Protein AF-A0AA87NNK9-F1 (afdb_monomer)

Solvent-accessible surface area (backbone atoms only — not comparable to full-atom values): 41787 Å² total; per-residue (Å²): 108,77,42,52,35,24,29,42,45,35,36,38,58,46,93,51,72,32,24,35,42,46,87,48,52,27,39,41,65,41,79,87,38,46,40,40,70,62,38,87,94,40,72,79,44,74,47,66,71,61,50,48,55,52,50,43,52,32,54,70,28,60,25,51,75,45,54,69,28,56,35,21,36,54,70,82,72,77,91,62,60,80,50,58,42,50,60,56,49,30,36,54,44,27,30,60,20,48,48,75,32,77,57,95,90,37,81,45,78,37,45,27,53,37,34,30,46,32,49,33,82,41,46,84,43,78,56,96,94,40,78,47,81,43,43,69,48,21,26,12,30,21,44,34,39,30,44,38,54,78,34,64,47,17,66,54,51,28,45,44,54,50,47,51,51,50,49,36,39,51,75,59,77,45,85,58,95,80,50,64,88,38,52,44,48,32,44,34,42,29,58,34,55,61,92,55,78,72,85,34,40,32,36,41,34,75,32,86,41,55,67,46,43,17,52,47,45,48,47,51,44,50,53,40,47,56,34,48,75,72,75,42,83,79,66,21,26,32,28,35,46,37,82,89,76,72,44,77,40,88,72,44,83,47,77,67,72,96,67,84,60,63,42,69,71,52,93,89,50,63,51,66,61,55,70,68,58,56,51,47,40,70,73,66,51,70,77,47,58,66,58,49,35,53,45,39,36,73,77,50,71,42,53,70,74,58,34,55,58,42,44,65,39,49,70,49,35,50,46,52,55,52,15,42,76,63,74,36,56,58,65,60,54,50,45,47,40,64,71,47,48,51,53,51,29,58,74,61,76,46,53,78,92,69,59,82,77,50,37,59,59,54,24,48,44,52,46,37,34,74,74,58,47,22,49,66,74,53,44,53,50,54,51,43,40,34,71,65,72,62,46,59,65,68,70,58,73,72,46,81,86,62,52,42,50,72,57,62,72,62,51,46,52,52,47,52,55,49,43,70,76,37,50,66,51,46,50,43,34,66,66,52,42,61,72,36,52,57,51,54,40,48,52,52,28,59,75,48,75,61,32,46,44,65,66,62,47,49,46,47,54,31,63,80,61,69,63,64,27,36,37,33,41,34,52,27,14,33,39,27,20,46,79,57,96,90,39,81,39,48,15,46,71,67,50,52,64,72,45,58,71,67,79,71,54,59,52,36,47,45,80,44,73,56,45,73,79,50,42,50,37,90,70,68,49,47,57,52,55,16,35,44,53,33,50,52,26,49,39,56,58,66,60,58,47,50,10,32,30,36,38,24,16,59,87,42,39,34,35,52,38,16,25,50,28,43,31,37,10,58,38,92,37,11,35,19,36,26,37,16,85,42,31,53,90,78,40,66,55,18,35,52,16,51,48,51,20,52,49,45,21,69,70,48,71,55,12,28,39,28,25,45,84,93,43,82,42,27,22,53,21,35,40,78,78,48,84,61,89,69,28,66,47,51,45,63,51,94,69,77,52,42,62,51,82,32,68,59,86,67,41,81,81,62,49,41,68,58,39,19,53,36,37,43,52,49,53,67,27,45,46,82,42,77,70,58,96,85,44,55,27,61,67,54,50,65,50,54,77,72,33,39,38,33,39,36,32,24,46,51,40,38,44,62,59,62,56,100,53,62,52,11,46,51,63,34,39,48,52,28,46,77,65,69,31,46,37,42,29,20,24,75,47,85,40,47,22,46,47,85,77,45,75,49,13,40,49,43,43,75,44,59,42,40,59,31,19,46,39,33,57,44,26,51,51,17,42,51,51,42,36,49,71,68,42,95,43,72,69,53,32,50,50,51,57,57,51,58,26,51,70,80,84,116

InterPro domains:
  IPR003789 Aspartyl/glutamyl-tRNA amidotransferase subunit B-like [SSF89095] (291-393)
  IPR006034 Asparaginase/glutaminase-like [PIRSF001220] (470-785)
  IPR006034 Asparaginase/glutaminase-like [PR00139] (470-481)
  IPR006034 Asparaginase/glutaminase-like [PR00139] (546-564)
  IPR006034 Asparaginase/glutaminase-like [PS51732] (468-788)
  IPR006034 Asparaginase/glutaminase-like [SM00870] (469-781)
  IPR006075 Aspartyl/Glutamyl-tRNA(Gln) amidotransferase, subunit B/E, catalytic [PF02934] (8-259)
  IPR014746 Glutamine synthetase/guanido kinase, catalytic domain [SSF55931] (8-259)
  IPR017959 Aspartyl/glutamyl-tRNA(Asn/Gln) amidotransferase, subunit B /E [PTHR11659] (3-466)
  IPR018027 Asn/Gln amidotransferase [PF02637] (318-465)
  IPR018027 Asn/Gln amidotransferase [SM00845] (318-465)
  IPR023168 Aspartyl/glutamyl-tRNA(Asn/Gln) amidotransferase, C-terminal, domain 2 [G3DSA:1.10.10.410] (405-467)
  IPR027473 L-asparaginase, C-terminal [G3DSA:3.40.50.40] (668-793)
  IPR027474 L-asparaginase, N-terminal [PF00710] (470-627)
  IPR027475 Asparaginase/glutaminase, active site 2 [PS00917] (547-557)
  IPR036152 Asparaginase/glutaminase-like superfamily [SSF53774] (470-787)
  IPR037152 L-asparaginase, N-terminal domain superfamily [G3DSA:3.40.50.1170] (468-643)
  IPR042114 Aspartyl/glutamyl-tRNA(Asn/Gln) amidotransferase, C-terminal, domain 1 [G3DSA:1.10.150.380] (286-347)

Nearest PDB structures (foldseek):
  3ip4-assembly1_B  TM=7.355E-01  e=8.594E-36  Staphylococcus aureus subsp. aureus Mu50
  3h0m-assembly6_Q  TM=7.373E-01  e=2.565E-31  Aquifex aeolicus
  3al0-assembly1_B  TM=8.061E-01  e=2.459E-29  Thermotoga maritima MSB8
  3kfu-assembly1_F  TM=6.834E-01  e=2.600E-27  Thermus thermophilus HB8
  4wj3-assembly2_H  TM=7.950E-01  e=1.957E-24  Pseudomonas aeruginosa PAO1

pLDDT: mean 86.91, std 9.24, range [33.66, 98.0]

Organism: NCBI:txid1125700

Structure (mmCIF, N/CA/C/O backbone):
data_AF-A0AA87NNK9-F1
#
_entry.id   AF-A0AA87NNK9-F1
#
loop_
_atom_site.group_PDB
_atom_site.id
_atom_site.type_symbol
_atom_site.label_atom_id
_atom_site.label_alt_id
_atom_site.label_comp_id
_atom_site.label_asym_id
_atom_site.label_entity_id
_atom_site.label_seq_id
_atom_site.pdbx_PDB_ins_code
_atom_site.Cartn_x
_atom_site.Cartn_y
_atom_site.Cartn_z
_atom_site.occupancy
_atom_site.B_iso_or_equiv
_atom_site.auth_seq_id
_atom_site.auth_comp_id
_atom_site.auth_asym_id
_atom_site.auth_atom_id
_atom_site.pdbx_PDB_model_num
ATOM 1 N N . MET A 1 1 ? 40.582 10.029 -6.192 1.00 83.94 1 MET A N 1
ATOM 2 C CA . MET A 1 1 ? 39.278 9.337 -6.066 1.00 83.94 1 MET A CA 1
ATOM 3 C C . MET A 1 1 ? 38.986 8.732 -7.425 1.00 83.94 1 MET A C 1
ATOM 5 O O . MET A 1 1 ? 39.191 9.436 -8.404 1.00 83.94 1 MET A O 1
ATOM 9 N N . TYR A 1 2 ? 38.606 7.458 -7.501 1.00 91.31 2 TYR A N 1
ATOM 10 C CA . TYR A 1 2 ? 38.279 6.810 -8.775 1.00 91.31 2 TYR A CA 1
ATOM 11 C C . TYR A 1 2 ? 36.762 6.791 -8.984 1.00 91.31 2 TYR A C 1
ATOM 13 O O . TYR A 1 2 ? 36.013 6.695 -8.013 1.00 91.31 2 TYR A O 1
ATOM 21 N N . GLN A 1 3 ? 36.326 6.899 -10.236 1.00 93.50 3 GLN A N 1
ATOM 22 C CA . GLN A 1 3 ? 34.935 6.792 -10.660 1.00 93.50 3 GLN A CA 1
ATOM 23 C C . GLN A 1 3 ? 34.777 5.588 -11.590 1.00 93.50 3 GLN A C 1
ATOM 25 O O . GLN A 1 3 ? 35.602 5.367 -12.479 1.00 93.50 3 GLN A O 1
ATOM 30 N N . SER A 1 4 ? 33.706 4.824 -11.376 1.00 96.25 4 SER A N 1
ATOM 31 C CA . SER A 1 4 ? 33.350 3.665 -12.194 1.00 96.25 4 SER A CA 1
ATOM 32 C C . SER A 1 4 ? 32.291 4.041 -13.226 1.00 96.25 4 SER A C 1
ATOM 34 O O . SER A 1 4 ? 31.362 4.781 -12.925 1.00 96.25 4 SER A O 1
ATOM 36 N N . PHE A 1 5 ? 32.424 3.505 -14.434 1.00 96.06 5 PHE A N 1
ATOM 37 C CA . PHE A 1 5 ? 31.490 3.677 -15.539 1.00 96.06 5 PHE A CA 1
ATOM 38 C C . PHE A 1 5 ? 31.132 2.309 -16.097 1.00 96.06 5 PHE A C 1
ATOM 40 O O . PHE A 1 5 ? 31.997 1.581 -16.597 1.00 96.06 5 PHE A O 1
ATOM 47 N N . VAL A 1 6 ? 29.851 1.969 -16.046 1.00 96.50 6 VAL A N 1
ATOM 48 C CA . VAL A 1 6 ? 29.333 0.688 -16.511 1.00 96.50 6 VAL A CA 1
ATOM 49 C C . VAL A 1 6 ? 28.177 0.926 -17.470 1.00 96.50 6 VAL A C 1
ATOM 51 O O . VAL A 1 6 ? 27.249 1.675 -17.178 1.00 96.50 6 VAL A O 1
ATOM 54 N N . PHE A 1 7 ? 28.217 0.266 -18.626 1.00 96.00 7 PHE A N 1
ATOM 55 C CA . PHE A 1 7 ? 27.052 0.143 -19.501 1.00 96.00 7 PHE A CA 1
ATOM 56 C C . PHE A 1 7 ? 26.827 -1.308 -19.910 1.00 96.00 7 PHE A C 1
ATOM 58 O O . PHE A 1 7 ? 27.752 -2.124 -19.953 1.00 96.00 7 PHE A O 1
ATOM 65 N N . LEU A 1 8 ? 25.581 -1.630 -20.236 1.00 96.38 8 LEU A N 1
ATOM 66 C CA . LEU A 1 8 ? 25.149 -2.973 -20.586 1.00 96.38 8 LEU A CA 1
ATOM 67 C C . LEU A 1 8 ? 24.743 -3.039 -22.061 1.00 96.38 8 LEU A C 1
ATOM 69 O O . LEU A 1 8 ? 24.041 -2.172 -22.582 1.00 96.38 8 LEU A O 1
ATOM 73 N N . GLU A 1 9 ? 25.168 -4.110 -22.730 1.00 94.12 9 GLU A N 1
ATOM 74 C CA . GLU A 1 9 ? 24.609 -4.562 -24.004 1.00 94.12 9 GLU A CA 1
ATOM 75 C C . GLU A 1 9 ? 23.757 -5.800 -23.748 1.00 94.12 9 GLU A C 1
ATOM 77 O O . GLU A 1 9 ? 24.280 -6.900 -23.533 1.00 94.12 9 GLU A O 1
ATOM 82 N N . ILE A 1 10 ? 22.446 -5.626 -23.823 1.00 95.12 10 ILE A N 1
ATOM 83 C CA . ILE A 1 10 ? 21.466 -6.647 -23.472 1.00 95.12 10 ILE A CA 1
ATOM 84 C C . ILE A 1 10 ? 20.825 -7.162 -24.752 1.00 95.12 10 ILE A C 1
ATOM 86 O O . ILE A 1 10 ? 20.526 -6.389 -25.656 1.00 95.12 10 ILE A O 1
ATOM 90 N N . ARG A 1 11 ? 20.629 -8.474 -24.847 1.00 92.62 11 ARG A N 1
ATOM 91 C CA . ARG A 1 11 ? 19.940 -9.148 -25.948 1.00 92.62 11 ARG A CA 1
ATOM 92 C C . ARG A 1 11 ? 18.788 -9.960 -25.396 1.00 92.62 11 ARG A C 1
ATOM 94 O O . ARG A 1 11 ? 19.005 -10.821 -24.547 1.00 92.62 11 ARG A O 1
ATOM 101 N N . ILE A 1 12 ? 17.597 -9.698 -25.910 1.00 93.81 12 ILE A N 1
ATOM 102 C CA . ILE A 1 12 ? 16.357 -10.373 -25.544 1.00 93.81 12 ILE A CA 1
ATOM 103 C C . ILE A 1 12 ? 15.941 -11.217 -26.743 1.00 93.81 12 ILE A C 1
ATOM 105 O O . ILE A 1 12 ? 15.622 -10.680 -27.804 1.00 93.81 12 ILE A O 1
ATOM 109 N N . LEU A 1 13 ? 15.990 -12.536 -26.583 1.00 91.44 13 LEU A N 1
ATOM 110 C CA . LEU A 1 13 ? 15.594 -13.479 -27.621 1.00 91.44 13 LEU A CA 1
ATOM 111 C C . LEU A 1 13 ? 14.066 -13.550 -27.717 1.00 91.44 13 LEU A C 1
ATOM 113 O O . LEU A 1 13 ? 13.397 -13.842 -26.724 1.00 91.44 13 LEU A O 1
ATOM 117 N N . ILE A 1 14 ? 13.529 -13.337 -28.916 1.00 89.25 14 ILE A N 1
ATOM 118 C CA . ILE A 1 14 ? 12.109 -13.508 -29.219 1.00 89.25 14 ILE A CA 1
ATOM 119 C C . ILE A 1 14 ? 11.929 -14.861 -29.898 1.00 89.25 14 ILE A C 1
ATOM 121 O O . ILE A 1 14 ? 12.503 -15.117 -30.956 1.00 89.25 14 ILE A O 1
ATOM 125 N N . LEU A 1 15 ? 11.142 -15.742 -29.281 1.00 86.06 15 LEU A N 1
ATOM 126 C CA . LEU A 1 15 ? 10.872 -17.060 -29.846 1.00 86.06 15 LEU A CA 1
ATOM 127 C C . LEU A 1 15 ? 10.053 -16.916 -31.135 1.00 86.06 15 LEU A C 1
ATOM 129 O O . LEU A 1 15 ? 8.983 -16.307 -31.147 1.00 86.06 15 LEU A O 1
ATOM 133 N N . SER A 1 16 ? 10.579 -17.481 -32.217 1.00 86.06 16 SER A N 1
ATOM 134 C CA . SER A 1 16 ? 9.992 -17.443 -33.552 1.00 86.06 16 SER A CA 1
ATOM 135 C C . SER A 1 16 ? 10.412 -18.696 -34.311 1.00 86.06 16 SER A C 1
ATOM 137 O O . SER A 1 16 ? 11.580 -19.079 -34.256 1.00 86.06 16 SER A O 1
ATOM 139 N N . ASP A 1 17 ? 9.489 -19.297 -35.061 1.00 88.31 17 ASP A N 1
ATOM 140 C CA . ASP A 1 17 ? 9.812 -20.404 -35.972 1.00 88.31 17 ASP A CA 1
ATOM 141 C C . ASP A 1 17 ? 10.613 -19.934 -37.190 1.00 88.31 17 ASP A C 1
ATOM 143 O O . ASP A 1 17 ? 11.279 -20.727 -37.854 1.00 88.31 17 ASP A O 1
ATOM 147 N N . GLU A 1 18 ? 10.572 -18.637 -37.486 1.00 91.00 18 GLU A N 1
ATOM 148 C CA . GLU A 1 18 ? 11.202 -18.036 -38.651 1.00 91.00 18 GLU A CA 1
ATOM 149 C C . GLU A 1 18 ? 12.298 -17.039 -38.261 1.00 91.00 18 GLU A C 1
ATOM 151 O O . GLU A 1 18 ? 12.269 -16.444 -37.177 1.00 91.00 18 GLU A O 1
ATOM 156 N N . LYS A 1 19 ? 13.235 -16.806 -39.184 1.00 91.69 19 LYS A N 1
ATOM 157 C CA . LYS A 1 19 ? 14.300 -15.818 -39.021 1.00 91.69 19 LYS A CA 1
ATOM 158 C C . LYS A 1 19 ? 13.767 -14.379 -38.975 1.00 91.69 19 LYS A C 1
ATOM 160 O O . LYS A 1 19 ? 12.664 -14.083 -39.444 1.00 91.69 19 LYS A O 1
ATOM 165 N N . ALA A 1 20 ? 14.571 -13.471 -38.422 1.00 93.19 20 ALA A N 1
ATOM 166 C CA . ALA A 1 20 ? 14.165 -12.089 -38.165 1.00 93.19 20 ALA A CA 1
ATOM 167 C C . ALA A 1 20 ? 13.901 -11.273 -39.439 1.00 93.19 20 ALA A C 1
ATOM 169 O O . ALA A 1 20 ? 12.963 -10.477 -39.471 1.00 93.19 20 ALA A O 1
ATOM 170 N N . PHE A 1 21 ? 14.717 -11.490 -40.479 1.00 94.12 21 PHE A N 1
ATOM 171 C CA . PHE A 1 21 ? 14.701 -10.686 -41.708 1.00 94.12 21 PHE A CA 1
ATOM 172 C C . PHE A 1 21 ? 14.287 -11.459 -42.970 1.00 94.12 21 PHE A C 1
ATOM 174 O O . PHE A 1 21 ? 14.424 -10.947 -44.079 1.00 94.12 21 PHE A O 1
ATOM 181 N N . CYS A 1 22 ? 13.829 -12.707 -42.837 1.00 91.12 22 CYS A N 1
ATOM 182 C CA . CYS A 1 22 ? 13.312 -13.506 -43.950 1.00 91.12 22 CYS A CA 1
ATOM 183 C C . CYS A 1 22 ? 12.349 -14.598 -43.452 1.00 91.12 22 CYS A C 1
ATOM 185 O O . CYS A 1 22 ? 12.191 -14.810 -42.251 1.00 91.12 22 CYS A O 1
ATOM 187 N N . SER A 1 23 ? 11.709 -15.327 -44.365 1.00 90.75 23 SER A N 1
ATOM 188 C CA . SER A 1 23 ? 10.777 -16.420 -44.029 1.00 90.75 23 SER A CA 1
ATOM 189 C C . SER A 1 23 ? 11.449 -17.789 -43.863 1.00 90.75 23 SER A C 1
ATOM 191 O O . SER A 1 23 ? 10.772 -18.808 -43.797 1.00 90.75 23 SER A O 1
ATOM 193 N N . CYS A 1 24 ? 12.785 -17.853 -43.810 1.00 90.81 24 CYS A N 1
ATOM 194 C CA . CYS A 1 24 ? 13.473 -19.114 -43.529 1.00 90.81 24 CYS A CA 1
ATOM 195 C C . CYS A 1 24 ? 13.191 -19.578 -42.101 1.00 90.81 24 CYS A C 1
ATOM 197 O O . CYS A 1 24 ? 13.096 -18.754 -41.192 1.00 90.81 24 CYS A O 1
ATOM 199 N N . LYS A 1 25 ? 13.158 -20.895 -41.887 1.00 90.31 25 LYS A N 1
ATOM 200 C CA . LYS A 1 25 ? 13.041 -21.482 -40.550 1.00 90.31 25 LYS A CA 1
ATOM 201 C C . LYS A 1 25 ? 14.268 -21.136 -39.694 1.00 90.31 25 LYS A C 1
ATOM 203 O O . LYS A 1 25 ? 15.406 -21.270 -40.152 1.00 90.31 25 LYS A O 1
ATOM 208 N N . ALA A 1 26 ? 14.044 -20.683 -38.464 1.00 88.62 26 ALA A N 1
ATOM 209 C CA . ALA A 1 26 ? 15.110 -20.438 -37.498 1.00 88.62 26 ALA A CA 1
ATOM 210 C C . ALA A 1 26 ? 15.750 -21.761 -37.035 1.00 88.62 26 ALA A C 1
ATOM 212 O O . ALA A 1 26 ? 15.117 -22.819 -37.044 1.00 88.62 26 ALA A O 1
ATOM 213 N N . GLY A 1 27 ? 17.039 -21.716 -36.695 1.00 85.31 27 GLY A N 1
ATOM 214 C CA . GLY A 1 27 ? 17.813 -22.883 -36.262 1.00 85.31 27 GLY A CA 1
ATOM 215 C C . GLY A 1 27 ? 17.943 -24.012 -37.287 1.00 85.31 27 GLY A C 1
ATOM 216 O O . GLY A 1 27 ? 18.239 -25.147 -36.927 1.00 85.31 27 GLY A O 1
ATOM 217 N N . SER A 1 28 ? 17.694 -23.723 -38.565 1.00 81.50 28 SER A N 1
ATOM 218 C CA . SER A 1 28 ? 17.758 -24.679 -39.673 1.00 81.50 28 SER A CA 1
ATOM 219 C C . SER A 1 28 ? 18.597 -24.130 -40.826 1.00 81.50 28 SER A C 1
ATOM 221 O O . SER A 1 28 ? 18.916 -22.935 -40.858 1.00 81.50 28 SER A O 1
ATOM 223 N N . SER A 1 29 ? 18.930 -25.006 -41.785 1.00 73.62 29 SER A N 1
ATOM 224 C CA . SER A 1 29 ? 19.687 -24.606 -42.971 1.00 73.62 29 SER A CA 1
ATOM 225 C C . SER A 1 29 ? 18.999 -23.454 -43.709 1.00 73.62 29 SER A C 1
ATOM 227 O O . SER A 1 29 ? 17.803 -23.530 -43.991 1.00 73.62 29 SER A O 1
ATOM 229 N N . ALA A 1 30 ? 19.744 -22.396 -44.037 1.00 68.19 30 ALA A N 1
ATOM 230 C CA . ALA A 1 30 ? 19.224 -21.262 -44.805 1.00 68.19 30 ALA A CA 1
ATOM 231 C C . ALA A 1 30 ? 18.921 -21.601 -46.282 1.00 68.19 30 ALA A C 1
ATOM 233 O O . ALA A 1 30 ? 18.289 -20.799 -46.975 1.00 68.19 30 ALA A O 1
ATOM 234 N N . GLY A 1 31 ? 19.383 -22.761 -46.775 1.00 71.38 31 GLY A N 1
ATOM 235 C CA . GLY A 1 31 ? 19.349 -23.108 -48.198 1.00 71.38 31 GLY A CA 1
ATOM 236 C C . GLY A 1 31 ? 20.004 -22.027 -49.072 1.00 71.38 31 GLY A C 1
ATOM 237 O O . GLY A 1 31 ? 20.947 -21.367 -48.648 1.00 71.38 31 GLY A O 1
ATOM 238 N N . ASN A 1 32 ? 19.454 -21.802 -50.272 1.00 82.00 32 ASN A N 1
ATOM 239 C CA . ASN A 1 32 ? 19.866 -20.727 -51.191 1.00 82.00 32 ASN A CA 1
ATOM 240 C C . ASN A 1 32 ? 19.022 -19.445 -51.021 1.00 82.00 32 ASN A C 1
ATOM 242 O O . ASN A 1 32 ? 18.720 -18.768 -52.004 1.00 82.00 32 ASN A O 1
ATOM 246 N N . CYS A 1 33 ? 18.562 -19.128 -49.803 1.00 88.62 33 CYS A N 1
ATOM 247 C CA . CYS A 1 33 ? 17.755 -17.926 -49.580 1.00 88.62 33 CYS A CA 1
ATOM 248 C C . CYS A 1 33 ? 18.558 -16.658 -49.926 1.00 88.62 33 CYS A C 1
ATOM 250 O O . CYS A 1 33 ? 19.562 -16.395 -49.258 1.00 88.62 33 CYS A O 1
ATOM 252 N N . PRO A 1 34 ? 18.098 -15.825 -50.881 1.00 89.44 34 PRO A N 1
ATOM 253 C CA . PRO A 1 34 ? 18.873 -14.685 -51.363 1.00 89.44 34 PRO A CA 1
ATOM 254 C C . PRO A 1 34 ? 19.112 -13.613 -50.287 1.00 89.44 34 PRO A C 1
ATOM 256 O O . PRO A 1 34 ? 20.128 -12.928 -50.324 1.00 89.44 34 PRO A O 1
ATOM 259 N N . ILE A 1 35 ? 18.232 -13.504 -49.284 1.00 90.81 35 ILE A N 1
ATOM 260 C CA . ILE A 1 35 ? 18.408 -12.580 -48.151 1.00 90.81 35 ILE A CA 1
ATOM 261 C C . ILE A 1 35 ? 19.488 -13.096 -47.185 1.00 90.81 35 ILE A C 1
ATOM 263 O O . ILE A 1 35 ? 20.332 -12.326 -46.725 1.00 90.81 35 ILE A O 1
ATOM 267 N N . CYS A 1 36 ? 19.505 -14.402 -46.885 1.00 88.81 36 CYS A N 1
ATOM 268 C CA . CYS A 1 36 ? 20.537 -14.998 -46.027 1.00 88.81 36 CYS A CA 1
ATOM 269 C C . CYS A 1 36 ? 21.913 -14.999 -46.703 1.00 88.81 36 CYS A C 1
ATOM 271 O O . CYS A 1 36 ? 22.919 -14.786 -46.030 1.00 88.81 36 CYS A O 1
ATOM 273 N N . THR A 1 37 ? 21.968 -15.192 -48.024 1.00 87.56 37 THR A N 1
ATOM 274 C CA . THR A 1 37 ? 23.216 -15.140 -48.799 1.00 87.56 37 THR A CA 1
ATOM 275 C C . THR A 1 37 ? 23.655 -13.721 -49.151 1.00 87.56 37 THR A C 1
ATOM 277 O O . THR A 1 37 ? 24.730 -13.558 -49.724 1.00 87.56 37 THR A O 1
ATOM 280 N N . ARG A 1 38 ? 22.865 -12.696 -48.791 1.00 87.81 38 ARG A N 1
ATOM 281 C CA . ARG A 1 38 ? 23.105 -11.281 -49.126 1.00 87.81 38 ARG A CA 1
ATOM 282 C C . ARG A 1 38 ? 23.260 -11.057 -50.634 1.00 87.81 38 ARG A C 1
ATOM 284 O O . ARG A 1 38 ? 24.132 -10.312 -51.076 1.00 87.81 38 ARG A O 1
ATOM 291 N N . THR A 1 39 ? 22.438 -11.741 -51.423 1.00 88.12 39 THR A N 1
ATOM 292 C CA . THR A 1 39 ? 22.389 -11.569 -52.874 1.00 88.12 39 THR A CA 1
ATOM 293 C C . THR A 1 39 ? 21.940 -10.138 -53.195 1.00 88.12 39 THR A C 1
ATOM 295 O O . THR A 1 39 ? 20.897 -9.721 -52.682 1.00 88.12 39 THR A O 1
ATOM 298 N N . PRO A 1 40 ? 22.674 -9.387 -54.040 1.00 85.50 40 PRO A N 1
ATOM 299 C CA . PRO A 1 40 ? 22.295 -8.026 -54.419 1.00 85.50 40 PRO A CA 1
ATOM 300 C C . PRO A 1 40 ? 20.853 -7.938 -54.935 1.00 85.50 40 PRO A C 1
ATOM 302 O O . PRO A 1 40 ? 20.400 -8.815 -55.674 1.00 85.50 40 PRO A O 1
ATOM 305 N N . GLY A 1 41 ? 20.130 -6.886 -54.542 1.00 85.25 41 GLY A N 1
ATOM 306 C CA . GLY A 1 41 ? 18.719 -6.682 -54.902 1.00 85.25 41 GLY A CA 1
ATOM 307 C C . GLY A 1 41 ? 17.695 -7.406 -54.014 1.00 85.25 41 GLY A C 1
ATOM 308 O O . GLY A 1 41 ? 16.495 -7.261 -54.241 1.00 85.25 41 GLY A O 1
ATOM 309 N N . TYR A 1 42 ? 18.136 -8.146 -52.990 1.00 88.31 42 TYR A N 1
ATOM 310 C CA . TYR A 1 42 ? 17.264 -8.803 -52.008 1.00 88.31 42 TYR A CA 1
ATOM 311 C C . TYR A 1 42 ? 17.514 -8.248 -50.598 1.00 88.31 42 TYR A C 1
ATOM 313 O O . TYR A 1 42 ? 18.277 -8.836 -49.825 1.00 88.31 42 TYR A O 1
ATOM 321 N N . PRO A 1 43 ? 16.896 -7.105 -50.245 1.00 89.50 43 PRO A N 1
ATOM 322 C CA . PRO A 1 43 ? 17.132 -6.465 -48.960 1.00 89.50 43 PRO A CA 1
ATOM 323 C C . PRO A 1 43 ? 16.543 -7.264 -47.781 1.00 89.50 43 PRO A C 1
ATOM 325 O O . PRO A 1 43 ? 15.624 -8.066 -47.967 1.00 89.50 43 PRO A O 1
ATOM 328 N N . PRO A 1 44 ? 17.025 -7.021 -46.547 1.00 92.75 44 PRO A N 1
ATOM 329 C CA . PRO A 1 44 ? 16.437 -7.596 -45.341 1.00 92.75 44 PRO A CA 1
ATOM 330 C C . PRO A 1 44 ? 14.956 -7.210 -45.191 1.00 92.75 44 PRO A C 1
ATOM 332 O O . PRO A 1 44 ? 14.586 -6.053 -45.397 1.00 92.75 44 PRO A O 1
ATOM 335 N N . LEU A 1 45 ? 14.116 -8.162 -44.775 1.00 91.94 45 LEU A N 1
ATOM 336 C CA . LEU A 1 45 ? 12.676 -7.970 -44.588 1.00 91.94 45 LEU A CA 1
ATOM 337 C C . LEU A 1 45 ? 12.271 -8.226 -43.129 1.00 91.94 45 LEU A C 1
ATOM 339 O O . LEU A 1 45 ? 11.968 -9.357 -42.744 1.00 91.94 45 LEU A O 1
ATOM 343 N N . LEU A 1 46 ? 12.251 -7.174 -42.309 1.00 93.62 46 LEU A N 1
ATOM 344 C CA . LEU A 1 46 ? 11.747 -7.254 -40.939 1.00 93.62 46 LEU A CA 1
ATOM 345 C C . LEU A 1 46 ? 10.222 -7.442 -40.919 1.00 93.62 46 LEU A C 1
ATOM 347 O O . LEU A 1 46 ? 9.484 -6.678 -41.537 1.00 93.62 46 LEU A O 1
ATOM 351 N N . LYS A 1 47 ? 9.746 -8.427 -40.152 1.00 89.56 47 LYS A N 1
ATOM 352 C CA . LYS A 1 47 ? 8.309 -8.693 -39.989 1.00 89.56 47 LYS A CA 1
ATOM 353 C C . LYS A 1 47 ? 7.662 -7.746 -38.988 1.00 89.56 47 LYS A C 1
ATOM 355 O O . LYS A 1 47 ? 8.208 -7.496 -37.912 1.00 89.56 47 LYS A O 1
ATOM 360 N N . GLU A 1 48 ? 6.431 -7.339 -39.285 1.00 89.25 48 GLU A N 1
ATOM 361 C CA . GLU A 1 48 ? 5.648 -6.432 -38.439 1.00 89.25 48 GLU A CA 1
ATOM 362 C C . GLU A 1 48 ? 5.436 -6.961 -37.019 1.00 89.25 48 GLU A C 1
ATOM 364 O O . GLU A 1 48 ? 5.520 -6.188 -36.073 1.00 89.25 48 GLU A O 1
ATOM 369 N N . ARG A 1 49 ? 5.225 -8.274 -36.836 1.00 88.12 49 ARG A N 1
ATOM 370 C CA . ARG A 1 49 ? 5.079 -8.880 -35.498 1.00 88.12 49 ARG A CA 1
ATOM 371 C C . ARG A 1 49 ? 6.308 -8.630 -34.618 1.00 88.12 49 ARG A C 1
ATOM 373 O O . ARG A 1 49 ? 6.166 -8.258 -33.461 1.00 88.12 49 ARG A O 1
ATOM 380 N N . ILE A 1 50 ? 7.507 -8.803 -35.173 1.00 91.19 50 ILE A N 1
ATOM 381 C CA . ILE A 1 50 ? 8.768 -8.598 -34.445 1.00 91.19 50 ILE A CA 1
ATOM 382 C C . ILE A 1 50 ? 8.949 -7.110 -34.139 1.00 91.19 50 ILE A C 1
ATOM 384 O O . ILE A 1 50 ? 9.324 -6.736 -33.029 1.00 91.19 50 ILE A O 1
ATOM 388 N N . ALA A 1 51 ? 8.662 -6.255 -35.124 1.00 93.38 51 ALA A N 1
ATOM 389 C CA . ALA A 1 51 ? 8.722 -4.814 -34.945 1.00 93.38 51 ALA A CA 1
ATOM 390 C C . ALA A 1 51 ? 7.750 -4.340 -33.856 1.00 93.38 51 ALA A C 1
ATOM 392 O O . ALA A 1 51 ? 8.136 -3.542 -33.009 1.00 93.38 51 ALA A O 1
ATOM 393 N N . ARG A 1 52 ? 6.523 -4.874 -33.831 1.00 92.12 52 ARG A N 1
ATOM 394 C CA . ARG A 1 52 ? 5.498 -4.605 -32.815 1.00 92.12 52 ARG A CA 1
ATOM 395 C C . ARG A 1 52 ? 6.016 -4.869 -31.409 1.00 92.12 52 ARG A C 1
ATOM 397 O O . ARG A 1 52 ? 5.925 -3.993 -30.557 1.00 92.12 52 ARG A O 1
ATOM 404 N N . ASP A 1 53 ? 6.586 -6.047 -31.180 1.00 91.19 53 ASP A N 1
ATOM 405 C CA . ASP A 1 53 ? 7.136 -6.442 -29.882 1.00 91.19 53 ASP A CA 1
ATOM 406 C C . ASP A 1 53 ? 8.266 -5.499 -29.439 1.00 91.19 53 ASP A C 1
ATOM 408 O O . ASP A 1 53 ? 8.300 -5.036 -28.296 1.00 91.19 53 ASP A O 1
ATOM 412 N N . ALA A 1 54 ? 9.147 -5.130 -30.367 1.00 93.94 54 ALA A N 1
ATOM 413 C CA . ALA A 1 54 ? 10.242 -4.212 -30.093 1.00 93.94 54 ALA A CA 1
ATOM 414 C C . ALA A 1 54 ? 9.763 -2.768 -29.829 1.00 93.94 54 ALA A C 1
ATOM 416 O O . ALA A 1 54 ? 10.258 -2.126 -28.902 1.00 93.94 54 ALA A O 1
ATOM 417 N N . TYR A 1 55 ? 8.767 -2.274 -30.572 1.00 94.94 55 TYR A N 1
ATOM 418 C CA . TYR A 1 55 ? 8.149 -0.967 -30.331 1.00 94.94 55 TYR A CA 1
ATOM 419 C C . TYR A 1 55 ? 7.375 -0.926 -29.009 1.00 94.94 55 TYR A C 1
ATOM 421 O O . TYR A 1 55 ? 7.472 0.068 -28.295 1.00 94.94 55 TYR A O 1
ATOM 429 N N . ARG A 1 56 ? 6.665 -1.999 -28.627 1.00 92.06 56 ARG A N 1
ATOM 430 C CA . ARG A 1 56 ? 5.989 -2.092 -27.317 1.00 92.06 56 ARG A CA 1
ATOM 431 C C . ARG A 1 56 ? 6.987 -2.006 -26.166 1.00 92.06 56 ARG A C 1
ATOM 433 O O . ARG A 1 56 ? 6.757 -1.268 -25.210 1.00 92.06 56 ARG A O 1
ATOM 440 N N . LEU A 1 57 ? 8.114 -2.713 -26.273 1.00 93.06 57 LEU A N 1
ATOM 441 C CA . LEU A 1 57 ? 9.195 -2.608 -25.295 1.00 93.06 57 LEU A CA 1
ATOM 442 C C . LEU A 1 57 ? 9.771 -1.189 -25.247 1.00 93.06 57 LEU A C 1
ATOM 444 O O . LEU A 1 57 ? 9.874 -0.620 -24.163 1.00 93.06 57 LEU A O 1
ATOM 448 N N . ALA A 1 58 ? 10.093 -0.607 -26.402 1.00 94.50 58 ALA A N 1
ATOM 449 C CA . ALA A 1 58 ? 10.628 0.748 -26.498 1.00 94.50 58 ALA A CA 1
ATOM 450 C C . ALA A 1 58 ? 9.694 1.794 -25.873 1.00 94.50 58 ALA A C 1
ATOM 452 O O . ALA A 1 58 ? 10.137 2.609 -25.067 1.00 94.50 58 ALA A O 1
ATOM 453 N N . GLN A 1 59 ? 8.397 1.714 -26.170 1.00 92.12 59 GLN A N 1
ATOM 454 C CA . GLN A 1 59 ? 7.384 2.590 -25.590 1.00 92.12 59 GLN A CA 1
ATOM 455 C C . GLN A 1 59 ? 7.312 2.433 -24.065 1.00 92.12 59 GLN A C 1
ATOM 457 O O . GLN A 1 59 ? 7.246 3.423 -23.341 1.00 92.12 59 GLN A O 1
ATOM 462 N N . SER A 1 60 ? 7.389 1.197 -23.556 1.00 90.88 60 SER A N 1
ATOM 463 C CA . SER A 1 60 ? 7.358 0.926 -22.109 1.00 90.88 60 SER A CA 1
ATOM 464 C C . SER A 1 60 ? 8.568 1.481 -21.344 1.00 90.88 60 SER A C 1
ATOM 466 O O . SER A 1 60 ? 8.489 1.681 -20.131 1.00 90.88 60 SER A O 1
ATOM 468 N N . LEU A 1 61 ? 9.669 1.728 -22.059 1.00 92.50 61 LEU A N 1
ATOM 469 C CA . LEU A 1 61 ? 10.919 2.304 -21.563 1.00 92.50 61 LEU A CA 1
ATOM 470 C C . LEU A 1 61 ? 11.017 3.813 -21.858 1.00 92.50 61 LEU A C 1
ATOM 472 O O . LEU A 1 61 ? 12.080 4.409 -21.698 1.00 92.50 61 LEU A O 1
ATOM 476 N N . GLY A 1 62 ? 9.930 4.433 -22.332 1.00 91.19 62 GLY A N 1
ATOM 477 C CA . GLY A 1 62 ? 9.884 5.862 -22.643 1.00 91.19 62 GLY A CA 1
ATOM 478 C C . GLY A 1 62 ? 10.812 6.287 -23.784 1.00 91.19 62 GLY A C 1
ATOM 479 O O . GLY A 1 62 ? 11.210 7.445 -23.829 1.00 91.19 62 GLY A O 1
ATOM 480 N N . CYS A 1 63 ? 11.200 5.372 -24.679 1.00 95.25 63 CYS A N 1
ATOM 481 C CA . CYS A 1 63 ? 12.055 5.705 -25.815 1.00 95.25 63 CYS A CA 1
ATOM 482 C C . CYS A 1 63 ? 11.308 6.514 -26.884 1.00 95.25 63 CYS A C 1
ATOM 484 O O . CYS A 1 63 ? 10.128 6.292 -27.154 1.00 95.25 63 CYS A O 1
ATOM 486 N N . THR A 1 64 ? 12.048 7.342 -27.619 1.00 96.06 64 THR A N 1
ATOM 487 C CA . THR A 1 64 ? 11.608 7.903 -28.898 1.00 96.06 64 THR A CA 1
ATOM 488 C C . THR A 1 64 ? 11.591 6.809 -29.965 1.00 96.06 64 THR A C 1
ATOM 490 O O . THR A 1 64 ? 12.637 6.248 -30.306 1.00 96.06 64 THR A O 1
ATOM 493 N N . LEU A 1 65 ? 10.409 6.509 -30.508 1.00 96.00 65 LEU A N 1
ATOM 494 C CA . LEU A 1 65 ? 10.231 5.504 -31.558 1.00 96.00 65 LEU A CA 1
ATOM 495 C C . LEU A 1 65 ? 10.689 6.047 -32.920 1.00 96.00 65 LEU A C 1
ATOM 497 O O . LEU A 1 65 ? 10.393 7.184 -33.285 1.00 96.00 65 LEU A O 1
ATOM 501 N N . ILE A 1 66 ? 11.390 5.221 -33.694 1.00 96.38 66 ILE A N 1
ATOM 502 C CA . ILE A 1 66 ? 11.903 5.571 -35.021 1.00 96.38 66 ILE A CA 1
ATOM 503 C C . ILE A 1 66 ? 11.047 4.879 -36.073 1.00 96.38 66 ILE A C 1
ATOM 505 O O . ILE A 1 66 ? 11.060 3.654 -36.175 1.00 96.38 66 ILE A O 1
ATOM 509 N N . GLN A 1 67 ? 10.328 5.661 -36.877 1.00 94.44 67 GLN A N 1
ATOM 510 C CA . GLN A 1 67 ? 9.458 5.128 -37.925 1.00 94.44 67 GLN A CA 1
ATOM 511 C C . GLN A 1 67 ? 10.237 4.594 -39.130 1.00 94.44 67 GLN A C 1
ATOM 513 O O . GLN A 1 67 ? 9.915 3.531 -39.651 1.00 94.44 67 GLN A O 1
ATOM 518 N N . LYS A 1 68 ? 11.256 5.328 -39.584 1.00 95.44 68 LYS A N 1
ATOM 519 C CA . LYS A 1 68 ? 12.057 4.974 -40.758 1.00 95.44 68 LYS A CA 1
ATOM 520 C C . LYS A 1 68 ? 13.525 4.867 -40.375 1.00 95.44 68 LYS A C 1
ATOM 522 O O . LYS A 1 68 ? 14.119 5.844 -39.927 1.00 95.44 68 LYS A O 1
ATOM 527 N N . ALA A 1 69 ? 14.107 3.689 -40.568 1.00 93.50 69 ALA A N 1
ATOM 528 C CA . ALA A 1 69 ? 15.471 3.376 -40.161 1.00 93.50 69 ALA A CA 1
ATOM 529 C C . ALA A 1 69 ? 16.209 2.598 -41.251 1.00 93.50 69 ALA A C 1
ATOM 531 O O . ALA A 1 69 ? 15.633 1.749 -41.927 1.00 93.50 69 ALA A O 1
ATOM 532 N N . GLN A 1 70 ? 17.493 2.896 -41.437 1.00 93.38 70 GLN A N 1
ATOM 533 C CA . GLN A 1 70 ? 18.326 2.189 -42.405 1.00 93.38 70 GLN A CA 1
ATOM 534 C C . GLN A 1 70 ? 18.692 0.800 -41.874 1.00 93.38 70 GLN A C 1
ATOM 536 O O . GLN A 1 70 ? 18.939 0.640 -40.676 1.00 93.38 70 GLN A O 1
ATOM 541 N N . TYR A 1 71 ? 18.746 -0.196 -42.761 1.00 94.06 71 TYR A N 1
ATOM 542 C CA . TYR A 1 71 ? 19.349 -1.478 -42.408 1.00 94.06 71 TYR A CA 1
ATOM 543 C C . TYR A 1 71 ? 20.870 -1.379 -42.430 1.00 94.06 71 TYR A C 1
ATOM 545 O O . TYR A 1 71 ? 21.474 -0.837 -43.360 1.00 94.06 71 TYR A O 1
ATOM 553 N N . GLU A 1 72 ? 21.492 -1.975 -41.423 1.00 92.56 72 GLU A N 1
ATOM 554 C CA . GLU A 1 72 ? 22.931 -1.927 -41.225 1.00 92.56 72 GLU A CA 1
ATOM 555 C C . GLU A 1 72 ? 23.504 -3.309 -40.906 1.00 92.56 72 GLU A C 1
ATOM 557 O O . GLU A 1 72 ? 22.890 -4.106 -40.207 1.00 92.56 72 GLU A O 1
ATOM 562 N N . TYR A 1 73 ? 24.725 -3.581 -41.352 1.00 90.25 73 TYR A N 1
ATOM 563 C CA . TYR A 1 73 ? 25.532 -4.710 -40.919 1.00 90.25 73 TYR A CA 1
ATOM 564 C C . TYR A 1 73 ? 26.429 -4.288 -39.744 1.00 90.25 73 TYR A C 1
ATOM 566 O O . TYR A 1 73 ? 27.383 -3.523 -39.941 1.00 90.25 73 TYR A O 1
ATOM 574 N N . PRO A 1 74 ? 26.158 -4.758 -38.511 1.00 86.31 74 PRO A N 1
ATOM 575 C CA . PRO A 1 74 ? 27.019 -4.491 -37.373 1.00 86.31 74 PRO A CA 1
ATOM 576 C C . PRO A 1 74 ? 28.350 -5.232 -37.527 1.00 86.31 74 PRO A C 1
ATOM 578 O O . PRO A 1 74 ? 28.422 -6.387 -37.953 1.00 86.31 74 PRO A O 1
ATOM 581 N N . SER A 1 75 ? 29.431 -4.567 -37.138 1.00 75.06 75 SER A N 1
ATOM 582 C CA . SER A 1 75 ? 30.738 -5.207 -37.034 1.00 75.06 75 SER A CA 1
ATOM 583 C C . SER A 1 75 ? 30.764 -6.190 -35.855 1.00 75.06 75 SER A C 1
ATOM 585 O O . SER A 1 75 ? 30.261 -5.909 -34.767 1.00 75.06 75 SER A O 1
ATOM 587 N N . GLY A 1 76 ? 31.367 -7.363 -36.058 1.00 70.06 76 GLY A N 1
ATOM 588 C CA . GLY A 1 76 ? 31.551 -8.354 -34.992 1.00 70.06 76 GLY A CA 1
ATOM 589 C C . GLY A 1 76 ? 30.489 -9.452 -34.898 1.00 70.06 76 GLY A C 1
ATOM 590 O O . GLY A 1 76 ? 30.493 -10.178 -33.904 1.00 70.06 76 GLY A O 1
ATOM 591 N N . MET A 1 77 ? 29.636 -9.617 -35.915 1.00 72.12 77 MET A N 1
ATOM 592 C CA . MET A 1 77 ? 28.916 -10.879 -36.126 1.00 72.12 77 MET A CA 1
ATOM 593 C C . MET A 1 77 ? 29.922 -12.040 -36.241 1.00 72.12 77 MET A C 1
ATOM 595 O O . MET A 1 77 ? 30.894 -11.915 -36.995 1.00 72.12 77 MET A O 1
ATOM 599 N N . PRO A 1 78 ? 29.742 -13.144 -35.492 1.00 72.12 78 PRO A N 1
ATOM 600 C CA . PRO A 1 78 ? 30.607 -14.310 -35.620 1.00 72.12 78 PRO A CA 1
ATOM 601 C C . PRO A 1 78 ? 30.428 -14.960 -36.998 1.00 72.12 78 PRO A C 1
ATOM 603 O O . PRO A 1 78 ? 29.386 -14.812 -37.633 1.00 72.12 78 PRO A O 1
ATOM 606 N N . ALA A 1 79 ? 31.440 -15.698 -37.457 1.00 75.50 79 ALA A N 1
ATOM 607 C CA . ALA A 1 79 ? 31.269 -16.589 -38.598 1.00 75.50 79 ALA A CA 1
ATOM 608 C C . ALA A 1 79 ? 30.436 -17.800 -38.152 1.00 75.50 79 ALA A C 1
ATOM 610 O O . ALA A 1 79 ? 30.768 -18.439 -37.152 1.00 75.50 79 ALA A O 1
ATOM 611 N N . LEU A 1 80 ? 29.354 -18.093 -38.873 1.00 82.56 80 LEU A N 1
ATOM 612 C CA . LEU A 1 80 ? 28.553 -19.300 -38.676 1.00 82.56 80 LEU A CA 1
ATOM 613 C C . LEU A 1 80 ? 28.893 -20.324 -39.771 1.00 82.56 80 LEU A C 1
ATOM 615 O O . LEU A 1 80 ? 29.302 -19.919 -40.864 1.00 82.56 80 LEU A O 1
ATOM 619 N N . PRO A 1 81 ? 28.720 -21.632 -39.505 1.00 84.00 81 PRO A N 1
ATOM 620 C CA . PRO A 1 81 ? 28.766 -22.655 -40.540 1.00 84.00 81 PRO A CA 1
ATOM 621 C C . PRO A 1 81 ? 27.807 -22.311 -41.692 1.00 84.00 81 PRO A C 1
ATOM 623 O O . PRO A 1 81 ? 26.765 -21.698 -41.429 1.00 84.00 81 PRO A O 1
ATOM 626 N N . PRO A 1 82 ? 28.123 -22.691 -42.945 1.00 80.00 82 PRO A N 1
ATOM 627 C CA . PRO A 1 82 ? 27.314 -22.345 -44.117 1.00 80.00 82 PRO A CA 1
ATOM 628 C C . PRO A 1 82 ? 25.836 -22.719 -43.976 1.00 80.00 82 PRO A C 1
ATOM 630 O O . PRO A 1 82 ? 24.961 -22.014 -44.471 1.00 80.00 82 PRO A O 1
ATOM 633 N N . GLU A 1 83 ? 25.538 -23.796 -43.251 1.00 79.50 83 GLU A N 1
ATOM 634 C CA . GLU A 1 83 ? 24.175 -24.251 -43.017 1.00 79.50 83 GLU A CA 1
ATOM 635 C C . GLU A 1 83 ? 23.386 -23.202 -42.219 1.00 79.50 83 GLU A C 1
ATOM 637 O O . GLU A 1 83 ? 22.256 -22.876 -42.561 1.00 79.50 83 GLU A O 1
ATOM 642 N N . TYR A 1 84 ? 23.991 -22.568 -41.218 1.00 81.75 84 TYR A N 1
ATOM 643 C CA . TYR A 1 84 ? 23.318 -21.612 -40.334 1.00 81.75 84 TYR A CA 1
ATOM 644 C C . TYR A 1 84 ? 23.495 -20.154 -40.770 1.00 81.75 84 TYR A C 1
ATOM 646 O O . TYR A 1 84 ? 23.410 -19.245 -39.945 1.00 81.75 84 TYR A O 1
ATOM 654 N N . GLN A 1 85 ? 23.733 -19.906 -42.061 1.00 85.75 85 GLN A N 1
ATOM 655 C CA . GLN A 1 85 ? 23.987 -18.565 -42.579 1.00 85.75 85 GLN A CA 1
ATOM 656 C C . GLN A 1 85 ? 22.858 -17.573 -42.234 1.00 85.75 85 GLN A C 1
ATOM 658 O O . GLN A 1 85 ? 21.662 -17.877 -42.323 1.00 85.75 85 GLN A O 1
ATOM 663 N N . LEU A 1 86 ? 23.259 -16.367 -41.828 1.00 88.06 86 LEU A N 1
ATOM 664 C CA . LEU A 1 86 ? 22.386 -15.288 -41.368 1.00 88.06 86 LEU A CA 1
ATOM 665 C C . LEU A 1 86 ? 22.436 -14.110 -42.338 1.00 88.06 86 LEU A C 1
ATOM 667 O O . LEU A 1 86 ? 23.497 -13.809 -42.889 1.00 88.06 86 LEU A O 1
ATOM 671 N N . CYS A 1 87 ? 21.318 -13.391 -42.469 1.00 87.81 87 CYS A N 1
ATOM 672 C CA . CYS A 1 87 ? 21.318 -12.087 -43.127 1.00 87.81 87 CYS A CA 1
ATOM 673 C C . CYS A 1 87 ? 22.284 -11.154 -42.381 1.00 87.81 87 CYS A C 1
ATOM 675 O O . CYS A 1 87 ? 23.155 -10.516 -42.973 1.00 87.81 87 CYS A O 1
ATOM 677 N N . GLY A 1 88 ? 22.214 -11.157 -41.049 1.00 89.31 88 GLY A N 1
ATOM 678 C CA . GLY A 1 88 ? 23.087 -10.389 -40.176 1.00 89.31 88 GLY A CA 1
ATOM 679 C C . GLY A 1 88 ? 22.818 -8.896 -40.183 1.00 89.31 88 GLY A C 1
ATOM 680 O O . GLY A 1 88 ? 23.682 -8.138 -39.753 1.00 89.31 88 GLY A O 1
ATOM 681 N N . ALA A 1 89 ? 21.671 -8.480 -40.714 1.00 91.62 89 ALA A N 1
ATOM 682 C CA . ALA A 1 89 ? 21.232 -7.102 -40.652 1.00 91.62 89 ALA A CA 1
ATOM 683 C C . ALA A 1 89 ? 20.865 -6.706 -39.212 1.00 91.62 89 ALA A C 1
ATOM 685 O O . ALA A 1 89 ? 20.599 -7.533 -38.339 1.00 91.62 89 ALA A O 1
ATOM 686 N N . SER A 1 90 ? 20.852 -5.405 -38.980 1.00 93.94 90 SER A N 1
ATOM 687 C CA . SER A 1 90 ? 20.371 -4.752 -37.779 1.00 93.94 90 SER A CA 1
ATOM 688 C C . SER A 1 90 ? 19.581 -3.519 -38.186 1.00 93.94 90 SER A C 1
ATOM 690 O O . SER A 1 90 ? 19.902 -2.867 -39.180 1.00 93.94 90 SER A O 1
ATOM 692 N N . VAL A 1 91 ? 18.557 -3.183 -37.412 1.00 95.50 91 VAL A N 1
ATOM 693 C CA . VAL A 1 91 ? 17.773 -1.964 -37.610 1.00 95.50 91 VAL A CA 1
ATOM 694 C C . VAL A 1 91 ? 17.498 -1.303 -36.266 1.00 95.50 91 VAL A C 1
ATOM 696 O O . VAL A 1 91 ? 17.095 -1.967 -35.309 1.00 95.50 91 VAL A O 1
ATOM 699 N N . LYS A 1 92 ? 17.765 0.005 -36.174 1.00 95.75 92 LYS A N 1
ATOM 700 C CA . LYS A 1 92 ? 17.496 0.811 -34.975 1.00 95.75 92 LYS A CA 1
ATOM 701 C C . LYS A 1 92 ? 16.027 1.225 -34.965 1.00 95.75 92 LYS A C 1
ATOM 703 O O . LYS A 1 92 ? 15.599 1.939 -35.863 1.00 95.75 92 LYS A O 1
ATOM 708 N N . ILE A 1 93 ? 15.279 0.798 -33.953 1.00 96.69 93 ILE A N 1
ATOM 709 C CA . ILE A 1 93 ? 13.833 1.057 -33.859 1.00 96.69 93 ILE A CA 1
ATOM 710 C C . ILE A 1 93 ? 13.473 2.122 -32.823 1.00 96.69 93 ILE A C 1
ATOM 712 O O . ILE A 1 93 ? 12.394 2.698 -32.908 1.00 96.69 93 ILE A O 1
ATOM 716 N N . ALA A 1 94 ? 14.352 2.401 -31.857 1.00 97.19 94 ALA A N 1
ATOM 717 C CA . ALA A 1 94 ? 14.116 3.432 -30.853 1.00 97.19 94 ALA A CA 1
ATOM 718 C C . ALA A 1 94 ? 15.420 3.947 -30.225 1.00 97.19 94 ALA A C 1
ATOM 720 O O . ALA A 1 94 ? 16.457 3.280 -30.286 1.00 97.19 94 ALA A O 1
ATOM 721 N N . GLU A 1 95 ? 15.355 5.122 -29.604 1.00 97.19 95 GLU A N 1
ATOM 722 C CA . GLU A 1 95 ? 16.463 5.763 -28.885 1.00 97.19 95 GLU A CA 1
ATOM 723 C C . GLU A 1 95 ? 15.972 6.593 -27.691 1.00 97.19 95 GLU A C 1
ATOM 725 O O . GLU A 1 95 ? 14.790 6.911 -27.614 1.00 97.19 95 GLU A O 1
ATOM 730 N N . LYS A 1 96 ? 16.881 6.969 -26.781 1.00 96.44 96 LYS A N 1
ATOM 731 C CA . LYS A 1 96 ? 16.621 7.910 -25.668 1.00 96.44 96 LYS A CA 1
ATOM 732 C C . LYS A 1 96 ? 15.467 7.489 -24.743 1.00 96.44 96 LYS A C 1
ATOM 734 O O . LYS A 1 96 ? 14.512 8.235 -24.565 1.00 96.44 96 LYS A O 1
ATOM 739 N N . GLY A 1 97 ? 15.549 6.287 -24.181 1.00 95.62 97 GLY A N 1
ATOM 740 C CA . GLY A 1 97 ? 14.653 5.847 -23.105 1.00 95.62 97 GLY A CA 1
ATOM 741 C C . GLY A 1 97 ? 15.301 5.930 -21.733 1.00 95.62 97 GLY A C 1
ATOM 742 O O . GLY A 1 97 ? 16.467 6.307 -21.610 1.00 95.62 97 GLY A O 1
ATOM 743 N N . ILE A 1 98 ? 14.554 5.509 -20.719 1.00 94.75 98 ILE A N 1
ATOM 744 C CA . ILE A 1 98 ? 14.996 5.460 -19.327 1.00 94.75 98 ILE A CA 1
ATOM 745 C C . ILE A 1 98 ? 14.414 4.234 -18.617 1.00 94.75 98 ILE A C 1
ATOM 747 O O . ILE A 1 98 ? 13.334 3.745 -18.956 1.00 94.75 98 ILE A O 1
ATOM 751 N N . LEU A 1 99 ? 15.123 3.744 -17.607 1.00 93.56 99 LEU A N 1
ATOM 752 C CA . LEU A 1 99 ? 14.600 2.770 -16.658 1.00 93.56 99 LEU A CA 1
ATOM 753 C C . LEU A 1 99 ? 15.137 3.079 -15.263 1.00 93.56 99 LEU A C 1
ATOM 755 O O . LEU A 1 99 ? 16.348 3.166 -15.062 1.00 93.56 99 LEU A O 1
ATOM 759 N N . ASP A 1 100 ? 14.231 3.220 -14.304 1.00 91.44 100 ASP A N 1
ATOM 760 C CA . ASP A 1 100 ? 14.593 3.472 -12.914 1.00 91.44 100 ASP A CA 1
ATOM 761 C C . ASP A 1 100 ? 14.943 2.171 -12.194 1.00 91.44 100 ASP A C 1
ATOM 763 O O . ASP A 1 100 ? 14.243 1.166 -12.324 1.00 91.44 100 ASP A O 1
ATOM 767 N N . ILE A 1 101 ? 15.986 2.221 -11.371 1.00 92.44 101 ILE A N 1
ATOM 768 C CA . ILE A 1 101 ? 16.301 1.201 -10.371 1.00 92.44 101 ILE A CA 1
ATOM 769 C C . ILE A 1 101 ? 16.206 1.811 -8.972 1.00 92.44 101 ILE A C 1
ATOM 771 O O . ILE A 1 101 ? 16.429 3.007 -8.786 1.00 92.44 101 ILE A O 1
ATOM 775 N N . GLU A 1 102 ? 15.882 0.998 -7.972 1.00 84.69 102 GLU A N 1
ATOM 776 C CA . GLU A 1 102 ? 15.845 1.431 -6.573 1.00 84.69 102 GLU A CA 1
ATOM 777 C C . GLU A 1 102 ? 17.084 0.916 -5.840 1.00 84.69 102 GLU A C 1
ATOM 779 O O . GLU A 1 102 ? 17.131 -0.244 -5.457 1.00 84.69 102 GLU A O 1
ATOM 784 N N . PHE A 1 103 ? 18.089 1.760 -5.623 1.00 85.25 103 PHE A N 1
ATOM 785 C CA . PHE A 1 103 ? 19.334 1.400 -4.945 1.00 85.25 103 PHE A CA 1
ATOM 786 C C . PHE A 1 103 ? 19.391 2.068 -3.565 1.00 85.25 103 PHE A C 1
ATOM 788 O O . PHE A 1 103 ? 19.275 3.285 -3.456 1.00 85.25 103 PHE A O 1
ATOM 795 N N . HIS A 1 104 ? 19.512 1.285 -2.485 1.00 81.56 104 HIS A N 1
ATOM 796 C CA . HIS A 1 104 ? 19.479 1.780 -1.094 1.00 81.56 104 HIS A CA 1
ATOM 797 C C . HIS A 1 104 ? 18.295 2.718 -0.768 1.00 81.56 104 HIS A C 1
ATOM 799 O O . HIS A 1 104 ? 18.468 3.715 -0.074 1.00 81.56 104 HIS A O 1
ATOM 805 N N . LYS A 1 105 ? 17.082 2.391 -1.245 1.00 75.12 105 LYS A N 1
ATOM 806 C CA . LYS A 1 105 ? 15.856 3.216 -1.117 1.00 75.12 105 LYS A CA 1
ATOM 807 C C . LYS A 1 105 ? 15.886 4.546 -1.888 1.00 75.12 105 LYS A C 1
ATOM 809 O O . LYS A 1 105 ? 14.985 5.367 -1.731 1.00 75.12 105 LYS A O 1
ATOM 814 N N . HIS A 1 106 ? 16.884 4.763 -2.741 1.00 80.62 106 HIS A N 1
ATOM 815 C CA . HIS A 1 106 ? 16.945 5.898 -3.655 1.00 80.62 106 HIS A CA 1
ATOM 816 C C . HIS A 1 106 ? 16.671 5.438 -5.085 1.00 80.62 106 HIS A C 1
ATOM 818 O O . HIS A 1 106 ? 17.184 4.416 -5.537 1.00 80.62 106 HIS A O 1
ATOM 824 N N . LYS A 1 107 ? 15.874 6.212 -5.823 1.00 86.88 107 LYS A N 1
ATOM 825 C CA . LYS A 1 107 ? 15.689 5.983 -7.257 1.00 86.88 107 LYS A CA 1
ATOM 826 C C . LYS A 1 107 ? 16.911 6.494 -8.014 1.00 86.88 107 LYS A C 1
ATOM 828 O O . LYS A 1 107 ? 17.284 7.655 -7.860 1.00 86.88 107 LYS A O 1
ATOM 833 N N . LYS A 1 108 ? 17.498 5.639 -8.847 1.00 92.81 108 LYS A N 1
ATOM 834 C CA . LYS A 1 108 ? 18.548 5.990 -9.804 1.00 92.81 108 LYS A CA 1
ATOM 835 C C . LYS A 1 108 ? 18.024 5.714 -11.208 1.00 92.81 108 LYS A C 1
ATOM 837 O O . LYS A 1 108 ? 17.623 4.595 -11.514 1.00 92.81 108 LYS A O 1
ATOM 842 N N . GLN A 1 109 ? 18.011 6.744 -12.044 1.00 95.12 109 GLN A N 1
ATOM 843 C CA . GLN A 1 109 ? 17.571 6.642 -13.431 1.00 95.12 109 GLN A CA 1
ATOM 844 C C . GLN A 1 109 ? 18.732 6.150 -14.295 1.00 95.12 109 GLN A C 1
ATOM 846 O O . GLN A 1 109 ? 19.803 6.756 -14.285 1.00 95.12 109 GLN A O 1
ATOM 851 N N . ILE A 1 110 ? 18.521 5.075 -15.053 1.00 96.81 110 ILE A N 1
ATOM 852 C CA . ILE A 1 110 ? 19.499 4.532 -15.998 1.00 96.81 110 ILE A CA 1
ATOM 853 C C . ILE A 1 110 ? 19.036 4.829 -17.419 1.00 96.81 110 ILE A C 1
ATOM 855 O O . ILE A 1 110 ? 17.902 4.520 -17.792 1.00 96.81 110 ILE A O 1
ATOM 859 N N . ASP A 1 111 ? 19.919 5.414 -18.224 1.00 96.94 111 ASP A N 1
ATOM 860 C CA . ASP A 1 111 ? 19.563 5.821 -19.579 1.00 96.94 111 ASP A CA 1
ATOM 861 C C . ASP A 1 111 ? 19.579 4.620 -20.529 1.00 96.94 111 ASP A C 1
ATOM 863 O O . ASP A 1 111 ? 20.387 3.697 -20.399 1.00 96.94 111 ASP A O 1
ATOM 867 N N . ILE A 1 112 ? 18.712 4.648 -21.536 1.00 96.88 112 ILE A N 1
ATOM 868 C CA . ILE A 1 112 ? 18.699 3.707 -22.656 1.00 96.88 112 ILE A CA 1
ATOM 869 C C . ILE A 1 112 ? 19.024 4.490 -23.921 1.00 96.88 112 ILE A C 1
ATOM 871 O O . ILE A 1 112 ? 18.235 5.308 -24.393 1.00 96.88 112 ILE A O 1
ATOM 875 N N . LEU A 1 113 ? 20.195 4.226 -24.493 1.00 96.00 113 LEU A N 1
ATOM 876 C CA . LEU A 1 113 ? 20.686 4.962 -25.654 1.00 96.00 113 LEU A CA 1
ATOM 877 C C . LEU A 1 113 ? 19.972 4.527 -26.930 1.00 96.00 113 LEU A C 1
ATOM 879 O O . LEU A 1 113 ? 19.527 5.368 -27.708 1.00 96.00 113 LEU A O 1
ATOM 883 N N . GLU A 1 114 ? 19.848 3.216 -27.143 1.00 95.75 114 GLU A N 1
ATOM 884 C CA . GLU A 1 114 ? 19.227 2.664 -28.345 1.00 95.75 114 GLU A CA 1
ATOM 885 C C . GLU A 1 114 ? 18.631 1.272 -28.133 1.00 95.75 114 GLU A C 1
ATOM 887 O O . GLU A 1 114 ? 19.111 0.471 -27.321 1.00 95.75 114 GLU A O 1
ATOM 892 N N . ILE A 1 115 ? 17.615 0.979 -28.946 1.00 97.25 115 ILE A N 1
ATOM 893 C CA . ILE A 1 115 ? 17.022 -0.344 -29.108 1.00 97.25 115 ILE A CA 1
ATOM 894 C C . ILE A 1 115 ? 17.088 -0.729 -30.583 1.00 97.25 115 ILE A C 1
ATOM 896 O O . ILE A 1 115 ? 16.720 0.045 -31.474 1.00 97.25 115 ILE A O 1
ATOM 900 N N . ARG A 1 116 ? 17.565 -1.943 -30.847 1.00 96.12 116 ARG A N 1
ATOM 901 C CA . ARG A 1 116 ? 17.712 -2.493 -32.194 1.00 96.12 116 ARG A CA 1
ATOM 902 C C . ARG A 1 116 ? 17.130 -3.885 -32.303 1.00 96.12 116 ARG A C 1
ATOM 904 O O . ARG A 1 116 ? 17.067 -4.606 -31.315 1.00 96.12 116 ARG A O 1
ATOM 911 N N . ILE A 1 117 ? 16.788 -4.281 -33.519 1.00 96.31 117 ILE A N 1
ATOM 912 C CA . ILE A 1 117 ? 16.464 -5.669 -33.850 1.00 96.31 117 ILE A CA 1
ATOM 913 C C . ILE A 1 117 ? 17.652 -6.262 -34.612 1.00 96.31 117 ILE A C 1
ATOM 915 O O . ILE A 1 117 ? 18.190 -5.619 -35.514 1.00 96.31 117 ILE A O 1
ATOM 919 N N . GLU A 1 118 ? 18.075 -7.460 -34.219 1.00 94.31 118 GLU A N 1
ATOM 920 C CA . GLU A 1 118 ? 19.148 -8.259 -34.823 1.00 94.31 118 GLU A CA 1
ATOM 921 C C . GLU A 1 118 ? 18.695 -9.719 -35.010 1.00 94.31 118 GLU A C 1
ATOM 923 O O . GLU A 1 118 ? 17.637 -10.122 -34.522 1.00 94.31 118 GLU A O 1
ATOM 928 N N . GLU A 1 119 ? 19.529 -10.528 -35.665 1.00 92.50 119 GLU A N 1
ATOM 929 C CA . GLU A 1 119 ? 19.429 -11.992 -35.646 1.00 92.50 119 GLU A CA 1
ATOM 930 C C . GLU A 1 119 ? 20.309 -12.580 -34.541 1.00 92.50 119 GLU A C 1
ATOM 932 O O . GLU A 1 119 ? 21.442 -12.143 -34.325 1.00 92.50 119 GLU A O 1
ATOM 937 N N . ASP A 1 120 ? 19.806 -13.605 -33.857 1.00 91.44 120 ASP A N 1
ATOM 938 C CA . ASP A 1 120 ? 20.629 -14.380 -32.940 1.00 91.44 120 ASP A CA 1
ATOM 939 C C . ASP A 1 120 ? 21.622 -15.287 -33.686 1.00 91.44 120 ASP A C 1
ATOM 941 O O . ASP A 1 120 ? 21.312 -15.865 -34.725 1.00 91.44 120 ASP A O 1
ATOM 945 N N . ALA A 1 121 ? 22.821 -15.444 -33.128 1.00 88.31 121 ALA A N 1
ATOM 946 C CA . ALA A 1 121 ? 23.889 -16.268 -33.694 1.00 88.31 121 ALA A CA 1
ATOM 947 C C . ALA A 1 121 ? 23.968 -17.682 -33.087 1.00 88.31 121 ALA A C 1
ATOM 949 O O . ALA A 1 121 ? 24.889 -18.433 -33.408 1.00 88.31 121 ALA A O 1
ATOM 950 N N . GLY A 1 122 ? 23.037 -18.044 -32.201 1.00 85.50 122 GLY A N 1
ATOM 951 C CA . GLY A 1 122 ? 23.127 -19.236 -31.366 1.00 85.50 122 GLY A CA 1
ATOM 952 C C . GLY A 1 122 ? 23.873 -18.979 -30.055 1.00 85.50 122 GLY A C 1
ATOM 953 O O . GLY A 1 122 ? 24.249 -17.849 -29.715 1.00 85.50 122 GLY A O 1
ATOM 954 N N . ARG A 1 123 ? 24.089 -20.049 -29.290 1.00 81.12 123 ARG A N 1
ATOM 955 C CA . ARG A 1 123 ? 24.731 -19.998 -27.970 1.00 81.12 123 ARG A CA 1
ATOM 956 C C . ARG A 1 123 ? 25.800 -21.071 -27.818 1.00 81.12 123 ARG A C 1
ATOM 958 O O . ARG A 1 123 ? 25.652 -22.190 -28.293 1.00 81.12 123 ARG A O 1
ATOM 965 N N . LEU A 1 124 ? 26.860 -20.738 -27.090 1.00 77.81 124 LEU A N 1
ATOM 966 C CA . LEU A 1 124 ? 27.860 -21.716 -26.679 1.00 77.81 124 LEU A CA 1
ATOM 967 C C . LEU A 1 124 ? 27.346 -22.469 -25.446 1.00 77.81 124 LEU A C 1
ATOM 969 O O . LEU A 1 124 ? 27.003 -21.841 -24.444 1.00 77.81 124 LEU A O 1
ATOM 973 N N . MET A 1 125 ? 27.309 -23.796 -25.509 1.00 74.81 125 MET A N 1
ATOM 974 C CA . MET A 1 125 ? 26.928 -24.665 -24.397 1.00 74.81 125 MET A CA 1
ATOM 975 C C . MET A 1 125 ? 28.114 -25.500 -23.926 1.00 74.81 125 MET A C 1
ATOM 977 O O . MET A 1 125 ? 29.021 -25.808 -24.698 1.00 74.81 125 MET A O 1
ATOM 981 N N . HIS A 1 126 ? 28.092 -25.870 -22.648 1.00 71.94 126 HIS A N 1
ATOM 982 C CA . HIS A 1 126 ? 29.076 -26.760 -22.046 1.00 71.94 126 HIS A CA 1
ATOM 983 C C . HIS A 1 126 ? 28.349 -27.979 -21.476 1.00 71.94 126 HIS A C 1
ATOM 985 O O . HIS A 1 126 ? 27.484 -27.822 -20.618 1.00 71.94 126 HIS A O 1
ATOM 991 N N . ALA A 1 127 ? 28.704 -29.176 -21.937 1.00 75.12 127 ALA A N 1
ATOM 992 C CA . ALA A 1 127 ? 28.268 -30.442 -21.346 1.00 75.12 127 ALA A CA 1
ATOM 993 C C . ALA A 1 127 ? 29.431 -31.437 -21.381 1.00 75.12 127 ALA A C 1
ATOM 995 O O . ALA A 1 127 ? 30.234 -31.422 -22.314 1.00 75.12 127 ALA A O 1
ATOM 996 N N . ASP A 1 128 ? 29.553 -32.259 -20.337 1.00 78.00 128 ASP A N 1
ATOM 997 C CA . ASP A 1 128 ? 30.564 -33.322 -20.229 1.00 78.00 128 ASP A CA 1
ATOM 998 C C . ASP A 1 128 ? 32.011 -32.862 -20.499 1.00 78.00 128 ASP A C 1
ATOM 1000 O O . ASP A 1 128 ? 32.806 -33.550 -21.140 1.00 78.00 128 ASP A O 1
ATOM 1004 N N . GLY A 1 129 ? 32.361 -31.653 -20.044 1.00 76.81 129 GLY A N 1
ATOM 1005 C CA . GLY A 1 129 ? 33.700 -31.079 -20.227 1.00 76.81 129 GLY A CA 1
ATOM 1006 C C . GLY A 1 129 ? 34.027 -30.641 -21.661 1.00 76.81 129 GLY A C 1
ATOM 1007 O O . GLY A 1 129 ? 35.173 -30.288 -21.937 1.00 76.81 129 GLY A O 1
ATOM 1008 N N . LYS A 1 130 ? 33.045 -30.634 -22.572 1.00 78.62 130 LYS A N 1
ATOM 1009 C CA . LYS A 1 130 ? 33.182 -30.160 -23.955 1.00 78.62 130 LYS A CA 1
ATOM 1010 C C . LYS A 1 130 ? 32.320 -28.923 -24.189 1.00 78.62 130 LYS A C 1
ATOM 1012 O O . LYS A 1 130 ? 31.202 -28.824 -23.685 1.00 78.62 130 LYS A O 1
ATOM 1017 N N . ALA A 1 131 ? 32.843 -27.990 -24.980 1.00 76.00 131 ALA A N 1
ATOM 1018 C CA . ALA A 1 131 ? 32.087 -26.851 -25.483 1.00 76.00 131 ALA A CA 1
ATOM 1019 C C . ALA A 1 131 ? 31.537 -27.181 -26.876 1.00 76.00 131 ALA A C 1
ATOM 1021 O O . ALA A 1 131 ? 32.277 -27.660 -27.736 1.00 76.00 131 ALA A O 1
ATOM 1022 N N . PHE A 1 132 ? 30.254 -26.922 -27.106 1.00 84.19 132 PHE A N 1
ATOM 1023 C CA . PHE A 1 132 ? 29.619 -27.073 -28.414 1.00 84.19 132 PHE A CA 1
ATOM 1024 C C . PHE A 1 132 ? 28.696 -25.893 -28.690 1.00 84.19 132 PHE A C 1
ATOM 1026 O O . PHE A 1 132 ? 28.169 -25.260 -27.775 1.00 84.19 132 PHE A O 1
ATOM 1033 N N . MET A 1 133 ? 28.539 -25.568 -29.969 1.00 84.25 133 MET A N 1
ATOM 1034 C CA . MET A 1 133 ? 27.678 -24.476 -30.399 1.00 84.25 133 MET A CA 1
ATOM 1035 C C . MET A 1 133 ? 26.264 -25.008 -30.644 1.00 84.25 133 MET A C 1
ATOM 1037 O O . MET A 1 133 ? 26.076 -25.941 -31.423 1.00 84.25 133 MET A O 1
ATOM 1041 N N . ASP A 1 134 ? 25.285 -24.418 -29.967 1.00 86.19 134 ASP A N 1
ATOM 1042 C CA . ASP A 1 134 ? 23.860 -24.673 -30.153 1.00 86.19 134 ASP A CA 1
ATOM 1043 C C . ASP A 1 134 ? 23.282 -23.593 -31.071 1.00 86.19 134 ASP A C 1
ATOM 1045 O O . ASP A 1 134 ? 23.192 -22.416 -30.707 1.00 86.19 134 ASP A O 1
ATOM 1049 N N . TYR A 1 135 ? 22.927 -24.008 -32.286 1.00 88.75 135 TYR A N 1
ATOM 1050 C CA . TYR A 1 135 ? 22.356 -23.145 -33.313 1.00 88.75 135 TYR A CA 1
ATOM 1051 C C . TYR A 1 135 ? 20.825 -23.179 -33.334 1.00 88.75 135 TYR A C 1
ATOM 1053 O O . TYR A 1 135 ? 20.248 -22.621 -34.261 1.00 88.75 135 TYR A O 1
ATOM 1061 N N . SER A 1 136 ? 20.141 -23.782 -32.351 1.00 87.69 136 SER A N 1
ATOM 1062 C CA . SER A 1 136 ? 18.670 -23.890 -32.359 1.00 87.69 136 SER A CA 1
ATOM 1063 C C . SER A 1 136 ? 17.956 -22.537 -32.471 1.00 87.69 136 SER A C 1
ATOM 1065 O O . SER A 1 136 ? 16.880 -22.450 -33.058 1.00 87.69 136 SER A O 1
ATOM 1067 N N . SER A 1 137 ? 18.571 -21.475 -31.947 1.00 89.00 137 SER A N 1
ATOM 1068 C CA . SER A 1 137 ? 18.072 -20.102 -32.000 1.00 89.00 137 SER A CA 1
ATOM 1069 C C . SER A 1 137 ? 18.677 -19.265 -33.129 1.00 89.00 137 SER A C 1
ATOM 1071 O O . SER A 1 137 ? 18.318 -18.100 -33.281 1.00 89.00 137 SER A O 1
ATOM 1073 N N . ALA A 1 138 ? 19.576 -19.823 -33.948 1.00 90.50 138 ALA A N 1
ATOM 1074 C CA . ALA A 1 138 ? 20.249 -19.071 -35.001 1.00 90.50 138 ALA A CA 1
ATOM 1075 C C . ALA A 1 138 ? 19.236 -18.480 -35.998 1.00 90.50 138 ALA A C 1
ATOM 1077 O O . ALA A 1 138 ? 18.408 -19.184 -36.582 1.00 90.50 138 ALA A O 1
ATOM 1078 N N . GLY A 1 139 ? 19.308 -17.166 -36.191 1.00 91.06 139 GLY A N 1
ATOM 1079 C CA . GLY A 1 139 ? 18.406 -16.389 -37.031 1.00 91.06 139 GLY A CA 1
ATOM 1080 C C . GLY A 1 139 ? 17.120 -15.933 -36.346 1.00 91.06 139 GLY A C 1
ATOM 1081 O O . GLY A 1 139 ? 16.443 -15.075 -36.908 1.00 91.06 139 GLY A O 1
ATOM 1082 N N . MET A 1 140 ? 16.791 -16.426 -35.145 1.00 93.19 140 MET A N 1
ATOM 1083 C CA . MET A 1 140 ? 15.645 -15.909 -34.390 1.00 93.19 140 MET A CA 1
ATOM 1084 C C . MET A 1 140 ? 15.803 -14.402 -34.122 1.00 93.19 140 MET A C 1
ATOM 1086 O O . MET A 1 140 ? 16.932 -13.915 -33.983 1.00 93.19 140 MET A O 1
ATOM 1090 N N . PRO A 1 141 ? 14.695 -13.652 -34.017 1.00 93.88 141 PRO A N 1
ATOM 1091 C CA . PRO A 1 141 ? 14.750 -12.234 -33.700 1.00 93.88 141 PRO A CA 1
ATOM 1092 C C . PRO A 1 141 ? 15.321 -11.983 -32.304 1.00 93.88 141 PRO A C 1
ATOM 1094 O O . PRO A 1 141 ? 14.933 -12.616 -31.322 1.00 93.88 141 PRO A O 1
ATOM 1097 N N . SER A 1 142 ? 16.231 -11.019 -32.209 1.00 93.94 142 SER A N 1
ATOM 1098 C CA . SER A 1 142 ? 16.846 -10.588 -30.957 1.00 93.94 142 SER A CA 1
ATOM 1099 C C . SER A 1 142 ? 16.720 -9.077 -30.816 1.00 93.94 142 SER A C 1
ATOM 1101 O O . SER A 1 142 ? 17.262 -8.328 -31.628 1.00 93.94 142 SER A O 1
ATOM 1103 N N . ILE A 1 143 ? 16.062 -8.613 -29.753 1.00 96.06 143 ILE A N 1
ATOM 1104 C CA . ILE A 1 143 ? 16.022 -7.189 -29.412 1.00 96.06 143 ILE A CA 1
ATOM 1105 C C . ILE A 1 143 ? 17.284 -6.852 -28.620 1.00 96.06 143 ILE A C 1
ATOM 1107 O O . ILE A 1 143 ? 17.516 -7.397 -27.540 1.00 96.06 143 ILE A O 1
ATOM 1111 N N . ARG A 1 144 ? 18.117 -5.963 -29.155 1.00 95.06 144 ARG A N 1
ATOM 1112 C CA . ARG A 1 144 ? 19.327 -5.464 -28.506 1.00 95.06 144 ARG A CA 1
ATOM 1113 C C . ARG A 1 144 ? 19.048 -4.118 -27.847 1.00 95.06 144 ARG A C 1
ATOM 1115 O O . ARG A 1 144 ? 18.663 -3.181 -28.536 1.00 95.06 144 ARG A O 1
ATOM 1122 N N . ILE A 1 145 ? 19.313 -4.009 -26.550 1.00 96.81 145 ILE A N 1
ATOM 1123 C CA . ILE A 1 145 ? 19.250 -2.762 -25.782 1.00 96.81 145 ILE A CA 1
ATOM 1124 C C . ILE A 1 145 ? 20.665 -2.358 -25.393 1.00 96.81 145 ILE A C 1
ATOM 1126 O O . ILE A 1 145 ? 21.464 -3.201 -24.973 1.00 96.81 145 ILE A O 1
ATOM 1130 N N . ARG A 1 146 ? 20.963 -1.066 -25.507 1.00 95.56 146 ARG A N 1
ATOM 1131 C CA . ARG A 1 146 ? 22.187 -0.483 -24.968 1.00 95.56 146 ARG A CA 1
ATOM 1132 C C . ARG A 1 146 ? 21.865 0.606 -23.954 1.00 95.56 146 ARG A C 1
ATOM 1134 O O . ARG A 1 146 ? 21.154 1.551 -24.286 1.00 95.56 146 ARG A O 1
ATOM 1141 N N . THR A 1 147 ? 22.411 0.480 -22.749 1.00 97.25 147 THR A N 1
ATOM 1142 C CA . THR A 1 147 ? 22.257 1.496 -21.697 1.00 97.25 147 THR A CA 1
ATOM 1143 C C . THR A 1 147 ? 23.268 2.635 -21.851 1.00 97.25 147 THR A C 1
ATOM 1145 O O . THR A 1 147 ? 24.252 2.512 -22.588 1.00 97.25 147 THR A O 1
ATOM 1148 N N . GLY A 1 148 ? 23.042 3.729 -21.125 1.00 95.44 148 GLY A N 1
ATOM 1149 C CA . GLY A 1 148 ? 24.065 4.711 -20.782 1.00 95.44 148 GLY A CA 1
ATOM 1150 C C . GLY A 1 148 ? 25.136 4.108 -19.869 1.00 95.44 148 GLY A C 1
ATOM 1151 O O . GLY A 1 148 ? 25.004 2.977 -19.392 1.00 95.44 148 GLY A O 1
ATOM 1152 N N . ASN A 1 149 ? 26.212 4.863 -19.651 1.00 94.12 149 ASN A N 1
ATOM 1153 C CA . ASN A 1 149 ? 27.354 4.471 -18.818 1.00 94.12 149 ASN A CA 1
ATOM 1154 C C . ASN A 1 149 ? 27.230 4.922 -17.352 1.00 94.12 149 ASN A C 1
ATOM 1156 O O . ASN A 1 149 ? 28.239 5.041 -16.662 1.00 94.12 149 ASN A O 1
ATOM 1160 N N . ASN A 1 150 ? 26.003 5.192 -16.902 1.00 93.00 150 ASN A N 1
ATOM 1161 C CA . ASN A 1 150 ? 25.683 5.746 -15.591 1.00 93.00 150 ASN A CA 1
ATOM 1162 C C . ASN A 1 150 ? 25.381 4.685 -14.514 1.00 93.00 150 ASN A C 1
ATOM 1164 O O . ASN A 1 150 ? 24.902 5.027 -13.433 1.00 93.00 150 ASN A O 1
ATOM 1168 N N . LEU A 1 151 ? 25.681 3.411 -14.788 1.00 95.75 151 LEU A N 1
ATOM 1169 C CA . LEU A 1 151 ? 25.819 2.384 -13.754 1.00 95.75 151 LEU A CA 1
ATOM 1170 C C . LEU A 1 151 ? 27.241 2.452 -13.181 1.00 95.75 151 LEU A C 1
ATOM 1172 O O . LEU A 1 151 ? 28.202 2.640 -13.923 1.00 95.75 151 LEU A O 1
ATOM 1176 N N . GLU A 1 152 ? 27.386 2.273 -11.874 1.00 94.38 152 GLU A N 1
ATOM 1177 C CA . GLU A 1 152 ? 28.672 2.420 -11.174 1.00 94.38 152 GLU A CA 1
ATOM 1178 C C . GLU A 1 152 ? 29.109 1.126 -10.481 1.00 94.38 152 GLU A C 1
ATOM 1180 O O . GLU A 1 152 ? 30.300 0.912 -10.270 1.00 94.38 152 GLU A O 1
ATOM 1185 N N . LEU A 1 153 ? 28.159 0.243 -10.162 1.00 95.31 153 LEU A N 1
ATOM 1186 C CA . LEU A 1 153 ? 28.398 -0.996 -9.424 1.00 95.31 153 LEU A CA 1
ATOM 1187 C C . LEU A 1 153 ? 27.714 -2.190 -10.095 1.00 95.31 153 LEU A C 1
ATOM 1189 O O . LEU A 1 153 ? 26.719 -2.060 -10.814 1.00 95.31 153 LEU A O 1
ATOM 1193 N N . GLY A 1 154 ? 28.225 -3.387 -9.816 1.00 95.69 154 GLY A N 1
ATOM 1194 C CA . GLY A 1 154 ? 27.627 -4.636 -10.275 1.00 95.69 154 GLY A CA 1
ATOM 1195 C C . GLY A 1 154 ? 26.224 -4.864 -9.709 1.00 95.69 154 GLY A C 1
ATOM 1196 O O . GLY A 1 154 ? 25.380 -5.442 -10.392 1.00 95.69 154 GLY A O 1
ATOM 1197 N N . GLU A 1 155 ? 25.960 -4.400 -8.487 1.00 96.69 155 GLU A N 1
ATOM 1198 C CA . GLU A 1 155 ? 24.645 -4.442 -7.846 1.00 96.69 155 GLU A CA 1
ATOM 1199 C C . GLU A 1 155 ? 23.618 -3.666 -8.673 1.00 96.69 155 GLU A C 1
ATOM 1201 O O . GLU A 1 155 ? 22.558 -4.197 -8.994 1.00 96.69 155 GLU A O 1
ATOM 1206 N N . GLU A 1 156 ? 23.956 -2.450 -9.105 1.00 96.69 156 GLU A N 1
ATOM 1207 C CA . GLU A 1 156 ? 23.078 -1.634 -9.946 1.00 96.69 156 GLU A CA 1
ATOM 1208 C C . GLU A 1 156 ? 22.786 -2.318 -11.289 1.00 96.69 156 GLU A C 1
ATOM 1210 O O . GLU A 1 156 ? 21.651 -2.302 -11.766 1.00 96.69 156 GLU A O 1
ATOM 1215 N N . ALA A 1 157 ? 23.789 -2.976 -11.884 1.00 96.50 157 ALA A N 1
ATOM 1216 C CA . ALA A 1 157 ? 23.620 -3.724 -13.128 1.00 96.50 157 ALA A CA 1
ATOM 1217 C C . ALA A 1 157 ? 22.671 -4.930 -12.969 1.00 96.50 157 ALA A C 1
ATOM 1219 O O . ALA A 1 157 ? 21.835 -5.178 -13.840 1.00 96.50 157 ALA A O 1
ATOM 1220 N N . GLU A 1 158 ? 22.768 -5.675 -11.864 1.00 95.50 158 GLU A N 1
ATOM 1221 C CA . GLU A 1 158 ? 21.838 -6.767 -11.542 1.00 95.50 158 GLU A CA 1
ATOM 1222 C C . GLU A 1 158 ? 20.411 -6.247 -11.317 1.00 95.50 158 GLU A C 1
ATOM 1224 O O . GLU A 1 158 ? 19.451 -6.839 -11.822 1.00 95.50 158 GLU A O 1
ATOM 1229 N N . MET A 1 159 ? 20.264 -5.117 -10.621 1.00 94.69 159 MET A N 1
ATOM 1230 C CA . MET A 1 159 ? 18.965 -4.482 -10.386 1.00 94.69 159 MET A CA 1
ATOM 1231 C C . MET A 1 159 ? 18.327 -3.993 -11.686 1.00 94.69 159 MET A C 1
ATOM 1233 O O . MET A 1 159 ? 17.147 -4.257 -11.912 1.00 94.69 159 MET A O 1
ATOM 1237 N N . PHE A 1 160 ? 19.107 -3.383 -12.582 1.00 96.31 160 PHE A N 1
ATOM 1238 C CA . PHE A 1 160 ? 18.635 -2.969 -13.904 1.00 96.31 160 PHE A CA 1
ATOM 1239 C C . PHE A 1 160 ? 18.119 -4.157 -14.720 1.00 96.31 160 PHE A C 1
ATOM 1241 O O . PHE A 1 160 ? 17.027 -4.104 -15.285 1.00 96.31 160 PHE A O 1
ATOM 1248 N N . LEU A 1 161 ? 18.880 -5.256 -14.771 1.00 95.25 161 LEU A N 1
ATOM 1249 C CA . LEU A 1 161 ? 18.477 -6.464 -15.501 1.00 95.25 161 LEU A CA 1
ATOM 1250 C C . LEU A 1 161 ? 17.221 -7.108 -14.903 1.00 95.25 161 LEU A C 1
ATOM 1252 O O . LEU A 1 161 ? 16.363 -7.594 -15.644 1.00 95.25 161 LEU A O 1
ATOM 1256 N N . THR A 1 162 ? 17.100 -7.084 -13.577 1.00 92.19 162 THR A N 1
ATOM 1257 C CA . THR A 1 162 ? 15.923 -7.585 -12.860 1.00 92.19 162 THR A CA 1
ATOM 1258 C C . THR A 1 162 ? 14.689 -6.749 -13.185 1.00 92.19 162 THR A C 1
ATOM 1260 O O . THR A 1 162 ? 13.655 -7.309 -13.551 1.00 92.19 162 THR A O 1
ATOM 1263 N N . GLU A 1 163 ? 14.802 -5.422 -13.138 1.00 91.56 163 GLU A N 1
ATOM 1264 C CA . GLU A 1 163 ? 13.694 -4.523 -13.460 1.00 91.56 163 GLU A CA 1
ATOM 1265 C C . GLU A 1 163 ? 13.305 -4.602 -14.942 1.00 91.56 163 GLU A C 1
ATOM 1267 O O . GLU A 1 163 ? 12.121 -4.651 -15.272 1.00 91.56 163 GLU A O 1
ATOM 1272 N N . LEU A 1 164 ? 14.276 -4.731 -15.851 1.00 93.56 164 LEU A N 1
ATOM 1273 C CA . LEU A 1 164 ? 14.001 -4.969 -17.268 1.00 93.56 164 LEU A CA 1
ATOM 1274 C C . LEU A 1 164 ? 13.262 -6.300 -17.488 1.00 93.56 164 LEU A C 1
ATOM 1276 O O . LEU A 1 164 ? 12.325 -6.364 -18.284 1.00 93.56 164 LEU A O 1
ATOM 1280 N N . ASN A 1 165 ? 13.643 -7.367 -16.781 1.00 91.56 165 ASN A N 1
ATOM 1281 C CA . ASN A 1 165 ? 12.930 -8.644 -16.845 1.00 91.56 165 ASN A CA 1
ATOM 1282 C C . ASN A 1 165 ? 11.489 -8.516 -16.321 1.00 91.56 165 ASN A C 1
ATOM 1284 O O . ASN A 1 165 ? 10.565 -9.032 -16.952 1.00 91.56 165 ASN A O 1
ATOM 1288 N N . ASN A 1 166 ? 11.281 -7.793 -15.216 1.00 87.19 166 ASN A N 1
ATOM 1289 C CA . ASN A 1 166 ? 9.945 -7.504 -14.693 1.00 8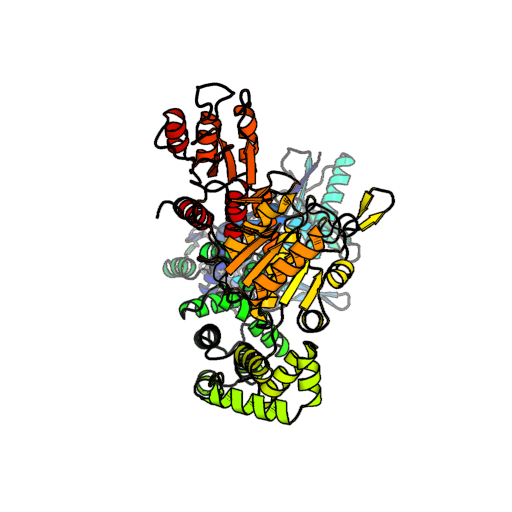7.19 166 ASN A CA 1
ATOM 1290 C C . ASN A 1 166 ? 9.114 -6.719 -15.712 1.00 87.19 166 ASN A C 1
ATOM 1292 O O . ASN A 1 166 ? 7.977 -7.094 -15.994 1.00 87.19 166 ASN A O 1
ATOM 1296 N N . ARG A 1 167 ? 9.707 -5.695 -16.339 1.00 88.94 167 ARG A N 1
ATOM 1297 C CA . ARG A 1 167 ? 9.083 -4.900 -17.402 1.00 88.94 167 ARG A CA 1
ATOM 1298 C C . ARG A 1 167 ? 8.612 -5.779 -18.553 1.00 88.94 167 ARG A C 1
ATOM 1300 O O . ARG A 1 167 ? 7.452 -5.690 -18.940 1.00 88.94 167 ARG A O 1
ATOM 1307 N N . LEU A 1 168 ? 9.488 -6.645 -19.063 1.00 90.19 168 LEU A N 1
ATOM 1308 C CA . LEU A 1 168 ? 9.201 -7.559 -20.172 1.00 90.19 168 LEU A CA 1
ATOM 1309 C C . LEU A 1 168 ? 8.059 -8.530 -19.857 1.00 90.19 168 LEU A C 1
ATOM 1311 O O . LEU A 1 168 ? 7.224 -8.796 -20.722 1.00 90.19 168 LEU A O 1
ATOM 1315 N N . ARG A 1 169 ? 8.003 -9.041 -18.624 1.00 86.25 169 ARG A N 1
ATOM 1316 C CA . ARG A 1 169 ? 6.894 -9.882 -18.151 1.00 86.25 169 ARG A CA 1
ATOM 1317 C C . ARG A 1 169 ? 5.597 -9.091 -18.051 1.00 86.25 169 ARG A C 1
ATOM 1319 O O . ARG A 1 169 ? 4.569 -9.555 -18.531 1.00 86.25 169 ARG A O 1
ATOM 1326 N N . TYR A 1 170 ? 5.659 -7.881 -17.497 1.00 87.50 170 TYR A N 1
ATOM 1327 C CA . TYR A 1 170 ? 4.498 -7.011 -17.319 1.00 87.50 170 TYR A CA 1
ATOM 1328 C C . TYR A 1 170 ? 3.816 -6.676 -18.651 1.00 87.50 170 TYR A C 1
ATOM 1330 O O . TYR A 1 170 ? 2.596 -6.724 -18.753 1.00 87.50 170 TYR A O 1
ATOM 1338 N N . ILE A 1 171 ? 4.597 -6.413 -19.702 1.00 87.44 171 ILE A N 1
ATOM 1339 C CA . ILE A 1 171 ? 4.071 -6.133 -21.050 1.00 87.44 171 ILE A CA 1
ATOM 1340 C C . ILE A 1 171 ? 3.766 -7.402 -21.872 1.00 87.44 171 ILE A C 1
ATOM 1342 O O . ILE A 1 171 ? 3.293 -7.308 -23.008 1.00 87.44 171 ILE A O 1
ATOM 1346 N N . GLY A 1 172 ? 4.020 -8.590 -21.312 1.00 83.94 172 GLY A N 1
ATOM 1347 C CA . GLY A 1 172 ? 3.708 -9.885 -21.921 1.00 83.94 172 GLY A CA 1
ATOM 1348 C C . GLY A 1 172 ? 4.688 -10.362 -22.998 1.00 83.94 172 GLY A C 1
ATOM 1349 O O . GLY A 1 172 ? 4.355 -11.277 -23.744 1.00 83.94 172 GLY A O 1
ATOM 1350 N N . LEU A 1 173 ? 5.885 -9.772 -23.093 1.00 85.81 173 LEU A N 1
ATOM 1351 C CA . LEU A 1 173 ? 6.941 -10.213 -24.019 1.00 85.81 173 LEU A CA 1
ATOM 1352 C C . LEU A 1 173 ? 7.652 -11.491 -23.538 1.00 85.81 173 LEU A C 1
ATOM 1354 O O . LEU A 1 173 ? 8.178 -12.254 -24.346 1.00 85.81 173 LEU A O 1
ATOM 1358 N N . LEU A 1 174 ? 7.668 -11.734 -22.224 1.00 83.31 174 LEU A N 1
ATOM 1359 C CA . LEU A 1 174 ? 8.186 -12.959 -21.614 1.00 83.31 174 LEU A CA 1
ATOM 1360 C C . LEU A 1 174 ? 7.072 -13.633 -20.807 1.00 83.31 174 LEU A C 1
ATOM 1362 O O . LEU A 1 174 ? 6.643 -13.102 -19.788 1.00 83.31 174 LEU A O 1
ATOM 1366 N N . THR A 1 175 ? 6.609 -14.796 -21.268 1.00 68.81 175 THR A N 1
ATOM 1367 C CA . THR A 1 175 ? 5.454 -15.512 -20.692 1.00 68.81 175 THR A CA 1
ATOM 1368 C C . THR A 1 175 ? 5.822 -16.677 -19.774 1.00 68.81 175 THR A C 1
ATOM 1370 O O . THR A 1 175 ? 4.979 -17.125 -19.003 1.00 68.81 175 THR A O 1
ATOM 1373 N N . ASP A 1 176 ? 7.061 -17.170 -19.840 1.00 66.06 176 ASP A N 1
ATOM 1374 C CA . ASP A 1 176 ? 7.499 -18.344 -19.077 1.00 66.06 176 ASP A CA 1
ATOM 1375 C C . ASP A 1 176 ? 8.089 -17.949 -17.716 1.00 66.06 176 ASP A C 1
ATOM 1377 O O . ASP A 1 176 ? 8.755 -16.917 -17.579 1.00 66.06 176 ASP A O 1
ATOM 1381 N N . SER A 1 177 ? 7.887 -18.805 -16.709 1.00 57.69 177 SER A N 1
ATOM 1382 C CA . SER A 1 177 ? 8.379 -18.590 -15.342 1.00 57.69 177 SER A CA 1
ATOM 1383 C C . SER A 1 177 ? 9.909 -18.554 -15.250 1.00 57.69 177 SER A C 1
ATOM 1385 O O . SER A 1 177 ? 10.436 -17.781 -14.447 1.00 57.69 177 SER A O 1
ATOM 1387 N N . ASP A 1 178 ? 10.620 -19.302 -16.100 1.00 59.47 178 ASP A N 1
ATOM 1388 C CA . ASP A 1 178 ? 12.076 -19.233 -16.263 1.00 59.47 178 ASP A CA 1
ATOM 1389 C C . ASP A 1 178 ? 12.436 -18.575 -17.599 1.00 59.47 178 ASP A C 1
ATOM 1391 O O . ASP A 1 178 ? 12.634 -19.223 -18.621 1.00 59.47 178 ASP A O 1
ATOM 1395 N N . SER A 1 179 ? 12.496 -17.246 -17.595 1.00 61.84 179 SER A N 1
ATOM 1396 C CA . SER A 1 179 ? 12.876 -16.434 -18.756 1.00 61.84 179 SER A CA 1
ATOM 1397 C C . SER A 1 179 ? 14.342 -15.994 -18.729 1.00 61.84 179 SER A C 1
ATOM 1399 O O . SER A 1 179 ? 14.784 -15.279 -19.629 1.00 61.84 179 SER A O 1
ATOM 1401 N N . SER A 1 180 ? 15.104 -16.410 -17.710 1.00 58.62 180 SER A N 1
ATOM 1402 C CA . SER A 1 180 ? 16.471 -15.937 -17.460 1.00 58.62 180 SER A CA 1
ATOM 1403 C C . SER A 1 180 ? 17.418 -16.249 -18.624 1.00 58.62 180 SER A C 1
ATOM 1405 O O . SER A 1 180 ? 18.231 -15.417 -19.013 1.00 58.62 180 SER A O 1
ATOM 1407 N N . HIS A 1 181 ? 17.229 -17.401 -19.268 1.00 68.31 181 HIS A N 1
ATOM 1408 C CA . HIS A 1 181 ? 18.007 -17.840 -20.424 1.00 68.31 181 HIS A CA 1
ATOM 1409 C C . HIS A 1 181 ? 17.704 -17.064 -21.722 1.00 68.31 181 HIS A C 1
ATOM 1411 O O . HIS A 1 181 ? 18.460 -17.180 -22.689 1.00 68.31 181 HIS A O 1
ATOM 1417 N N . LYS A 1 182 ? 16.614 -16.281 -21.769 1.00 83.25 182 LYS A N 1
ATOM 1418 C CA . LYS A 1 182 ? 16.223 -15.471 -22.940 1.00 83.25 182 LYS A CA 1
ATOM 1419 C C . LYS A 1 182 ? 16.879 -14.088 -22.940 1.00 83.25 182 LYS A C 1
ATOM 1421 O O . LYS A 1 182 ? 16.946 -13.453 -23.991 1.00 83.25 182 LYS A O 1
ATOM 1426 N N . ILE A 1 183 ? 17.383 -13.637 -21.790 1.00 90.06 183 ILE A N 1
ATOM 1427 C CA . ILE A 1 183 ? 18.089 -12.364 -21.630 1.00 90.06 183 ILE A CA 1
ATOM 1428 C C . ILE A 1 183 ? 19.582 -12.660 -21.498 1.00 90.06 183 ILE A C 1
ATOM 1430 O O . ILE A 1 183 ? 20.029 -13.284 -20.541 1.00 90.06 183 ILE A O 1
ATOM 1434 N N . ARG A 1 184 ? 20.378 -12.183 -22.453 1.00 88.19 184 ARG A N 1
ATOM 1435 C CA . ARG A 1 184 ? 21.844 -12.260 -22.402 1.00 88.19 184 ARG A CA 1
ATOM 1436 C C . ARG A 1 184 ? 22.418 -10.866 -22.265 1.00 88.19 184 ARG A C 1
ATOM 1438 O O . ARG A 1 184 ? 21.940 -9.940 -22.911 1.00 88.19 184 ARG A O 1
ATOM 1445 N N . CYS A 1 185 ? 23.470 -10.726 -21.473 1.00 91.25 185 CYS A N 1
ATOM 1446 C CA . CYS A 1 185 ? 24.097 -9.438 -21.222 1.00 91.25 185 CYS A CA 1
ATOM 1447 C C . CYS A 1 185 ? 25.614 -9.533 -21.399 1.00 91.25 185 CYS A C 1
ATOM 1449 O O . CYS A 1 185 ? 26.242 -10.494 -20.957 1.00 91.25 185 CYS A O 1
ATOM 1451 N N . ASN A 1 186 ? 26.201 -8.525 -22.040 1.00 92.56 186 ASN A N 1
ATOM 1452 C CA . ASN A 1 186 ? 27.611 -8.201 -21.853 1.00 92.56 186 ASN A CA 1
ATOM 1453 C C . ASN A 1 186 ? 27.692 -6.888 -21.076 1.00 92.56 186 ASN A C 1
ATOM 1455 O O . ASN A 1 186 ? 26.966 -5.947 -21.402 1.00 92.56 186 ASN A O 1
ATOM 1459 N N . ALA A 1 187 ? 28.609 -6.810 -20.120 1.00 95.50 187 ALA A N 1
ATOM 1460 C CA . ALA A 1 187 ? 28.896 -5.575 -19.402 1.00 95.50 187 ALA A CA 1
ATOM 1461 C C . ALA A 1 187 ? 30.172 -4.937 -19.953 1.00 95.50 187 ALA A C 1
ATOM 1463 O O . ALA A 1 187 ? 31.121 -5.635 -20.314 1.00 95.50 187 ALA A O 1
ATOM 1464 N N . TYR A 1 188 ? 30.186 -3.616 -20.028 1.00 95.81 188 TYR A N 1
ATOM 1465 C CA . TYR A 1 188 ? 31.363 -2.829 -20.357 1.00 95.81 188 TYR A CA 1
ATOM 1466 C C . TYR A 1 188 ? 31.701 -1.983 -19.152 1.00 95.81 188 TYR A C 1
ATOM 1468 O O . TYR A 1 188 ? 30.845 -1.241 -18.681 1.00 95.81 188 TYR A O 1
ATOM 1476 N N . VAL A 1 189 ? 32.924 -2.125 -18.659 1.00 96.44 189 VAL A N 1
ATOM 1477 C CA . VAL A 1 189 ? 33.347 -1.537 -17.390 1.00 96.44 189 VAL A CA 1
ATOM 1478 C C . VAL A 1 189 ? 34.622 -0.730 -17.577 1.00 96.44 189 VAL A C 1
ATOM 1480 O O . VAL A 1 189 ? 35.537 -1.137 -18.303 1.00 96.44 189 VAL A O 1
ATOM 1483 N N . ALA A 1 190 ? 34.673 0.420 -16.922 1.00 96.19 190 ALA A N 1
ATOM 1484 C CA . ALA A 1 190 ? 35.840 1.280 -16.869 1.00 96.19 190 ALA A CA 1
ATOM 1485 C C . ALA A 1 190 ? 35.932 1.934 -15.489 1.00 96.19 190 ALA A C 1
ATOM 1487 O O . ALA A 1 190 ? 34.930 2.417 -14.970 1.00 96.19 190 ALA A O 1
ATOM 1488 N N . SER A 1 191 ? 37.129 1.971 -14.918 1.00 96.00 191 SER A N 1
ATOM 1489 C CA . SER A 1 191 ? 37.474 2.793 -13.760 1.00 96.00 191 SER A CA 1
ATOM 1490 C C . SER A 1 191 ? 38.490 3.841 -14.198 1.00 96.00 191 SER A C 1
ATOM 1492 O O . SER A 1 191 ? 39.405 3.530 -14.959 1.00 96.00 191 SER A O 1
ATOM 1494 N N . THR A 1 192 ? 38.331 5.080 -13.746 1.00 93.81 192 THR A N 1
ATOM 1495 C CA . THR A 1 192 ? 39.218 6.204 -14.085 1.00 93.81 192 THR A CA 1
ATOM 1496 C C . THR A 1 192 ? 39.301 7.188 -12.922 1.00 93.81 192 THR A C 1
ATOM 1498 O O . THR A 1 192 ? 38.498 7.133 -11.991 1.00 93.81 192 THR A O 1
ATOM 1501 N N . GLU A 1 193 ? 40.292 8.075 -12.923 1.00 92.62 193 GLU A N 1
ATOM 1502 C CA . GLU A 1 193 ? 40.406 9.132 -11.918 1.00 92.62 193 GLU A CA 1
ATOM 1503 C C . GLU A 1 193 ? 39.286 10.162 -12.077 1.00 92.62 193 GLU A C 1
ATOM 1505 O O . GLU A 1 193 ? 39.099 10.730 -13.150 1.00 92.62 193 GLU A O 1
ATOM 1510 N N . PHE A 1 194 ? 38.552 10.440 -11.000 1.00 90.50 194 PHE A N 1
ATOM 1511 C CA . PHE A 1 194 ? 37.528 11.480 -10.988 1.00 90.50 194 PHE A CA 1
ATOM 1512 C C . PHE A 1 194 ? 38.167 12.869 -11.188 1.00 90.50 194 PHE A C 1
ATOM 1514 O O . PHE A 1 194 ? 39.141 13.170 -10.488 1.00 90.50 194 PHE A O 1
ATOM 1521 N N . PRO A 1 195 ? 37.616 13.749 -12.053 1.00 92.31 195 PRO A N 1
ATOM 1522 C CA . PRO A 1 195 ? 36.343 13.646 -12.789 1.00 92.31 195 PRO A CA 1
ATOM 1523 C C . PRO A 1 195 ? 36.492 13.252 -14.276 1.00 92.31 195 PRO A C 1
ATOM 1525 O O . PRO A 1 195 ? 35.669 13.641 -15.106 1.00 92.31 195 PRO A O 1
ATOM 1528 N N . ASN A 1 196 ? 37.565 12.555 -14.655 1.00 90.88 196 ASN A N 1
ATOM 1529 C CA . ASN A 1 196 ? 37.871 12.290 -16.060 1.00 90.88 196 ASN A CA 1
ATOM 1530 C C . ASN A 1 196 ? 36.903 11.264 -16.680 1.00 90.88 196 ASN A C 1
ATOM 1532 O O . ASN A 1 196 ? 36.510 10.308 -16.012 1.00 90.88 196 ASN A O 1
ATOM 1536 N N . PRO A 1 197 ? 36.552 11.399 -17.973 1.00 90.44 197 PRO A N 1
ATOM 1537 C CA . PRO A 1 197 ? 35.806 10.371 -18.690 1.00 90.44 197 PRO A CA 1
ATOM 1538 C C . PRO A 1 197 ? 36.674 9.124 -18.956 1.00 90.44 197 PRO A C 1
ATOM 1540 O O . PRO A 1 197 ? 37.907 9.214 -18.974 1.00 90.44 197 PRO A O 1
ATOM 1543 N N . PRO A 1 198 ? 36.058 7.953 -19.197 1.00 91.75 198 PRO A N 1
ATOM 1544 C CA . PRO A 1 198 ? 36.794 6.732 -19.507 1.00 91.75 198 PRO A CA 1
ATOM 1545 C C . PRO A 1 198 ? 37.465 6.807 -20.888 1.00 91.75 198 PRO A C 1
ATOM 1547 O O . PRO A 1 198 ? 36.831 7.177 -21.875 1.00 91.75 198 PRO A O 1
ATOM 1550 N N . GLN A 1 199 ? 38.739 6.408 -20.962 1.00 91.75 199 GLN A N 1
ATOM 1551 C CA . GLN A 1 199 ? 39.505 6.275 -22.216 1.00 91.75 199 GLN A CA 1
ATOM 1552 C C . GLN A 1 199 ? 39.598 4.819 -22.708 1.00 91.75 199 GLN A C 1
ATOM 1554 O O . GLN A 1 199 ? 40.126 4.534 -23.784 1.00 91.75 199 GLN A O 1
ATOM 1559 N N . HIS A 1 200 ? 39.072 3.881 -21.923 1.00 93.69 200 HIS A N 1
ATOM 1560 C CA . HIS A 1 200 ? 39.023 2.458 -22.227 1.00 93.69 200 HIS A CA 1
ATOM 1561 C C . HIS A 1 200 ? 37.675 1.873 -21.813 1.00 93.69 200 HIS A C 1
ATOM 1563 O O . HIS A 1 200 ? 36.971 2.426 -20.974 1.00 93.69 200 HIS A O 1
ATOM 1569 N N . TYR A 1 201 ? 37.340 0.714 -22.375 1.00 94.56 201 TYR A N 1
ATOM 1570 C CA . TYR A 1 201 ? 36.300 -0.152 -21.826 1.00 94.56 201 TYR A CA 1
ATOM 1571 C C . TYR A 1 201 ? 36.741 -1.608 -21.896 1.00 94.56 201 TYR A C 1
ATOM 1573 O O . TYR A 1 201 ? 37.133 -2.110 -22.954 1.00 94.56 201 TYR A O 1
ATOM 1581 N N . VAL A 1 202 ? 36.595 -2.316 -20.779 1.00 95.31 202 VAL A N 1
ATOM 1582 C CA . VAL A 1 202 ? 36.737 -3.769 -20.737 1.00 95.31 202 VAL A CA 1
ATOM 1583 C C . VAL A 1 202 ? 35.371 -4.400 -20.983 1.00 95.31 202 VAL A C 1
ATOM 1585 O O . VAL A 1 202 ? 34.426 -4.178 -20.228 1.00 95.31 202 VAL A O 1
ATOM 1588 N N . LYS A 1 203 ? 35.246 -5.196 -22.051 1.00 94.12 203 LYS A N 1
ATOM 1589 C CA . LYS A 1 203 ? 34.028 -5.960 -22.353 1.00 94.12 203 LYS A CA 1
ATOM 1590 C C . LYS A 1 203 ? 34.051 -7.300 -21.628 1.00 94.12 203 LYS A C 1
ATOM 1592 O O . LYS A 1 203 ? 34.756 -8.221 -22.047 1.00 94.12 203 LYS A O 1
ATOM 1597 N N . LEU A 1 204 ? 33.198 -7.438 -20.627 1.00 93.94 204 LEU A N 1
ATOM 1598 C CA . LEU A 1 204 ? 32.945 -8.680 -19.913 1.00 93.94 204 LEU A CA 1
ATOM 1599 C C . LEU A 1 204 ? 31.951 -9.554 -20.684 1.00 93.94 204 LEU A C 1
ATOM 1601 O O . LEU A 1 204 ? 30.886 -9.106 -21.117 1.00 93.94 204 LEU A O 1
ATOM 1605 N N . ARG A 1 205 ? 32.324 -10.819 -20.872 1.00 89.81 205 ARG A N 1
ATOM 1606 C CA . ARG A 1 205 ? 31.564 -11.849 -21.593 1.00 89.81 205 ARG A CA 1
ATOM 1607 C C . ARG A 1 205 ? 31.354 -13.086 -20.717 1.00 89.81 205 ARG A C 1
ATOM 1609 O O . ARG A 1 205 ? 31.983 -13.223 -19.671 1.00 89.81 205 ARG A O 1
ATOM 1616 N N . ASN A 1 206 ? 30.516 -14.012 -21.191 1.00 84.69 206 ASN A N 1
ATOM 1617 C CA . ASN A 1 206 ? 30.150 -15.255 -20.491 1.00 84.69 206 ASN A CA 1
ATOM 1618 C C . ASN A 1 206 ? 29.366 -15.016 -19.181 1.00 84.69 206 ASN A C 1
ATOM 1620 O O . ASN A 1 206 ? 29.575 -15.680 -18.167 1.00 84.69 206 ASN A O 1
ATOM 1624 N N . LEU A 1 207 ? 28.453 -14.040 -19.202 1.00 88.19 207 LEU A N 1
ATOM 1625 C CA . LEU A 1 207 ? 27.615 -13.663 -18.064 1.00 88.19 207 LEU A CA 1
ATOM 1626 C C . LEU A 1 207 ? 26.251 -14.361 -18.172 1.00 88.19 207 LEU A C 1
ATOM 1628 O O . LEU A 1 207 ? 25.282 -13.798 -18.674 1.00 88.19 207 LEU A O 1
ATOM 1632 N N . ASN A 1 208 ? 26.195 -15.621 -17.737 1.00 81.94 208 ASN A N 1
ATOM 1633 C CA . ASN A 1 208 ? 25.017 -16.487 -17.915 1.00 81.94 208 ASN A CA 1
ATOM 1634 C C . ASN A 1 208 ? 23.898 -16.269 -16.876 1.00 81.94 208 ASN A C 1
ATOM 1636 O O . ASN A 1 208 ? 22.875 -16.942 -16.932 1.00 81.94 208 ASN A O 1
ATOM 1640 N N . SER A 1 209 ? 24.083 -15.367 -15.911 1.00 85.81 209 SER A N 1
ATOM 1641 C CA . SER A 1 209 ? 23.059 -14.981 -14.932 1.00 85.81 209 SER A CA 1
ATOM 1642 C C . SER A 1 209 ? 23.253 -13.527 -14.504 1.00 85.81 209 SER A C 1
ATOM 1644 O O . SER A 1 209 ? 24.357 -12.991 -14.626 1.00 85.81 209 SER A O 1
ATOM 1646 N N . PHE A 1 210 ? 22.212 -12.888 -13.961 1.00 92.31 210 PHE A N 1
ATOM 1647 C CA . PHE A 1 210 ? 22.313 -11.508 -13.461 1.00 92.31 210 PHE A CA 1
ATOM 1648 C C . PHE A 1 210 ? 23.311 -11.400 -12.297 1.00 92.31 210 PHE A C 1
ATOM 1650 O O . PHE A 1 210 ? 24.133 -10.487 -12.267 1.00 92.31 210 PHE A O 1
ATOM 1657 N N . ASN A 1 211 ? 23.367 -12.421 -11.437 1.00 90.06 211 ASN A N 1
ATOM 1658 C CA . ASN A 1 211 ? 24.378 -12.528 -10.386 1.00 90.06 211 ASN A CA 1
ATOM 1659 C C . ASN A 1 211 ? 25.810 -12.619 -10.951 1.00 90.06 211 ASN A C 1
ATOM 1661 O O . ASN A 1 211 ? 26.742 -12.060 -10.375 1.00 90.06 211 ASN A O 1
ATOM 1665 N N . PHE A 1 212 ? 26.014 -13.297 -12.089 1.00 92.81 212 PHE A N 1
ATOM 1666 C CA . PHE A 1 212 ? 27.325 -13.313 -12.753 1.00 92.81 212 PHE A CA 1
ATOM 1667 C C . PHE A 1 212 ? 27.688 -11.948 -13.328 1.00 92.81 212 PHE A C 1
ATOM 1669 O O . PHE A 1 212 ? 28.856 -11.580 -13.255 1.00 92.81 212 PHE A O 1
ATOM 1676 N N . VAL A 1 213 ? 26.715 -11.183 -13.838 1.00 94.69 213 VAL A N 1
ATOM 1677 C CA . VAL A 1 213 ? 26.946 -9.787 -14.243 1.00 94.69 213 VAL A CA 1
ATOM 1678 C C . VAL A 1 213 ? 27.444 -8.976 -13.049 1.00 94.69 213 VAL A C 1
ATOM 1680 O O . VAL A 1 213 ? 28.514 -8.382 -13.148 1.00 94.69 213 VAL A O 1
ATOM 1683 N N . ARG A 1 214 ? 26.749 -9.032 -11.903 1.00 96.56 214 ARG A N 1
ATOM 1684 C CA . ARG A 1 214 ? 27.181 -8.346 -10.675 1.00 96.56 214 ARG A CA 1
ATOM 1685 C C . ARG A 1 214 ? 28.607 -8.714 -10.279 1.00 96.56 214 ARG A C 1
ATOM 1687 O O . ARG A 1 214 ? 29.448 -7.835 -10.110 1.00 96.56 214 ARG A O 1
ATOM 1694 N N . LYS A 1 215 ? 28.883 -10.015 -10.128 1.00 95.81 215 LYS A N 1
ATOM 1695 C CA . LYS A 1 215 ? 30.194 -10.499 -9.671 1.00 95.81 215 LYS A CA 1
ATOM 1696 C C . LYS A 1 215 ? 31.319 -10.103 -10.627 1.00 95.81 215 LYS A C 1
ATOM 1698 O O . LYS A 1 215 ? 32.351 -9.629 -10.168 1.00 95.81 215 LYS A O 1
ATOM 1703 N N . ALA A 1 216 ? 31.110 -10.259 -11.934 1.00 96.38 216 ALA A N 1
ATOM 1704 C CA . ALA A 1 216 ? 32.124 -9.945 -12.933 1.00 96.38 216 ALA A CA 1
ATOM 1705 C C . ALA A 1 216 ? 32.415 -8.443 -13.018 1.00 96.38 216 ALA A C 1
ATOM 1707 O O . ALA A 1 216 ? 33.576 -8.063 -13.124 1.00 96.38 216 ALA A O 1
ATOM 1708 N N . VAL A 1 217 ? 31.379 -7.597 -12.951 1.00 98.00 217 VAL A N 1
ATOM 1709 C CA . VAL A 1 217 ? 31.543 -6.135 -12.928 1.00 98.00 217 VAL A CA 1
ATOM 1710 C C . VAL A 1 217 ? 32.347 -5.719 -11.700 1.00 98.00 217 VAL A C 1
ATOM 1712 O O . VAL A 1 217 ? 33.347 -5.024 -11.838 1.00 98.00 217 VAL A O 1
ATOM 1715 N N . ASN A 1 218 ? 31.966 -6.196 -10.513 1.00 97.62 218 ASN A N 1
ATOM 1716 C CA . ASN A 1 218 ? 32.646 -5.829 -9.272 1.00 97.62 218 ASN A CA 1
ATOM 1717 C C . ASN A 1 218 ? 34.090 -6.337 -9.211 1.00 97.62 218 ASN A C 1
ATOM 1719 O O . ASN A 1 218 ? 34.955 -5.636 -8.692 1.00 97.62 218 ASN A O 1
ATOM 1723 N N . GLU A 1 219 ? 34.366 -7.536 -9.728 1.00 97.56 219 GLU A N 1
ATOM 1724 C CA . GLU A 1 219 ? 35.737 -8.043 -9.809 1.00 97.56 219 GLU A CA 1
ATOM 1725 C C . GLU A 1 219 ? 36.597 -7.188 -10.740 1.00 97.56 219 GLU A C 1
ATOM 1727 O O . GLU A 1 219 ? 37.688 -6.777 -10.341 1.00 97.56 219 GLU A O 1
ATOM 1732 N N . ASP A 1 220 ? 36.106 -6.868 -11.941 1.00 97.56 220 ASP A N 1
ATOM 1733 C CA . ASP A 1 220 ? 36.937 -6.171 -12.920 1.00 97.56 220 ASP A CA 1
ATOM 1734 C C . ASP A 1 220 ? 37.119 -4.696 -12.554 1.00 97.56 220 ASP A C 1
ATOM 1736 O O . ASP A 1 220 ? 38.204 -4.157 -12.753 1.00 97.56 220 ASP A O 1
ATOM 1740 N N . LEU A 1 221 ? 36.115 -4.057 -11.941 1.00 97.25 221 LEU A N 1
ATOM 1741 C CA . LEU A 1 221 ? 36.264 -2.711 -11.381 1.00 97.25 221 LEU A CA 1
ATOM 1742 C C . LEU A 1 221 ? 37.351 -2.676 -10.299 1.00 97.25 221 LEU A C 1
ATOM 1744 O O . LEU A 1 221 ? 38.234 -1.824 -10.370 1.00 97.25 221 LEU A O 1
ATOM 1748 N N . ARG A 1 222 ? 37.361 -3.639 -9.362 1.00 96.38 222 ARG A N 1
ATOM 1749 C CA . ARG A 1 222 ? 38.433 -3.753 -8.352 1.00 96.38 222 ARG A CA 1
ATOM 1750 C C . ARG A 1 222 ? 39.795 -3.976 -9.001 1.00 96.38 222 ARG A C 1
ATOM 1752 O O . ARG A 1 222 ? 40.757 -3.305 -8.647 1.00 96.38 222 ARG A O 1
ATOM 1759 N N . ARG A 1 223 ? 39.873 -4.865 -9.995 1.00 96.44 223 ARG A N 1
ATOM 1760 C CA . ARG A 1 223 ? 41.109 -5.129 -10.745 1.00 96.44 223 ARG A CA 1
ATOM 1761 C C . ARG A 1 223 ? 41.640 -3.863 -11.423 1.00 96.44 223 ARG A C 1
ATOM 1763 O O . ARG A 1 223 ? 42.840 -3.607 -11.384 1.00 96.44 223 ARG A O 1
ATOM 1770 N N . GLN A 1 224 ? 40.768 -3.087 -12.066 1.00 96.69 224 GLN A N 1
ATOM 1771 C CA . GLN A 1 224 ? 41.151 -1.827 -12.703 1.00 96.69 224 GLN A CA 1
ATOM 1772 C C . GLN A 1 224 ? 41.575 -0.778 -11.670 1.00 96.69 224 GLN A C 1
ATOM 1774 O O . GLN A 1 224 ? 42.561 -0.081 -11.888 1.00 96.69 224 GLN A O 1
ATOM 1779 N N . GLU A 1 225 ? 40.880 -0.689 -10.537 1.00 95.31 225 GLU A N 1
ATOM 1780 C CA . GLU A 1 225 ? 41.250 0.200 -9.436 1.00 95.31 225 GLU A CA 1
ATOM 1781 C C . GLU A 1 225 ? 42.639 -0.140 -8.870 1.00 95.31 225 GLU A C 1
ATOM 1783 O O . GLU A 1 225 ? 43.461 0.755 -8.673 1.00 95.31 225 GLU A O 1
ATOM 1788 N N . ASP A 1 226 ? 42.941 -1.424 -8.668 1.00 95.56 226 ASP A N 1
ATOM 1789 C CA . ASP A 1 226 ? 44.252 -1.882 -8.197 1.00 95.56 226 ASP A CA 1
ATOM 1790 C C . ASP A 1 226 ? 45.367 -1.584 -9.208 1.00 95.56 226 ASP A C 1
ATOM 1792 O O . ASP A 1 226 ? 46.468 -1.195 -8.814 1.00 95.56 226 ASP A O 1
ATOM 1796 N N . MET A 1 227 ? 45.088 -1.700 -10.512 1.00 95.19 227 MET A N 1
ATOM 1797 C CA . MET A 1 227 ? 46.027 -1.283 -11.560 1.00 95.19 227 MET A CA 1
ATOM 1798 C C . MET A 1 227 ? 46.317 0.216 -11.497 1.00 95.19 227 MET A C 1
ATOM 1800 O O . MET A 1 227 ? 47.485 0.604 -11.496 1.00 95.19 227 MET A O 1
ATOM 1804 N N . LEU A 1 228 ? 45.272 1.041 -11.386 1.00 94.56 228 LEU A N 1
ATOM 1805 C CA . LEU A 1 228 ? 45.406 2.495 -11.300 1.00 94.56 228 LEU A CA 1
ATOM 1806 C C . LEU A 1 228 ? 46.187 2.915 -10.047 1.00 94.56 228 LEU A C 1
ATOM 1808 O O . LEU A 1 228 ? 47.064 3.772 -10.132 1.00 94.56 228 LEU A O 1
ATOM 1812 N N . LYS A 1 229 ? 45.954 2.263 -8.899 1.00 94.00 229 LYS A N 1
ATOM 1813 C CA . LYS A 1 229 ? 46.724 2.491 -7.658 1.00 94.00 229 LYS A CA 1
ATOM 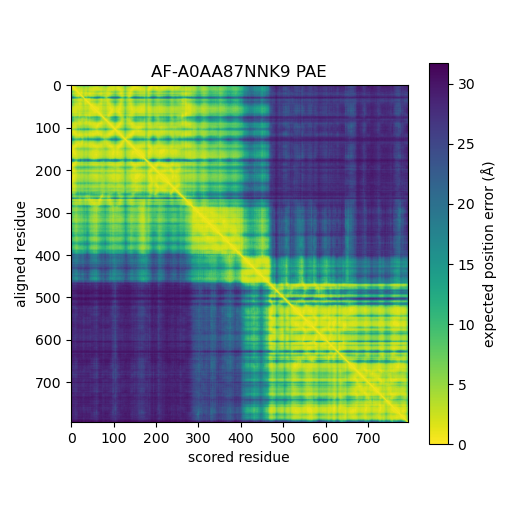1814 C C . LYS A 1 229 ? 48.210 2.160 -7.803 1.00 94.00 229 LYS A C 1
ATOM 1816 O O . LYS A 1 229 ? 49.036 2.752 -7.116 1.00 94.00 229 LYS A O 1
ATOM 1821 N N . GLN A 1 230 ? 48.550 1.215 -8.677 1.00 95.44 230 GLN A N 1
ATOM 1822 C CA . GLN A 1 230 ? 49.930 0.828 -8.985 1.00 95.44 230 GLN A CA 1
ATOM 1823 C C . GLN A 1 230 ? 50.570 1.700 -10.081 1.00 95.44 230 GLN A C 1
ATOM 1825 O O . GLN A 1 230 ? 51.720 1.460 -10.442 1.00 95.44 230 GLN A O 1
ATOM 1830 N N . GLY A 1 231 ? 49.853 2.698 -10.612 1.00 92.75 231 GLY A N 1
ATOM 1831 C CA . GLY A 1 231 ? 50.325 3.558 -11.700 1.00 92.75 231 GLY A CA 1
ATOM 1832 C C . GLY A 1 231 ? 50.240 2.920 -13.090 1.00 92.75 231 GLY A C 1
ATOM 1833 O O . GLY A 1 231 ? 50.874 3.412 -14.019 1.00 92.75 231 GLY A O 1
ATOM 1834 N N . ASN A 1 232 ? 49.484 1.827 -13.243 1.00 93.44 232 ASN A N 1
ATOM 1835 C CA . ASN A 1 232 ? 49.233 1.182 -14.530 1.00 93.44 232 ASN A CA 1
ATOM 1836 C C . ASN A 1 232 ? 47.893 1.645 -15.116 1.00 93.44 232 ASN A C 1
ATOM 1838 O O . ASN A 1 232 ? 46.896 1.750 -14.401 1.00 93.44 232 ASN A O 1
ATOM 1842 N N . GLU A 1 233 ? 47.836 1.826 -16.434 1.00 89.50 233 GLU A N 1
ATOM 1843 C CA . GLU A 1 233 ? 46.602 2.187 -17.136 1.00 89.50 233 GLU A CA 1
ATOM 1844 C C . GLU A 1 233 ? 45.885 0.937 -17.673 1.00 89.50 233 GLU A C 1
ATOM 1846 O O . GLU A 1 233 ? 46.502 0.109 -18.357 1.00 89.50 233 GLU A O 1
ATOM 1851 N N . PRO A 1 234 ? 44.583 0.750 -17.386 1.00 92.44 234 PRO A N 1
ATOM 1852 C CA . PRO A 1 234 ? 43.815 -0.306 -18.024 1.00 92.44 234 PRO A CA 1
ATOM 1853 C C . PRO A 1 234 ? 43.637 -0.038 -19.527 1.00 92.44 234 PRO A C 1
ATOM 1855 O O . PRO A 1 234 ? 43.471 1.096 -19.964 1.00 92.44 234 PRO A O 1
ATOM 1858 N N . ILE A 1 235 ? 43.616 -1.105 -20.328 1.00 92.81 235 ILE A N 1
ATOM 1859 C CA . ILE A 1 235 ? 43.431 -1.030 -21.784 1.00 92.81 235 ILE A CA 1
ATOM 1860 C C . ILE A 1 235 ? 42.066 -1.577 -22.206 1.00 92.81 235 ILE A C 1
ATOM 1862 O O . ILE A 1 235 ? 41.422 -2.339 -21.481 1.00 92.81 235 ILE A O 1
ATOM 1866 N N . SER A 1 236 ? 41.632 -1.234 -23.420 1.00 94.44 236 SER A N 1
ATOM 1867 C CA . SER A 1 236 ? 40.419 -1.815 -23.999 1.00 94.44 236 SER A CA 1
ATOM 1868 C C . SER A 1 236 ? 40.651 -3.277 -24.400 1.00 94.44 236 SER A C 1
ATOM 1870 O O . SER A 1 236 ? 41.470 -3.603 -25.260 1.00 94.44 236 SER A O 1
ATOM 1872 N N . GLU A 1 237 ? 39.899 -4.192 -23.795 1.00 93.88 237 GLU A N 1
ATOM 1873 C CA . GLU A 1 237 ? 39.978 -5.623 -24.091 1.00 93.88 237 GLU A CA 1
ATOM 1874 C C . GLU A 1 237 ? 38.644 -6.339 -23.846 1.00 93.88 237 GLU A C 1
ATOM 1876 O O . GLU A 1 237 ? 37.694 -5.793 -23.294 1.00 93.88 237 GLU A O 1
ATOM 1881 N N . SER A 1 238 ? 38.533 -7.579 -24.315 1.00 91.56 238 SER A N 1
ATOM 1882 C CA . SER A 1 238 ? 37.479 -8.509 -23.918 1.00 91.56 238 SER A CA 1
ATOM 1883 C C . SER A 1 238 ? 38.025 -9.459 -22.868 1.00 91.56 238 SER A C 1
ATOM 1885 O O . SER A 1 238 ? 39.077 -10.062 -23.095 1.00 91.56 238 SER A O 1
ATOM 1887 N N . ARG A 1 239 ? 37.267 -9.665 -21.794 1.00 94.00 239 ARG A N 1
ATOM 1888 C CA . ARG A 1 239 ? 37.563 -10.648 -20.751 1.00 94.00 239 ARG A CA 1
ATOM 1889 C C . ARG A 1 239 ? 36.384 -11.601 -20.568 1.00 94.00 239 ARG A C 1
ATOM 1891 O O . ARG A 1 239 ? 35.232 -11.235 -20.814 1.00 94.00 239 ARG A O 1
ATOM 1898 N N . LEU A 1 240 ? 36.665 -12.837 -20.175 1.00 90.56 240 LEU A N 1
ATOM 1899 C CA . LEU A 1 240 ? 35.661 -13.855 -19.864 1.00 90.56 240 LEU A CA 1
ATOM 1900 C C . LEU A 1 240 ? 35.491 -13.965 -18.351 1.00 90.56 240 LEU A C 1
ATOM 1902 O O . LEU A 1 240 ? 36.477 -14.010 -17.621 1.00 90.56 240 LEU A O 1
ATOM 1906 N N . TRP A 1 241 ? 34.247 -14.046 -17.884 1.00 92.44 241 TRP A N 1
ATOM 1907 C CA . TRP A 1 241 ? 33.963 -14.399 -16.498 1.00 92.44 241 TRP A CA 1
ATOM 1908 C C . TRP A 1 241 ? 34.172 -15.900 -16.270 1.00 92.44 241 TRP A C 1
ATOM 1910 O O . TRP A 1 241 ? 33.537 -16.733 -16.930 1.00 92.44 241 TRP A O 1
ATOM 1920 N N . ASN A 1 242 ? 35.044 -16.244 -15.320 1.00 87.50 242 ASN A N 1
ATOM 1921 C CA . ASN A 1 242 ? 35.270 -17.610 -14.873 1.00 87.50 242 ASN A CA 1
ATOM 1922 C C . ASN A 1 242 ? 34.545 -17.848 -13.544 1.00 87.50 242 ASN A C 1
ATOM 1924 O O . ASN A 1 242 ? 35.068 -17.552 -12.473 1.00 87.50 242 ASN A O 1
ATOM 1928 N N . ALA A 1 243 ? 33.340 -18.417 -13.607 1.00 84.19 243 ALA A N 1
ATOM 1929 C CA . ALA A 1 243 ? 32.500 -18.617 -12.425 1.00 84.19 243 ALA A CA 1
ATOM 1930 C C . ALA A 1 243 ? 33.098 -19.583 -11.383 1.00 84.19 243 ALA A C 1
ATOM 1932 O O . ALA A 1 243 ? 32.740 -19.495 -10.215 1.00 84.19 243 ALA A O 1
ATOM 1933 N N . ARG A 1 244 ? 34.004 -20.492 -11.781 1.00 85.75 244 ARG A N 1
ATOM 1934 C CA . ARG A 1 244 ? 34.652 -21.440 -10.857 1.00 85.75 244 ARG A CA 1
ATOM 1935 C C . ARG A 1 244 ? 35.749 -20.773 -10.030 1.00 85.75 244 ARG A C 1
ATOM 1937 O O . ARG A 1 244 ? 35.933 -21.132 -8.874 1.00 85.75 244 ARG A O 1
ATOM 1944 N N . MET A 1 245 ? 36.495 -19.857 -10.644 1.00 89.75 245 MET A N 1
ATOM 1945 C CA . MET A 1 245 ? 37.588 -19.124 -9.995 1.00 89.75 245 MET A CA 1
ATOM 1946 C C . MET A 1 245 ? 37.174 -17.734 -9.498 1.00 89.75 245 MET A C 1
ATOM 1948 O O . MET A 1 245 ? 38.002 -17.040 -8.924 1.00 89.75 245 MET A O 1
ATOM 1952 N N . GLU A 1 246 ? 35.924 -17.333 -9.751 1.00 91.44 246 GLU A N 1
ATOM 1953 C CA . GLU A 1 246 ? 35.359 -16.018 -9.426 1.00 91.44 246 GLU A CA 1
ATOM 1954 C C . GLU A 1 246 ? 36.241 -14.839 -9.873 1.00 91.44 246 GLU A C 1
ATOM 1956 O O . GLU A 1 246 ? 36.405 -13.860 -9.151 1.00 91.44 246 GLU A O 1
ATOM 1961 N N . ARG A 1 247 ? 36.804 -14.932 -11.086 1.00 93.94 247 ARG A N 1
ATOM 1962 C CA . ARG A 1 247 ? 37.702 -13.917 -11.660 1.00 93.94 247 ARG A CA 1
ATOM 1963 C C . ARG A 1 247 ? 37.438 -13.669 -13.137 1.00 93.94 247 ARG A C 1
ATOM 1965 O O . ARG A 1 247 ? 36.873 -14.529 -13.825 1.00 93.94 247 ARG A O 1
ATOM 1972 N N . THR A 1 248 ? 37.901 -12.532 -13.648 1.00 94.25 248 THR A N 1
ATOM 1973 C CA . THR A 1 248 ? 37.897 -12.256 -15.089 1.00 94.25 248 THR A CA 1
ATOM 1974 C C . THR A 1 248 ? 39.225 -12.647 -15.732 1.00 94.25 248 THR A C 1
ATOM 1976 O O . THR A 1 248 ? 40.299 -12.393 -15.189 1.00 94.25 248 THR A O 1
ATOM 1979 N N . GLU A 1 249 ? 39.174 -13.261 -16.915 1.00 93.12 249 GLU A N 1
ATOM 1980 C CA . GLU A 1 249 ? 40.358 -13.738 -17.642 1.00 93.12 249 GLU A CA 1
ATOM 1981 C C . GLU A 1 249 ? 40.471 -13.050 -19.010 1.00 93.12 249 GLU A C 1
ATOM 1983 O O . GLU A 1 249 ? 39.459 -12.930 -19.709 1.00 93.12 249 GLU A O 1
ATOM 1988 N N . PRO A 1 250 ? 41.669 -12.585 -19.417 1.00 92.88 250 PRO A N 1
ATOM 1989 C CA . PRO A 1 250 ? 41.856 -11.919 -20.701 1.00 92.88 250 PRO A CA 1
ATOM 1990 C C . PRO A 1 250 ? 41.533 -12.866 -21.857 1.00 92.88 250 PRO A C 1
ATOM 1992 O O . PRO A 1 250 ? 41.900 -14.040 -21.842 1.00 92.88 250 PRO A O 1
ATOM 1995 N N . TYR A 1 251 ? 40.842 -12.347 -22.871 1.00 88.81 251 TYR A N 1
ATOM 1996 C CA . TYR A 1 251 ? 40.435 -13.121 -24.044 1.00 88.81 251 TYR A CA 1
ATOM 1997 C C . TYR A 1 251 ? 40.934 -12.513 -25.351 1.00 88.81 251 TYR A C 1
ATOM 1999 O O . TYR A 1 251 ? 41.473 -13.225 -26.196 1.00 88.81 251 TYR A O 1
ATOM 2007 N N . LYS A 1 252 ? 40.739 -11.204 -25.552 1.00 88.50 252 LYS A N 1
ATOM 2008 C CA . LYS A 1 252 ? 41.109 -10.541 -26.812 1.00 88.50 252 LYS A CA 1
ATOM 2009 C C . LYS A 1 252 ? 41.273 -9.032 -26.642 1.00 88.50 252 LYS A C 1
ATOM 2011 O O . LYS A 1 252 ? 40.334 -8.386 -26.185 1.00 88.50 252 LYS A O 1
ATOM 2016 N N . SER A 1 253 ? 42.378 -8.458 -27.116 1.00 88.62 253 SER A N 1
ATOM 2017 C CA . SER A 1 253 ? 42.571 -6.998 -27.191 1.00 88.62 253 SER A CA 1
ATOM 2018 C C . SER A 1 253 ? 41.554 -6.320 -28.119 1.00 88.62 253 SER A C 1
ATOM 2020 O O . SER A 1 253 ? 41.064 -6.927 -29.080 1.00 88.62 253 SER A O 1
ATOM 2022 N N . ARG A 1 254 ? 41.203 -5.062 -27.833 1.00 84.25 254 ARG A N 1
ATOM 2023 C CA . ARG A 1 254 ? 40.233 -4.283 -28.614 1.00 84.25 254 ARG A CA 1
ATOM 2024 C C . ARG A 1 254 ? 40.665 -2.828 -28.755 1.00 84.25 254 ARG A C 1
ATOM 2026 O O . ARG A 1 254 ? 41.346 -2.297 -27.890 1.00 84.25 254 ARG A O 1
ATOM 2033 N N . ASP A 1 255 ? 40.163 -2.174 -29.795 1.00 81.94 255 ASP A N 1
ATOM 2034 C CA . ASP A 1 255 ? 40.158 -0.714 -29.846 1.00 81.94 255 ASP A CA 1
ATOM 2035 C C . ASP A 1 255 ? 39.166 -0.162 -28.812 1.00 81.94 255 ASP A C 1
ATOM 2037 O O . ASP A 1 255 ? 38.161 -0.816 -28.498 1.00 81.94 255 ASP A O 1
ATOM 2041 N N . PHE A 1 256 ? 39.406 1.061 -28.336 1.00 82.75 256 PHE A N 1
ATOM 2042 C CA . PHE A 1 256 ? 38.391 1.821 -27.614 1.00 82.75 256 PHE A CA 1
ATOM 2043 C C . PHE A 1 256 ? 37.230 2.136 -28.559 1.00 82.75 256 PHE A C 1
ATOM 2045 O O . PHE A 1 256 ? 37.418 2.726 -29.626 1.00 82.75 256 PHE A O 1
ATOM 2052 N N . ILE A 1 257 ? 36.031 1.686 -28.194 1.00 71.81 257 ILE A N 1
ATOM 2053 C CA . ILE A 1 257 ? 34.818 1.966 -28.953 1.00 71.81 257 ILE A CA 1
ATOM 2054 C C . ILE A 1 257 ? 33.660 2.139 -27.969 1.00 71.81 257 ILE A C 1
ATOM 2056 O O . ILE A 1 257 ? 33.306 1.211 -27.242 1.00 71.81 257 ILE A O 1
ATOM 2060 N N . ASP A 1 258 ? 33.042 3.312 -28.003 1.00 69.44 258 ASP A N 1
ATOM 2061 C CA . ASP A 1 258 ? 31.855 3.702 -27.243 1.00 69.44 258 ASP A CA 1
ATOM 2062 C C . ASP A 1 258 ? 30.589 3.762 -28.126 1.00 69.44 258 ASP A C 1
ATOM 2064 O O . ASP A 1 258 ? 29.534 4.215 -27.686 1.00 69.44 258 ASP A O 1
ATOM 2068 N N . TYR A 1 259 ? 30.643 3.242 -29.354 1.00 70.31 259 TYR A N 1
ATOM 2069 C CA . TYR A 1 259 ? 29.510 3.076 -30.273 1.00 70.31 259 TYR A CA 1
ATOM 2070 C C . TYR A 1 259 ? 29.529 1.725 -31.000 1.00 70.31 259 TYR A C 1
ATOM 2072 O O . TYR A 1 259 ? 30.537 1.024 -31.064 1.00 70.31 259 TYR A O 1
ATOM 2080 N N . VAL A 1 260 ? 28.396 1.319 -31.574 1.00 68.88 260 VAL A N 1
ATOM 2081 C CA . VAL A 1 260 ? 28.371 0.130 -32.434 1.00 68.88 260 VAL A CA 1
ATOM 2082 C C . VAL A 1 260 ? 28.833 0.538 -33.827 1.00 68.88 260 VAL A C 1
ATOM 2084 O O . VAL A 1 260 ? 28.140 1.276 -34.516 1.00 68.88 260 VAL A O 1
ATOM 2087 N N . LYS A 1 261 ? 30.000 0.048 -34.257 1.00 77.81 261 LYS A N 1
ATOM 2088 C CA . LYS A 1 261 ? 30.473 0.213 -35.640 1.00 77.81 261 LYS A CA 1
ATOM 2089 C C . LYS A 1 261 ? 29.541 -0.562 -36.581 1.00 77.81 261 LYS A C 1
ATOM 2091 O O . LYS A 1 261 ? 29.506 -1.796 -36.522 1.00 77.81 261 LYS A O 1
ATOM 2096 N N . THR A 1 262 ? 28.821 0.148 -37.441 1.00 80.56 262 THR A N 1
ATOM 2097 C CA . THR A 1 262 ? 27.890 -0.389 -38.443 1.00 80.56 262 THR A CA 1
ATOM 2098 C C . THR A 1 262 ? 28.313 0.004 -39.859 1.00 80.56 262 THR A C 1
ATOM 2100 O O . THR A 1 262 ? 29.067 0.956 -40.058 1.00 80.56 262 THR A O 1
ATOM 2103 N N . LYS A 1 263 ? 27.856 -0.757 -40.858 1.00 85.62 263 LYS A N 1
ATOM 2104 C CA . LYS A 1 263 ? 27.932 -0.386 -42.277 1.00 85.62 263 LYS A CA 1
ATOM 2105 C C . LYS A 1 263 ? 26.543 -0.504 -42.902 1.00 85.62 263 LYS A C 1
ATOM 2107 O O . LYS A 1 263 ? 25.905 -1.523 -42.659 1.00 85.62 263 LYS A O 1
ATOM 2112 N N . PRO A 1 264 ? 26.072 0.458 -43.706 1.00 84.12 264 PRO A N 1
ATOM 2113 C CA . PRO A 1 264 ? 24.841 0.298 -44.476 1.00 84.12 264 PRO A CA 1
ATOM 2114 C C . PRO A 1 264 ? 24.807 -1.002 -45.287 1.00 84.12 264 PRO A C 1
ATOM 2116 O O . PRO A 1 264 ? 25.839 -1.413 -45.817 1.00 84.12 264 PRO A O 1
ATOM 2119 N N . VAL A 1 265 ? 23.633 -1.639 -45.380 1.00 80.00 265 VAL A N 1
ATOM 2120 C CA . VAL A 1 265 ? 23.448 -2.854 -46.195 1.00 80.00 265 VAL A CA 1
ATOM 2121 C C . VAL A 1 265 ? 23.648 -2.557 -47.686 1.00 80.00 265 VAL A C 1
ATOM 2123 O O . VAL A 1 265 ? 24.455 -3.229 -48.317 1.00 80.00 265 VAL A O 1
ATOM 2126 N N . GLU A 1 266 ? 22.982 -1.517 -48.197 1.00 76.94 266 GLU A N 1
ATOM 2127 C CA . GLU A 1 266 ? 23.162 -0.872 -49.509 1.00 76.94 266 GLU A CA 1
ATOM 2128 C C . GLU A 1 266 ? 22.684 0.597 -49.388 1.00 76.94 266 GLU A C 1
ATOM 2130 O O . GLU A 1 266 ? 21.963 0.943 -48.437 1.00 76.94 266 GLU A O 1
ATOM 2135 N N . GLU A 1 267 ? 23.065 1.483 -50.318 1.00 61.34 267 GLU A N 1
ATOM 2136 C CA . GLU A 1 267 ? 22.492 2.837 -50.374 1.00 61.34 267 GLU A CA 1
ATOM 2137 C C . GLU A 1 267 ? 20.967 2.734 -50.582 1.00 61.34 267 GLU A C 1
ATOM 2139 O O . GLU A 1 267 ? 20.498 2.040 -51.475 1.00 61.34 267 GLU A O 1
ATOM 2144 N N . GLN A 1 268 ? 20.182 3.418 -49.742 1.00 69.31 268 GLN A N 1
ATOM 2145 C CA . GLN A 1 268 ? 18.709 3.512 -49.807 1.00 69.31 268 GLN A CA 1
ATOM 2146 C C . GLN A 1 268 ? 17.855 2.324 -49.313 1.00 69.31 268 GLN A C 1
ATOM 2148 O O . GLN A 1 268 ? 16.633 2.368 -49.459 1.00 69.31 268 GLN A O 1
ATOM 2153 N N . THR A 1 269 ? 18.413 1.308 -48.646 1.00 87.19 269 THR A N 1
ATOM 2154 C CA . THR A 1 269 ? 17.572 0.248 -48.046 1.00 87.19 269 THR A CA 1
ATOM 2155 C C . THR A 1 269 ? 17.102 0.618 -46.630 1.00 87.19 269 THR A C 1
ATOM 2157 O O . THR A 1 269 ? 17.902 0.668 -45.692 1.00 87.19 269 THR A O 1
ATOM 2160 N N . PHE A 1 270 ? 15.792 0.832 -46.454 1.00 92.00 270 PHE A N 1
ATOM 2161 C CA . PHE A 1 270 ? 15.178 1.224 -45.178 1.00 92.00 270 PHE A CA 1
ATOM 2162 C C . PHE A 1 270 ? 14.083 0.257 -44.730 1.00 92.00 270 PHE A C 1
ATOM 2164 O O . PHE A 1 270 ? 13.274 -0.203 -45.532 1.00 92.00 270 PHE A O 1
ATOM 2171 N N . TYR A 1 271 ? 13.993 0.047 -43.423 1.00 93.62 271 TYR A N 1
ATOM 2172 C CA . TYR A 1 271 ? 12.757 -0.361 -42.775 1.00 93.62 271 TYR A CA 1
ATOM 2173 C C . TYR A 1 271 ? 11.889 0.879 -42.543 1.00 93.62 271 TYR A C 1
ATOM 2175 O O . TYR A 1 271 ? 12.378 1.889 -42.035 1.00 93.62 271 TYR A O 1
ATOM 2183 N N . THR A 1 272 ? 10.611 0.805 -42.908 1.00 94.69 272 THR A N 1
ATOM 2184 C CA . THR A 1 272 ? 9.615 1.831 -42.577 1.00 94.69 272 THR A CA 1
ATOM 2185 C C . THR A 1 272 ? 8.459 1.145 -41.868 1.00 94.69 272 THR A C 1
ATOM 2187 O O . THR A 1 272 ? 7.793 0.303 -42.464 1.00 94.69 272 THR A O 1
ATOM 2190 N N . ALA A 1 273 ? 8.245 1.475 -40.598 1.00 92.88 273 ALA A N 1
ATOM 2191 C CA . ALA A 1 273 ? 7.105 0.981 -39.847 1.00 92.88 273 ALA A CA 1
ATOM 2192 C C . ALA A 1 273 ? 5.802 1.551 -40.436 1.00 92.88 273 ALA A C 1
ATOM 2194 O O . ALA A 1 273 ? 5.733 2.766 -40.663 1.00 92.88 273 ALA A O 1
ATOM 2195 N N . PRO A 1 274 ? 4.773 0.713 -40.657 1.00 92.44 274 PRO A N 1
ATOM 2196 C CA . PRO A 1 274 ? 3.449 1.194 -41.029 1.00 92.44 274 PRO A CA 1
ATOM 2197 C C . PRO A 1 274 ? 2.908 2.176 -39.984 1.00 92.44 274 PRO A C 1
ATOM 2199 O O . PRO A 1 274 ? 3.060 1.944 -38.782 1.00 92.44 274 PRO A O 1
ATOM 2202 N N . ASP A 1 275 ? 2.227 3.239 -40.421 1.00 88.56 275 ASP A N 1
ATOM 2203 C CA . ASP A 1 275 ? 1.606 4.211 -39.506 1.00 88.56 275 ASP A CA 1
ATOM 2204 C C . ASP A 1 275 ? 0.621 3.533 -38.544 1.00 88.56 275 ASP A C 1
ATOM 2206 O O . ASP A 1 275 ? 0.596 3.828 -37.348 1.00 88.56 275 ASP A O 1
ATOM 2210 N N . THR A 1 276 ? -0.139 2.561 -39.054 1.00 92.31 276 THR A N 1
ATOM 2211 C CA . THR A 1 276 ? -1.093 1.759 -38.279 1.00 92.31 276 THR A CA 1
ATOM 2212 C C . THR A 1 276 ? -0.420 1.004 -37.138 1.00 92.31 276 THR A C 1
ATOM 2214 O O . THR A 1 276 ? -0.977 0.941 -36.047 1.00 92.31 276 THR A O 1
ATOM 2217 N N . LEU A 1 277 ? 0.795 0.486 -37.350 1.00 91.75 277 LEU A N 1
ATOM 2218 C CA . LEU A 1 277 ? 1.541 -0.249 -36.332 1.00 91.75 277 LEU A CA 1
ATOM 2219 C C . LEU A 1 277 ? 1.968 0.667 -35.181 1.00 91.75 277 LEU A C 1
ATOM 2221 O O . LEU A 1 277 ? 1.816 0.300 -34.018 1.00 91.75 277 LEU A O 1
ATOM 2225 N N . LEU A 1 278 ? 2.510 1.849 -35.484 1.00 89.75 278 LEU A N 1
ATOM 2226 C CA . LEU A 1 278 ? 2.942 2.787 -34.443 1.00 89.75 278 LEU A CA 1
ATOM 2227 C C . LEU A 1 278 ? 1.752 3.338 -33.656 1.00 89.75 278 LEU A C 1
ATOM 2229 O O . LEU A 1 278 ? 1.815 3.399 -32.430 1.00 89.75 278 LEU A O 1
ATOM 2233 N N . GLN A 1 279 ? 0.657 3.686 -34.339 1.00 89.81 279 GLN A N 1
ATOM 2234 C CA . GLN A 1 279 ? -0.573 4.113 -33.669 1.00 89.81 279 GLN A CA 1
ATOM 2235 C C . GLN A 1 279 ? -1.144 3.015 -32.777 1.00 89.81 279 GLN A C 1
ATOM 2237 O O . GLN A 1 279 ? -1.496 3.289 -31.632 1.00 89.81 279 GLN A O 1
ATOM 2242 N N . GLU A 1 280 ? -1.175 1.773 -33.262 1.00 90.12 280 GLU A N 1
ATOM 2243 C CA . GLU A 1 280 ? -1.613 0.632 -32.466 1.00 90.12 280 GLU A CA 1
ATOM 2244 C C . GLU A 1 280 ? -0.743 0.464 -31.218 1.00 90.12 280 GLU A C 1
ATOM 2246 O O . GLU A 1 280 ? -1.276 0.311 -30.123 1.00 90.12 280 GLU A O 1
ATOM 2251 N N . VAL A 1 281 ? 0.586 0.539 -31.340 1.00 89.12 281 VAL A N 1
ATOM 2252 C CA . VAL A 1 281 ? 1.489 0.444 -30.182 1.00 89.12 281 VAL A CA 1
ATOM 2253 C C . VAL A 1 281 ? 1.225 1.563 -29.179 1.00 89.12 281 VAL A C 1
ATOM 2255 O O . VAL A 1 281 ? 1.204 1.292 -27.985 1.00 89.12 281 VAL A O 1
ATOM 2258 N N . LEU A 1 282 ? 0.989 2.794 -29.632 1.00 86.62 282 LEU A N 1
ATOM 2259 C CA . LEU A 1 282 ? 0.690 3.920 -28.744 1.00 86.62 282 LEU A CA 1
ATOM 2260 C C . LEU A 1 282 ? -0.667 3.775 -28.038 1.00 86.62 282 LEU A C 1
ATOM 2262 O O . LEU A 1 282 ? -0.782 4.152 -26.877 1.00 86.62 282 LEU A O 1
ATOM 2266 N N . GLN A 1 283 ? -1.676 3.211 -28.708 1.00 85.06 283 GLN A N 1
ATOM 2267 C CA . GLN A 1 283 ? -3.018 3.003 -28.145 1.00 85.06 283 GLN A CA 1
ATOM 2268 C C . GLN A 1 283 ? -3.115 1.769 -27.240 1.00 85.06 283 GLN A C 1
ATOM 2270 O O . GLN A 1 283 ? -3.870 1.769 -26.273 1.00 85.06 283 GLN A O 1
ATOM 2275 N N . THR A 1 284 ? -2.370 0.710 -27.560 1.00 79.12 284 THR A N 1
ATOM 2276 C CA . THR A 1 284 ? -2.403 -0.584 -26.852 1.00 79.12 284 THR A CA 1
ATOM 2277 C C . THR A 1 284 ? -1.258 -0.753 -25.860 1.00 79.12 284 THR A C 1
ATOM 2279 O O . THR A 1 284 ? -1.147 -1.805 -25.222 1.00 79.12 284 THR A O 1
ATOM 2282 N N . ALA A 1 285 ? -0.380 0.249 -25.733 1.00 72.69 285 ALA A N 1
ATOM 2283 C CA . ALA A 1 285 ? 0.689 0.231 -24.751 1.00 72.69 285 ALA A CA 1
ATOM 2284 C C . ALA A 1 285 ? 0.074 0.071 -23.353 1.00 72.69 285 ALA A C 1
ATOM 2286 O O . ALA A 1 285 ? -0.675 0.948 -22.917 1.00 72.69 285 ALA A O 1
ATOM 2287 N N . PRO A 1 286 ? 0.377 -1.029 -22.641 1.00 68.44 286 PRO A N 1
ATOM 2288 C CA . PRO A 1 286 ? -0.083 -1.176 -21.274 1.00 68.44 286 PRO A CA 1
ATOM 2289 C C . PRO A 1 286 ? 0.511 -0.044 -20.441 1.00 68.44 286 PRO A C 1
ATOM 2291 O O . PRO A 1 286 ? 1.681 0.322 -20.615 1.00 68.44 286 PRO A O 1
ATOM 2294 N N . GLU A 1 287 ? -0.294 0.500 -19.530 1.00 80.25 287 GLU A N 1
ATOM 2295 C CA . GLU A 1 287 ? 0.179 1.496 -18.579 1.00 80.25 287 GLU A CA 1
ATOM 2296 C C . GLU A 1 287 ? 1.435 0.975 -17.871 1.00 80.25 287 GLU A C 1
ATOM 2298 O O . GLU A 1 287 ? 1.527 -0.193 -17.482 1.00 80.25 287 GLU A O 1
ATOM 2303 N N . ASN A 1 288 ? 2.436 1.839 -17.711 1.00 80.31 288 ASN A N 1
ATOM 2304 C CA . ASN A 1 288 ? 3.639 1.471 -16.984 1.00 80.31 288 ASN A CA 1
ATOM 2305 C C . ASN A 1 288 ? 3.254 1.040 -15.557 1.00 80.31 288 ASN A C 1
ATOM 2307 O O . ASN A 1 288 ? 2.577 1.783 -14.855 1.00 80.31 288 ASN A O 1
ATOM 2311 N N . GLN A 1 289 ? 3.754 -0.117 -15.103 1.00 84.06 289 GLN A N 1
ATOM 2312 C CA . GLN A 1 289 ? 3.546 -0.621 -13.741 1.00 84.06 289 GLN A CA 1
ATOM 2313 C C . GLN A 1 289 ? 3.698 0.456 -12.647 1.00 84.06 289 GLN A C 1
ATOM 2315 O O . GLN A 1 289 ? 2.905 0.490 -11.713 1.00 84.06 289 GLN A O 1
ATOM 2320 N N . GLN A 1 290 ? 4.698 1.336 -12.743 1.00 79.31 290 GLN A N 1
ATOM 2321 C CA . GLN A 1 290 ? 4.932 2.405 -11.766 1.00 79.31 290 GLN A CA 1
ATOM 2322 C C . GLN A 1 290 ? 3.866 3.505 -11.842 1.00 79.31 290 GLN A C 1
ATOM 2324 O O . GLN A 1 290 ? 3.371 3.939 -10.806 1.00 79.31 290 GLN A O 1
ATOM 2329 N N . SER A 1 291 ? 3.468 3.910 -13.050 1.00 83.75 291 SER A N 1
ATOM 2330 C CA . SER A 1 291 ? 2.356 4.847 -13.260 1.00 83.75 291 SER A CA 1
ATOM 2331 C C . SER A 1 291 ? 1.051 4.277 -12.710 1.00 83.75 291 SER A C 1
ATOM 2333 O O . SER A 1 291 ? 0.362 4.958 -11.958 1.00 83.75 291 SER A O 1
ATOM 2335 N N . ARG A 1 292 ? 0.792 2.989 -12.961 1.00 89.06 292 ARG A N 1
ATOM 2336 C CA . ARG A 1 292 ? -0.385 2.280 -12.454 1.00 89.06 292 ARG A CA 1
ATOM 2337 C C . ARG A 1 292 ? -0.404 2.218 -10.929 1.00 89.06 292 ARG A C 1
ATOM 2339 O O . ARG A 1 292 ? -1.430 2.489 -10.318 1.00 89.06 292 ARG A O 1
ATOM 2346 N N . LYS A 1 293 ? 0.747 1.942 -10.297 1.00 84.31 293 LYS A N 1
ATOM 2347 C CA . LYS A 1 293 ? 0.898 2.012 -8.832 1.00 84.31 293 LYS A CA 1
ATOM 2348 C C . LYS A 1 293 ? 0.566 3.408 -8.298 1.00 84.31 293 LYS A C 1
ATOM 2350 O O . LYS A 1 293 ? -0.236 3.526 -7.381 1.00 84.31 293 LYS A O 1
ATOM 2355 N N . LEU A 1 294 ? 1.149 4.458 -8.878 1.00 82.75 294 LEU A N 1
ATOM 2356 C CA . LEU A 1 294 ? 0.875 5.839 -8.464 1.00 82.75 294 LEU A CA 1
ATOM 2357 C C . LEU A 1 294 ? -0.604 6.190 -8.620 1.00 82.75 294 LEU A C 1
ATOM 2359 O O . LEU A 1 294 ? -1.191 6.753 -7.701 1.00 82.75 294 LEU A O 1
ATOM 2363 N N . ARG A 1 295 ? -1.221 5.790 -9.735 1.00 92.69 295 ARG A N 1
ATOM 2364 C CA . ARG A 1 295 ? -2.649 5.986 -9.969 1.00 92.69 295 ARG A CA 1
ATOM 2365 C C . ARG A 1 295 ? -3.502 5.246 -8.945 1.00 92.69 295 ARG A C 1
ATOM 2367 O O . ARG A 1 295 ? -4.471 5.814 -8.474 1.00 92.69 295 ARG A O 1
ATOM 2374 N N . TYR A 1 296 ? -3.152 4.024 -8.549 1.00 90.75 296 TYR A N 1
ATOM 2375 C CA . TYR A 1 296 ? -3.927 3.306 -7.529 1.00 90.75 296 TYR A CA 1
ATOM 2376 C C . TYR A 1 296 ? -3.842 3.990 -6.162 1.00 90.75 296 TYR A C 1
ATOM 2378 O O . TYR A 1 296 ? -4.841 4.070 -5.457 1.00 90.75 296 TYR A O 1
ATOM 2386 N N . ILE A 1 297 ? -2.676 4.530 -5.805 1.00 78.25 297 ILE A N 1
ATOM 2387 C CA . ILE A 1 297 ? -2.518 5.302 -4.567 1.00 78.25 297 ILE A CA 1
ATOM 2388 C C . ILE A 1 297 ? -3.362 6.584 -4.640 1.00 78.25 297 ILE A C 1
ATOM 2390 O O . ILE A 1 297 ? -4.139 6.865 -3.738 1.00 78.25 297 ILE A O 1
ATOM 2394 N N . GLN A 1 298 ? -3.244 7.343 -5.732 1.00 81.62 298 GLN A N 1
ATOM 2395 C CA . GLN A 1 298 ? -3.863 8.666 -5.867 1.00 81.62 298 GLN A CA 1
ATOM 2396 C C . GLN A 1 298 ? -5.368 8.622 -6.146 1.00 81.62 298 GLN A C 1
ATOM 2398 O O . GLN A 1 298 ? -6.111 9.444 -5.628 1.00 81.62 298 GLN A O 1
ATOM 2403 N N . SER A 1 299 ? -5.817 7.709 -7.007 1.00 85.88 299 SER A N 1
ATOM 2404 C CA . SER A 1 299 ? -7.207 7.635 -7.468 1.00 85.88 299 SER A CA 1
ATOM 2405 C C . SER A 1 299 ? -8.072 6.712 -6.620 1.00 85.88 299 SER A C 1
ATOM 2407 O O . SER A 1 299 ? -9.287 6.870 -6.637 1.00 85.88 299 SER A O 1
ATOM 2409 N N . PHE A 1 300 ? -7.476 5.741 -5.920 1.00 85.69 300 PHE A N 1
ATOM 2410 C CA . PHE A 1 300 ? -8.219 4.738 -5.151 1.00 85.69 300 PHE A CA 1
ATOM 2411 C C . PHE A 1 300 ? -7.882 4.728 -3.653 1.00 85.69 300 PHE A C 1
ATOM 2413 O O . PHE A 1 300 ? -8.452 3.919 -2.926 1.00 85.69 300 PHE A O 1
ATOM 2420 N N . GLY A 1 301 ? -6.953 5.573 -3.183 1.00 82.75 301 GLY A N 1
ATOM 2421 C CA . GLY A 1 301 ? -6.584 5.651 -1.763 1.00 82.75 301 GLY A CA 1
ATOM 2422 C C . GLY A 1 301 ? -5.976 4.358 -1.208 1.00 82.75 301 GLY A C 1
ATOM 2423 O O . GLY A 1 301 ? -6.039 4.102 -0.009 1.00 82.75 301 GLY A O 1
ATOM 2424 N N . LEU A 1 302 ? -5.428 3.496 -2.072 1.00 81.56 302 LEU A N 1
ATOM 2425 C CA . LEU A 1 302 ? -4.887 2.205 -1.652 1.00 81.56 302 LEU A CA 1
ATOM 2426 C C . LEU A 1 302 ? -3.479 2.357 -1.069 1.00 81.56 302 LEU A C 1
ATOM 2428 O O . LEU A 1 302 ? -2.623 3.047 -1.629 1.00 81.56 302 LEU A O 1
ATOM 2432 N N . SER A 1 303 ? -3.204 1.632 0.016 1.00 77.94 303 SER A N 1
ATOM 2433 C CA . SER A 1 303 ? -1.893 1.644 0.665 1.00 77.94 303 SER A CA 1
ATOM 2434 C C . SER A 1 303 ? -0.791 1.073 -0.240 1.00 77.94 303 SER A C 1
ATOM 2436 O O . SER A 1 303 ? -1.010 0.171 -1.057 1.00 77.94 303 SER A O 1
ATOM 2438 N N . ILE A 1 304 ? 0.442 1.562 -0.072 1.00 75.62 304 ILE A N 1
ATOM 2439 C CA . ILE A 1 304 ? 1.609 1.117 -0.854 1.00 75.62 304 ILE A CA 1
ATOM 2440 C C . ILE A 1 304 ? 1.779 -0.420 -0.852 1.00 75.62 304 ILE A C 1
ATOM 2442 O O . ILE A 1 304 ? 2.031 -0.975 -1.927 1.00 75.62 304 ILE A O 1
ATOM 2446 N N . PRO A 1 305 ? 1.634 -1.148 0.278 1.00 76.25 305 PRO A N 1
ATOM 2447 C CA . PRO A 1 305 ? 1.741 -2.611 0.291 1.00 76.25 305 PRO A CA 1
ATOM 2448 C C . PRO A 1 305 ? 0.691 -3.318 -0.578 1.00 76.25 305 PRO A C 1
ATOM 2450 O O . PRO A 1 305 ? 1.034 -4.240 -1.330 1.00 76.25 305 PRO A O 1
ATOM 2453 N N . ILE A 1 306 ? -0.566 -2.863 -0.523 1.00 86.06 306 ILE A N 1
ATOM 2454 C CA . ILE A 1 306 ? -1.670 -3.402 -1.329 1.00 86.06 306 ILE A CA 1
ATOM 2455 C C . ILE A 1 306 ? -1.385 -3.159 -2.809 1.00 86.06 306 ILE A C 1
ATOM 2457 O O . ILE A 1 306 ? -1.366 -4.092 -3.616 1.00 86.06 306 ILE A O 1
ATOM 2461 N N . VAL A 1 307 ? -1.059 -1.915 -3.157 1.00 83.25 307 VAL A N 1
ATOM 2462 C CA . VAL A 1 307 ? -0.761 -1.495 -4.528 1.00 83.25 307 VAL A CA 1
ATOM 2463 C C . VAL A 1 307 ? 0.435 -2.246 -5.106 1.00 83.25 307 VAL A C 1
ATOM 2465 O O . VAL A 1 307 ? 0.415 -2.655 -6.268 1.00 83.25 307 VAL A O 1
ATOM 2468 N N . ARG A 1 308 ? 1.477 -2.486 -4.301 1.00 81.31 308 ARG A N 1
ATOM 2469 C CA . ARG A 1 308 ? 2.641 -3.269 -4.731 1.00 81.31 308 ARG A CA 1
ATOM 2470 C C . ARG A 1 308 ? 2.244 -4.682 -5.148 1.00 81.31 308 ARG A C 1
ATOM 2472 O O . ARG A 1 308 ? 2.819 -5.196 -6.104 1.00 81.31 308 ARG A O 1
ATOM 2479 N N . THR A 1 309 ? 1.285 -5.278 -4.444 1.00 87.69 309 THR A N 1
ATOM 2480 C CA . THR A 1 309 ? 0.795 -6.635 -4.700 1.00 87.69 309 THR A CA 1
ATOM 2481 C C . THR A 1 309 ? -0.138 -6.666 -5.908 1.00 87.69 309 THR A C 1
ATOM 2483 O O . THR A 1 309 ? 0.117 -7.429 -6.837 1.00 87.69 309 THR A O 1
ATOM 2486 N N . LEU A 1 310 ? -1.153 -5.796 -5.959 1.00 92.00 310 LEU A N 1
ATOM 2487 C CA . LEU A 1 310 ? -2.103 -5.728 -7.080 1.00 92.00 310 LEU A CA 1
ATOM 2488 C C . LEU A 1 310 ? -1.412 -5.439 -8.412 1.00 92.00 310 LEU A C 1
ATOM 2490 O O . LEU A 1 310 ? -1.693 -6.082 -9.420 1.00 92.00 310 LEU A O 1
ATOM 2494 N N . CYS A 1 311 ? -0.463 -4.503 -8.410 1.00 90.25 311 CYS A N 1
ATOM 2495 C CA . CYS A 1 311 ? 0.274 -4.127 -9.608 1.00 90.25 311 CYS A CA 1
ATOM 2496 C C . CYS A 1 311 ? 1.487 -5.024 -9.877 1.00 90.25 311 CYS A C 1
ATOM 2498 O O . CYS A 1 311 ? 2.257 -4.703 -10.780 1.00 90.25 311 CYS A O 1
ATOM 2500 N N . ALA A 1 312 ? 1.714 -6.108 -9.127 1.00 84.81 312 ALA A N 1
ATOM 2501 C CA . ALA A 1 312 ? 2.848 -7.007 -9.364 1.00 84.81 312 ALA A CA 1
ATOM 2502 C C . ALA A 1 312 ? 2.765 -7.677 -10.746 1.00 84.81 312 ALA A C 1
ATOM 2504 O O . ALA A 1 312 ? 3.767 -7.760 -11.456 1.00 84.81 312 ALA A O 1
ATOM 2505 N N . GLU A 1 313 ? 1.559 -8.079 -11.150 1.00 85.69 313 GLU A N 1
ATOM 2506 C CA . GLU A 1 313 ? 1.261 -8.684 -12.448 1.00 85.69 313 GLU A CA 1
ATOM 2507 C C . GLU A 1 313 ? 0.207 -7.852 -13.185 1.00 85.69 313 GLU A C 1
ATOM 2509 O O . GLU A 1 313 ? -0.797 -7.458 -12.593 1.00 85.69 313 GLU A O 1
ATOM 2514 N N . ALA A 1 314 ? 0.396 -7.616 -14.489 1.00 87.06 314 ALA A N 1
ATOM 2515 C CA . ALA A 1 314 ? -0.547 -6.824 -15.285 1.00 87.06 314 ALA A CA 1
ATOM 2516 C C . ALA A 1 314 ? -1.964 -7.414 -15.251 1.00 87.06 314 ALA A C 1
ATOM 2518 O O . ALA A 1 314 ? -2.912 -6.692 -14.986 1.00 87.06 314 ALA A O 1
ATOM 2519 N N . ARG A 1 315 ? -2.093 -8.742 -15.382 1.00 88.06 315 ARG A N 1
ATOM 2520 C CA . ARG A 1 315 ? -3.393 -9.433 -15.351 1.00 88.06 315 ARG A CA 1
ATOM 2521 C C . ARG A 1 315 ? -4.140 -9.282 -14.025 1.00 88.06 315 ARG A C 1
ATOM 2523 O O . ARG A 1 315 ? -5.363 -9.252 -14.030 1.00 88.06 315 ARG A O 1
ATOM 2530 N N . LEU A 1 316 ? -3.423 -9.216 -12.902 1.00 92.12 316 LEU A N 1
ATOM 2531 C CA . LEU A 1 316 ? -4.038 -9.004 -11.590 1.00 92.12 316 LEU A CA 1
ATOM 2532 C C . LEU A 1 316 ? -4.560 -7.571 -11.464 1.00 92.12 316 LEU A C 1
ATOM 2534 O O . LEU A 1 316 ? -5.685 -7.365 -11.016 1.00 92.12 316 LEU A O 1
ATOM 2538 N N . ALA A 1 317 ? -3.771 -6.600 -11.928 1.00 93.19 317 ALA A N 1
ATOM 2539 C CA . ALA A 1 317 ? -4.185 -5.206 -12.010 1.00 93.19 317 ALA A CA 1
ATOM 2540 C C . ALA A 1 317 ? -5.387 -5.015 -12.954 1.00 93.19 317 ALA A C 1
ATOM 2542 O O . ALA A 1 317 ? -6.336 -4.331 -12.584 1.00 93.19 317 ALA A O 1
ATOM 2543 N N . ASP A 1 318 ? -5.380 -5.673 -14.118 1.00 92.19 318 ASP A N 1
ATOM 2544 C CA . ASP A 1 318 ? -6.484 -5.648 -15.082 1.00 92.19 318 ASP A CA 1
ATOM 2545 C C . ASP A 1 318 ? -7.759 -6.265 -14.486 1.00 92.19 318 ASP A C 1
ATOM 2547 O O . ASP A 1 318 ? -8.842 -5.712 -14.648 1.00 92.19 318 ASP A O 1
ATOM 2551 N N . PHE A 1 319 ? -7.642 -7.385 -13.759 1.00 95.38 319 PHE A N 1
ATOM 2552 C CA . PHE A 1 319 ? -8.775 -8.012 -13.070 1.00 95.38 319 PHE A CA 1
ATOM 2553 C C . PHE A 1 319 ? -9.377 -7.088 -12.005 1.00 95.38 319 PHE A C 1
ATOM 2555 O O . PHE A 1 319 ? -10.597 -6.952 -11.930 1.00 95.38 319 PHE A O 1
ATOM 2562 N N . PHE A 1 320 ? -8.525 -6.433 -11.211 1.00 96.56 320 PHE A N 1
ATOM 2563 C CA . PHE A 1 320 ? -8.945 -5.445 -10.222 1.00 96.56 320 PHE A CA 1
ATOM 2564 C C . PHE A 1 320 ? -9.706 -4.286 -10.875 1.00 96.56 320 PHE A C 1
ATOM 2566 O O . PHE A 1 320 ? -10.844 -4.027 -10.502 1.00 96.56 320 PHE A O 1
ATOM 2573 N N . GLU A 1 321 ? -9.132 -3.636 -11.891 1.00 95.31 321 GLU A N 1
ATOM 2574 C CA . GLU A 1 321 ? -9.791 -2.528 -12.597 1.00 95.31 321 GLU A CA 1
ATOM 2575 C C . GLU A 1 321 ? -11.098 -2.950 -13.261 1.00 95.31 321 GLU A C 1
ATOM 2577 O O . GLU A 1 321 ? -12.086 -2.220 -13.193 1.00 95.31 321 GLU A O 1
ATOM 2582 N N . ALA A 1 322 ? -11.124 -4.134 -13.874 1.00 95.69 322 ALA A N 1
ATOM 2583 C CA . ALA A 1 322 ? -12.333 -4.676 -14.473 1.00 95.69 322 ALA A CA 1
ATOM 2584 C C . ALA A 1 322 ? -13.423 -4.920 -13.422 1.00 95.69 322 ALA A C 1
ATOM 2586 O O . ALA A 1 322 ? -14.593 -4.700 -13.713 1.00 95.69 322 ALA A O 1
ATOM 2587 N N . ALA A 1 323 ? -13.068 -5.321 -12.197 1.00 96.56 323 ALA A N 1
ATOM 2588 C CA . ALA A 1 323 ? -14.036 -5.462 -11.113 1.00 96.56 323 ALA A CA 1
ATOM 2589 C C . ALA A 1 323 ? -14.646 -4.105 -10.728 1.00 96.56 323 ALA A C 1
ATOM 2591 O O . ALA A 1 323 ? -15.864 -4.017 -10.572 1.00 96.56 323 ALA A O 1
ATOM 2592 N N . LEU A 1 324 ? -13.837 -3.037 -10.664 1.00 96.44 324 LEU A N 1
ATOM 2593 C CA . LEU A 1 324 ? -14.313 -1.682 -10.337 1.00 96.44 324 LEU A CA 1
ATOM 2594 C C . LEU A 1 324 ? -15.363 -1.163 -11.327 1.00 96.44 324 LEU A C 1
ATOM 2596 O O . LEU A 1 324 ? -16.267 -0.428 -10.935 1.00 96.44 324 LEU A O 1
ATOM 2600 N N . GLN A 1 325 ? -15.297 -1.577 -12.597 1.00 96.19 325 GLN A N 1
ATOM 2601 C CA . GLN A 1 325 ? -16.295 -1.203 -13.609 1.00 96.19 325 GLN A CA 1
ATOM 2602 C C . GLN A 1 325 ? -17.713 -1.693 -13.270 1.00 96.19 325 GLN A C 1
ATOM 2604 O O . GLN A 1 325 ? -18.686 -1.150 -13.788 1.00 96.19 325 GLN A O 1
ATOM 2609 N N . PHE A 1 326 ? -17.845 -2.674 -12.373 1.00 95.44 326 PHE A N 1
ATOM 2610 C CA . PHE A 1 326 ? -19.127 -3.184 -11.883 1.00 95.44 326 PHE A CA 1
ATOM 2611 C C . PHE A 1 326 ? -19.587 -2.526 -10.571 1.00 95.44 326 PHE A C 1
ATOM 2613 O O . PHE A 1 326 ? -20.500 -3.038 -9.921 1.00 95.44 326 PHE A O 1
ATOM 2620 N N . GLY A 1 327 ? -18.984 -1.393 -10.193 1.00 88.12 327 GLY A N 1
ATOM 2621 C CA . GLY A 1 327 ? -19.451 -0.535 -9.101 1.00 88.12 327 GLY A CA 1
ATOM 2622 C C . GLY A 1 327 ? -19.088 -1.013 -7.696 1.00 88.12 327 GLY A C 1
ATOM 2623 O O . GLY A 1 327 ? -19.744 -0.604 -6.745 1.00 88.12 327 GLY A O 1
ATOM 2624 N N . ILE A 1 328 ? -18.088 -1.889 -7.556 1.00 93.19 328 ILE A N 1
ATOM 2625 C CA . ILE A 1 328 ? -17.523 -2.241 -6.246 1.00 93.19 328 ILE A CA 1
ATOM 2626 C C . ILE A 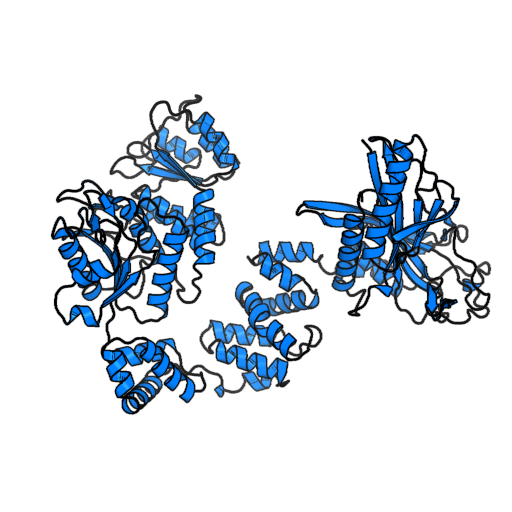1 328 ? -16.481 -1.200 -5.824 1.00 93.19 328 ILE A C 1
ATOM 2628 O O . ILE A 1 328 ? -15.722 -0.696 -6.656 1.00 93.19 328 ILE A O 1
ATOM 2632 N N . GLU A 1 329 ? -16.431 -0.890 -4.531 1.00 93.06 329 GLU A N 1
ATOM 2633 C CA . GLU A 1 329 ? -15.458 0.050 -3.986 1.00 93.06 329 GLU A CA 1
ATOM 2634 C C . GLU A 1 329 ? -14.011 -0.470 -4.136 1.00 93.06 329 GLU A C 1
ATOM 2636 O O . GLU A 1 329 ? -13.756 -1.659 -3.900 1.00 93.06 329 GLU A O 1
ATOM 2641 N N . PRO A 1 330 ? -13.032 0.394 -4.479 1.00 92.88 330 PRO A N 1
ATOM 2642 C CA . PRO A 1 330 ? -11.642 -0.017 -4.645 1.00 92.88 330 PRO A CA 1
ATOM 2643 C C . PRO A 1 330 ? -11.006 -0.705 -3.434 1.00 92.88 330 PRO A C 1
ATOM 2645 O O . PRO A 1 330 ? -10.315 -1.708 -3.622 1.00 92.88 330 PRO A O 1
ATOM 2648 N N . LYS A 1 331 ? -11.234 -0.209 -2.208 1.00 92.25 331 LYS A N 1
ATOM 2649 C CA . LYS A 1 331 ? -10.681 -0.805 -0.977 1.00 92.25 331 LYS A CA 1
ATOM 2650 C C . LYS A 1 331 ? -11.214 -2.235 -0.779 1.00 92.25 331 LYS A C 1
ATOM 2652 O O . LYS A 1 331 ? -10.429 -3.169 -0.617 1.00 92.25 331 LYS A O 1
ATOM 2657 N N . ILE A 1 332 ? -12.524 -2.436 -0.944 1.00 91.44 332 ILE A N 1
ATOM 2658 C CA . ILE A 1 332 ? -13.182 -3.749 -0.819 1.00 91.44 332 ILE A CA 1
ATOM 2659 C C . ILE A 1 332 ? -12.703 -4.723 -1.904 1.00 91.44 332 ILE A C 1
ATOM 2661 O O . ILE A 1 332 ? -12.355 -5.868 -1.612 1.00 91.44 332 ILE A O 1
ATOM 2665 N N . ALA A 1 333 ? -12.629 -4.278 -3.162 1.00 95.69 333 ALA A N 1
ATOM 2666 C CA . ALA A 1 333 ? -12.136 -5.113 -4.257 1.00 95.69 333 ALA A CA 1
ATOM 2667 C C . ALA A 1 333 ? -10.669 -5.520 -4.058 1.00 95.69 333 ALA A C 1
ATOM 2669 O O . ALA A 1 333 ? -10.306 -6.668 -4.324 1.00 95.69 333 ALA A O 1
ATOM 2670 N N . ALA A 1 334 ? -9.829 -4.601 -3.575 1.00 93.50 334 ALA A N 1
ATOM 2671 C CA . ALA A 1 334 ? -8.435 -4.884 -3.266 1.00 93.50 334 ALA A CA 1
ATOM 2672 C C . ALA A 1 334 ? -8.315 -5.951 -2.170 1.00 93.50 334 ALA A C 1
ATOM 2674 O O . ALA A 1 334 ? -7.625 -6.953 -2.374 1.00 93.50 334 ALA A O 1
ATOM 2675 N N . ASN A 1 335 ? -9.035 -5.783 -1.059 1.00 91.50 335 ASN A N 1
ATOM 2676 C CA . ASN A 1 335 ? -9.024 -6.732 0.054 1.00 91.50 335 ASN A CA 1
ATOM 2677 C C . ASN A 1 335 ? -9.555 -8.106 -0.371 1.00 91.50 335 ASN A C 1
ATOM 2679 O O . ASN A 1 335 ? -8.870 -9.105 -0.167 1.00 91.50 335 ASN A O 1
ATOM 2683 N N . GLY A 1 336 ? -10.680 -8.171 -1.091 1.00 92.94 336 GLY A N 1
ATOM 2684 C CA . GLY A 1 336 ? -11.209 -9.440 -1.603 1.00 92.94 336 GLY A CA 1
ATOM 2685 C C . GLY A 1 336 ? -10.229 -10.163 -2.539 1.00 92.94 336 GLY A C 1
ATOM 2686 O O . GLY A 1 336 ? -10.103 -11.390 -2.510 1.00 92.94 336 GLY A O 1
ATOM 2687 N N . ILE A 1 337 ? -9.453 -9.430 -3.347 1.00 95.19 337 ILE A N 1
ATOM 2688 C CA . ILE A 1 337 ? -8.397 -10.048 -4.160 1.00 95.19 337 ILE A CA 1
ATOM 2689 C C . ILE A 1 337 ? -7.275 -10.599 -3.272 1.00 95.19 337 ILE A C 1
ATOM 2691 O O . ILE A 1 337 ? -6.835 -11.734 -3.472 1.00 95.19 337 ILE A O 1
ATOM 2695 N N . LEU A 1 338 ? -6.793 -9.807 -2.316 1.00 92.25 338 LEU A N 1
ATOM 2696 C CA . LEU A 1 338 ? -5.633 -10.153 -1.496 1.00 92.25 338 LEU A CA 1
ATOM 2697 C C . LEU A 1 338 ? -5.924 -11.268 -0.482 1.00 92.25 338 LEU A C 1
ATOM 2699 O O . LEU A 1 338 ? -5.080 -12.145 -0.293 1.00 92.25 338 LEU A O 1
ATOM 2703 N N . GLU A 1 339 ? -7.098 -11.252 0.143 1.00 92.12 339 GLU A N 1
ATOM 2704 C CA . GLU A 1 339 ? -7.457 -12.127 1.263 1.00 92.12 339 GLU A CA 1
ATOM 2705 C C . GLU A 1 339 ? -8.265 -13.359 0.840 1.00 92.12 339 GLU A C 1
ATOM 2707 O O . GLU A 1 339 ? -8.143 -14.429 1.457 1.00 92.12 339 GLU A O 1
ATOM 2712 N N . ASP A 1 340 ? -9.037 -13.261 -0.247 1.00 91.88 340 ASP A N 1
ATOM 2713 C CA . ASP A 1 340 ? -9.827 -14.379 -0.766 1.00 91.88 340 ASP A CA 1
ATOM 2714 C C . ASP A 1 340 ? -9.227 -14.969 -2.043 1.00 91.88 340 ASP A C 1
ATOM 2716 O O . ASP A 1 340 ? -8.871 -16.151 -2.063 1.00 91.88 340 ASP A O 1
ATOM 2720 N N . ILE A 1 341 ? -9.062 -14.175 -3.108 1.00 94.19 341 ILE A N 1
ATOM 2721 C CA . ILE A 1 341 ? -8.671 -14.704 -4.427 1.00 94.19 341 ILE A CA 1
ATOM 2722 C C . ILE A 1 341 ? -7.251 -15.281 -4.419 1.00 94.19 341 ILE A C 1
ATOM 2724 O O . ILE A 1 341 ? -7.062 -16.443 -4.794 1.00 94.19 341 ILE A O 1
ATOM 2728 N N . LEU A 1 342 ? -6.240 -14.507 -4.004 1.00 91.81 342 LEU A N 1
ATOM 2729 C CA . LEU A 1 342 ? -4.838 -14.941 -4.051 1.00 91.81 342 LEU A CA 1
ATOM 2730 C C . LEU A 1 342 ? -4.579 -16.197 -3.191 1.00 91.81 342 LEU A C 1
ATOM 2732 O O . LEU A 1 342 ? -3.923 -17.125 -3.686 1.00 91.81 342 LEU A O 1
ATOM 2736 N N . PRO A 1 343 ? -5.110 -16.319 -1.956 1.00 93.62 343 PRO A N 1
ATOM 2737 C CA . PRO A 1 343 ? -4.965 -17.537 -1.164 1.00 93.62 343 PRO A CA 1
ATOM 2738 C C . PRO A 1 343 ? -5.678 -18.747 -1.778 1.00 93.62 343 PRO A C 1
ATOM 2740 O O . PRO A 1 343 ? -5.130 -19.853 -1.742 1.00 93.62 343 PRO A O 1
ATOM 2743 N N . LEU A 1 344 ? -6.861 -18.561 -2.378 1.00 92.50 344 LEU A N 1
ATOM 2744 C CA . LEU A 1 344 ? -7.591 -19.640 -3.055 1.00 92.50 344 LEU A CA 1
ATOM 2745 C C . LEU A 1 344 ? -6.861 -20.121 -4.315 1.00 92.50 344 LEU A C 1
ATOM 2747 O O . LEU A 1 344 ? -6.728 -21.330 -4.515 1.00 92.50 344 LEU A O 1
ATOM 2751 N N . LEU A 1 345 ? -6.315 -19.203 -5.118 1.00 91.06 345 LEU A N 1
ATOM 2752 C CA . LEU A 1 345 ? -5.471 -19.532 -6.271 1.00 91.06 345 LEU A CA 1
ATOM 2753 C C . LEU A 1 345 ? -4.238 -20.332 -5.846 1.00 91.06 345 LEU A C 1
ATOM 2755 O O . LEU A 1 345 ? -3.967 -21.396 -6.407 1.00 91.06 345 LEU A O 1
ATOM 2759 N N . LYS A 1 346 ? -3.545 -19.880 -4.793 1.00 90.69 346 LYS A N 1
ATOM 2760 C CA . LYS A 1 346 ? -2.390 -20.587 -4.227 1.00 90.69 346 LYS A CA 1
ATOM 2761 C C . LYS A 1 346 ? -2.762 -21.995 -3.759 1.00 90.69 346 LYS A C 1
ATOM 2763 O O . LYS A 1 346 ? -2.039 -22.942 -4.060 1.00 90.69 346 LYS A O 1
ATOM 2768 N N . ARG A 1 347 ? -3.893 -22.154 -3.063 1.00 89.88 347 ARG A N 1
ATOM 2769 C CA . ARG A 1 347 ? -4.395 -23.461 -2.601 1.00 89.88 347 ARG A CA 1
ATOM 2770 C C . ARG A 1 347 ? -4.746 -24.396 -3.762 1.00 89.88 347 ARG A C 1
ATOM 2772 O O . ARG A 1 347 ? -4.538 -25.598 -3.644 1.00 89.88 347 ARG A O 1
ATOM 2779 N N . ALA A 1 348 ? -5.245 -23.851 -4.868 1.00 87.25 348 ALA A N 1
ATOM 2780 C CA . ALA A 1 348 ? -5.562 -24.601 -6.081 1.00 87.25 348 ALA A CA 1
ATOM 2781 C C . ALA A 1 348 ? -4.342 -24.862 -6.989 1.00 87.25 348 ALA A C 1
ATOM 2783 O O . ALA A 1 348 ? -4.490 -25.531 -8.009 1.00 87.25 348 ALA A O 1
ATOM 2784 N N . GLY A 1 349 ? -3.158 -24.319 -6.668 1.00 88.38 349 GLY A N 1
ATOM 2785 C CA . GLY A 1 349 ? -1.985 -24.376 -7.549 1.00 88.38 349 GLY A CA 1
ATOM 2786 C C . GLY A 1 349 ? -2.180 -23.625 -8.874 1.00 88.38 349 GLY A C 1
ATOM 2787 O O . GLY A 1 349 ? -1.548 -23.961 -9.873 1.00 88.38 349 GLY A O 1
ATOM 2788 N N . LYS A 1 350 ? -3.081 -22.637 -8.895 1.00 86.88 350 LYS A N 1
ATOM 2789 C CA . LYS A 1 350 ? -3.476 -21.849 -10.069 1.00 86.88 350 LYS A CA 1
ATOM 2790 C C . LYS A 1 350 ? -2.840 -20.457 -10.026 1.00 86.88 350 LYS A C 1
ATOM 2792 O O . LYS A 1 350 ? -2.522 -19.939 -8.959 1.00 86.88 350 LYS A O 1
ATOM 2797 N N . THR A 1 351 ? -2.683 -19.830 -11.189 1.00 86.12 351 THR A N 1
ATOM 2798 C CA . THR A 1 351 ? -2.273 -18.418 -11.312 1.00 86.12 351 THR A CA 1
ATOM 2799 C C . THR A 1 351 ? -3.463 -17.551 -11.709 1.00 86.12 351 THR A C 1
ATOM 2801 O O . THR A 1 351 ? -4.484 -18.071 -12.172 1.00 86.12 351 THR A O 1
ATOM 2804 N N . ILE A 1 352 ? -3.328 -16.225 -11.602 1.00 87.75 352 ILE A N 1
ATOM 2805 C CA . ILE A 1 352 ? -4.378 -15.288 -12.033 1.00 87.75 352 ILE A CA 1
ATOM 2806 C C . ILE A 1 352 ? -4.756 -15.482 -13.510 1.00 87.75 352 ILE A C 1
ATOM 2808 O O . ILE A 1 352 ? -5.911 -15.339 -13.889 1.00 87.75 352 ILE A O 1
ATOM 2812 N N . GLY A 1 353 ? -3.804 -15.917 -14.342 1.00 81.88 353 GLY A N 1
ATOM 2813 C CA . GLY A 1 353 ? -4.039 -16.226 -15.752 1.00 81.88 353 GLY A CA 1
ATOM 2814 C C . GLY A 1 353 ? -4.940 -17.435 -16.016 1.00 81.88 353 GLY A C 1
ATOM 2815 O O . GLY A 1 353 ? -5.364 -17.619 -17.150 1.00 81.88 353 GLY A O 1
ATOM 2816 N N . SER A 1 354 ? -5.206 -18.254 -14.998 1.00 84.56 354 SER A N 1
ATOM 2817 C CA . SER A 1 354 ? -6.093 -19.425 -15.061 1.00 84.56 354 SER A CA 1
ATOM 2818 C C . SER A 1 354 ? -7.401 -19.226 -14.287 1.00 84.56 354 SER A C 1
ATOM 2820 O O . SER A 1 354 ? -8.157 -20.179 -14.091 1.00 84.56 354 SER A O 1
ATOM 2822 N N . LEU A 1 355 ? -7.653 -18.004 -13.805 1.00 86.12 355 LEU A N 1
ATOM 2823 C CA . LEU A 1 355 ? -8.855 -17.677 -13.054 1.00 86.12 355 LEU A CA 1
ATOM 2824 C C . LEU A 1 355 ? -10.076 -17.689 -13.988 1.00 86.12 355 LEU A C 1
ATOM 2826 O O . LEU A 1 355 ? -10.131 -16.947 -14.962 1.00 86.12 355 LEU A O 1
ATOM 2830 N N . VAL A 1 356 ? -11.054 -18.544 -13.676 1.00 84.50 356 VAL A N 1
ATOM 2831 C CA . VAL A 1 356 ? -12.319 -18.663 -14.431 1.00 84.50 356 VAL A CA 1
ATOM 2832 C C . VAL A 1 356 ? -13.354 -17.632 -13.964 1.00 84.50 356 VAL A C 1
ATOM 2834 O O . VAL A 1 356 ? -14.208 -17.210 -14.745 1.00 84.50 356 VAL A O 1
ATOM 2837 N N . LEU A 1 357 ? -13.266 -17.212 -12.696 1.00 90.25 357 LEU A N 1
ATOM 2838 C CA . LEU A 1 357 ? -14.134 -16.198 -12.103 1.00 90.25 357 LEU A CA 1
ATOM 2839 C C . LEU A 1 357 ? -14.033 -14.893 -12.898 1.00 90.25 357 LEU A C 1
ATOM 2841 O O . LEU A 1 357 ? -12.953 -14.318 -12.997 1.00 90.25 357 LEU A O 1
ATOM 2845 N N . GLN A 1 358 ? -15.159 -14.425 -13.439 1.00 92.25 358 GLN A N 1
ATOM 2846 C CA . GLN A 1 358 ? -15.213 -13.141 -14.138 1.00 92.25 358 GLN A CA 1
ATOM 2847 C C . GLN A 1 358 ? -15.281 -11.976 -13.135 1.00 92.25 358 GLN A C 1
ATOM 2849 O O . GLN A 1 358 ? -15.906 -12.134 -12.078 1.00 92.25 358 GLN A O 1
ATOM 2854 N N . PRO A 1 359 ? -14.708 -10.801 -13.465 1.00 94.94 359 PRO A N 1
ATOM 2855 C CA . PRO A 1 359 ? -14.719 -9.632 -12.581 1.00 94.94 359 PRO A CA 1
ATOM 2856 C C . PRO A 1 359 ? -16.128 -9.195 -12.148 1.00 94.94 359 PRO A C 1
ATOM 2858 O O . PRO A 1 359 ? -16.318 -8.788 -11.006 1.00 94.94 359 PRO A O 1
ATOM 2861 N N . GLU A 1 360 ? -17.128 -9.357 -13.020 1.00 94.69 360 GLU A N 1
ATOM 2862 C CA . GLU A 1 360 ? -18.541 -9.075 -12.728 1.00 94.69 360 GLU A CA 1
ATOM 2863 C C . GLU A 1 360 ? -19.064 -9.871 -11.527 1.00 94.69 360 GLU A C 1
ATOM 2865 O O . GLU A 1 360 ? -19.637 -9.308 -10.594 1.00 94.69 360 GLU A O 1
ATOM 2870 N N . TYR A 1 361 ? -18.849 -11.190 -11.533 1.00 93.25 361 TYR A N 1
ATOM 2871 C CA . TYR A 1 361 ? -19.326 -12.070 -10.468 1.00 93.25 361 TYR A CA 1
ATOM 2872 C C . TYR A 1 361 ? -18.570 -11.840 -9.168 1.00 93.25 361 TYR A C 1
ATOM 2874 O O . TYR A 1 361 ? -19.171 -11.893 -8.099 1.00 93.25 361 TYR A O 1
ATOM 2882 N N . PHE A 1 362 ? -17.273 -11.541 -9.256 1.00 95.25 362 PHE A N 1
ATOM 2883 C CA . PHE A 1 362 ? -16.484 -11.141 -8.097 1.00 95.25 362 PHE A CA 1
ATOM 2884 C C . PHE A 1 362 ? -17.055 -9.871 -7.450 1.00 95.25 362 PHE A C 1
ATOM 2886 O O . PHE A 1 362 ? -17.401 -9.887 -6.270 1.00 95.25 362 PHE A O 1
ATOM 2893 N N . ALA A 1 363 ? -17.260 -8.810 -8.236 1.00 95.19 363 ALA A N 1
ATOM 2894 C CA . ALA A 1 363 ? -17.850 -7.564 -7.755 1.00 95.19 363 ALA A CA 1
ATOM 2895 C C . ALA A 1 363 ? -19.277 -7.760 -7.214 1.00 95.19 363 ALA A C 1
ATOM 2897 O O . ALA A 1 363 ? -19.665 -7.126 -6.235 1.00 95.19 363 ALA A O 1
ATOM 2898 N N . ARG A 1 364 ? -20.072 -8.649 -7.825 1.00 92.62 364 ARG A N 1
ATOM 2899 C CA . ARG A 1 364 ? -21.418 -8.992 -7.345 1.00 92.62 364 ARG A CA 1
ATOM 2900 C C . ARG A 1 364 ? -21.386 -9.696 -5.987 1.00 92.62 364 ARG A C 1
ATOM 2902 O O . ARG A 1 364 ? -22.171 -9.331 -5.122 1.00 92.62 364 ARG A O 1
ATOM 2909 N N . ILE A 1 365 ? -20.497 -10.673 -5.789 1.00 92.75 365 ILE A N 1
ATOM 2910 C CA . ILE A 1 365 ? -20.353 -11.374 -4.500 1.00 92.75 365 ILE A CA 1
ATOM 2911 C C . ILE A 1 365 ? -19.975 -10.385 -3.394 1.00 92.75 365 ILE A C 1
ATOM 2913 O O . ILE A 1 365 ? -20.581 -10.411 -2.326 1.00 92.75 365 ILE A O 1
ATOM 2917 N N . LEU A 1 366 ? -19.018 -9.493 -3.658 1.00 93.31 366 LEU A N 1
ATOM 2918 C CA . LEU A 1 366 ? -18.591 -8.496 -2.676 1.00 93.31 366 LEU A CA 1
ATOM 2919 C C . 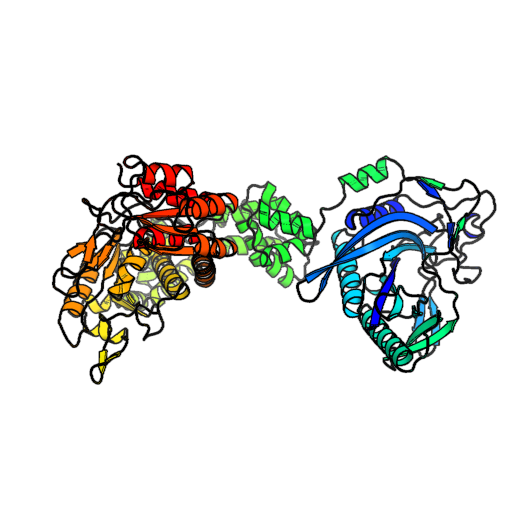LEU A 1 366 ? -19.694 -7.480 -2.350 1.00 93.31 366 LEU A C 1
ATOM 2921 O O . LEU A 1 366 ? -19.895 -7.171 -1.181 1.00 93.31 366 LEU A O 1
ATOM 2925 N N . ARG A 1 367 ? -20.470 -7.026 -3.344 1.00 90.81 367 ARG A N 1
ATOM 2926 C CA . ARG A 1 367 ? -21.625 -6.145 -3.095 1.00 90.81 367 ARG A CA 1
ATOM 2927 C C . ARG A 1 367 ? -22.697 -6.807 -2.240 1.00 90.81 367 ARG A C 1
ATOM 2929 O O . ARG A 1 367 ? -23.176 -6.187 -1.304 1.00 90.81 367 ARG A O 1
ATOM 2936 N N . LEU A 1 368 ? -23.019 -8.078 -2.496 1.00 88.50 368 LEU A N 1
ATOM 2937 C CA . LEU A 1 368 ? -23.964 -8.817 -1.650 1.00 88.50 368 LEU A CA 1
ATOM 2938 C C . LEU A 1 368 ? -23.491 -8.886 -0.192 1.00 88.50 368 LEU A C 1
ATOM 2940 O O . LEU A 1 368 ? -24.323 -8.907 0.715 1.00 88.50 368 LEU A O 1
ATOM 2944 N N . ALA A 1 369 ? -22.174 -8.950 0.030 1.00 87.25 369 ALA A N 1
ATOM 2945 C CA . ALA A 1 369 ? -21.601 -8.920 1.370 1.00 87.25 369 ALA A CA 1
ATOM 2946 C C . ALA A 1 369 ? -21.704 -7.521 2.000 1.00 87.25 369 ALA A C 1
ATOM 2948 O O . ALA A 1 369 ? -22.139 -7.406 3.141 1.00 87.25 369 ALA A O 1
ATOM 2949 N N . GLN A 1 370 ? -21.385 -6.469 1.241 1.00 83.69 370 GLN A N 1
ATOM 2950 C CA . GLN A 1 370 ? -21.469 -5.071 1.683 1.00 83.69 370 GLN A CA 1
ATOM 2951 C C . GLN A 1 370 ? -22.908 -4.636 2.008 1.00 83.69 370 GLN A C 1
ATOM 2953 O O . GLN A 1 370 ? -23.148 -3.944 2.989 1.00 83.69 370 GLN A O 1
ATOM 2958 N N . GLU A 1 371 ? -23.887 -5.085 1.222 1.00 83.56 371 GLU A N 1
ATOM 2959 C CA . GLU A 1 371 ? -25.318 -4.851 1.462 1.00 83.56 371 GLU A CA 1
ATOM 2960 C C . GLU A 1 371 ? -25.860 -5.658 2.660 1.00 83.56 371 GLU A C 1
ATOM 2962 O O . GLU A 1 371 ? -27.028 -5.530 3.024 1.00 83.56 371 GLU A O 1
ATOM 2967 N N . GLY A 1 372 ? -25.046 -6.538 3.254 1.00 78.31 372 GLY A N 1
ATOM 2968 C CA . GLY A 1 372 ? -25.442 -7.413 4.356 1.00 78.31 372 GLY A CA 1
ATOM 2969 C C . GLY A 1 372 ? -26.368 -8.566 3.950 1.00 78.31 372 GLY A C 1
ATOM 2970 O O . GLY A 1 372 ? -26.831 -9.304 4.826 1.00 78.31 372 GLY A O 1
ATOM 2971 N N . THR A 1 373 ? -26.624 -8.751 2.648 1.00 82.75 373 THR A N 1
ATOM 2972 C CA . THR A 1 373 ? -27.431 -9.856 2.098 1.00 82.75 373 THR A CA 1
ATOM 2973 C C . THR A 1 373 ? -26.766 -11.207 2.352 1.00 82.75 373 THR A C 1
ATOM 2975 O O . THR A 1 373 ? -27.444 -12.192 2.649 1.00 82.75 373 THR A O 1
ATOM 2978 N N . ILE A 1 374 ? -25.435 -11.259 2.268 1.00 86.31 374 ILE A N 1
ATOM 2979 C CA . ILE A 1 374 ? -24.612 -12.398 2.690 1.00 86.31 374 ILE A CA 1
ATOM 2980 C C . ILE A 1 374 ? -23.567 -11.918 3.700 1.00 86.31 374 ILE A C 1
ATOM 2982 O O . ILE A 1 374 ? -23.255 -10.736 3.761 1.00 86.31 374 ILE A O 1
ATOM 2986 N N . ASN A 1 375 ? -23.000 -12.826 4.489 1.00 81.31 375 ASN A N 1
ATOM 2987 C CA . ASN A 1 375 ? -21.848 -12.511 5.334 1.00 81.31 375 ASN A CA 1
ATOM 2988 C C . ASN A 1 375 ? -20.535 -12.937 4.655 1.00 81.31 375 ASN A C 1
ATOM 2990 O O . ASN A 1 375 ? -20.525 -13.719 3.698 1.00 81.31 375 ASN A O 1
ATOM 2994 N N . HIS A 1 376 ? -19.410 -12.442 5.169 1.00 83.25 376 HIS A N 1
ATOM 2995 C CA . HIS A 1 376 ? -18.089 -12.746 4.619 1.00 83.25 376 HIS A CA 1
ATOM 2996 C C . HIS A 1 376 ? -17.780 -14.264 4.530 1.00 83.25 376 HIS A C 1
ATOM 2998 O O . HIS A 1 376 ? -17.304 -14.719 3.486 1.00 83.25 376 HIS A O 1
ATOM 3004 N N . PRO A 1 377 ? -18.102 -15.109 5.537 1.00 83.19 377 PRO A N 1
ATOM 3005 C CA . PRO A 1 377 ? -17.959 -16.566 5.414 1.00 83.19 377 PRO A CA 1
ATOM 3006 C C . PRO A 1 377 ? -18.701 -17.187 4.218 1.00 83.19 377 PRO A C 1
ATOM 3008 O O . PRO A 1 377 ? -18.170 -18.091 3.560 1.00 83.19 377 PRO A O 1
ATOM 3011 N N . ILE A 1 378 ? -19.912 -16.709 3.915 1.00 85.00 378 ILE A N 1
ATOM 3012 C CA . ILE A 1 378 ? -20.679 -17.149 2.743 1.00 85.00 378 ILE A CA 1
ATOM 3013 C C . ILE A 1 378 ? -19.989 -16.692 1.457 1.00 85.00 378 ILE A C 1
ATOM 3015 O O . ILE A 1 378 ? -19.767 -17.518 0.570 1.00 85.00 378 ILE A O 1
ATOM 3019 N N . ALA A 1 379 ? -19.585 -15.420 1.375 1.00 88.69 379 ALA A N 1
ATOM 3020 C CA . ALA A 1 379 ? -18.866 -14.875 0.222 1.00 88.69 379 ALA A CA 1
ATOM 3021 C C . ALA A 1 379 ? -17.605 -15.698 -0.097 1.00 88.69 379 ALA A C 1
ATOM 3023 O O . ALA A 1 379 ? -17.416 -16.158 -1.226 1.00 88.69 379 ALA A O 1
ATOM 3024 N N . ARG A 1 380 ? -16.798 -16.004 0.925 1.00 89.44 380 ARG A N 1
ATOM 3025 C CA . ARG A 1 380 ? -15.602 -16.845 0.791 1.00 89.44 380 ARG A CA 1
ATOM 3026 C C . ARG A 1 380 ? -15.925 -18.267 0.328 1.00 89.44 380 ARG A C 1
ATOM 3028 O O . ARG A 1 380 ? -15.185 -18.839 -0.473 1.00 89.44 380 ARG A O 1
ATOM 3035 N N . THR A 1 381 ? -17.037 -18.840 0.788 1.00 88.50 381 THR A N 1
ATOM 3036 C CA . THR A 1 381 ? -17.501 -20.168 0.353 1.00 88.50 381 THR A CA 1
ATOM 3037 C C . THR A 1 381 ? -17.915 -20.167 -1.121 1.00 88.50 381 THR A C 1
ATOM 3039 O O . THR A 1 381 ? -17.559 -21.094 -1.854 1.00 88.50 381 THR A O 1
ATOM 3042 N N . LEU A 1 382 ? -18.614 -19.123 -1.580 1.00 90.00 382 LEU A N 1
ATOM 3043 C CA . LEU A 1 382 ? -18.972 -18.943 -2.991 1.00 90.00 382 LEU A CA 1
ATOM 3044 C C . LEU A 1 382 ? -17.711 -18.858 -3.865 1.00 90.00 382 LEU A C 1
ATOM 3046 O O . LEU A 1 382 ? -17.578 -19.604 -4.836 1.00 90.00 382 LEU A O 1
ATOM 3050 N N . LEU A 1 383 ? -16.744 -18.020 -3.475 1.00 92.31 383 LEU A N 1
ATOM 3051 C CA . LEU A 1 383 ? -15.464 -17.886 -4.179 1.00 92.31 383 LEU A CA 1
ATOM 3052 C C . LEU A 1 383 ? -14.690 -19.209 -4.218 1.00 92.31 383 LEU A C 1
ATOM 3054 O O . LEU A 1 383 ? -14.131 -19.568 -5.255 1.00 92.31 383 LEU A O 1
ATOM 3058 N N . GLN A 1 384 ? -14.697 -19.975 -3.125 1.00 92.00 384 GLN A N 1
ATOM 3059 C CA . GLN A 1 384 ? -14.062 -21.289 -3.078 1.00 92.00 384 GLN A CA 1
ATOM 3060 C C . GLN A 1 384 ? -14.695 -22.267 -4.078 1.00 92.00 384 GLN A C 1
ATOM 3062 O O . GLN A 1 384 ? -13.959 -22.899 -4.839 1.00 92.00 384 GLN A O 1
ATOM 3067 N N . LYS A 1 385 ? -16.032 -22.367 -4.117 1.00 90.00 385 LYS A N 1
ATOM 3068 C CA . LYS A 1 385 ? -16.745 -23.239 -5.067 1.00 90.00 385 LYS A CA 1
ATOM 3069 C C . LYS A 1 385 ? -16.431 -22.877 -6.523 1.00 90.00 385 LYS A C 1
ATOM 3071 O O . LYS A 1 385 ? -16.290 -23.757 -7.366 1.00 90.00 385 LYS A O 1
ATOM 3076 N N . ILE A 1 386 ? -16.265 -21.592 -6.827 1.00 90.88 386 ILE A N 1
ATOM 3077 C CA . ILE A 1 386 ? -15.943 -21.141 -8.187 1.00 90.88 386 ILE A CA 1
ATOM 3078 C C . ILE A 1 386 ? -14.475 -21.437 -8.538 1.00 90.88 386 ILE A C 1
ATOM 3080 O O . ILE A 1 386 ? -14.179 -22.006 -9.587 1.00 90.88 386 ILE A O 1
ATOM 3084 N N . ILE A 1 387 ? -13.531 -21.061 -7.672 1.00 90.56 387 ILE A N 1
ATOM 3085 C CA . ILE A 1 387 ? -12.093 -21.091 -7.991 1.00 90.56 387 ILE A CA 1
ATOM 3086 C C . ILE A 1 387 ? -11.514 -22.505 -7.890 1.00 90.56 387 ILE A C 1
ATOM 3088 O O . ILE A 1 387 ? -10.688 -22.906 -8.724 1.00 90.56 387 ILE A O 1
ATOM 3092 N N . ILE A 1 388 ? -11.929 -23.254 -6.867 1.00 88.31 388 ILE A N 1
ATOM 3093 C CA . ILE A 1 388 ? -11.426 -24.601 -6.589 1.00 88.31 388 ILE A CA 1
ATOM 3094 C C . ILE A 1 388 ? -12.285 -25.637 -7.306 1.00 88.31 388 ILE A C 1
ATOM 3096 O O . ILE A 1 388 ? -11.749 -26.386 -8.122 1.00 88.31 388 ILE A O 1
ATOM 3100 N N . ASP A 1 389 ? -13.596 -25.639 -7.051 1.00 86.81 389 ASP A N 1
ATOM 3101 C CA . ASP A 1 389 ? -14.489 -26.700 -7.540 1.00 86.81 389 ASP A CA 1
ATOM 3102 C C . ASP A 1 389 ? -14.931 -26.475 -8.999 1.00 86.81 389 ASP A C 1
ATOM 3104 O O . ASP A 1 389 ? -15.458 -27.386 -9.634 1.00 86.81 389 ASP A O 1
ATOM 3108 N N . GLY A 1 390 ? -14.683 -25.282 -9.555 1.00 84.31 390 GLY A N 1
ATOM 3109 C CA . GLY A 1 390 ? -15.016 -24.945 -10.940 1.00 84.31 390 GLY A CA 1
ATOM 3110 C C . GLY A 1 390 ? -16.514 -24.768 -11.182 1.00 84.31 390 GLY A C 1
ATOM 3111 O O . GLY A 1 390 ? -16.972 -24.960 -12.307 1.00 84.31 390 GLY A O 1
ATOM 3112 N N . ALA A 1 391 ? -17.281 -24.442 -10.138 1.00 86.75 391 ALA A N 1
ATOM 3113 C CA . ALA A 1 391 ? -18.707 -24.177 -10.264 1.00 86.75 391 ALA A CA 1
ATOM 3114 C C . ALA A 1 391 ? -18.971 -22.935 -11.129 1.00 86.75 391 ALA A C 1
ATOM 3116 O O . ALA A 1 391 ? -18.228 -21.953 -11.067 1.00 86.75 391 ALA A O 1
ATOM 3117 N N . ASP A 1 392 ? -20.059 -22.969 -11.900 1.00 85.81 392 ASP A N 1
ATOM 3118 C CA . ASP A 1 392 ? -20.510 -21.826 -12.693 1.00 85.81 392 ASP A CA 1
ATOM 3119 C C . ASP A 1 392 ? -21.017 -20.694 -11.772 1.00 85.81 392 ASP A C 1
ATOM 3121 O O . ASP A 1 392 ? -21.987 -20.908 -11.035 1.00 85.81 392 ASP A O 1
ATOM 3125 N N . PRO A 1 393 ? -20.400 -19.493 -11.796 1.00 85.38 393 PRO A N 1
ATOM 3126 C CA . PRO A 1 393 ? -20.804 -18.378 -10.942 1.00 85.38 393 PRO A CA 1
ATOM 3127 C C . PRO A 1 393 ? -22.267 -17.960 -11.120 1.00 85.38 393 PRO A C 1
ATOM 3129 O O . PRO A 1 393 ? -22.918 -17.589 -10.141 1.00 85.38 393 PRO A O 1
ATOM 3132 N N . ALA A 1 394 ? -22.791 -18.031 -12.350 1.00 84.19 394 ALA A N 1
ATOM 3133 C CA . ALA A 1 394 ? -24.159 -17.625 -12.658 1.00 84.19 394 ALA A CA 1
ATOM 3134 C C . ALA A 1 394 ? -25.178 -18.552 -11.987 1.00 84.19 394 ALA A C 1
ATOM 3136 O O . ALA A 1 394 ? -26.063 -18.086 -11.268 1.00 84.19 394 ALA A O 1
ATOM 3137 N N . ALA A 1 395 ? -25.018 -19.866 -12.176 1.00 85.00 395 ALA A N 1
ATOM 3138 C CA . ALA A 1 395 ? -25.870 -20.870 -11.551 1.00 85.00 395 ALA A CA 1
ATOM 3139 C C . ALA A 1 395 ? -25.771 -20.858 -10.017 1.00 85.00 395 ALA A C 1
ATOM 3141 O O . ALA A 1 395 ? -26.776 -21.066 -9.339 1.00 85.00 395 ALA A O 1
ATOM 3142 N N . LEU A 1 396 ? -24.579 -20.600 -9.466 1.00 84.00 396 LEU A N 1
ATOM 3143 C CA . LEU A 1 396 ? -24.351 -20.589 -8.021 1.00 84.00 396 LEU A CA 1
ATOM 3144 C C . LEU A 1 396 ? -25.097 -19.434 -7.331 1.00 84.00 396 LEU A C 1
ATOM 3146 O O . LEU A 1 396 ? -25.752 -19.643 -6.315 1.00 84.00 396 LEU A O 1
ATOM 3150 N N . LEU A 1 397 ? -25.036 -18.229 -7.907 1.00 80.62 397 LEU A N 1
ATOM 3151 C CA . LEU A 1 397 ? -25.666 -17.022 -7.355 1.00 80.62 397 LEU A CA 1
ATOM 3152 C C . LEU A 1 397 ? -27.187 -16.953 -7.560 1.00 80.62 397 LEU A C 1
ATOM 3154 O O . LEU A 1 397 ? -27.825 -16.059 -7.011 1.00 80.62 397 LEU A O 1
ATOM 3158 N N . ALA A 1 398 ? -27.769 -17.848 -8.360 1.00 78.44 398 ALA A N 1
ATOM 3159 C CA . ALA A 1 398 ? -29.215 -17.926 -8.582 1.00 78.44 398 ALA A CA 1
ATOM 3160 C C . ALA A 1 398 ? -29.953 -18.766 -7.522 1.00 78.44 398 ALA A C 1
ATOM 3162 O O . ALA A 1 398 ? -31.173 -18.892 -7.578 1.00 78.44 398 ALA A O 1
ATOM 3163 N N . GLN A 1 399 ? -29.228 -19.383 -6.589 1.00 78.12 399 GLN A N 1
ATOM 3164 C CA . GLN A 1 399 ? -29.804 -20.223 -5.544 1.00 78.12 399 GLN A CA 1
ATOM 3165 C C . GLN A 1 399 ? -30.139 -19.369 -4.311 1.00 78.12 399 GLN A C 1
ATOM 3167 O O . GLN A 1 399 ? -29.260 -18.708 -3.763 1.00 78.12 399 GLN A O 1
ATOM 3172 N N . ASP A 1 400 ? -31.380 -19.426 -3.820 1.00 64.94 400 ASP A N 1
ATOM 3173 C CA . ASP A 1 400 ? -31.817 -18.668 -2.629 1.00 64.94 400 ASP A CA 1
ATOM 3174 C C . ASP A 1 400 ? -31.178 -19.161 -1.313 1.00 64.94 400 ASP A C 1
ATOM 3176 O O . ASP A 1 400 ? -31.335 -18.541 -0.263 1.00 64.94 400 ASP A O 1
ATOM 3180 N N .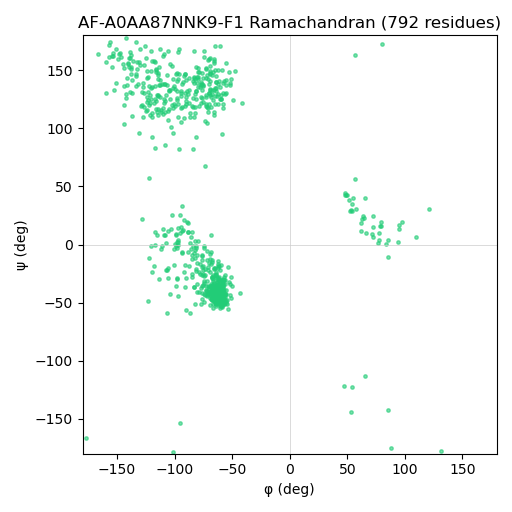 GLU A 1 401 ? -30.429 -20.270 -1.344 1.00 72.69 401 GLU A N 1
ATOM 3181 C CA . GLU A 1 401 ? -29.800 -20.859 -0.155 1.00 72.69 401 GLU A CA 1
ATOM 3182 C C . GLU A 1 401 ? -28.650 -20.026 0.425 1.00 72.69 401 GLU A C 1
ATOM 3184 O O . GLU A 1 401 ? -28.158 -20.353 1.502 1.00 72.69 401 GLU A O 1
ATOM 3189 N N . TRP A 1 402 ? -28.219 -18.971 -0.272 1.00 74.81 402 TRP A N 1
ATOM 3190 C CA . TRP A 1 402 ? -27.053 -18.173 0.106 1.00 74.81 402 TRP A CA 1
ATOM 3191 C C . TRP A 1 402 ? -27.374 -16.939 0.957 1.00 74.81 402 TRP A C 1
ATOM 3193 O O . TRP A 1 402 ? -26.450 -16.287 1.439 1.00 74.81 402 TRP A O 1
ATOM 3203 N N . ILE A 1 403 ? -28.655 -16.619 1.156 1.00 77.75 403 ILE A N 1
ATOM 3204 C CA . ILE A 1 403 ? -29.103 -15.401 1.845 1.00 77.75 403 ILE A CA 1
ATOM 3205 C C . ILE A 1 403 ? -28.938 -15.538 3.366 1.00 77.75 403 ILE A C 1
ATOM 3207 O O . ILE A 1 403 ? -29.254 -16.572 3.962 1.00 77.75 403 ILE A O 1
ATOM 3211 N N . LYS A 1 404 ? -28.471 -14.464 4.012 1.00 78.75 404 LYS A N 1
ATOM 3212 C CA . LYS A 1 404 ? -28.378 -14.348 5.469 1.00 78.75 404 LYS A CA 1
ATOM 3213 C C . LYS A 1 404 ? -29.766 -14.463 6.116 1.00 78.75 404 LYS A C 1
ATOM 3215 O O . LYS A 1 404 ? -30.679 -13.686 5.833 1.00 78.75 404 LYS A O 1
ATOM 3220 N N . ILE A 1 405 ? -29.918 -15.396 7.052 1.00 80.00 405 ILE A N 1
ATOM 3221 C CA . ILE A 1 405 ? -31.093 -15.527 7.915 1.00 80.00 405 ILE A CA 1
ATOM 3222 C C . ILE A 1 405 ? -31.064 -14.367 8.913 1.00 80.00 405 ILE A C 1
ATOM 3224 O O . ILE A 1 405 ? -30.288 -14.384 9.870 1.00 80.00 405 ILE A O 1
ATOM 3228 N N . SER A 1 406 ? -31.924 -13.382 8.661 1.00 78.81 406 SER A N 1
ATOM 3229 C CA . SER A 1 406 ? -32.036 -12.128 9.427 1.00 78.81 406 SER A CA 1
ATOM 3230 C C . SER A 1 406 ? -33.398 -11.976 10.118 1.00 78.81 406 SER A C 1
ATOM 3232 O O . SER A 1 406 ? -33.646 -10.975 10.777 1.00 78.81 406 SER A O 1
ATOM 3234 N N . ASP A 1 407 ? -34.304 -12.947 9.944 1.00 84.88 407 ASP A N 1
ATOM 3235 C CA . ASP A 1 407 ? -35.632 -12.919 10.561 1.00 84.88 407 ASP A CA 1
ATOM 3236 C C . ASP A 1 407 ? -35.520 -13.144 12.073 1.00 84.88 407 ASP A C 1
ATOM 3238 O O . ASP A 1 407 ? -35.146 -14.229 12.536 1.00 84.88 407 ASP A O 1
ATOM 3242 N N . GLU A 1 408 ? -35.863 -12.109 12.840 1.00 85.19 408 GLU A N 1
ATOM 3243 C CA . GLU A 1 408 ? -35.762 -12.109 14.298 1.00 85.19 408 GLU A CA 1
ATOM 3244 C C . GLU A 1 408 ? -36.589 -13.240 14.917 1.00 85.19 408 GLU A C 1
ATOM 3246 O O . GLU A 1 408 ? -36.118 -13.926 15.818 1.00 85.19 408 GLU A O 1
ATOM 3251 N N . THR A 1 409 ? -37.789 -13.506 14.398 1.00 86.56 409 THR A N 1
ATOM 3252 C CA . THR A 1 409 ? -38.698 -14.553 14.886 1.00 86.56 409 THR A CA 1
ATOM 3253 C C . THR A 1 409 ? -38.066 -15.946 14.804 1.00 86.56 409 THR A C 1
ATOM 3255 O O . THR A 1 409 ? -38.066 -16.721 15.770 1.00 86.56 409 THR A O 1
ATOM 3258 N N . THR A 1 410 ? -37.480 -16.262 13.649 1.00 87.31 410 THR A N 1
ATOM 3259 C CA . THR A 1 410 ? -36.799 -17.529 13.376 1.00 87.31 410 THR A CA 1
ATOM 3260 C C . THR A 1 410 ? -35.543 -17.659 14.231 1.00 87.31 410 THR A C 1
ATOM 3262 O O . THR A 1 410 ? -35.334 -18.697 14.869 1.00 87.31 410 THR A O 1
ATOM 3265 N N . LEU A 1 411 ? -34.720 -16.607 14.299 1.00 89.69 411 LEU A N 1
ATOM 3266 C CA . LEU A 1 411 ? -33.503 -16.609 15.110 1.00 89.69 411 LEU A CA 1
ATOM 3267 C C . LEU A 1 411 ? -33.809 -16.703 16.605 1.00 89.69 411 LEU A C 1
ATOM 3269 O O . LEU A 1 411 ? -33.159 -17.483 17.296 1.00 89.69 411 LEU A O 1
ATOM 3273 N N . ARG A 1 412 ? -34.831 -16.001 17.104 1.00 90.06 412 ARG A N 1
ATOM 3274 C CA . ARG A 1 412 ? -35.259 -16.050 18.510 1.00 90.06 412 ARG A CA 1
ATOM 3275 C C . ARG A 1 412 ? -35.705 -17.456 18.893 1.00 90.06 412 ARG A C 1
ATOM 3277 O O . ARG A 1 412 ? -35.274 -17.971 19.920 1.00 90.06 412 ARG A O 1
ATOM 3284 N N . THR A 1 413 ? -36.454 -18.131 18.022 1.00 90.88 413 THR A N 1
ATOM 3285 C CA . THR A 1 413 ? -36.848 -19.536 18.226 1.00 90.88 413 THR A CA 1
ATOM 3286 C C . THR A 1 413 ? -35.628 -20.463 18.296 1.00 90.88 413 THR A C 1
ATOM 3288 O O . THR A 1 413 ? -35.538 -21.328 19.169 1.00 90.88 413 THR A O 1
ATOM 3291 N N . LEU A 1 414 ? -34.651 -20.276 17.399 1.00 91.38 414 LEU A N 1
ATOM 3292 C CA . LEU A 1 414 ? -33.405 -21.050 17.400 1.00 91.38 414 LEU A CA 1
ATOM 3293 C C . LEU A 1 414 ? -32.553 -20.781 18.645 1.00 91.38 414 LEU A C 1
ATOM 3295 O O . LEU A 1 414 ? -31.975 -21.723 19.191 1.00 91.38 414 LEU A O 1
ATOM 3299 N N . VAL A 1 415 ? -32.488 -19.526 19.092 1.00 92.56 415 VAL A N 1
ATOM 3300 C CA . VAL A 1 415 ? -31.786 -19.103 20.308 1.00 92.56 415 VAL A CA 1
ATOM 3301 C C . VAL A 1 415 ? -32.444 -19.713 21.541 1.00 92.56 415 VAL A C 1
ATOM 3303 O O . VAL A 1 415 ? -31.745 -20.335 22.333 1.00 92.56 415 VAL A O 1
ATOM 3306 N N . GLN A 1 416 ? -33.769 -19.634 21.680 1.00 90.62 416 GLN A N 1
ATOM 3307 C CA . GLN A 1 416 ? -34.503 -20.225 22.804 1.00 90.62 416 GLN A CA 1
ATOM 3308 C C . GLN A 1 416 ? -34.322 -21.748 22.876 1.00 90.62 416 GLN A C 1
ATOM 3310 O O . GLN A 1 416 ? -34.001 -22.289 23.936 1.00 90.62 416 GLN A O 1
ATOM 3315 N N . ASP A 1 417 ? -34.446 -22.450 21.745 1.00 91.00 417 ASP A N 1
ATOM 3316 C CA . ASP A 1 417 ? -34.205 -23.896 21.685 1.00 91.00 417 ASP A CA 1
ATOM 3317 C C . ASP A 1 417 ? -32.747 -24.233 22.045 1.00 91.00 417 ASP A C 1
ATOM 3319 O O . ASP A 1 417 ? -32.489 -25.166 22.807 1.00 91.00 417 ASP A O 1
ATOM 3323 N N . MET A 1 418 ? -31.781 -23.448 21.562 1.00 93.44 418 MET A N 1
ATOM 3324 C CA . MET A 1 418 ? -30.366 -23.620 21.893 1.00 93.44 418 MET A CA 1
ATOM 3325 C C . MET A 1 418 ? -30.096 -23.390 23.392 1.00 93.44 418 MET A C 1
ATOM 3327 O O . MET A 1 418 ? -29.470 -24.241 24.024 1.00 93.44 418 MET A O 1
ATOM 3331 N N . LEU A 1 419 ? -30.640 -22.327 23.992 1.00 91.38 419 LEU A N 1
ATOM 3332 C CA . LEU A 1 419 ? -30.522 -22.046 25.428 1.00 91.38 419 LEU A CA 1
ATOM 3333 C C . LEU A 1 419 ? -31.162 -23.148 26.283 1.00 91.38 419 LEU A C 1
ATOM 3335 O O . LEU A 1 419 ? -30.596 -23.543 27.302 1.00 91.38 419 LEU A O 1
ATOM 3339 N N . SER A 1 420 ? -32.297 -23.705 25.845 1.00 90.12 420 SER A N 1
ATOM 3340 C CA . SER A 1 420 ? -32.958 -24.819 26.539 1.00 90.12 420 SER A CA 1
ATOM 3341 C C . SER A 1 420 ? -32.131 -26.113 26.527 1.00 90.12 420 SER A C 1
ATOM 3343 O O . SER A 1 420 ? -32.149 -26.878 27.492 1.00 90.12 420 SER A O 1
ATOM 3345 N N . LYS A 1 421 ? -31.366 -26.345 25.451 1.00 93.19 421 LYS A N 1
ATOM 3346 C CA . LYS A 1 421 ? -30.490 -27.516 25.278 1.00 93.19 421 LYS A CA 1
ATOM 3347 C C . LYS A 1 421 ? -29.146 -27.368 25.986 1.00 93.19 421 LYS A C 1
ATOM 3349 O O . LYS A 1 421 ? -28.528 -28.379 26.314 1.00 93.19 421 LYS A O 1
ATOM 3354 N N . HIS A 1 422 ? -28.725 -26.134 26.253 1.00 92.56 422 HIS A N 1
ATOM 3355 C CA . HIS A 1 422 ? -27.449 -25.795 26.883 1.00 92.56 422 HIS A CA 1
ATOM 3356 C C . HIS A 1 422 ? -27.637 -24.967 28.172 1.00 92.56 422 HIS A C 1
ATOM 3358 O O . HIS A 1 422 ? -27.101 -23.861 28.293 1.00 92.56 422 HIS A O 1
ATOM 3364 N N . PRO A 1 423 ? -28.387 -25.476 29.176 1.00 90.00 423 PRO A N 1
ATOM 3365 C CA . PRO A 1 423 ? -28.727 -24.700 30.369 1.00 90.00 423 PRO A CA 1
ATOM 3366 C C . PRO A 1 423 ? -27.510 -24.398 31.252 1.00 90.00 423 PRO A C 1
ATOM 3368 O O . PRO A 1 423 ? -27.488 -23.385 31.946 1.00 90.00 423 PRO A O 1
ATOM 3371 N N . LYS A 1 424 ? -26.475 -25.250 31.229 1.00 88.50 424 LYS A N 1
ATOM 3372 C CA . LYS A 1 424 ? -25.248 -25.032 32.011 1.00 88.50 424 LYS A CA 1
ATOM 3373 C C . LYS A 1 424 ? -24.461 -23.848 31.463 1.00 88.50 424 LYS A C 1
ATOM 3375 O O . LYS A 1 424 ? -24.022 -22.994 32.222 1.00 88.50 424 LYS A O 1
ATOM 3380 N N . GLU A 1 425 ? -24.298 -23.797 30.150 1.00 89.12 425 GLU A N 1
ATOM 3381 C CA . GLU A 1 425 ? -23.623 -22.724 29.435 1.00 89.12 425 GLU A CA 1
ATOM 3382 C C . GLU A 1 425 ? -24.411 -21.412 29.540 1.00 89.12 425 GLU A C 1
ATOM 3384 O O . GLU A 1 425 ? -23.804 -20.363 29.743 1.00 89.12 425 GLU A O 1
ATOM 3389 N N . ALA A 1 426 ? -25.748 -21.469 29.491 1.00 86.62 426 ALA A N 1
ATOM 3390 C CA . ALA A 1 426 ? -26.617 -20.313 29.709 1.00 86.62 426 ALA A CA 1
ATOM 3391 C C . ALA A 1 426 ? -26.497 -19.745 31.137 1.00 86.62 426 ALA A C 1
ATOM 3393 O O . ALA A 1 426 ? -26.388 -18.531 31.308 1.00 86.62 426 ALA A O 1
ATOM 3394 N N . GLU A 1 427 ? -26.453 -20.596 32.167 1.00 82.94 427 GLU A N 1
ATOM 3395 C CA . GLU A 1 427 ? -26.215 -20.158 33.551 1.00 82.94 427 GLU A CA 1
ATOM 3396 C C . GLU A 1 427 ? -24.797 -19.602 33.743 1.00 82.94 427 GLU A C 1
ATOM 3398 O O . GLU A 1 427 ? -24.607 -18.556 34.364 1.00 82.94 427 GLU A O 1
ATOM 3403 N N . LEU A 1 428 ? -23.781 -20.229 33.145 1.00 79.81 428 LEU A N 1
ATOM 3404 C CA . LEU A 1 428 ? -22.415 -19.698 33.173 1.00 79.81 428 LEU A CA 1
ATOM 3405 C C . LEU A 1 428 ? -22.320 -18.339 32.466 1.00 79.81 428 LEU A C 1
ATOM 3407 O O . LEU A 1 428 ? -21.624 -17.443 32.950 1.00 79.81 428 LEU A O 1
ATOM 3411 N N . LEU A 1 429 ? -23.070 -18.146 31.382 1.00 80.44 429 LEU A N 1
ATOM 3412 C CA . LEU A 1 429 ? -23.184 -16.856 30.718 1.00 80.44 429 LEU A CA 1
ATOM 3413 C C . LEU A 1 429 ? -23.913 -15.821 31.598 1.00 80.44 429 LEU A C 1
ATOM 3415 O O . LEU A 1 429 ? -23.413 -14.708 31.727 1.00 80.44 429 LEU A O 1
ATOM 3419 N N . LYS A 1 430 ? -25.001 -16.184 32.295 1.00 73.94 430 LYS A N 1
ATOM 3420 C CA . LYS A 1 430 ? -25.688 -15.307 33.274 1.00 73.94 430 LYS A CA 1
ATOM 3421 C C . LYS A 1 430 ? -24.818 -14.922 34.469 1.00 73.94 430 LYS A C 1
ATOM 3423 O O . LYS A 1 430 ? -24.914 -13.812 34.979 1.00 73.94 430 LYS A O 1
ATOM 3428 N N . THR A 1 431 ? -23.943 -15.818 34.922 1.00 68.88 431 THR A N 1
ATOM 3429 C CA . THR A 1 431 ? -22.926 -15.491 35.943 1.00 68.88 431 THR A CA 1
ATOM 3430 C C . THR A 1 431 ? -21.774 -14.644 35.380 1.00 68.88 431 THR A C 1
ATOM 3432 O O . THR A 1 431 ? -20.901 -14.202 36.128 1.00 68.88 431 THR A O 1
ATOM 3435 N N . GLY A 1 432 ? -21.813 -14.369 34.070 1.00 64.19 432 GLY A N 1
ATOM 3436 C CA . GLY A 1 432 ? -21.028 -13.373 33.356 1.00 64.19 432 GLY A CA 1
ATOM 3437 C C . GLY A 1 432 ? -19.776 -13.910 32.648 1.00 64.19 432 GLY A C 1
ATOM 3438 O O . GLY A 1 432 ? -18.861 -13.143 32.335 1.00 64.19 432 GLY A O 1
ATOM 3439 N N . SER A 1 433 ? -19.695 -15.217 32.390 1.00 74.00 433 SER A N 1
ATOM 3440 C CA . SER A 1 433 ? -18.597 -15.809 31.616 1.00 74.00 433 SER A CA 1
ATOM 3441 C C . SER A 1 433 ? -18.828 -15.650 30.105 1.00 74.00 433 SER A C 1
ATOM 3443 O O . SER A 1 433 ? -19.429 -16.507 29.460 1.00 74.00 433 SER A O 1
ATOM 3445 N N . MET A 1 434 ? -18.303 -14.573 29.513 1.00 73.19 434 MET A N 1
ATOM 3446 C CA . MET A 1 434 ? -18.574 -14.190 28.113 1.00 73.19 434 MET A CA 1
ATOM 3447 C C . MET A 1 434 ? -18.057 -15.154 27.051 1.00 73.19 434 MET A C 1
ATOM 3449 O O . MET A 1 434 ? -18.606 -15.202 25.955 1.00 73.19 434 MET A O 1
ATOM 3453 N N . LYS A 1 435 ? -17.087 -16.011 27.384 1.00 79.06 435 LYS A N 1
ATOM 3454 C CA . LYS A 1 435 ? -16.683 -17.123 26.511 1.00 79.06 435 LYS A CA 1
ATOM 3455 C C . LYS A 1 435 ? -17.887 -17.970 26.077 1.00 79.06 435 LYS A C 1
ATOM 3457 O O . LYS A 1 435 ? -17.913 -18.472 24.957 1.00 79.06 435 LYS A O 1
ATOM 3462 N N . TYR A 1 436 ? -18.889 -18.118 26.946 1.00 85.31 436 TYR A N 1
ATOM 3463 C CA . TYR A 1 436 ? -20.090 -18.879 26.622 1.00 85.31 436 TYR A CA 1
ATOM 3464 C C . TYR A 1 436 ? -21.018 -18.146 25.654 1.00 85.31 436 TYR A C 1
ATOM 3466 O O . TYR A 1 436 ? -21.748 -18.824 24.947 1.00 85.31 436 TYR A O 1
ATOM 3474 N N . LEU A 1 437 ? -20.943 -16.816 25.521 1.00 84.12 437 LEU A N 1
ATOM 3475 C CA . LEU A 1 437 ? -21.663 -16.107 24.460 1.00 84.12 437 LEU A CA 1
ATOM 3476 C C . LEU A 1 437 ? -21.164 -16.547 23.083 1.00 84.12 437 LEU A C 1
ATOM 3478 O O . LEU A 1 437 ? -21.974 -16.906 22.237 1.00 84.12 437 LEU A O 1
ATOM 3482 N N . GLU A 1 438 ? -19.845 -16.584 22.878 1.00 83.62 438 GLU A N 1
ATOM 3483 C CA . GLU A 1 438 ? -19.253 -17.030 21.609 1.00 83.62 438 GLU A CA 1
ATOM 3484 C C . GLU A 1 438 ? -19.518 -18.516 21.343 1.00 83.62 438 GLU A C 1
ATOM 3486 O O . GLU A 1 438 ? -19.793 -18.903 20.211 1.00 83.62 438 GLU A O 1
ATOM 3491 N N . ILE A 1 439 ? -19.508 -19.358 22.383 1.00 87.69 439 ILE A N 1
ATOM 3492 C CA . ILE A 1 439 ? -19.857 -20.781 22.249 1.00 87.69 439 ILE A CA 1
ATOM 3493 C C . ILE A 1 439 ? -21.325 -20.940 21.833 1.00 87.69 439 ILE A C 1
ATOM 3495 O O . ILE A 1 439 ? -21.613 -21.639 20.864 1.00 87.69 439 ILE A O 1
ATOM 3499 N N . LEU A 1 440 ? -22.249 -20.291 22.545 1.00 90.69 440 LEU A N 1
ATOM 3500 C CA . LEU A 1 440 ? -23.688 -20.370 22.290 1.00 90.69 440 LEU A CA 1
ATOM 3501 C C . LEU A 1 440 ? -24.037 -19.778 20.916 1.00 90.69 440 LEU A C 1
ATOM 3503 O O . LEU A 1 440 ? -24.766 -20.400 20.145 1.00 90.69 440 LEU A O 1
ATOM 3507 N N . CYS A 1 441 ? -23.441 -18.638 20.560 1.00 89.56 441 CYS A N 1
ATOM 3508 C CA . CYS A 1 441 ? -23.535 -18.053 19.226 1.00 89.56 441 CYS A CA 1
ATOM 3509 C C . CYS A 1 441 ? -22.994 -19.022 18.163 1.00 89.56 441 CYS A C 1
ATOM 3511 O O . CYS A 1 441 ? -23.694 -19.334 17.203 1.00 89.56 441 CYS A O 1
ATOM 3513 N N . GLY A 1 442 ? -21.807 -19.597 18.370 1.00 87.75 442 GLY A N 1
ATOM 3514 C CA . GLY A 1 442 ? -21.203 -20.580 17.471 1.00 87.75 442 GLY A CA 1
ATOM 3515 C C . GLY A 1 442 ? -22.060 -21.833 17.260 1.00 87.75 442 GLY A C 1
ATOM 3516 O O . GLY A 1 442 ? -22.097 -22.376 16.156 1.00 87.75 442 GLY A O 1
ATOM 3517 N N . LEU A 1 443 ? -22.803 -22.278 18.278 1.00 90.88 443 LEU A N 1
ATOM 3518 C CA . LEU A 1 443 ? -23.756 -23.387 18.159 1.00 90.88 443 LEU A CA 1
ATOM 3519 C C . LEU A 1 443 ? -24.957 -23.021 17.278 1.00 90.88 443 LEU A C 1
ATOM 3521 O O . LEU A 1 443 ? -25.359 -23.829 16.435 1.00 90.88 443 LEU A O 1
ATOM 3525 N N . VAL A 1 444 ? -25.495 -21.805 17.426 1.00 90.62 444 VAL A N 1
ATOM 3526 C CA . VAL A 1 444 ? -26.555 -21.288 16.546 1.00 90.62 444 VAL A CA 1
ATOM 3527 C C . VAL A 1 444 ? -26.032 -21.156 15.114 1.00 90.62 444 VAL A C 1
ATOM 3529 O O . VAL A 1 444 ? -26.648 -21.703 14.201 1.00 90.62 444 VAL A O 1
ATOM 3532 N N . MET A 1 445 ? -24.853 -20.554 14.926 1.00 87.50 445 MET A N 1
ATOM 3533 C CA . MET A 1 445 ? -24.191 -20.419 13.623 1.00 87.50 445 MET A CA 1
ATOM 3534 C C . MET A 1 445 ? -23.955 -21.780 12.961 1.00 87.50 445 MET A C 1
ATOM 3536 O O . MET A 1 445 ? -24.229 -21.961 11.779 1.00 87.50 445 MET A O 1
ATOM 3540 N N . LYS A 1 446 ? -23.505 -22.790 13.713 1.00 86.88 446 LYS A N 1
ATOM 3541 C CA . LYS A 1 446 ? -23.303 -24.146 13.184 1.00 86.88 446 LYS A CA 1
ATOM 3542 C C . LYS A 1 446 ? -24.614 -24.777 12.720 1.00 86.88 446 LYS A C 1
ATOM 3544 O O . LYS A 1 446 ? -24.645 -25.432 11.679 1.00 86.88 446 LYS A O 1
ATOM 3549 N N . ARG A 1 447 ? -25.696 -24.587 13.476 1.00 86.31 447 ARG A N 1
ATOM 3550 C CA . ARG A 1 447 ? -27.019 -25.119 13.129 1.00 86.31 447 ARG A CA 1
ATOM 3551 C C . ARG A 1 447 ? -27.595 -24.460 11.880 1.00 86.31 447 ARG A C 1
ATOM 3553 O O . ARG A 1 447 ? -28.242 -25.139 11.090 1.00 86.31 447 ARG A O 1
ATOM 3560 N N . THR A 1 448 ? -27.313 -23.178 11.683 1.00 86.31 448 THR A N 1
ATOM 3561 C CA . THR A 1 448 ? -27.687 -22.433 10.479 1.00 86.31 448 THR A CA 1
ATOM 3562 C C . THR A 1 448 ? -26.637 -22.521 9.376 1.00 86.31 448 THR A C 1
ATOM 3564 O O . THR A 1 448 ? -26.749 -21.793 8.405 1.00 86.31 448 THR A O 1
ATOM 3567 N N . LYS A 1 449 ? -25.618 -23.392 9.483 1.00 78.88 449 LYS A N 1
ATOM 3568 C CA . LYS A 1 449 ? -24.507 -23.525 8.513 1.00 78.88 449 LYS A CA 1
ATOM 3569 C C . LYS A 1 449 ? -23.789 -22.201 8.192 1.00 78.88 449 LYS A C 1
ATOM 3571 O O . LYS A 1 449 ? -23.247 -22.040 7.106 1.00 78.88 449 LYS A O 1
ATOM 3576 N N . GLY A 1 450 ? -23.771 -21.270 9.140 1.00 76.88 450 GLY A N 1
ATOM 3577 C CA . GLY A 1 450 ? -23.176 -19.946 8.989 1.00 76.88 450 GLY A CA 1
ATOM 3578 C C . GLY A 1 450 ? -24.097 -18.907 8.349 1.00 76.88 450 GLY A C 1
ATOM 3579 O O . GLY A 1 450 ? -23.652 -17.784 8.159 1.00 76.88 450 GLY A O 1
ATOM 3580 N N . PHE A 1 451 ? -25.357 -19.243 8.050 1.00 81.56 451 PHE A N 1
ATOM 3581 C CA . PHE A 1 451 ? -26.307 -18.316 7.429 1.00 81.56 451 PHE A CA 1
ATOM 3582 C C . PHE A 1 451 ? -26.957 -17.333 8.403 1.00 81.56 451 PHE A C 1
ATOM 3584 O O . PHE A 1 451 ? -27.520 -16.348 7.952 1.00 81.56 451 PHE A O 1
ATOM 3591 N N . ALA A 1 452 ? -26.907 -17.560 9.718 1.00 83.31 452 ALA A N 1
ATOM 3592 C CA . ALA A 1 452 ? -27.494 -16.616 10.671 1.00 83.31 452 ALA A CA 1
ATOM 3593 C C . ALA A 1 452 ? -26.716 -15.294 10.746 1.00 83.31 452 ALA A C 1
ATOM 3595 O O . ALA A 1 452 ? -25.489 -15.278 10.648 1.00 83.31 452 ALA A O 1
ATOM 3596 N N . ASP A 1 453 ? -27.438 -14.199 10.988 1.00 81.31 453 ASP A N 1
ATOM 3597 C CA . ASP A 1 453 ? -26.837 -12.939 11.414 1.00 81.31 453 ASP A CA 1
ATOM 3598 C C . ASP A 1 453 ? -26.215 -13.095 12.812 1.00 81.31 453 ASP A C 1
ATOM 3600 O O . ASP A 1 453 ? -26.908 -13.292 13.814 1.00 81.31 453 ASP A O 1
ATOM 3604 N N . GLN A 1 454 ? -24.883 -13.044 12.875 1.00 82.69 454 GLN A N 1
ATOM 3605 C CA . GLN A 1 454 ? -24.140 -13.297 14.105 1.00 82.69 454 GLN A CA 1
ATOM 3606 C C . GLN A 1 454 ? -24.406 -12.230 15.177 1.00 82.69 454 GLN A C 1
ATOM 3608 O O . GLN A 1 454 ? -24.506 -12.576 16.358 1.00 82.69 454 GLN A O 1
ATOM 3613 N N . GLN A 1 455 ? -24.527 -10.957 14.788 1.00 79.31 455 GLN A N 1
ATOM 3614 C CA . GLN A 1 455 ? -24.764 -9.855 15.721 1.00 79.31 455 GLN A CA 1
ATOM 3615 C C . GLN A 1 455 ? -26.167 -9.963 16.314 1.00 79.31 455 GLN A C 1
ATOM 3617 O O . GLN A 1 455 ? -26.315 -9.963 17.539 1.00 79.31 455 GLN A O 1
ATOM 3622 N N . LEU A 1 456 ? -27.174 -10.202 15.468 1.00 81.44 456 LEU A N 1
ATOM 3623 C CA . LEU A 1 456 ? -28.551 -10.399 15.917 1.00 81.44 456 LEU A CA 1
ATOM 3624 C C . LEU A 1 456 ? -28.679 -11.630 16.829 1.00 81.44 456 LEU A C 1
ATOM 3626 O O . LEU A 1 456 ? -29.341 -11.577 17.863 1.00 81.44 456 LEU A O 1
ATOM 3630 N N . VAL A 1 457 ? -27.977 -12.729 16.530 1.00 87.69 457 VAL A N 1
ATOM 3631 C CA . VAL A 1 457 ? -27.923 -13.901 17.423 1.00 87.69 457 VAL A CA 1
ATOM 3632 C C . VAL A 1 457 ? -27.324 -13.544 18.787 1.00 87.69 457 VAL A C 1
ATOM 3634 O O . VAL A 1 457 ? -27.878 -13.936 19.817 1.00 87.69 457 VAL A O 1
ATOM 3637 N N . LYS A 1 458 ? -26.205 -12.807 18.828 1.00 85.06 458 LYS A N 1
ATOM 3638 C CA . LYS A 1 458 ? -25.585 -12.377 20.095 1.00 85.06 458 LYS A CA 1
ATOM 3639 C C . LYS A 1 458 ? -26.508 -11.454 20.891 1.00 85.06 458 LYS A C 1
ATOM 3641 O O . LYS A 1 458 ? -26.535 -11.566 22.117 1.00 85.06 458 LYS A O 1
ATOM 3646 N N . GLN A 1 459 ? -27.241 -10.568 20.220 1.00 78.81 459 GLN A N 1
ATOM 3647 C CA . GLN A 1 459 ? -28.226 -9.684 20.839 1.00 78.81 459 GLN A CA 1
ATOM 3648 C C . GLN A 1 459 ? -29.378 -10.487 21.457 1.00 78.81 459 GLN A C 1
ATOM 3650 O O . GLN A 1 459 ? -29.626 -10.376 22.657 1.00 78.81 459 GLN A O 1
ATOM 3655 N N . LEU A 1 460 ? -30.006 -11.376 20.683 1.00 85.00 460 LEU A N 1
ATOM 3656 C CA . LEU A 1 460 ? -31.125 -12.204 21.141 1.00 85.00 460 LEU A CA 1
ATOM 3657 C C . LEU A 1 460 ? -30.747 -13.091 22.335 1.00 85.00 460 LEU A C 1
ATOM 3659 O O . LEU A 1 460 ? -31.522 -13.216 23.279 1.00 85.00 460 LEU A O 1
ATOM 3663 N N . ILE A 1 461 ? -29.535 -13.664 22.350 1.00 87.75 461 ILE A N 1
ATOM 3664 C CA . ILE A 1 461 ? -29.045 -14.441 23.503 1.00 87.75 461 ILE A CA 1
ATOM 3665 C C . ILE A 1 461 ? -29.001 -13.580 24.777 1.00 87.75 461 ILE A C 1
ATOM 3667 O O . ILE A 1 461 ? -29.337 -14.064 25.858 1.00 87.75 461 ILE A O 1
ATOM 3671 N N . LYS A 1 462 ? -28.586 -12.312 24.677 1.00 77.56 462 LYS A N 1
ATOM 3672 C CA . LYS A 1 462 ? -28.500 -11.406 25.834 1.00 77.56 462 LYS A CA 1
ATOM 3673 C C . LYS A 1 462 ? -29.871 -10.960 26.312 1.00 77.56 462 LYS A C 1
ATOM 3675 O O . LYS A 1 462 ? -30.081 -10.915 27.522 1.00 77.56 462 LYS A O 1
ATOM 3680 N N . GLU A 1 463 ? -30.782 -10.671 25.386 1.00 79.00 463 GLU A N 1
ATOM 3681 C CA . GLU A 1 463 ? -32.168 -10.318 25.699 1.00 79.00 463 GLU A CA 1
ATOM 3682 C C . GLU A 1 463 ? -32.873 -11.453 26.449 1.00 79.00 463 GLU A C 1
ATOM 3684 O O . GLU A 1 463 ? -33.410 -11.230 27.532 1.00 79.00 463 GLU A O 1
ATOM 3689 N N . GLU A 1 464 ? -32.793 -12.687 25.938 1.00 83.38 464 GLU A N 1
ATOM 3690 C CA . GLU A 1 464 ? -33.420 -13.867 26.557 1.00 83.38 464 GLU A CA 1
ATOM 3691 C C . GLU A 1 464 ? -32.851 -14.182 27.953 1.00 83.38 464 GLU A C 1
ATOM 3693 O O . GLU A 1 464 ? -33.539 -14.738 28.811 1.00 83.38 464 GLU A O 1
ATOM 3698 N N . LEU A 1 465 ? -31.590 -13.818 28.212 1.00 81.25 465 LEU A N 1
ATOM 3699 C CA . LEU A 1 465 ? -30.929 -14.036 29.502 1.00 81.25 465 LEU A CA 1
ATOM 3700 C C . LEU A 1 465 ? -30.915 -12.792 30.410 1.00 81.25 465 LEU A C 1
ATOM 3702 O O . LEU A 1 465 ? -30.429 -12.892 31.539 1.00 81.25 465 LEU A O 1
ATOM 3706 N N . ASN A 1 466 ? -31.455 -11.655 29.950 1.00 73.44 466 ASN A N 1
ATOM 3707 C CA . ASN A 1 466 ? -31.435 -10.343 30.609 1.00 73.44 466 ASN A CA 1
ATOM 3708 C C . ASN A 1 466 ? -30.042 -9.926 31.123 1.00 73.44 466 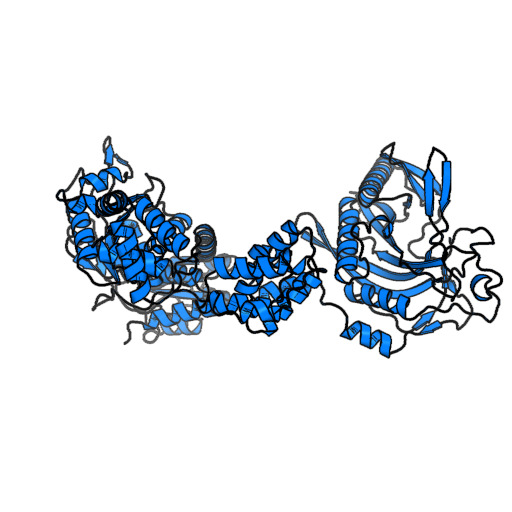ASN A C 1
ATOM 3710 O O . ASN A 1 466 ? -29.878 -9.470 32.258 1.00 73.44 466 ASN A O 1
ATOM 3714 N N . ILE A 1 467 ? -29.016 -10.127 30.300 1.00 72.50 467 ILE A N 1
ATOM 3715 C CA . ILE A 1 467 ? -27.632 -9.824 30.670 1.00 72.50 467 ILE A CA 1
ATOM 3716 C C . ILE A 1 467 ? -27.337 -8.364 30.339 1.00 72.50 467 ILE A C 1
ATOM 3718 O O . ILE A 1 467 ? -27.431 -7.965 29.180 1.00 72.50 467 ILE A O 1
ATOM 3722 N N . ARG A 1 468 ? -26.943 -7.588 31.358 1.00 73.00 468 ARG A N 1
ATOM 3723 C CA . ARG A 1 468 ? -26.398 -6.235 31.191 1.00 73.00 468 ARG A CA 1
ATOM 3724 C C . ARG A 1 468 ? -24.952 -6.186 31.652 1.00 73.00 468 ARG A C 1
ATOM 3726 O O . ARG A 1 468 ? -24.684 -6.634 32.762 1.00 73.00 468 ARG A O 1
ATOM 3733 N N . ILE A 1 469 ? -24.036 -5.666 30.842 1.00 80.06 469 ILE A N 1
ATOM 3734 C CA . ILE A 1 469 ? -22.608 -5.607 31.175 1.00 80.06 469 ILE A CA 1
ATOM 3735 C C . ILE A 1 469 ? -22.108 -4.173 31.086 1.00 80.06 469 ILE A C 1
ATOM 3737 O O . ILE A 1 469 ? -22.258 -3.518 30.056 1.00 80.06 469 ILE A O 1
ATOM 3741 N N . ILE A 1 470 ? -21.475 -3.708 32.162 1.00 85.94 470 ILE A N 1
ATOM 3742 C CA . ILE A 1 470 ? -20.685 -2.479 32.151 1.00 85.94 470 ILE A CA 1
ATOM 3743 C C . ILE A 1 470 ? -19.212 -2.850 32.046 1.00 85.94 470 ILE A C 1
ATOM 3745 O O . ILE A 1 470 ? -18.675 -3.543 32.914 1.00 85.94 470 ILE A O 1
ATOM 3749 N N . TYR A 1 471 ? -18.559 -2.367 30.997 1.00 88.88 471 TYR A N 1
ATOM 3750 C CA . TYR A 1 471 ? -17.112 -2.464 30.854 1.00 88.88 471 TYR A CA 1
ATOM 3751 C C . TYR A 1 471 ? -16.460 -1.270 31.539 1.00 88.88 471 TYR A C 1
ATOM 3753 O O . TYR A 1 471 ? -16.891 -0.141 31.355 1.00 88.88 471 TYR A O 1
ATOM 3761 N N . VAL A 1 472 ? -15.434 -1.512 32.343 1.00 89.88 472 VAL A N 1
ATOM 3762 C CA . VAL A 1 472 ? -14.606 -0.485 32.966 1.00 89.88 472 VAL A CA 1
ATOM 3763 C C . VAL A 1 472 ? -13.231 -0.570 32.324 1.00 89.88 472 VAL A C 1
ATOM 3765 O O . VAL A 1 472 ? -12.532 -1.567 32.494 1.00 89.88 472 VAL A O 1
ATOM 3768 N N . LEU A 1 473 ? -12.867 0.478 31.598 1.00 90.44 473 LEU A N 1
ATOM 3769 C CA . LEU A 1 473 ? -11.613 0.631 30.879 1.00 90.44 473 LEU A CA 1
ATOM 3770 C C . LEU A 1 473 ? -10.690 1.538 31.694 1.00 90.44 473 LEU A C 1
ATOM 3772 O O . LEU A 1 473 ? -11.024 2.693 31.969 1.00 90.44 473 LEU A O 1
ATOM 3776 N N . SER A 1 474 ? -9.551 1.007 32.134 1.00 86.81 474 SER A N 1
ATOM 3777 C CA . SER A 1 474 ? -8.616 1.759 32.973 1.00 86.81 474 SER A CA 1
ATOM 3778 C C . SER A 1 474 ? -7.485 2.379 32.160 1.00 86.81 474 SER A C 1
ATOM 3780 O O . SER A 1 474 ? -6.686 1.653 31.569 1.00 86.81 474 SER A O 1
ATOM 3782 N N . MET A 1 475 ? -7.382 3.711 32.227 1.00 84.56 475 MET A N 1
ATOM 3783 C CA . MET A 1 475 ? -6.279 4.529 31.700 1.00 84.56 475 MET A CA 1
ATOM 3784 C C . MET A 1 475 ? -5.327 5.013 32.815 1.00 84.56 475 MET A C 1
ATOM 3786 O O . MET A 1 475 ? -4.541 5.933 32.613 1.00 84.56 475 MET A O 1
ATOM 3790 N N . GLY A 1 476 ? -5.422 4.440 34.022 1.00 77.81 476 GLY A N 1
ATOM 3791 C CA . GLY A 1 476 ? -4.581 4.810 35.166 1.00 77.81 476 GLY A CA 1
ATOM 3792 C C . GLY A 1 476 ? -5.113 6.003 35.969 1.00 77.81 476 GLY A C 1
ATOM 3793 O O . GLY A 1 476 ? -6.316 6.117 36.217 1.00 77.81 476 GLY A O 1
ATOM 3794 N N . GLY A 1 477 ? -4.203 6.861 36.441 1.00 78.25 477 GLY A N 1
ATOM 3795 C CA . GLY A 1 477 ? -4.513 8.027 37.279 1.00 78.25 477 GLY A CA 1
ATOM 3796 C C . GLY A 1 477 ? -4.730 7.721 38.768 1.00 78.25 477 GLY A C 1
ATOM 3797 O O . GLY A 1 477 ? -4.801 6.563 39.192 1.00 78.25 477 GLY A O 1
ATOM 3798 N N . ALA A 1 478 ? -4.861 8.778 39.581 1.00 79.75 478 ALA A N 1
ATOM 3799 C CA . ALA A 1 478 ? -4.960 8.666 41.041 1.00 79.75 478 ALA A CA 1
ATOM 3800 C C . ALA A 1 478 ? -6.135 7.786 41.505 1.00 79.75 478 ALA A C 1
ATOM 3802 O O . ALA A 1 478 ? -6.000 7.069 42.489 1.00 79.75 478 ALA A O 1
ATOM 3803 N N . ILE A 1 479 ? -7.234 7.732 40.743 1.00 82.75 479 ILE A N 1
ATOM 3804 C CA . ILE A 1 479 ? -8.419 6.898 41.027 1.00 82.75 479 ILE A CA 1
ATOM 3805 C C . ILE A 1 479 ? -8.111 5.402 41.185 1.00 82.75 479 ILE A C 1
ATOM 3807 O O . ILE A 1 479 ? -8.839 4.691 41.876 1.00 82.75 479 ILE A O 1
ATOM 3811 N N . SER A 1 480 ? -7.030 4.923 40.569 1.00 81.44 480 SER A N 1
ATOM 3812 C CA . SER A 1 480 ? -6.573 3.538 40.687 1.00 81.44 480 SER A CA 1
ATOM 3813 C C . SER A 1 480 ? -5.246 3.407 41.442 1.00 81.44 480 SER A C 1
ATOM 3815 O O . SER A 1 480 ? -4.805 2.284 41.671 1.00 81.44 480 SER A O 1
ATOM 3817 N N . ALA A 1 481 ? -4.607 4.514 41.836 1.00 79.62 481 ALA A N 1
ATOM 3818 C CA . ALA A 1 481 ? -3.239 4.551 42.350 1.00 79.62 481 ALA A CA 1
ATOM 3819 C C . ALA A 1 481 ? -3.077 4.011 43.783 1.00 79.62 481 ALA A C 1
ATOM 3821 O O . ALA A 1 481 ? -4.024 3.934 44.565 1.00 79.62 481 ALA A O 1
ATOM 3822 N N . THR A 1 482 ? -1.835 3.675 44.146 1.00 74.69 482 THR A N 1
ATOM 3823 C CA . THR A 1 482 ? -1.445 3.323 45.525 1.00 74.69 482 THR A CA 1
ATOM 3824 C C . THR A 1 482 ? -0.378 4.261 46.047 1.00 74.69 482 THR A C 1
ATOM 3826 O O . THR A 1 482 ? 0.472 4.717 45.289 1.00 74.69 482 THR A O 1
ATOM 3829 N N . ILE A 1 483 ? -0.365 4.495 47.357 1.00 70.69 483 ILE A N 1
ATOM 3830 C CA . ILE A 1 483 ? 0.701 5.262 48.000 1.00 70.69 483 ILE A CA 1
ATOM 3831 C C . ILE A 1 483 ? 1.658 4.303 48.691 1.00 70.69 483 ILE A C 1
ATOM 3833 O O . ILE A 1 483 ? 1.278 3.560 49.594 1.00 70.69 483 ILE A O 1
ATOM 3837 N N . GLN A 1 484 ? 2.924 4.335 48.278 1.00 65.31 484 GLN A N 1
ATOM 3838 C CA . GLN A 1 484 ? 4.015 3.635 48.953 1.00 65.31 484 GLN A CA 1
ATOM 3839 C C . GLN A 1 484 ? 5.104 4.645 49.309 1.00 65.31 484 GLN A C 1
ATOM 3841 O O . GLN A 1 484 ? 5.636 5.320 48.434 1.00 65.31 484 GLN A O 1
ATOM 3846 N N . ASN A 1 485 ? 5.446 4.748 50.597 1.00 60.03 485 ASN A N 1
ATOM 3847 C CA . ASN A 1 485 ? 6.471 5.669 51.113 1.00 60.03 485 ASN A CA 1
ATOM 3848 C C . ASN A 1 485 ? 6.253 7.148 50.720 1.00 60.03 485 ASN A C 1
ATOM 3850 O O . ASN A 1 485 ? 7.215 7.872 50.480 1.00 60.03 485 ASN A O 1
ATOM 3854 N N . GLY A 1 486 ? 4.995 7.594 50.633 1.00 60.25 486 GLY A N 1
ATOM 3855 C CA . GLY A 1 486 ? 4.648 8.968 50.243 1.00 60.25 486 GLY A CA 1
ATOM 3856 C C . GLY A 1 486 ? 4.752 9.261 48.742 1.00 60.25 486 GLY A C 1
ATOM 3857 O O . GLY A 1 486 ? 4.542 10.400 48.344 1.00 60.25 486 GLY A O 1
ATOM 3858 N N . GLN A 1 487 ? 5.053 8.259 47.907 1.00 53.78 487 GLN A N 1
ATOM 3859 C CA . GLN A 1 487 ? 4.995 8.369 46.449 1.00 53.78 487 GLN A CA 1
ATOM 3860 C C . GLN A 1 487 ? 3.747 7.671 45.909 1.00 53.78 487 GLN A C 1
ATOM 3862 O O . GLN A 1 487 ? 3.453 6.528 46.278 1.00 53.78 487 GLN A O 1
ATOM 3867 N N . VAL A 1 488 ? 3.039 8.360 45.013 1.00 63.47 488 VAL A N 1
ATOM 3868 C CA . VAL A 1 488 ? 1.935 7.795 44.236 1.00 63.47 488 VAL A CA 1
ATOM 3869 C C . VAL A 1 488 ? 2.537 6.855 43.195 1.00 63.47 488 VAL A C 1
ATOM 3871 O O . VAL A 1 488 ? 3.337 7.269 42.362 1.00 63.47 488 VAL A O 1
ATOM 3874 N N . LYS A 1 489 ? 2.179 5.576 43.256 1.00 64.25 489 LYS A N 1
ATOM 3875 C CA . LYS A 1 489 ? 2.461 4.595 42.210 1.00 64.25 489 LYS A CA 1
ATOM 3876 C C . LYS A 1 489 ? 1.203 4.373 41.397 1.00 64.25 489 LYS A C 1
ATOM 3878 O O . LYS A 1 489 ? 0.124 4.181 41.967 1.00 64.25 489 LYS A O 1
ATOM 3883 N N . ALA A 1 490 ? 1.370 4.363 40.083 1.00 61.91 490 ALA A N 1
ATOM 3884 C CA . ALA A 1 490 ? 0.289 4.104 39.159 1.00 61.91 490 ALA A CA 1
ATOM 3885 C C . ALA A 1 490 ? -0.408 2.766 39.463 1.00 61.91 490 ALA A C 1
ATOM 3887 O O . ALA A 1 490 ? 0.186 1.792 39.940 1.00 61.91 490 ALA A O 1
ATOM 3888 N N . GLY A 1 491 ? -1.723 2.813 39.298 1.00 60.25 491 GLY A N 1
ATOM 3889 C CA . GLY A 1 491 ? -2.663 1.850 39.835 1.00 60.25 491 GLY A CA 1
ATOM 3890 C C . GLY A 1 491 ? -2.709 0.509 39.131 1.00 60.25 491 GLY A C 1
ATOM 3891 O O . GLY A 1 491 ? -2.244 0.368 38.007 1.00 60.25 491 GLY A O 1
ATOM 3892 N N . SER A 1 492 ? -3.351 -0.464 39.783 1.00 66.69 492 SER A N 1
ATOM 3893 C CA . SER A 1 492 ? -3.766 -1.714 39.135 1.00 66.69 492 SER A CA 1
ATOM 3894 C C . SER A 1 492 ? -5.285 -1.828 39.129 1.00 66.69 492 SER A C 1
ATOM 3896 O O . SER A 1 492 ? -5.960 -1.397 40.070 1.00 66.69 492 SER A O 1
ATOM 3898 N N . THR A 1 493 ? -5.827 -2.504 38.119 1.00 69.06 493 THR A N 1
ATOM 3899 C CA . THR A 1 493 ? -7.266 -2.820 37.996 1.00 69.06 493 THR A CA 1
ATOM 3900 C C . THR A 1 493 ? -7.864 -3.539 39.217 1.00 69.06 493 THR A C 1
ATOM 3902 O O . THR A 1 493 ? -9.077 -3.488 39.449 1.00 69.06 493 THR A O 1
ATOM 3905 N N . LYS A 1 494 ? -7.027 -4.161 40.061 1.00 74.06 494 LYS A N 1
ATOM 3906 C CA . LYS A 1 494 ? -7.452 -4.778 41.329 1.00 74.06 494 LYS A CA 1
ATOM 3907 C C . LYS A 1 494 ? -8.051 -3.763 42.301 1.00 74.06 494 LYS A C 1
ATOM 3909 O O . LYS A 1 494 ? -9.029 -4.083 42.964 1.00 74.06 494 LYS A O 1
ATOM 3914 N N . ILE A 1 495 ? -7.527 -2.539 42.335 1.00 79.38 495 ILE A N 1
ATOM 3915 C CA . ILE A 1 495 ? -7.989 -1.489 43.255 1.00 79.38 495 ILE A CA 1
ATOM 3916 C C . ILE A 1 495 ? -9.390 -1.025 42.869 1.00 79.38 495 ILE A C 1
ATOM 3918 O O . ILE A 1 495 ? -10.267 -0.930 43.722 1.00 79.38 495 ILE A O 1
ATOM 3922 N N . LEU A 1 496 ? -9.652 -0.865 41.570 1.00 82.12 496 LEU A N 1
ATOM 3923 C CA . LEU A 1 496 ? -10.990 -0.540 41.066 1.00 82.12 496 LEU A CA 1
ATOM 3924 C C . LEU A 1 496 ? -12.031 -1.593 41.487 1.00 82.12 496 LEU A C 1
ATOM 3926 O O . LEU A 1 496 ? -13.170 -1.257 41.800 1.00 82.12 496 LEU A O 1
ATOM 3930 N N . SER A 1 497 ? -11.635 -2.866 41.584 1.00 81.94 497 SER A N 1
ATOM 3931 C CA . SER A 1 497 ? -12.527 -3.944 42.041 1.00 81.94 497 SER A CA 1
ATOM 3932 C C . SER A 1 497 ? -12.916 -3.823 43.524 1.00 81.94 497 SER A C 1
ATOM 3934 O O . SER A 1 497 ? -13.989 -4.288 43.927 1.00 81.94 497 SER A O 1
ATOM 3936 N N . GLU A 1 498 ? -12.061 -3.206 44.344 1.00 82.50 498 GLU A N 1
ATOM 3937 C CA . GLU A 1 498 ? -12.297 -2.935 45.771 1.00 82.50 498 GLU A CA 1
ATOM 3938 C C . GLU A 1 498 ? -13.165 -1.686 45.994 1.00 82.50 498 GLU A C 1
ATOM 3940 O O . GLU A 1 498 ? -13.818 -1.553 47.037 1.00 82.50 498 GLU A O 1
ATOM 3945 N N . LEU A 1 499 ? -13.227 -0.792 45.002 1.00 83.12 499 LEU A N 1
ATOM 3946 C CA . LEU A 1 499 ? -14.066 0.406 45.035 1.00 83.12 499 LEU A CA 1
ATOM 3947 C C . LEU A 1 499 ? -15.557 0.110 44.797 1.00 83.12 499 LEU A C 1
ATOM 3949 O O . LEU A 1 499 ? -16.390 0.903 45.218 1.00 83.12 499 LEU A O 1
ATOM 3953 N N . LEU A 1 500 ? -15.913 -1.019 44.176 1.00 82.25 500 LEU A N 1
ATOM 3954 C CA . LEU A 1 500 ? -17.301 -1.362 43.824 1.00 82.25 500 LEU A CA 1
ATOM 3955 C C . LEU A 1 500 ? -18.217 -1.629 45.035 1.00 82.25 500 LEU A C 1
ATOM 3957 O O . LEU A 1 500 ? -17.930 -2.512 45.853 1.00 82.25 500 LEU A O 1
ATOM 3961 N N . ASP A 1 501 ? -19.380 -0.970 45.065 1.00 71.50 501 ASP A N 1
ATOM 3962 C CA . ASP A 1 501 ? -20.405 -1.147 46.102 1.00 71.50 501 ASP A CA 1
ATOM 3963 C C . ASP A 1 501 ? -21.309 -2.386 45.870 1.00 71.50 501 ASP A C 1
ATOM 3965 O O . ASP A 1 501 ? -21.895 -2.580 44.808 1.00 71.50 501 ASP A O 1
ATOM 3969 N N . THR A 1 502 ? -21.507 -3.206 46.915 1.00 58.59 502 THR A N 1
ATOM 3970 C CA . THR A 1 502 ? -22.373 -4.417 46.993 1.00 58.59 502 THR A CA 1
ATOM 3971 C C . THR A 1 502 ? -22.129 -5.559 45.976 1.00 58.59 502 THR A C 1
ATOM 3973 O O . THR A 1 502 ? -21.458 -5.443 44.955 1.00 58.59 502 THR A O 1
ATOM 3976 N N . THR A 1 503 ? -22.655 -6.752 46.282 1.00 56.12 503 THR A N 1
ATOM 3977 C CA . THR A 1 503 ? -22.366 -8.025 45.588 1.00 56.12 503 THR A CA 1
ATOM 3978 C C . THR A 1 503 ? -23.039 -8.199 44.220 1.00 56.12 503 THR A C 1
ATOM 3980 O O . THR A 1 503 ? -22.586 -9.035 43.436 1.00 56.12 503 THR A O 1
ATOM 3983 N N . ILE A 1 504 ? -24.092 -7.434 43.910 1.00 48.72 504 ILE A N 1
ATOM 3984 C CA . ILE A 1 504 ? -24.841 -7.533 42.640 1.00 48.72 504 ILE A CA 1
ATOM 3985 C C . ILE A 1 504 ? -24.148 -6.740 41.519 1.00 48.72 504 ILE A C 1
ATOM 3987 O O . ILE A 1 504 ? -24.077 -7.233 40.390 1.00 48.72 504 ILE A O 1
ATOM 3991 N N . ALA A 1 505 ? -23.549 -5.586 41.840 1.00 55.00 505 ALA A N 1
ATOM 3992 C CA . ALA A 1 505 ? -22.773 -4.771 40.901 1.00 55.00 505 ALA A CA 1
ATOM 3993 C C . ALA A 1 505 ? -21.546 -5.534 40.362 1.00 55.00 505 ALA A C 1
ATOM 3995 O O . ALA A 1 505 ? -21.281 -5.536 39.164 1.00 55.00 505 ALA A O 1
ATOM 3996 N N . LYS A 1 506 ? -20.858 -6.307 41.214 1.00 58.28 506 LYS A N 1
ATOM 3997 C CA . LYS A 1 506 ? -19.648 -7.060 40.827 1.00 58.28 506 LYS A CA 1
ATOM 3998 C C . LYS A 1 506 ? -19.865 -8.107 39.726 1.00 58.28 506 LYS A C 1
ATOM 4000 O O . LYS A 1 506 ? -18.928 -8.426 39.002 1.00 58.28 506 LYS A O 1
ATOM 4005 N N . ARG A 1 507 ? -21.069 -8.677 39.585 1.00 60.16 507 ARG A N 1
ATOM 4006 C CA . ARG A 1 507 ? -21.320 -9.767 38.615 1.00 60.16 507 ARG A CA 1
ATOM 4007 C C . ARG A 1 507 ? -21.393 -9.274 37.169 1.00 60.16 507 ARG A C 1
ATOM 4009 O O . ARG A 1 507 ? -20.954 -9.989 36.270 1.00 60.16 507 ARG A O 1
ATOM 4016 N N . HIS A 1 508 ? -21.863 -8.044 36.987 1.00 70.56 508 HIS A N 1
ATOM 4017 C CA . HIS A 1 508 ? -22.176 -7.417 35.700 1.00 70.56 508 HIS A CA 1
ATOM 4018 C C . HIS A 1 508 ? -21.167 -6.337 35.286 1.00 70.56 508 HIS A C 1
ATOM 4020 O O . HIS A 1 508 ? -21.316 -5.728 34.234 1.00 70.56 508 HIS A O 1
ATOM 4026 N N . ILE A 1 509 ? -20.136 -6.106 36.100 1.00 78.44 509 ILE A N 1
ATOM 4027 C CA . ILE A 1 509 ? -19.061 -5.160 35.806 1.00 78.44 509 ILE A CA 1
ATOM 4028 C C . ILE A 1 509 ? -17.808 -5.937 35.399 1.00 78.44 509 ILE A C 1
ATOM 4030 O O . ILE A 1 509 ? -17.429 -6.917 36.048 1.00 78.44 509 ILE A O 1
ATOM 4034 N N . ARG A 1 510 ? -17.175 -5.532 34.301 1.00 78.75 510 ARG A N 1
ATOM 4035 C CA . ARG A 1 510 ? -15.936 -6.121 33.782 1.00 78.75 510 ARG A CA 1
ATOM 4036 C C . ARG A 1 510 ? -14.864 -5.052 33.757 1.00 78.75 510 ARG A C 1
ATOM 4038 O O . ARG A 1 510 ? -14.965 -4.121 32.977 1.00 78.75 510 ARG A O 1
ATOM 4045 N N . ILE A 1 511 ? -13.874 -5.177 34.634 1.00 80.12 511 ILE A N 1
ATOM 4046 C CA . ILE A 1 511 ? -12.744 -4.250 34.693 1.00 80.12 511 ILE A CA 1
ATOM 4047 C C . ILE A 1 511 ? -11.625 -4.833 33.838 1.00 80.12 511 ILE A C 1
ATOM 4049 O O . ILE A 1 511 ? -11.145 -5.930 34.126 1.00 80.12 511 ILE A O 1
ATOM 4053 N N . GLU A 1 512 ? -11.233 -4.108 32.798 1.00 73.06 512 GLU A N 1
ATOM 4054 C CA . GLU A 1 512 ? -10.172 -4.485 31.871 1.00 73.06 512 GLU A CA 1
ATOM 4055 C C . GLU A 1 512 ? -9.072 -3.409 31.889 1.00 73.06 512 GLU A C 1
ATOM 4057 O O . GLU A 1 512 ? -9.372 -2.209 31.877 1.00 73.06 512 GLU A O 1
ATOM 4062 N N . PRO A 1 513 ? -7.788 -3.803 31.955 1.00 66.62 513 PRO A N 1
ATOM 4063 C CA . PRO A 1 513 ? -6.699 -2.863 31.740 1.00 66.62 513 PRO A CA 1
ATOM 4064 C C . PRO A 1 513 ? -6.645 -2.527 30.248 1.00 66.62 513 PRO A C 1
ATOM 4066 O O . PRO A 1 513 ? -6.489 -3.418 29.417 1.00 66.62 513 PRO A O 1
ATOM 4069 N N . THR A 1 514 ? -6.799 -1.250 29.907 1.00 61.41 514 THR A N 1
ATOM 4070 C CA . THR A 1 514 ? -6.724 -0.780 28.513 1.00 61.41 514 THR A CA 1
ATOM 4071 C C . THR A 1 514 ? -5.296 -0.399 28.128 1.00 61.41 514 THR A C 1
ATOM 4073 O O . THR A 1 514 ? -4.887 -0.553 26.980 1.00 61.41 514 THR A O 1
ATOM 4076 N N . ILE A 1 515 ? -4.513 0.037 29.115 1.00 64.50 515 ILE A N 1
ATOM 4077 C CA . ILE A 1 515 ? -3.083 0.329 29.010 1.00 64.50 515 ILE A CA 1
ATOM 4078 C C . ILE A 1 515 ? -2.324 -0.608 29.958 1.00 64.50 515 ILE A C 1
ATOM 4080 O O . ILE A 1 515 ? -2.899 -1.129 30.918 1.00 64.50 515 ILE A O 1
ATOM 4084 N N . SER A 1 516 ? -1.034 -0.827 29.691 1.00 56.53 516 SER A N 1
ATOM 4085 C CA . SER A 1 516 ? -0.088 -1.422 30.640 1.00 56.53 516 SER A CA 1
ATOM 4086 C C . SER A 1 516 ? -0.296 -0.855 32.051 1.00 56.53 516 SER A C 1
ATOM 4088 O O . SER A 1 516 ? -0.210 0.358 32.252 1.00 56.53 516 SER A O 1
ATOM 4090 N N . ASP A 1 517 ? -0.571 -1.733 33.024 1.00 57.00 517 ASP A N 1
ATOM 4091 C CA . ASP A 1 517 ? -0.677 -1.358 34.439 1.00 57.00 517 ASP A CA 1
ATOM 4092 C C . ASP A 1 517 ? 0.549 -0.511 34.826 1.00 57.00 517 ASP A C 1
ATOM 4094 O O . ASP A 1 517 ? 1.689 -0.952 34.657 1.00 57.00 517 ASP A O 1
ATOM 4098 N N . GLY A 1 518 ? 0.322 0.690 35.358 1.00 57.16 518 GLY A N 1
ATOM 4099 C CA . GLY A 1 518 ? 1.404 1.540 35.848 1.00 57.16 518 GLY A CA 1
ATOM 4100 C C . GLY A 1 518 ? 1.733 2.804 35.039 1.00 57.16 518 GLY A C 1
ATOM 4101 O O . GLY A 1 518 ? 2.701 3.466 35.401 1.00 57.16 518 GLY A O 1
ATOM 4102 N N . LEU A 1 519 ? 0.966 3.161 34.002 1.00 66.19 519 LEU A N 1
ATOM 4103 C CA . LEU A 1 519 ? 1.151 4.427 33.275 1.00 66.19 519 LEU A CA 1
ATOM 4104 C C . LEU A 1 519 ? 0.521 5.615 34.030 1.00 66.19 519 LEU A C 1
ATOM 4106 O O . LEU A 1 519 ? -0.618 5.518 34.510 1.00 66.19 519 LEU A O 1
ATOM 4110 N N . PHE A 1 520 ? 1.237 6.737 34.125 1.00 73.75 520 PHE A N 1
ATOM 4111 C CA . PHE A 1 520 ? 0.655 8.000 34.577 1.00 73.75 520 PHE A CA 1
ATOM 4112 C C . PHE A 1 520 ? -0.078 8.712 33.433 1.00 73.75 520 PHE A C 1
ATOM 4114 O O . PHE A 1 520 ? 0.228 8.535 32.258 1.00 73.75 520 PHE A O 1
ATOM 4121 N N . SER A 1 521 ? -1.084 9.521 33.764 1.00 78.25 521 SER A N 1
ATOM 4122 C CA . SER A 1 521 ? -1.961 10.122 32.751 1.00 78.25 521 SER A CA 1
ATOM 4123 C C . SER A 1 521 ? -1.261 11.178 31.888 1.00 78.25 521 SER A C 1
ATOM 4125 O O . SER A 1 521 ? -1.685 11.443 30.767 1.00 78.25 521 SER A O 1
ATOM 4127 N N . GLU A 1 522 ? -0.189 11.769 32.402 1.00 82.19 522 GLU A N 1
ATOM 4128 C CA . GLU A 1 522 ? 0.708 12.712 31.739 1.00 82.19 522 GLU A CA 1
ATOM 4129 C C . GLU A 1 522 ? 1.748 12.035 30.829 1.00 82.19 522 GLU A C 1
ATOM 4131 O O . GLU A 1 522 ? 2.430 12.723 30.074 1.00 82.19 522 GLU A O 1
ATOM 4136 N N . GLU A 1 523 ? 1.854 10.704 30.877 1.00 85.25 523 GLU A N 1
ATOM 4137 C CA . GLU A 1 523 ? 2.741 9.894 30.029 1.00 85.25 523 GLU A CA 1
ATOM 4138 C C . GLU A 1 523 ? 2.003 9.280 28.826 1.00 85.25 523 GLU A C 1
ATOM 4140 O O . GLU A 1 523 ? 2.568 8.445 28.128 1.00 85.25 523 GLU A O 1
ATOM 4145 N N . LEU A 1 524 ? 0.740 9.662 28.590 1.00 88.62 524 LEU A N 1
ATOM 4146 C CA . LEU A 1 524 ? -0.063 9.135 27.485 1.00 88.62 524 LEU A CA 1
ATOM 4147 C C . LEU A 1 524 ? 0.554 9.467 26.122 1.00 88.62 524 LEU A C 1
ATOM 4149 O O . LEU A 1 524 ? 0.819 10.628 25.805 1.00 88.62 524 LEU A O 1
ATOM 4153 N N . GLU A 1 525 ? 0.686 8.439 25.288 1.00 91.62 525 GLU A N 1
ATOM 4154 C CA . GLU A 1 525 ? 1.137 8.532 23.901 1.00 91.62 525 GLU A CA 1
ATOM 4155 C C . GLU A 1 525 ? -0.021 8.256 22.915 1.00 91.62 525 GLU A C 1
ATOM 4157 O O . GLU A 1 525 ? -1.041 7.670 23.294 1.00 91.62 525 GLU A O 1
ATOM 4162 N N . PRO A 1 526 ? 0.108 8.610 21.618 1.00 93.06 526 PRO A N 1
ATOM 4163 C CA . PRO A 1 526 ? -0.895 8.284 20.596 1.00 93.06 526 PRO A CA 1
ATOM 4164 C C . PRO A 1 526 ? -1.328 6.809 20.579 1.00 93.06 526 PRO A C 1
ATOM 4166 O O . PRO A 1 526 ? -2.506 6.503 20.384 1.00 93.06 526 PRO A O 1
ATOM 4169 N N . ALA A 1 527 ? -0.397 5.893 20.858 1.00 91.31 527 ALA A N 1
ATOM 4170 C CA . ALA A 1 527 ? -0.662 4.461 20.946 1.00 91.31 527 ALA A CA 1
ATOM 4171 C C . ALA A 1 527 ? -1.650 4.094 22.073 1.00 91.31 527 ALA A C 1
ATOM 4173 O O . ALA A 1 527 ? -2.401 3.126 21.951 1.00 91.31 527 ALA A O 1
ATOM 4174 N N . ASP A 1 528 ? -1.677 4.854 23.170 1.00 91.56 528 ASP A N 1
ATOM 4175 C CA . ASP A 1 528 ? -2.609 4.640 24.279 1.00 91.56 528 ASP A CA 1
ATOM 4176 C C . ASP A 1 528 ? -4.038 5.037 23.909 1.00 91.56 528 ASP A C 1
ATOM 4178 O O . ASP A 1 528 ? -4.982 4.291 24.184 1.00 91.56 528 ASP A O 1
ATOM 4182 N N . TRP A 1 529 ? -4.208 6.177 23.230 1.00 94.00 529 TRP A N 1
ATOM 4183 C CA . TRP A 1 529 ? -5.507 6.563 22.677 1.00 94.00 529 TRP A CA 1
ATOM 4184 C C . TRP A 1 529 ? -5.977 5.578 21.609 1.00 94.00 529 TRP A C 1
ATOM 4186 O O . TRP A 1 529 ? -7.140 5.183 21.638 1.00 94.00 529 TRP A O 1
ATOM 4196 N N . ALA A 1 530 ? -5.087 5.113 20.730 1.00 93.62 530 ALA A N 1
ATOM 4197 C CA . ALA A 1 530 ? -5.413 4.097 19.733 1.00 93.62 530 ALA A CA 1
ATOM 4198 C C . ALA A 1 530 ? -5.946 2.805 20.376 1.00 93.62 530 ALA A C 1
ATOM 4200 O O . ALA A 1 530 ? -6.999 2.303 19.975 1.00 93.62 530 ALA A O 1
ATOM 4201 N N . ARG A 1 531 ? -5.275 2.313 21.429 1.00 91.75 531 ARG A N 1
ATOM 4202 C CA . ARG A 1 531 ? -5.728 1.151 22.210 1.00 91.75 531 ARG A CA 1
ATOM 4203 C C . ARG A 1 531 ? -7.084 1.387 22.865 1.00 91.75 531 ARG A C 1
ATOM 4205 O O . ARG A 1 531 ? -7.940 0.503 22.814 1.00 91.75 531 ARG A O 1
ATOM 4212 N N . LEU A 1 532 ? -7.297 2.560 23.466 1.00 93.00 532 LEU A N 1
ATOM 4213 C CA . LEU A 1 532 ? -8.576 2.914 24.082 1.00 93.00 532 LEU A CA 1
ATOM 4214 C C . LEU A 1 532 ? -9.711 2.921 23.057 1.00 93.00 532 LEU A C 1
ATOM 4216 O O . LEU A 1 532 ? -10.729 2.269 23.283 1.00 93.00 532 LEU A O 1
ATOM 4220 N N . ILE A 1 533 ? -9.525 3.616 21.935 1.00 94.69 533 ILE A N 1
ATOM 4221 C CA . ILE A 1 533 ? -10.519 3.732 20.861 1.00 94.69 533 ILE A CA 1
ATOM 4222 C C . ILE A 1 533 ? -10.843 2.347 20.300 1.00 94.69 533 ILE A C 1
ATOM 4224 O O . ILE A 1 533 ? -12.012 1.976 20.245 1.00 94.69 533 ILE A O 1
ATOM 4228 N N . HIS A 1 534 ? -9.824 1.546 19.976 1.00 92.19 534 HIS A N 1
ATOM 4229 C CA . HIS A 1 534 ? -10.016 0.179 19.493 1.00 92.19 534 HIS A CA 1
ATOM 4230 C C . HIS A 1 534 ? -10.768 -0.694 20.507 1.00 92.19 534 HIS A C 1
ATOM 4232 O O . HIS A 1 534 ? -11.701 -1.400 20.138 1.00 92.19 534 HIS A O 1
ATOM 4238 N N . THR A 1 535 ? -10.431 -0.600 21.798 1.00 90.50 535 THR A N 1
ATOM 4239 C CA . THR A 1 535 ? -11.126 -1.360 22.848 1.00 90.50 535 THR A CA 1
ATOM 4240 C C . THR A 1 535 ? -12.595 -0.945 22.956 1.00 90.50 535 THR A C 1
ATOM 4242 O O . THR A 1 535 ? -13.464 -1.803 23.103 1.00 90.50 535 THR A O 1
ATOM 4245 N N . ILE A 1 536 ? -12.901 0.355 22.862 1.00 92.44 536 ILE A N 1
ATOM 4246 C CA . ILE A 1 536 ? -14.283 0.855 22.840 1.00 92.44 536 ILE A CA 1
ATOM 4247 C C . ILE A 1 536 ? -15.027 0.284 21.627 1.00 92.44 536 ILE A C 1
ATOM 4249 O O . ILE A 1 536 ? -16.099 -0.296 21.814 1.00 92.44 536 ILE A O 1
ATOM 4253 N N . CYS A 1 537 ? -14.445 0.370 20.424 1.00 90.69 537 CYS A N 1
ATOM 4254 C CA . CYS A 1 537 ? -15.013 -0.215 19.208 1.00 90.69 537 CYS A CA 1
ATOM 4255 C C . CYS A 1 537 ? -15.280 -1.713 19.384 1.00 90.69 537 CYS A C 1
ATOM 4257 O O . CYS A 1 537 ? -16.403 -2.148 19.169 1.00 90.69 537 CYS A O 1
ATOM 4259 N N . GLU A 1 538 ? -14.314 -2.489 19.883 1.00 87.12 538 GLU A N 1
ATOM 4260 C CA . GLU A 1 538 ? -14.462 -3.927 20.141 1.00 87.12 538 GLU A CA 1
ATOM 4261 C C . GLU A 1 538 ? -15.644 -4.223 21.085 1.00 87.12 538 GLU A C 1
ATOM 4263 O O . GLU A 1 538 ? -16.444 -5.138 20.850 1.00 87.12 538 GLU A O 1
ATOM 4268 N N . LYS A 1 539 ? -15.800 -3.441 22.164 1.00 86.56 539 LYS A N 1
ATOM 4269 C CA . LYS A 1 539 ? -16.890 -3.660 23.130 1.00 86.56 539 LYS A CA 1
ATOM 4270 C C . LYS A 1 539 ? -18.253 -3.295 22.551 1.00 86.56 539 LYS A C 1
ATOM 4272 O O . LYS A 1 539 ? -19.220 -4.010 22.832 1.00 86.56 539 LYS A O 1
ATOM 4277 N N . ILE A 1 540 ? -18.324 -2.259 21.719 1.00 86.19 540 ILE A N 1
ATOM 4278 C CA . ILE A 1 540 ? -19.546 -1.885 21.000 1.00 86.19 540 ILE A CA 1
ATOM 4279 C C . ILE A 1 540 ? -19.877 -2.934 19.926 1.00 86.19 540 ILE A C 1
ATOM 4281 O O . ILE A 1 540 ? -20.968 -3.498 19.955 1.00 86.19 540 ILE A O 1
ATOM 4285 N N . ALA A 1 541 ? -18.920 -3.278 19.063 1.00 80.81 541 ALA A N 1
ATOM 4286 C CA . ALA A 1 541 ? -19.027 -4.253 17.972 1.00 80.81 541 ALA A CA 1
ATOM 4287 C C . ALA A 1 541 ? -19.422 -5.660 18.451 1.00 80.81 541 ALA A C 1
ATOM 4289 O O . ALA A 1 541 ? -20.280 -6.335 17.881 1.00 80.81 541 ALA A O 1
ATOM 4290 N N . SER A 1 542 ? -18.870 -6.106 19.584 1.00 75.31 542 SER A N 1
ATOM 4291 C CA . SER A 1 542 ? -19.276 -7.375 20.207 1.00 75.31 542 SER A CA 1
ATOM 4292 C C . SER A 1 542 ? -20.757 -7.391 20.647 1.00 75.31 542 SER A C 1
ATOM 4294 O O . SER A 1 542 ? -21.309 -8.444 21.011 1.00 75.31 542 SER A O 1
ATOM 4296 N N . GLY A 1 543 ? -21.392 -6.214 20.690 1.00 72.69 543 GLY A N 1
ATOM 4297 C CA . GLY A 1 543 ? -22.737 -5.953 21.190 1.00 72.69 543 GLY A CA 1
ATOM 4298 C C . GLY A 1 543 ? -22.897 -6.290 22.668 1.00 72.69 543 GLY A C 1
ATOM 4299 O O . GLY A 1 543 ? -24.014 -6.516 23.130 1.00 72.69 543 GLY A O 1
ATOM 4300 N N . THR A 1 544 ? -21.797 -6.548 23.389 1.00 72.56 544 THR A N 1
ATOM 4301 C CA . THR A 1 544 ? -21.810 -7.058 24.772 1.00 72.56 544 THR A CA 1
ATOM 4302 C C . THR A 1 544 ? -21.945 -5.960 25.802 1.00 72.56 544 THR A C 1
ATOM 4304 O O . THR A 1 544 ? -22.445 -6.236 26.890 1.00 72.56 544 THR A O 1
ATOM 4307 N N . ALA A 1 545 ? -21.520 -4.747 25.466 1.00 81.19 545 ALA A N 1
ATOM 4308 C CA . ALA A 1 545 ? -21.607 -3.605 26.348 1.00 81.19 545 ALA A CA 1
ATOM 4309 C C . ALA A 1 545 ? -23.041 -3.073 26.427 1.00 81.19 545 ALA A C 1
ATOM 4311 O O . ALA A 1 545 ? -23.729 -2.923 25.424 1.00 81.19 545 ALA A O 1
ATOM 4312 N N . ASN A 1 546 ? -23.465 -2.738 27.640 1.00 84.12 546 ASN A N 1
ATOM 4313 C CA . ASN A 1 546 ? -24.626 -1.889 27.904 1.00 84.12 546 ASN A CA 1
ATOM 4314 C C . ASN A 1 546 ? -24.192 -0.498 28.373 1.00 84.12 546 ASN A C 1
ATOM 4316 O O . ASN A 1 546 ? -24.942 0.458 28.224 1.00 84.12 546 ASN A O 1
ATOM 4320 N N . GLY A 1 547 ? -22.973 -0.397 28.899 1.00 90.06 547 GLY A N 1
ATOM 4321 C CA . GLY A 1 547 ? -22.310 0.853 29.222 1.00 90.06 547 GLY A CA 1
ATOM 4322 C C . GLY A 1 547 ? -20.802 0.645 29.312 1.00 90.06 547 GLY A C 1
ATOM 4323 O O . GLY A 1 547 ? -20.321 -0.472 29.530 1.00 90.06 547 GLY A O 1
ATOM 4324 N N . ILE A 1 548 ? -20.053 1.725 29.135 1.00 93.50 548 ILE A N 1
ATOM 4325 C CA . ILE A 1 548 ? -18.598 1.750 29.248 1.00 93.50 548 ILE A CA 1
ATOM 4326 C C . ILE A 1 548 ? -18.233 2.853 30.239 1.00 93.50 548 ILE A C 1
ATOM 4328 O O . ILE A 1 548 ? -18.717 3.973 30.134 1.00 93.50 548 ILE A O 1
ATOM 4332 N N . VAL A 1 549 ? -17.383 2.548 31.211 1.00 94.00 549 VAL A N 1
ATOM 4333 C CA . VAL A 1 549 ? -16.825 3.508 32.163 1.00 94.00 549 VAL A CA 1
ATOM 4334 C C . VAL A 1 549 ? -15.328 3.599 31.923 1.00 94.00 549 VAL A C 1
ATOM 4336 O O . VAL A 1 549 ? -14.654 2.578 31.917 1.00 94.00 549 VAL A O 1
ATOM 4339 N N . ILE A 1 550 ? -14.791 4.801 31.751 1.00 94.12 550 ILE A N 1
ATOM 4340 C CA . ILE A 1 550 ? -13.360 5.023 31.531 1.00 94.12 550 ILE A CA 1
ATOM 4341 C C . ILE A 1 550 ? -12.796 5.729 32.759 1.00 94.12 550 ILE A C 1
ATOM 4343 O O . ILE A 1 550 ? -13.188 6.856 33.065 1.00 94.12 550 ILE A O 1
ATOM 4347 N N . THR A 1 551 ? -11.885 5.080 33.482 1.00 91.38 551 THR A N 1
ATOM 4348 C CA . THR A 1 551 ? -11.182 5.719 34.603 1.00 91.38 551 THR A CA 1
ATOM 4349 C C . THR A 1 551 ? -9.901 6.369 34.107 1.00 91.38 551 THR A C 1
ATOM 4351 O O . THR A 1 551 ? -9.112 5.713 33.428 1.00 91.38 551 THR A O 1
ATOM 4354 N N . HIS A 1 552 ? -9.686 7.631 34.463 1.00 91.19 552 HIS A N 1
ATOM 4355 C CA . HIS A 1 552 ? -8.602 8.455 33.936 1.00 91.19 552 HIS A CA 1
ATOM 4356 C C . HIS A 1 552 ? -7.937 9.303 35.033 1.00 91.19 552 HIS A C 1
ATOM 4358 O O . HIS A 1 552 ? -8.484 9.472 36.126 1.00 91.19 552 HIS A O 1
ATOM 4364 N N . GLY A 1 553 ? -6.765 9.871 34.735 1.00 88.62 553 GLY A N 1
ATOM 4365 C CA . GLY A 1 553 ? -6.166 10.940 35.544 1.00 88.62 553 GLY A CA 1
ATOM 4366 C C . GLY A 1 553 ? -6.791 12.304 35.251 1.00 88.62 553 GLY A C 1
ATOM 4367 O O . GLY A 1 553 ? -7.295 12.535 34.149 1.00 88.62 553 GLY A O 1
ATOM 4368 N N . THR A 1 554 ? -6.780 13.199 36.241 1.00 89.06 554 THR A N 1
ATOM 4369 C CA . THR A 1 554 ? -7.420 14.520 36.146 1.00 89.06 554 THR A CA 1
ATOM 4370 C C . THR A 1 554 ? -6.753 15.435 35.121 1.00 89.06 554 THR A C 1
ATOM 4372 O O . THR A 1 554 ? -7.449 16.178 34.433 1.00 89.06 554 THR A O 1
ATOM 4375 N N . ASP A 1 555 ? -5.431 15.339 34.969 1.00 85.19 555 ASP A N 1
ATOM 4376 C CA . ASP A 1 555 ? -4.637 16.295 34.189 1.00 85.19 555 ASP A CA 1
ATOM 4377 C C . ASP A 1 555 ? -4.883 16.200 32.681 1.00 85.19 555 ASP A C 1
ATOM 4379 O O . ASP A 1 555 ? -4.940 17.215 31.988 1.00 85.19 555 ASP A O 1
ATOM 4383 N N . THR A 1 556 ? -5.082 14.988 32.162 1.00 91.31 556 THR A N 1
ATOM 4384 C CA . THR A 1 556 ? -5.247 14.747 30.720 1.00 91.31 556 THR A CA 1
ATOM 4385 C C . THR A 1 556 ? -6.660 14.321 30.323 1.00 91.31 556 THR A C 1
ATOM 4387 O O . THR A 1 556 ? -6.950 14.195 29.132 1.00 91.31 556 THR A O 1
ATOM 4390 N N . LEU A 1 557 ? -7.591 14.182 31.281 1.00 93.94 557 LEU A N 1
ATOM 4391 C CA . LEU A 1 557 ? -8.998 13.871 30.979 1.00 93.94 557 LEU A CA 1
ATOM 4392 C C . LEU A 1 557 ? -9.640 14.926 30.062 1.00 93.94 557 LEU A C 1
ATOM 4394 O O . LEU A 1 557 ? -10.487 14.585 29.241 1.00 93.94 557 LEU A O 1
ATOM 4398 N N . VAL A 1 558 ? -9.201 16.184 30.155 1.00 95.25 558 VAL A N 1
ATOM 4399 C CA . VAL A 1 558 ? -9.660 17.294 29.301 1.00 95.25 558 VAL A CA 1
ATOM 4400 C C . VAL A 1 558 ? -9.349 17.109 27.811 1.00 95.25 558 VAL A C 1
ATOM 4402 O O . VAL A 1 558 ? -9.992 17.758 26.996 1.00 95.25 558 VAL A O 1
ATOM 4405 N N . TYR A 1 559 ? -8.417 16.221 27.445 1.00 95.94 559 TYR A N 1
ATOM 4406 C CA . TYR A 1 559 ? -8.133 15.844 26.053 1.00 95.94 559 TYR A CA 1
ATOM 4407 C C . TYR A 1 559 ? -8.857 14.553 25.661 1.00 95.94 559 TYR A C 1
ATOM 4409 O O . TYR A 1 559 ? -9.471 14.475 24.598 1.00 95.94 559 TYR A O 1
ATOM 4417 N N . THR A 1 560 ? -8.832 13.544 26.537 1.00 96.38 560 THR A N 1
ATOM 4418 C CA . THR A 1 560 ? -9.441 12.238 26.252 1.00 96.38 560 THR A CA 1
ATOM 4419 C C . THR A 1 560 ? -10.968 12.318 26.182 1.00 96.38 560 THR A C 1
ATOM 4421 O O . THR A 1 560 ? -11.567 11.729 25.288 1.00 96.38 560 THR A O 1
ATOM 4424 N N . ALA A 1 561 ? -11.624 13.062 27.078 1.00 97.50 561 ALA A N 1
ATOM 4425 C CA . ALA A 1 561 ? -13.083 13.187 27.081 1.00 97.50 561 ALA A CA 1
ATOM 4426 C C . ALA A 1 561 ? -13.651 13.749 25.762 1.00 97.50 561 ALA A C 1
ATOM 4428 O O . ALA A 1 561 ? -14.510 13.081 25.178 1.00 97.50 561 ALA A O 1
ATOM 4429 N N . PRO A 1 562 ? -13.184 14.904 25.240 1.00 97.25 562 PRO A N 1
ATOM 4430 C CA . PRO A 1 562 ? -13.675 15.403 23.961 1.00 97.25 562 PRO A CA 1
ATOM 4431 C C . PRO A 1 562 ? -13.284 14.501 22.785 1.00 97.25 562 PRO A C 1
ATOM 4433 O O . PRO A 1 562 ? -14.078 14.376 21.861 1.00 97.25 562 PRO A O 1
ATOM 4436 N N . LEU A 1 563 ? -12.132 13.818 22.821 1.00 97.69 563 LEU A N 1
ATOM 4437 C CA . LEU A 1 563 ? -11.744 12.863 21.770 1.00 97.69 563 LEU A CA 1
ATOM 4438 C C . LEU A 1 563 ? -12.766 11.724 21.662 1.00 97.69 563 LEU A C 1
ATOM 4440 O O . LEU A 1 563 ? -13.254 11.425 20.575 1.00 97.69 563 LEU A O 1
ATOM 4444 N N . ILE A 1 564 ? -13.144 11.137 22.800 1.00 97.69 564 ILE A N 1
ATOM 4445 C CA . ILE A 1 564 ? -14.170 10.090 22.849 1.00 97.69 564 ILE A CA 1
ATOM 4446 C C . ILE A 1 564 ? -15.538 10.630 22.422 1.00 97.69 564 ILE A C 1
ATOM 4448 O O . ILE A 1 564 ? -16.263 9.932 21.722 1.00 97.69 564 ILE A O 1
ATOM 4452 N N . TYR A 1 565 ? -15.890 11.866 22.782 1.00 96.94 565 TYR A N 1
ATOM 4453 C CA . TYR A 1 565 ? -17.120 12.479 22.283 1.00 96.94 565 TYR A CA 1
ATOM 4454 C C . TYR A 1 565 ? -17.117 12.598 20.760 1.00 96.94 565 TYR A C 1
ATOM 4456 O O . TYR A 1 565 ? -18.036 12.100 20.123 1.00 96.94 565 TYR A O 1
ATOM 4464 N N . TRP A 1 566 ? -16.085 13.199 20.162 1.00 96.00 566 TRP A N 1
ATOM 4465 C CA . TRP A 1 566 ? -16.042 13.405 18.713 1.00 96.00 566 TRP A CA 1
ATOM 4466 C C . TRP A 1 566 ? -16.132 12.103 17.926 1.00 96.00 566 TRP A C 1
ATOM 4468 O O . TRP A 1 566 ? -16.699 12.085 16.842 1.00 96.00 566 TRP A O 1
ATOM 4478 N N . LEU A 1 567 ? -15.613 11.010 18.476 1.00 95.44 567 LEU A N 1
ATOM 4479 C CA . LEU A 1 567 ? -15.658 9.702 17.834 1.00 95.44 567 LEU A CA 1
ATOM 4480 C C . LEU A 1 567 ? -16.982 8.962 18.065 1.00 95.44 567 LEU A C 1
ATOM 4482 O O . LEU A 1 567 ? -17.449 8.293 17.153 1.00 95.44 567 LEU A O 1
ATOM 4486 N N . PHE A 1 568 ? -17.582 9.082 19.253 1.00 95.00 568 PHE A N 1
ATOM 4487 C CA . PHE A 1 568 ? -18.645 8.184 19.720 1.00 95.00 568 PHE A CA 1
ATOM 4488 C C . PHE A 1 568 ? -19.908 8.907 20.221 1.00 95.00 568 PHE A C 1
ATOM 4490 O O . PHE A 1 568 ? -20.648 8.340 21.019 1.00 95.00 568 PHE A O 1
ATOM 4497 N N . ALA A 1 569 ? -20.178 10.154 19.830 1.00 91.25 569 ALA A N 1
ATOM 4498 C CA . ALA A 1 569 ? -21.318 10.919 20.358 1.00 91.25 569 ALA A CA 1
ATOM 4499 C C . ALA A 1 569 ? -22.708 10.311 20.050 1.00 91.25 569 ALA A C 1
ATOM 4501 O O . ALA A 1 569 ? -23.672 10.611 20.762 1.00 91.25 569 ALA A O 1
ATOM 4502 N N . ASP A 1 570 ? -22.809 9.451 19.037 1.00 89.50 570 ASP A N 1
ATOM 4503 C CA . ASP A 1 570 ? -24.009 8.738 18.574 1.00 89.50 570 ASP A CA 1
ATOM 4504 C C . ASP A 1 570 ? -24.000 7.233 18.898 1.00 89.50 570 ASP A C 1
ATOM 4506 O O . ASP A 1 570 ? -24.894 6.497 18.474 1.00 89.50 570 ASP A O 1
ATOM 4510 N N . THR A 1 571 ? -23.023 6.780 19.689 1.00 87.50 571 THR A N 1
ATOM 4511 C CA . THR A 1 571 ? -22.864 5.383 20.117 1.00 87.50 571 THR A CA 1
ATOM 4512 C C . THR A 1 571 ? -24.173 4.766 20.634 1.00 87.50 571 THR A C 1
ATOM 4514 O O . THR A 1 571 ? -24.991 5.466 21.234 1.00 87.50 571 THR A O 1
ATOM 4517 N N . PRO A 1 572 ? -24.404 3.448 20.486 1.00 83.62 572 PRO A N 1
ATOM 4518 C CA . PRO A 1 572 ? -25.579 2.783 21.055 1.00 83.62 572 PRO A CA 1
ATOM 4519 C C . PRO A 1 572 ? -25.484 2.534 22.574 1.00 83.62 572 PRO A C 1
ATOM 4521 O O . PRO A 1 572 ? -26.474 2.130 23.184 1.00 83.62 572 PRO A O 1
ATOM 4524 N N . VAL A 1 573 ? -24.322 2.759 23.204 1.00 89.25 573 VAL A N 1
ATOM 4525 C CA . VAL A 1 573 ? -24.078 2.488 24.637 1.00 89.25 573 VAL A CA 1
ATOM 4526 C C . VAL A 1 573 ? -23.590 3.737 25.363 1.00 89.25 573 VAL A C 1
ATOM 4528 O O . VAL A 1 573 ? -22.812 4.506 24.820 1.00 89.25 573 VAL A O 1
ATOM 4531 N N . SER A 1 574 ? -23.983 3.968 26.614 1.00 93.25 574 SER A N 1
ATOM 4532 C CA . SER A 1 574 ? -23.468 5.132 27.352 1.00 93.25 574 SER A CA 1
ATOM 4533 C C . SER A 1 574 ? -21.980 4.964 27.689 1.00 93.25 574 SER A C 1
ATOM 4535 O O . SER A 1 574 ? -21.605 3.955 28.295 1.00 93.25 574 SER A O 1
ATOM 4537 N N . ILE A 1 575 ? -21.154 5.960 27.371 1.00 96.56 575 ILE A N 1
ATOM 4538 C CA . ILE A 1 575 ? -19.737 6.027 27.745 1.00 96.56 575 ILE A CA 1
ATOM 4539 C C . ILE A 1 575 ? -19.563 7.098 28.825 1.00 96.56 575 ILE A C 1
ATOM 4541 O O . ILE A 1 575 ? -19.922 8.256 28.627 1.00 96.56 575 ILE A O 1
ATOM 4545 N N . VAL A 1 576 ? -19.012 6.733 29.981 1.00 96.88 576 VAL A N 1
ATOM 4546 C CA . VAL A 1 576 ? -18.847 7.635 31.126 1.00 96.88 576 VAL A CA 1
ATOM 4547 C C . VAL A 1 576 ? -17.389 7.695 31.553 1.00 96.88 576 VAL A C 1
ATOM 4549 O O . VAL A 1 576 ? -16.836 6.713 32.037 1.00 96.88 576 VAL A O 1
ATOM 4552 N N . LEU A 1 577 ? -16.762 8.858 31.429 1.00 96.62 577 LEU A N 1
ATOM 4553 C CA . LEU A 1 577 ? -15.410 9.090 31.919 1.00 96.62 577 LEU A CA 1
ATOM 4554 C C . LEU A 1 577 ? -15.439 9.605 33.362 1.00 96.62 577 LEU A C 1
ATOM 4556 O O . LEU A 1 577 ? -16.300 10.402 33.735 1.00 96.62 577 LEU A O 1
ATOM 4560 N N . THR A 1 578 ? -14.492 9.164 34.182 1.00 94.25 578 THR A N 1
ATOM 4561 C CA . THR A 1 578 ? -14.354 9.593 35.579 1.00 94.25 578 THR A CA 1
ATOM 4562 C C . THR A 1 578 ? -12.889 9.669 35.985 1.00 94.25 578 THR A C 1
ATOM 4564 O O . THR A 1 578 ? -12.038 8.961 35.450 1.00 94.25 578 THR A O 1
ATOM 4567 N N . ALA A 1 579 ? -12.602 10.497 36.983 1.00 92.06 579 ALA A N 1
ATOM 4568 C CA . ALA A 1 579 ? -11.280 10.638 37.581 1.00 92.06 579 ALA A CA 1
ATOM 4569 C C . ALA A 1 579 ? -11.392 10.838 39.101 1.00 92.06 579 ALA A C 1
ATOM 4571 O O . ALA A 1 579 ? -12.493 10.887 39.656 1.00 92.06 579 ALA A O 1
ATOM 4572 N N . SER A 1 580 ? -10.249 10.937 39.772 1.00 89.12 580 SER A N 1
ATOM 4573 C CA . SER A 1 580 ? -10.133 11.298 41.189 1.00 89.12 580 SER A CA 1
ATOM 4574 C C . SER A 1 580 ? -8.916 12.197 41.350 1.00 89.12 580 SER A C 1
ATOM 4576 O O . SER A 1 580 ? -7.886 11.898 40.744 1.00 89.12 580 SER A O 1
ATOM 4578 N N . GLY A 1 581 ? -9.023 13.265 42.142 1.00 84.50 581 GLY A N 1
ATOM 4579 C CA . GLY A 1 581 ? -7.876 14.104 42.503 1.00 84.50 581 GLY A CA 1
ATOM 4580 C C . GLY A 1 581 ? -6.970 13.459 43.557 1.00 84.50 581 GLY A C 1
ATOM 4581 O O . GLY A 1 581 ? -5.806 13.825 43.689 1.00 84.50 581 GLY A O 1
ATOM 4582 N N . THR A 1 582 ? -7.492 12.474 44.291 1.00 83.38 582 THR A N 1
ATOM 4583 C CA . THR A 1 582 ? -6.797 11.785 45.389 1.00 83.38 582 THR A CA 1
ATOM 4584 C C . THR A 1 582 ? -6.792 10.269 45.204 1.00 83.38 582 THR A C 1
ATOM 4586 O O . THR A 1 582 ? -7.670 9.708 44.535 1.00 83.38 582 THR A O 1
ATOM 4589 N N . ALA A 1 583 ? -5.801 9.586 45.787 1.00 84.06 583 ALA A N 1
ATOM 4590 C CA . ALA A 1 583 ? -5.744 8.127 45.740 1.00 84.06 583 ALA A CA 1
ATOM 4591 C C . ALA A 1 583 ? -6.805 7.487 46.665 1.00 84.06 583 ALA A C 1
ATOM 4593 O O . ALA A 1 583 ? -7.125 8.057 47.711 1.00 84.06 583 ALA A O 1
ATOM 4594 N N . PRO A 1 584 ? -7.296 6.265 46.367 1.00 83.94 584 PRO A N 1
ATOM 4595 C CA . PRO A 1 584 ? -8.225 5.523 47.229 1.00 83.94 584 PRO A CA 1
ATOM 4596 C C . PRO A 1 584 ? -7.805 5.379 48.696 1.00 83.94 584 PRO A C 1
ATOM 4598 O O . PRO A 1 584 ? -8.654 5.230 49.568 1.00 83.94 584 PRO A O 1
ATOM 4601 N N . SER A 1 585 ? -6.499 5.391 48.982 1.00 81.69 585 SER A N 1
ATOM 4602 C CA . SER A 1 585 ? -5.972 5.327 50.349 1.00 81.69 585 SER A CA 1
ATOM 4603 C C . SER A 1 585 ? -6.058 6.652 51.113 1.00 81.69 585 SER A C 1
ATOM 4605 O O . SER A 1 585 ? -5.894 6.653 52.329 1.00 81.69 585 SER A O 1
ATOM 4607 N N . GLU A 1 586 ? -6.258 7.773 50.419 1.00 82.25 586 GLU A N 1
ATOM 4608 C CA . GLU A 1 586 ? -6.287 9.120 51.004 1.00 82.25 586 GLU A CA 1
ATOM 4609 C C . GLU A 1 586 ? -7.708 9.623 51.238 1.00 82.25 586 GLU A C 1
ATOM 4611 O O . GLU A 1 586 ? -7.952 10.324 52.220 1.00 82.25 586 GLU A O 1
ATOM 4616 N N . SER A 1 587 ? -8.649 9.288 50.348 1.00 83.81 587 SER A N 1
ATOM 4617 C CA . SER A 1 587 ? -10.030 9.757 50.452 1.00 83.81 587 SER A CA 1
ATOM 4618 C C . SER A 1 587 ? -11.049 8.823 49.782 1.00 83.81 587 SER A C 1
ATOM 4620 O O . SER A 1 587 ? -10.730 8.022 48.905 1.00 83.81 587 SER A O 1
ATOM 4622 N N . GLU A 1 588 ? -12.324 8.987 50.153 1.00 86.38 588 GLU A N 1
ATOM 4623 C CA . GLU A 1 588 ? -13.464 8.298 49.526 1.00 86.38 588 GLU A CA 1
ATOM 4624 C C . GLU A 1 588 ? -13.904 8.936 48.192 1.00 86.38 588 GLU A C 1
ATOM 4626 O O . GLU A 1 588 ? -14.897 8.519 47.598 1.00 86.38 588 GLU A O 1
ATOM 4631 N N . GLU A 1 589 ? -13.222 9.974 47.703 1.00 88.00 589 GLU A N 1
ATOM 4632 C CA . GLU A 1 589 ? -13.516 10.607 46.409 1.00 88.00 589 GLU A CA 1
ATOM 4633 C C . GLU A 1 589 ? -13.446 9.597 45.259 1.00 88.00 589 GLU A C 1
ATOM 4635 O O . GLU A 1 589 ? -14.416 9.470 44.512 1.00 88.00 589 GLU A O 1
ATOM 4640 N N . ALA A 1 590 ? -12.367 8.809 45.182 1.00 88.44 590 ALA A N 1
ATOM 4641 C CA . ALA A 1 590 ? -12.194 7.781 44.158 1.00 88.44 590 ALA A CA 1
ATOM 4642 C C . ALA A 1 590 ? -13.359 6.779 44.159 1.00 88.44 590 ALA A C 1
ATOM 4644 O O . ALA A 1 590 ? -13.924 6.481 43.106 1.00 88.44 590 ALA A O 1
ATOM 4645 N N . ARG A 1 591 ? -13.779 6.315 45.348 1.00 89.56 591 ARG A N 1
ATOM 4646 C CA . ARG A 1 591 ? -14.934 5.419 45.505 1.00 89.56 591 ARG A CA 1
ATOM 4647 C C . ARG A 1 591 ? -16.224 6.087 45.034 1.00 89.56 591 ARG A C 1
ATOM 4649 O O . ARG A 1 591 ? -16.974 5.486 44.265 1.00 89.56 591 ARG A O 1
ATOM 4656 N N . ARG A 1 592 ? -16.492 7.315 45.485 1.00 89.81 592 ARG A N 1
ATOM 4657 C CA . ARG A 1 592 ? -17.718 8.055 45.147 1.00 89.81 592 ARG A CA 1
ATOM 4658 C C . ARG A 1 592 ? -17.817 8.329 43.648 1.00 89.81 592 ARG A C 1
ATOM 4660 O O . ARG A 1 592 ? -18.850 8.023 43.058 1.00 89.81 592 ARG A O 1
ATOM 4667 N N . ASN A 1 593 ? -16.754 8.847 43.035 1.00 91.12 593 ASN A N 1
ATOM 4668 C CA . ASN A 1 593 ? -16.718 9.169 41.609 1.00 91.12 593 ASN A CA 1
ATOM 4669 C C . ASN A 1 593 ? -16.869 7.906 40.753 1.00 91.12 593 ASN A C 1
ATOM 4671 O O . ASN A 1 593 ? -17.694 7.878 39.839 1.00 91.12 593 ASN A O 1
ATOM 4675 N N . PHE A 1 594 ? -16.158 6.829 41.103 1.00 91.00 594 PHE A N 1
ATOM 4676 C CA . PHE A 1 594 ? -16.222 5.565 40.372 1.00 91.00 594 PHE A CA 1
ATOM 4677 C C . PHE A 1 594 ? -17.619 4.928 40.402 1.00 91.00 594 PHE A C 1
ATOM 4679 O O . PHE A 1 594 ? -18.167 4.583 39.353 1.00 91.00 594 PHE A O 1
ATOM 4686 N N . ASN A 1 595 ? -18.241 4.820 41.581 1.00 89.94 595 ASN A N 1
ATOM 4687 C CA . ASN A 1 595 ? -19.590 4.254 41.687 1.00 89.94 595 ASN A CA 1
ATOM 4688 C C . ASN A 1 595 ? -20.651 5.167 41.050 1.00 89.94 595 ASN A C 1
ATOM 4690 O O . ASN A 1 595 ? -21.598 4.663 40.447 1.00 89.94 595 ASN A O 1
ATOM 4694 N N . ALA A 1 596 ? -20.489 6.494 41.122 1.00 90.88 596 ALA A N 1
ATOM 4695 C CA . ALA A 1 596 ? -21.366 7.432 40.421 1.00 90.88 596 ALA A CA 1
ATOM 4696 C C . ALA A 1 596 ? -21.285 7.256 38.897 1.00 90.88 596 ALA A C 1
ATOM 4698 O O . ALA A 1 596 ? -22.324 7.230 38.239 1.00 90.88 596 ALA A O 1
ATOM 4699 N N . ALA A 1 597 ? -20.084 7.052 38.348 1.00 92.69 597 ALA A N 1
ATOM 4700 C CA . ALA A 1 597 ? -19.884 6.812 36.922 1.00 92.69 597 ALA A CA 1
ATOM 4701 C C . ALA A 1 597 ? -20.527 5.498 36.453 1.00 92.69 597 ALA A C 1
ATOM 4703 O O . ALA A 1 597 ? -21.215 5.475 35.436 1.00 92.69 597 ALA A O 1
ATOM 4704 N N . ILE A 1 598 ? -20.377 4.420 37.230 1.00 90.31 598 ILE A N 1
ATOM 4705 C CA . ILE A 1 598 ? -21.028 3.128 36.958 1.00 90.31 598 ILE A CA 1
ATOM 4706 C C . ILE A 1 598 ? -22.547 3.261 36.989 1.00 90.31 598 ILE A C 1
ATOM 4708 O O . ILE A 1 598 ? -23.231 2.757 36.101 1.00 90.31 598 ILE A O 1
ATOM 4712 N N . LYS A 1 599 ? -23.084 3.947 38.001 1.00 89.25 599 LYS A N 1
ATOM 4713 C CA . LYS A 1 599 ? -24.521 4.201 38.098 1.00 89.25 599 LYS A CA 1
ATOM 4714 C C . LYS A 1 599 ? -25.014 5.005 36.895 1.00 89.25 599 LYS A C 1
ATOM 4716 O O . LYS A 1 599 ? -26.031 4.653 36.306 1.00 89.25 599 LYS A O 1
ATOM 4721 N N . LEU A 1 600 ? -24.270 6.035 36.493 1.00 90.56 600 LEU A N 1
ATOM 4722 C CA . LEU A 1 600 ? -24.599 6.852 35.329 1.00 90.56 600 LEU A CA 1
ATOM 4723 C C . LEU A 1 600 ? -24.609 6.018 34.040 1.00 90.56 600 LEU A C 1
ATOM 4725 O O . LEU A 1 600 ? -25.567 6.116 33.282 1.00 90.56 600 LEU A O 1
ATOM 4729 N N . ALA A 1 601 ? -23.614 5.148 33.847 1.00 90.31 601 ALA A N 1
ATOM 4730 C CA . ALA A 1 601 ? -23.535 4.229 32.709 1.00 90.31 601 ALA A CA 1
ATOM 4731 C C . ALA A 1 601 ? -24.629 3.141 32.719 1.00 90.31 601 ALA A C 1
ATOM 4733 O O . ALA A 1 601 ? -24.844 2.458 31.724 1.00 90.31 601 ALA A O 1
ATOM 4734 N N . TRP A 1 602 ? -25.307 2.941 33.852 1.00 85.81 602 TRP A N 1
ATOM 4735 C CA . TRP A 1 602 ? -26.439 2.020 33.962 1.00 85.81 602 TRP A CA 1
ATOM 4736 C C . TRP A 1 602 ? -27.783 2.705 33.682 1.00 85.81 602 TRP A C 1
ATOM 4738 O O . TRP A 1 602 ? -28.706 2.080 33.156 1.00 85.81 602 TRP A O 1
ATOM 4748 N N . GLU A 1 603 ? -27.923 3.962 34.109 1.00 83.81 603 GLU A N 1
ATOM 4749 C CA . GLU A 1 603 ? -29.196 4.692 34.139 1.00 83.81 603 GLU A CA 1
ATOM 4750 C C . GLU A 1 603 ? -29.408 5.618 32.942 1.00 83.81 603 GLU A C 1
ATOM 4752 O O . GLU A 1 603 ? -30.557 5.891 32.588 1.00 83.81 603 GLU A O 1
ATOM 4757 N N . LYS A 1 604 ? -28.335 6.158 32.356 1.00 78.12 604 LYS A N 1
ATOM 4758 C CA . LYS A 1 604 ? -28.454 7.098 31.245 1.00 78.12 604 LYS A CA 1
ATOM 4759 C C . LYS A 1 604 ? -28.622 6.367 29.929 1.00 78.12 604 LYS A C 1
ATOM 4761 O O . LYS A 1 604 ? -28.061 5.309 29.677 1.00 78.12 604 LYS A O 1
ATOM 4766 N N . GLU A 1 605 ? -29.425 6.993 29.087 1.00 75.69 605 GLU A N 1
ATOM 4767 C CA . GLU A 1 605 ? -29.480 6.694 27.670 1.00 75.69 605 GLU A CA 1
ATOM 4768 C C . GLU A 1 605 ? -28.105 6.954 27.014 1.00 75.69 605 GLU A C 1
ATOM 4770 O O . GLU A 1 605 ? -27.197 7.523 27.622 1.00 75.69 605 GLU A O 1
ATOM 4775 N N . ASN A 1 606 ? -27.955 6.537 25.763 1.00 86.81 606 ASN A N 1
ATOM 4776 C CA . ASN A 1 606 ? -26.699 6.569 25.026 1.00 86.81 606 ASN A CA 1
ATOM 4777 C C . ASN A 1 606 ? -26.027 7.959 24.937 1.00 86.81 606 ASN A C 1
ATOM 4779 O O . ASN A 1 606 ? -26.690 8.984 25.076 1.00 86.81 606 ASN A O 1
ATOM 4783 N N . GLY A 1 607 ? -24.709 8.000 24.722 1.00 91.94 607 GLY A N 1
ATOM 4784 C CA . GLY A 1 607 ? -23.921 9.240 24.647 1.00 91.94 607 GLY A CA 1
ATOM 4785 C C . GLY A 1 607 ? -22.652 9.205 25.501 1.00 91.94 607 GLY A C 1
ATOM 4786 O O . GLY A 1 607 ? -22.359 8.197 26.148 1.00 91.94 607 GLY A O 1
ATOM 4787 N N . VAL A 1 608 ? -21.910 10.314 25.518 1.00 97.00 608 VAL A N 1
ATOM 4788 C CA . VAL A 1 608 ? -20.630 10.451 26.230 1.00 97.00 608 VAL A CA 1
ATOM 4789 C C . VAL A 1 608 ? -20.755 11.465 27.368 1.00 97.00 608 VAL A C 1
ATOM 4791 O O . VAL A 1 608 ? -21.204 12.593 27.173 1.00 97.00 608 VAL A O 1
ATOM 4794 N N . TYR A 1 609 ? -20.341 11.065 28.569 1.00 96.94 609 TYR A N 1
ATOM 4795 C CA . TYR A 1 609 ? -20.521 11.822 29.808 1.00 96.94 609 TYR A CA 1
ATOM 4796 C C . TYR A 1 609 ? -19.226 11.884 30.614 1.00 96.94 609 TYR A C 1
ATOM 4798 O O . TYR A 1 609 ? -18.448 10.934 30.617 1.00 96.94 609 TYR A O 1
ATOM 4806 N N . VAL A 1 610 ? -19.035 12.953 31.386 1.00 96.81 610 VAL A N 1
ATOM 4807 C CA . VAL A 1 610 ? -17.999 13.022 32.425 1.00 96.81 610 VAL A CA 1
ATOM 4808 C C . VAL A 1 610 ? -18.672 13.073 33.795 1.00 96.81 610 VAL A C 1
ATOM 4810 O O . VAL A 1 610 ? -19.543 13.906 34.031 1.00 96.81 610 VAL A O 1
ATOM 4813 N N . SER A 1 611 ? -18.287 12.180 34.705 1.00 94.31 611 SER A N 1
ATOM 4814 C CA . SER A 1 611 ? -18.788 12.119 36.083 1.00 94.31 611 SER A CA 1
ATOM 4815 C C . SER A 1 611 ? -17.659 12.443 37.055 1.00 94.31 611 SER A C 1
ATOM 4817 O O . SER A 1 611 ? -16.684 11.700 37.140 1.00 94.31 611 SER A O 1
ATOM 4819 N N . PHE A 1 612 ? -17.784 13.536 37.807 1.00 93.19 612 PHE A N 1
ATOM 4820 C CA . PHE A 1 612 ? -16.774 13.939 38.791 1.00 93.19 612 PHE A CA 1
ATOM 4821 C C . PHE A 1 612 ? -17.399 14.753 39.928 1.00 93.19 612 PHE A C 1
ATOM 4823 O O . PHE A 1 612 ? -18.182 15.670 39.679 1.00 93.19 612 PHE A O 1
ATOM 4830 N N . SER A 1 613 ? -17.073 14.420 41.181 1.00 88.25 613 SER A N 1
ATOM 4831 C CA . SER A 1 613 ? -17.531 15.118 42.395 1.00 88.25 613 SER A CA 1
ATOM 4832 C C . SER A 1 613 ? -19.043 15.391 42.429 1.00 88.25 613 SER A C 1
ATOM 4834 O O . SER A 1 613 ? -19.502 16.470 42.796 1.00 88.25 613 SER A O 1
ATOM 4836 N N . GLY A 1 614 ? -19.839 14.399 42.013 1.00 85.62 614 GLY A N 1
ATOM 4837 C CA . GLY A 1 614 ? -21.305 14.471 41.986 1.00 85.62 614 GLY A CA 1
ATOM 4838 C C . GLY A 1 614 ? -21.904 15.296 40.839 1.00 85.62 614 GLY A C 1
ATOM 4839 O O . GLY A 1 614 ? -23.128 15.394 40.748 1.00 85.62 614 GLY A O 1
ATOM 4840 N N . LYS A 1 615 ? -21.077 15.863 39.954 1.00 90.69 615 LYS A N 1
ATOM 4841 C CA . LYS A 1 615 ? -21.508 16.575 38.746 1.00 90.69 615 LYS A CA 1
ATOM 4842 C C . LYS A 1 615 ? -21.470 15.643 37.537 1.00 90.69 615 LYS A C 1
ATOM 4844 O O . LYS A 1 615 ? -20.591 14.789 37.428 1.00 90.69 615 LYS A O 1
ATOM 4849 N N . VAL A 1 616 ? -22.406 15.860 36.614 1.00 93.75 616 VAL A N 1
ATOM 4850 C CA . VAL A 1 616 ? -22.381 15.287 35.264 1.00 93.75 616 VAL A CA 1
ATOM 4851 C C . VAL A 1 616 ? -22.056 16.422 34.300 1.00 93.75 616 VAL A C 1
ATOM 4853 O O . VAL A 1 616 ? -22.825 17.375 34.193 1.00 93.75 616 VAL A O 1
ATOM 4856 N N . LEU A 1 617 ? -20.897 16.338 33.658 1.00 94.94 617 LEU A N 1
ATOM 4857 C CA . LEU A 1 617 ? -20.292 17.387 32.844 1.00 94.94 617 LEU A CA 1
ATOM 4858 C C . LEU A 1 617 ? -20.192 16.938 31.388 1.00 94.94 617 LEU A C 1
ATOM 4860 O O . LEU A 1 617 ? -20.020 15.748 31.106 1.00 94.94 617 LEU A O 1
ATOM 4864 N N . SER A 1 618 ? -20.299 17.899 30.473 1.00 94.75 618 SER A N 1
ATOM 4865 C CA . SER A 1 618 ? -20.070 17.649 29.050 1.00 94.75 618 SER A CA 1
ATOM 4866 C C . SER A 1 618 ? -18.606 17.238 28.831 1.00 94.75 618 SER A C 1
ATOM 4868 O O . SER A 1 618 ? -17.716 17.810 29.465 1.00 94.75 618 SER A O 1
ATOM 4870 N N . PRO A 1 619 ? -18.315 16.262 27.960 1.00 95.56 619 PRO A N 1
ATOM 4871 C CA . PRO A 1 619 ? -16.947 15.969 27.545 1.00 95.56 619 PRO A CA 1
ATOM 4872 C C . PRO A 1 619 ? -16.318 17.109 26.731 1.00 95.56 619 PRO A C 1
ATOM 4874 O O . PRO A 1 619 ? -15.101 17.266 26.750 1.00 95.56 619 PRO A O 1
ATOM 4877 N N . LEU A 1 620 ? -17.126 17.922 26.044 1.00 94.69 620 LEU A N 1
ATOM 4878 C CA . LEU A 1 620 ? -16.650 19.093 25.313 1.00 94.69 620 LEU A CA 1
ATOM 4879 C C . LEU A 1 620 ? -16.413 20.279 26.251 1.00 94.69 620 LEU A C 1
ATOM 4881 O O . LEU A 1 620 ? -17.165 20.514 27.201 1.00 94.69 620 LEU A O 1
ATOM 4885 N N . ASN A 1 621 ? -15.381 21.061 25.944 1.00 93.62 621 ASN A N 1
ATOM 4886 C CA . ASN A 1 621 ? -14.940 22.230 26.701 1.00 93.62 621 ASN A CA 1
ATOM 4887 C C . ASN A 1 621 ? -14.671 21.964 28.187 1.00 93.62 621 ASN A C 1
ATOM 4889 O O . ASN A 1 621 ? -14.823 22.847 29.032 1.00 93.62 621 ASN A O 1
ATOM 4893 N N . LEU A 1 622 ? -14.280 20.739 28.521 1.00 94.00 622 LEU A N 1
ATOM 4894 C CA . LEU A 1 622 ? -13.917 20.377 29.879 1.00 94.00 622 LEU A CA 1
ATOM 4895 C C . LEU A 1 622 ? -12.602 21.070 30.276 1.00 94.00 622 LEU A C 1
ATOM 4897 O O . LEU A 1 622 ? -11.622 21.025 29.534 1.00 94.00 622 LEU A O 1
ATOM 4901 N N . LYS A 1 623 ? -12.559 21.680 31.463 1.00 91.44 623 LYS A N 1
ATOM 4902 C CA . LYS A 1 623 ? -11.347 22.270 32.046 1.00 91.44 623 LYS A CA 1
ATOM 4903 C C . LYS A 1 623 ? -11.206 21.859 33.505 1.00 91.44 623 LYS A C 1
ATOM 4905 O O . LYS A 1 623 ? -12.186 21.886 34.247 1.00 91.44 623 LYS A O 1
ATOM 4910 N N . PHE A 1 624 ? -9.995 21.496 33.917 1.00 89.69 624 PHE A N 1
ATOM 4911 C CA . PHE A 1 624 ? -9.671 21.225 35.316 1.00 89.69 624 PHE A CA 1
ATOM 4912 C C . PHE A 1 624 ? -9.208 22.523 35.991 1.00 89.69 624 PHE A C 1
ATOM 4914 O O . PHE A 1 624 ? -8.268 23.154 35.508 1.00 89.69 624 PHE A O 1
ATOM 4921 N N . VAL A 1 625 ? -9.896 22.957 37.053 1.00 84.75 625 VAL A N 1
ATOM 4922 C CA . VAL A 1 625 ? -9.659 24.265 37.700 1.00 84.75 625 VAL A CA 1
ATOM 4923 C C . VAL A 1 625 ? -8.896 24.129 39.013 1.00 84.75 625 VAL A C 1
ATOM 4925 O O . VAL A 1 625 ? -7.981 24.909 39.269 1.00 84.75 625 VAL A O 1
ATOM 4928 N N . ASP A 1 626 ? -9.250 23.149 39.842 1.00 77.25 626 ASP A N 1
ATOM 4929 C CA . ASP A 1 626 ? -8.564 22.875 41.102 1.00 77.25 626 ASP A CA 1
ATOM 4930 C C . ASP A 1 626 ? -8.694 21.406 41.520 1.00 77.25 626 ASP A C 1
ATOM 4932 O O . ASP A 1 626 ? -9.535 20.666 41.017 1.00 77.25 626 ASP A O 1
ATOM 4936 N N . SER A 1 627 ? -7.850 20.991 42.466 1.00 65.31 627 SER A N 1
ATOM 4937 C CA . SER A 1 627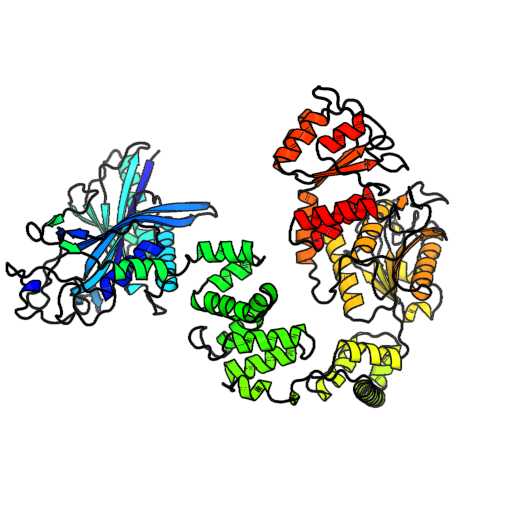 ? -7.918 19.684 43.129 1.00 65.31 627 SER A CA 1
ATOM 4938 C C . SER A 1 627 ? -8.892 19.649 44.320 1.00 65.31 627 SER A C 1
ATOM 4940 O O . SER A 1 627 ? -8.862 18.702 45.104 1.00 65.31 627 SER A O 1
ATOM 4942 N N . GLY A 1 628 ? -9.713 20.691 44.495 1.00 62.25 628 GLY A N 1
ATOM 4943 C CA . GLY A 1 628 ? -10.694 20.821 45.572 1.00 62.25 628 GLY A CA 1
ATOM 4944 C C . GLY A 1 628 ? -12.098 20.371 45.154 1.00 62.25 628 GLY A C 1
ATOM 4945 O O . GLY A 1 628 ? -12.277 19.549 44.259 1.00 62.25 628 GLY A O 1
ATOM 4946 N N . ASP A 1 629 ? -13.130 20.921 45.806 1.00 58.16 629 ASP A N 1
ATOM 4947 C CA . ASP A 1 629 ? -14.532 20.527 45.576 1.00 58.16 629 ASP A CA 1
ATOM 4948 C C . ASP A 1 629 ? -15.077 20.932 44.188 1.00 58.16 629 ASP A C 1
ATOM 4950 O O . ASP A 1 629 ? -16.121 20.428 43.757 1.00 58.16 629 ASP A O 1
ATOM 4954 N N . ILE A 1 630 ? -14.418 21.857 43.476 1.00 67.56 630 ILE A N 1
ATOM 4955 C CA . ILE A 1 630 ? -14.892 22.340 42.173 1.00 67.56 630 ILE A CA 1
ATOM 4956 C C . ILE A 1 630 ? -14.481 21.363 41.073 1.00 67.56 630 ILE A C 1
ATOM 4958 O O . ILE A 1 630 ? -15.363 20.929 40.319 1.00 67.56 630 ILE A O 1
ATOM 4962 N N . GLY A 1 631 ? -13.195 20.996 41.014 1.00 85.69 631 GLY A N 1
ATOM 4963 C CA . GLY A 1 631 ? -12.673 20.016 40.067 1.00 85.69 631 GLY A CA 1
ATOM 4964 C C . GLY A 1 631 ? -12.774 20.483 38.617 1.00 85.69 631 GLY A C 1
ATOM 4965 O O . GLY A 1 631 ? -12.116 21.437 38.195 1.00 85.69 631 GLY A O 1
ATOM 4966 N N . PHE A 1 632 ? -13.620 19.798 37.846 1.00 91.88 632 PHE A N 1
ATOM 4967 C CA . PHE A 1 632 ? -13.888 20.117 36.447 1.00 91.88 632 PHE A CA 1
ATOM 4968 C C . PHE A 1 632 ? -15.068 21.078 36.261 1.00 91.88 632 PHE A C 1
ATOM 4970 O O . PHE A 1 632 ? -16.083 20.999 36.962 1.00 91.88 632 PHE A O 1
ATOM 4977 N N . VAL A 1 633 ? -14.964 21.926 35.238 1.00 91.81 633 VAL A N 1
ATOM 4978 C CA . VAL A 1 633 ? -16.059 22.768 34.732 1.00 91.81 633 VAL A CA 1
ATOM 4979 C C . VAL A 1 633 ? -16.106 22.741 33.201 1.00 91.81 633 VAL A C 1
ATOM 4981 O O . VAL A 1 633 ? -15.103 22.430 32.557 1.00 91.81 633 VAL A O 1
ATOM 4984 N N . ASN A 1 634 ? -17.263 23.055 32.612 1.00 92.19 634 ASN A N 1
ATOM 4985 C CA . ASN A 1 634 ? -17.401 23.234 31.165 1.00 92.19 634 ASN A CA 1
ATOM 4986 C C . ASN A 1 634 ? -17.246 24.715 30.810 1.00 92.19 634 ASN A C 1
ATOM 4988 O O . ASN A 1 634 ? -18.152 25.502 31.070 1.00 92.19 634 ASN A O 1
ATOM 4992 N N . TRP A 1 635 ? -16.104 25.086 30.230 1.00 90.38 635 TRP A N 1
ATOM 4993 C CA . TRP A 1 635 ? -15.849 26.449 29.757 1.00 90.38 635 TRP A CA 1
ATOM 4994 C C . TRP A 1 635 ? -16.720 26.764 28.543 1.00 90.38 635 TRP A C 1
ATOM 4996 O O . TRP A 1 635 ? -16.993 25.888 27.723 1.00 90.38 635 TRP A O 1
ATOM 5006 N N . ASN A 1 636 ? -17.132 28.021 28.375 1.00 84.12 636 ASN A N 1
ATOM 5007 C CA . ASN A 1 636 ? -17.786 28.481 27.140 1.00 84.12 636 ASN A CA 1
ATOM 5008 C C . ASN A 1 636 ? -19.008 27.638 26.721 1.00 84.12 636 ASN A C 1
ATOM 5010 O O . ASN A 1 636 ? -19.285 27.480 25.534 1.00 84.12 636 ASN A O 1
ATOM 5014 N N . MET A 1 637 ? -19.719 27.032 27.674 1.00 84.94 637 MET A N 1
ATOM 5015 C CA . MET A 1 637 ? -20.811 26.107 27.376 1.00 84.94 637 MET A CA 1
ATOM 5016 C C . MET A 1 637 ? -21.933 26.266 28.400 1.00 84.94 637 MET A C 1
ATOM 5018 O O . MET A 1 637 ? -21.837 25.802 29.531 1.00 84.94 637 MET A O 1
ATOM 5022 N N . GLN A 1 638 ? -23.019 26.931 27.992 1.00 80.31 638 GLN A N 1
ATOM 5023 C CA . GLN A 1 638 ? -24.190 27.141 28.855 1.00 80.31 638 GLN A CA 1
ATOM 5024 C C . GLN A 1 638 ? -25.050 25.879 28.987 1.00 80.31 638 GLN A C 1
ATOM 5026 O O . GLN A 1 638 ? -25.590 25.609 30.059 1.00 80.31 638 GLN A O 1
ATOM 5031 N N . THR A 1 639 ? -25.160 25.103 27.905 1.00 85.31 639 THR A N 1
ATOM 5032 C CA . THR A 1 639 ? -25.916 23.848 27.866 1.00 85.31 639 THR A CA 1
ATOM 5033 C C . THR A 1 639 ? -24.947 22.696 27.609 1.00 85.31 639 THR A C 1
ATOM 5035 O O . THR A 1 639 ? -24.325 22.675 26.548 1.00 85.31 639 THR A O 1
ATOM 5038 N N . PRO A 1 640 ? -24.788 21.748 28.548 1.00 87.38 640 PRO A N 1
ATOM 5039 C CA . PRO A 1 640 ? -23.929 20.586 28.349 1.00 87.38 640 PRO A CA 1
ATOM 5040 C C . PRO A 1 640 ? -24.379 19.724 27.160 1.00 87.38 640 PRO A C 1
ATOM 5042 O O . PRO A 1 640 ? -25.565 19.415 27.031 1.00 87.38 640 PRO A O 1
ATOM 5045 N N . LEU A 1 641 ? -23.426 19.294 26.332 1.00 90.75 641 LEU A N 1
ATOM 5046 C CA . LEU A 1 641 ? -23.650 18.380 25.212 1.00 90.75 641 LEU A CA 1
ATOM 5047 C C . LEU A 1 641 ? -23.163 16.978 25.571 1.00 90.75 641 LEU A C 1
ATOM 5049 O O . LEU A 1 641 ? -22.015 16.797 25.948 1.00 90.75 641 LEU A O 1
ATOM 5053 N N . PHE A 1 642 ? -24.036 15.982 25.442 1.00 93.12 642 PHE A N 1
ATOM 5054 C CA . PHE A 1 642 ? -23.709 14.576 25.731 1.00 93.12 642 PHE A CA 1
ATOM 5055 C C . PHE A 1 642 ? -23.932 13.649 24.532 1.00 93.12 642 PHE A C 1
ATOM 5057 O O . PHE A 1 642 ? -23.521 12.493 24.558 1.00 93.12 642 PHE A O 1
ATOM 5064 N N . ARG A 1 643 ? -24.603 14.157 23.493 1.00 91.88 643 ARG A N 1
ATOM 5065 C CA . ARG A 1 643 ? -24.912 13.465 22.242 1.00 91.88 643 ARG A CA 1
ATOM 5066 C C . ARG A 1 643 ? -24.685 14.399 21.074 1.00 91.88 643 ARG A C 1
ATOM 5068 O O . ARG A 1 643 ? -24.876 15.606 21.205 1.00 91.88 643 ARG A O 1
ATOM 5075 N N . GLY A 1 644 ? -24.385 13.804 19.937 1.00 87.00 644 GLY A N 1
ATOM 5076 C CA . GLY A 1 644 ? -24.125 14.476 18.678 1.00 87.00 644 GLY A CA 1
ATOM 5077 C C . GLY A 1 644 ? -23.893 13.434 17.596 1.00 87.00 644 GLY A C 1
ATOM 5078 O O . GLY A 1 644 ? -24.183 12.262 17.805 1.00 87.00 644 GLY A O 1
ATOM 5079 N N . GLU A 1 645 ? -23.370 13.870 16.462 1.00 85.62 645 GLU A N 1
ATOM 5080 C CA . GLU A 1 645 ? -22.913 12.984 15.394 1.00 85.62 645 GLU A CA 1
ATOM 5081 C C . GLU A 1 645 ? -21.477 12.542 15.710 1.00 85.62 645 GLU A C 1
ATOM 5083 O O . GLU A 1 645 ? -20.598 13.390 15.893 1.00 85.62 645 GLU A O 1
ATOM 5088 N N . GLY A 1 646 ? -21.262 11.234 15.865 1.00 86.50 646 GLY A N 1
ATOM 5089 C CA . GLY A 1 646 ? -19.931 10.663 16.041 1.00 86.50 646 GLY A CA 1
ATOM 5090 C C . GLY A 1 646 ? -19.230 10.526 14.694 1.00 86.50 646 GLY A C 1
ATOM 5091 O O . GLY A 1 646 ? -19.856 10.251 13.674 1.00 86.50 646 GLY A O 1
ATOM 5092 N N . LEU A 1 647 ? -17.916 10.733 14.674 1.00 88.31 647 LEU A N 1
ATOM 5093 C CA . LEU A 1 647 ? -17.115 10.595 13.459 1.00 88.31 647 LEU A CA 1
ATOM 5094 C C . LEU A 1 647 ? -16.871 9.127 13.073 1.00 88.31 647 LEU A C 1
ATOM 5096 O O . LEU A 1 647 ? -16.643 8.848 11.897 1.00 88.31 647 LEU A O 1
ATOM 5100 N N . LEU A 1 648 ? -16.913 8.191 14.030 1.00 85.38 648 LEU A N 1
ATOM 5101 C CA . LEU A 1 648 ? -16.784 6.758 13.753 1.00 85.38 648 LEU A CA 1
ATOM 5102 C C . LEU A 1 648 ? -18.158 6.107 13.598 1.00 85.38 648 LEU A C 1
ATOM 5104 O O . LEU A 1 648 ? -18.925 6.032 14.556 1.00 85.38 648 LEU A O 1
ATOM 5108 N N . SER A 1 649 ? -18.417 5.566 12.409 1.00 67.88 649 SER A N 1
ATOM 5109 C CA . SER A 1 649 ? -19.676 4.900 12.060 1.00 67.88 649 SER A CA 1
ATOM 5110 C C . SER A 1 649 ? -19.575 3.373 11.952 1.00 67.88 649 SER A C 1
ATOM 5112 O O . SER A 1 649 ? -20.591 2.699 12.115 1.00 67.88 649 SER A O 1
ATOM 5114 N N . ASP A 1 650 ? -18.377 2.817 11.728 1.00 69.69 650 ASP A N 1
ATOM 5115 C CA . ASP A 1 650 ? -18.135 1.370 11.663 1.00 69.69 650 ASP A CA 1
ATOM 5116 C C . ASP A 1 650 ? -17.141 0.923 12.747 1.00 69.69 650 ASP A C 1
ATOM 5118 O O . ASP A 1 650 ? -15.965 1.296 12.751 1.00 69.69 650 ASP A O 1
ATOM 5122 N N . TYR A 1 651 ? -17.633 0.132 13.702 1.00 73.94 651 TYR A N 1
ATOM 5123 C CA . TYR A 1 651 ? -16.842 -0.368 14.826 1.00 73.94 651 TYR A CA 1
ATOM 5124 C C . TYR A 1 651 ? -16.177 -1.725 14.534 1.00 73.94 651 TYR A C 1
ATOM 5126 O O . TYR A 1 651 ? -15.238 -2.095 15.247 1.00 73.94 651 TYR A O 1
ATOM 5134 N N . ASP A 1 652 ? -16.640 -2.464 13.516 1.00 58.78 652 ASP A N 1
ATOM 5135 C CA . ASP A 1 652 ? -16.166 -3.818 13.198 1.00 58.78 652 ASP A CA 1
ATOM 5136 C C . ASP A 1 652 ? -14.805 -3.800 12.467 1.00 58.78 652 ASP A C 1
ATOM 5138 O O . ASP A 1 652 ? -14.030 -4.750 12.591 1.00 58.78 652 ASP A O 1
ATOM 5142 N N . GLU A 1 653 ? -14.470 -2.707 11.771 1.00 63.44 653 GLU A N 1
ATOM 5143 C CA . GLU A 1 653 ? -13.216 -2.542 11.008 1.00 63.44 653 GLU A CA 1
ATOM 5144 C C . GLU A 1 653 ? -12.069 -1.858 11.789 1.00 63.44 653 GLU A C 1
ATOM 5146 O O . GLU A 1 653 ? -11.053 -1.468 11.213 1.00 63.44 653 GLU A O 1
ATOM 5151 N N . SER A 1 654 ? -12.193 -1.694 13.112 1.00 74.44 654 SER A N 1
ATOM 5152 C CA . SER A 1 654 ? -11.177 -0.976 13.899 1.00 74.44 654 SER A CA 1
ATOM 5153 C C . SER A 1 654 ? -9.848 -1.744 14.040 1.00 74.44 654 SER A C 1
ATOM 5155 O O . SER A 1 654 ? -9.823 -2.891 14.485 1.00 74.44 654 SER A O 1
ATOM 5157 N N . ASP A 1 655 ? -8.722 -1.081 13.751 1.00 81.06 655 ASP A N 1
ATOM 5158 C CA . ASP A 1 655 ? -7.364 -1.617 13.936 1.00 81.06 655 ASP A CA 1
ATOM 5159 C C . ASP A 1 655 ? -6.514 -0.646 14.772 1.00 81.06 655 ASP A C 1
ATOM 5161 O O . ASP A 1 655 ? -6.248 0.494 14.378 1.00 81.06 655 ASP A O 1
ATOM 5165 N N . SER A 1 656 ? -6.060 -1.114 15.939 1.00 84.00 656 SER A N 1
ATOM 5166 C CA . SER A 1 656 ? -5.259 -0.309 16.866 1.00 84.00 656 SER A CA 1
ATOM 5167 C C . SER A 1 656 ? -3.928 0.168 16.273 1.00 84.00 656 SER A C 1
ATOM 5169 O O . SER A 1 656 ? -3.468 1.235 16.665 1.00 84.00 656 SER A O 1
ATOM 5171 N N . LEU A 1 657 ? -3.290 -0.584 15.369 1.00 83.31 657 LEU A N 1
ATOM 5172 C CA . LEU A 1 657 ? -2.024 -0.181 14.741 1.00 83.31 657 LEU A CA 1
ATOM 5173 C C . LEU A 1 657 ? -2.248 0.905 13.688 1.00 83.31 657 LEU A C 1
ATOM 5175 O O . LEU A 1 657 ? -1.417 1.801 13.533 1.00 83.31 657 LEU A O 1
ATOM 5179 N N . VAL A 1 658 ? -3.374 0.840 12.974 1.00 84.00 658 VAL A N 1
ATOM 5180 C CA . VAL A 1 658 ? -3.768 1.883 12.018 1.00 84.00 658 VAL A CA 1
ATOM 5181 C C . VAL A 1 658 ? -4.075 3.176 12.766 1.00 84.00 658 VAL A C 1
ATOM 5183 O O . VAL A 1 658 ? -3.528 4.221 12.418 1.00 84.00 658 VAL A O 1
ATOM 5186 N N . PHE A 1 659 ? -4.874 3.103 13.834 1.00 91.44 659 PHE A N 1
ATOM 5187 C CA . PHE A 1 659 ? -5.162 4.263 14.678 1.00 91.44 659 PHE A CA 1
ATOM 5188 C C . PHE A 1 659 ? -3.903 4.854 15.306 1.00 91.44 659 PHE A C 1
ATOM 5190 O O . PHE A 1 659 ? -3.751 6.071 15.308 1.00 91.44 659 PHE A O 1
ATOM 5197 N N . GLU A 1 660 ? -2.978 4.020 15.788 1.00 93.62 660 GLU A N 1
ATOM 5198 C CA . GLU A 1 660 ? -1.689 4.487 16.305 1.00 93.62 660 GLU A CA 1
ATOM 5199 C C . GLU A 1 660 ? -0.922 5.260 15.231 1.00 93.62 660 GLU A C 1
ATOM 5201 O O . GLU A 1 660 ? -0.526 6.395 15.471 1.00 93.62 660 GLU A O 1
ATOM 5206 N N . SER A 1 661 ? -0.786 4.697 14.026 1.00 91.19 661 SER A N 1
ATOM 5207 C CA . SER A 1 661 ? -0.088 5.361 12.921 1.00 91.19 661 SER A CA 1
ATOM 5208 C C . SER A 1 661 ? -0.710 6.713 12.565 1.00 91.19 661 SER A C 1
ATOM 5210 O O . SER A 1 661 ? 0.025 7.680 12.374 1.00 91.19 661 SER A O 1
ATOM 5212 N N . LEU A 1 662 ? -2.040 6.790 12.471 1.00 92.75 662 LEU A N 1
ATOM 5213 C CA . LEU A 1 662 ? -2.755 8.018 12.109 1.00 92.75 662 LEU A CA 1
ATOM 5214 C C . LEU A 1 662 ? -2.651 9.084 13.206 1.00 92.75 662 LEU A C 1
ATOM 5216 O O . LEU A 1 662 ? -2.369 10.245 12.915 1.00 92.75 662 LEU A O 1
ATOM 5220 N N . LEU A 1 663 ? -2.820 8.698 14.475 1.00 95.31 663 LEU A N 1
ATOM 5221 C CA . LEU A 1 663 ? -2.679 9.620 15.604 1.00 95.31 663 LEU A CA 1
ATOM 5222 C C . LEU A 1 663 ? -1.230 10.096 15.766 1.00 95.31 663 LEU A C 1
ATOM 5224 O O . LEU A 1 663 ? -1.011 11.270 16.059 1.00 95.31 663 LEU A O 1
ATOM 5228 N N . SER A 1 664 ? -0.241 9.225 15.547 1.00 95.69 664 SER A N 1
ATOM 5229 C CA . SER A 1 664 ? 1.176 9.602 15.537 1.00 95.69 664 SER A CA 1
ATOM 5230 C C . SER A 1 664 ? 1.492 10.579 14.407 1.00 95.69 664 SER A C 1
ATOM 5232 O O . SER A 1 664 ? 2.134 11.595 14.655 1.00 95.69 664 SER A O 1
ATOM 5234 N N . GLU A 1 665 ? 0.992 10.340 13.193 1.00 93.69 665 GLU A N 1
ATOM 5235 C CA . GLU A 1 665 ? 1.156 11.274 12.074 1.00 93.69 665 GLU A CA 1
ATOM 5236 C C . GLU A 1 665 ? 0.497 12.631 12.367 1.00 93.69 665 GLU A C 1
ATOM 5238 O O . GLU A 1 665 ? 1.092 13.686 12.129 1.00 93.69 665 GLU A O 1
ATOM 5243 N N . ALA A 1 666 ? -0.710 12.624 12.940 1.00 95.06 666 ALA A N 1
ATOM 5244 C CA . ALA A 1 666 ? -1.397 13.841 13.350 1.00 95.06 666 ALA A CA 1
ATOM 5245 C C . ALA A 1 666 ? -0.594 14.618 14.407 1.00 95.06 666 ALA A C 1
ATOM 5247 O O . ALA A 1 666 ? -0.463 15.841 14.285 1.00 95.06 666 ALA A O 1
ATOM 5248 N N . ALA A 1 667 ? -0.029 13.916 15.396 1.00 95.06 667 ALA A N 1
ATOM 5249 C CA . ALA A 1 667 ? 0.810 14.490 16.445 1.00 95.06 667 ALA A CA 1
ATOM 5250 C C . ALA A 1 667 ? 2.098 15.106 15.876 1.00 95.06 667 ALA A C 1
ATOM 5252 O O . ALA A 1 667 ? 2.416 16.253 16.194 1.00 95.06 667 ALA A O 1
ATOM 5253 N N . ASP A 1 668 ? 2.789 14.392 14.982 1.00 94.19 668 ASP A N 1
ATOM 5254 C CA . ASP A 1 668 ? 4.020 14.852 14.325 1.00 94.19 668 ASP A CA 1
ATOM 5255 C C . ASP A 1 668 ? 3.788 16.083 13.436 1.00 94.19 668 ASP A C 1
ATOM 5257 O O . ASP A 1 668 ? 4.699 16.883 13.213 1.00 94.19 668 ASP A O 1
ATOM 5261 N N . ASN A 1 669 ? 2.564 16.259 12.936 1.00 94.38 669 ASN A N 1
ATOM 5262 C CA . ASN A 1 669 ? 2.196 17.330 12.015 1.00 94.38 669 ASN A CA 1
ATOM 5263 C C . ASN A 1 669 ? 1.544 18.550 12.699 1.00 94.38 669 ASN A C 1
ATOM 5265 O O . ASN A 1 669 ? 1.152 19.510 12.021 1.00 94.38 669 ASN A O 1
ATOM 5269 N N . MET A 1 670 ? 1.416 18.534 14.029 1.00 95.44 670 MET A N 1
ATOM 5270 C CA . MET A 1 670 ? 0.734 19.562 14.815 1.00 95.44 670 MET A CA 1
ATOM 5271 C C . MET A 1 670 ? 1.689 20.324 15.741 1.00 95.44 670 MET A C 1
ATOM 5273 O O . MET A 1 670 ? 2.615 19.766 16.320 1.00 95.44 670 MET A O 1
ATOM 5277 N N . PHE A 1 671 ? 1.429 21.618 15.949 1.00 96.69 671 PHE A N 1
ATOM 5278 C CA . PHE A 1 671 ? 2.119 22.400 16.975 1.00 96.69 671 PHE A CA 1
ATOM 5279 C C . PHE A 1 671 ? 1.191 23.399 17.680 1.00 96.69 671 PHE A C 1
ATOM 5281 O O . PHE A 1 671 ? 0.507 24.192 17.030 1.00 96.69 671 PHE A O 1
ATOM 5288 N N . LEU A 1 672 ? 1.195 23.397 19.016 1.00 96.38 672 LEU A N 1
ATOM 5289 C CA . LEU A 1 672 ? 0.427 24.330 19.848 1.00 96.38 672 LEU A CA 1
ATOM 5290 C C . LEU A 1 672 ? 1.283 25.539 20.251 1.00 96.38 672 LEU A C 1
ATOM 5292 O O . LEU A 1 672 ? 2.398 25.398 20.751 1.00 96.38 672 LEU A O 1
ATOM 5296 N N . ILE A 1 673 ? 0.750 26.746 20.062 1.00 95.75 673 ILE A N 1
ATOM 5297 C CA . ILE A 1 673 ? 1.414 28.009 20.381 1.00 95.75 673 ILE A CA 1
ATOM 5298 C C . ILE A 1 673 ? 0.496 28.844 21.266 1.00 95.75 673 ILE A C 1
ATOM 5300 O O . ILE A 1 673 ? -0.476 29.441 20.802 1.00 95.75 673 ILE A O 1
ATOM 5304 N N . LYS A 1 674 ? 0.874 28.983 22.536 1.00 95.50 674 LYS A N 1
ATOM 5305 C CA . LYS A 1 674 ? 0.290 29.993 23.414 1.00 95.50 674 LYS A CA 1
ATOM 5306 C C . LYS A 1 674 ? 0.906 31.357 23.125 1.00 95.50 674 LYS A C 1
ATOM 5308 O O . LYS A 1 674 ? 2.120 31.532 23.248 1.00 95.50 674 LYS A O 1
ATOM 5313 N N . THR A 1 675 ? 0.097 32.334 22.724 1.00 92.50 675 THR A N 1
ATOM 5314 C CA . THR A 1 675 ? 0.617 33.670 22.398 1.00 92.50 675 THR A CA 1
ATOM 5315 C C . THR A 1 675 ? 0.955 34.468 23.665 1.00 92.50 675 THR A C 1
ATOM 5317 O O . THR A 1 675 ? 0.183 34.520 24.620 1.00 92.50 675 THR A O 1
ATOM 5320 N N . TYR A 1 676 ? 2.133 35.098 23.696 1.00 92.88 676 TYR A N 1
ATOM 5321 C CA . TYR A 1 676 ? 2.578 35.954 24.803 1.00 92.88 676 TYR A CA 1
ATOM 5322 C C . TYR A 1 676 ? 3.327 37.196 24.281 1.00 92.88 676 TYR A C 1
ATOM 5324 O O . TYR A 1 676 ? 3.903 37.157 23.183 1.00 92.88 676 TYR A O 1
ATOM 5332 N N . PRO A 1 677 ? 3.369 38.316 25.030 1.00 90.00 677 PRO A N 1
ATOM 5333 C CA . PRO A 1 677 ? 4.075 39.507 24.579 1.00 90.00 677 PRO A CA 1
ATOM 5334 C C . PRO A 1 677 ? 5.579 39.229 24.468 1.00 90.00 677 PRO A C 1
ATOM 5336 O O . PRO A 1 677 ? 6.205 38.757 25.412 1.00 90.00 677 PRO A O 1
ATOM 5339 N N . GLY A 1 678 ? 6.172 39.537 23.313 1.00 88.25 678 GLY A N 1
ATOM 5340 C CA . GLY A 1 678 ? 7.601 39.312 23.062 1.00 88.25 678 GLY A CA 1
ATOM 5341 C C . GLY A 1 678 ? 7.944 37.980 22.386 1.00 88.25 678 GLY A C 1
ATOM 5342 O O . GLY A 1 678 ? 9.122 37.740 22.119 1.00 88.25 678 GLY A O 1
ATOM 5343 N N . ILE A 1 679 ? 6.955 37.149 22.032 1.00 91.75 679 ILE A N 1
ATOM 5344 C CA . ILE A 1 679 ? 7.191 35.964 21.199 1.00 91.75 679 ILE A CA 1
ATOM 5345 C C . ILE A 1 679 ? 7.774 36.360 19.833 1.00 91.75 679 ILE A C 1
ATOM 5347 O O . ILE A 1 679 ? 7.228 37.193 19.106 1.00 91.75 679 ILE A O 1
ATOM 5351 N N . ARG A 1 680 ? 8.923 35.778 19.478 1.00 93.31 680 ARG A N 1
ATOM 5352 C CA . ARG A 1 680 ? 9.573 35.990 18.179 1.00 93.31 680 ARG A CA 1
ATOM 5353 C C . ARG A 1 680 ? 8.973 35.071 17.122 1.00 93.31 680 ARG A C 1
ATOM 5355 O O . ARG A 1 680 ? 9.515 34.014 16.808 1.00 93.31 680 ARG A O 1
ATOM 5362 N N . SER A 1 681 ? 7.848 35.507 16.574 1.00 90.44 681 SER A N 1
ATOM 5363 C CA . SER A 1 681 ? 7.090 34.794 15.543 1.00 90.44 681 SER A CA 1
ATOM 5364 C C . SER A 1 681 ? 7.911 34.481 14.284 1.00 90.44 681 SER A C 1
ATOM 5366 O O . SER A 1 681 ? 7.680 33.470 13.627 1.00 90.44 681 SER A O 1
ATOM 5368 N N . ASP A 1 682 ? 8.932 35.286 13.971 1.00 91.06 682 ASP A N 1
ATOM 5369 C CA . ASP A 1 682 ? 9.857 35.017 12.867 1.00 91.06 682 ASP A CA 1
ATOM 5370 C C . ASP A 1 682 ? 10.664 33.717 13.034 1.00 91.06 682 ASP A C 1
ATOM 5372 O O . ASP A 1 682 ? 11.009 33.068 12.044 1.00 91.06 682 ASP A O 1
ATOM 5376 N N . ARG A 1 683 ? 10.931 33.302 14.277 1.00 92.56 683 ARG A N 1
ATOM 5377 C CA . ARG A 1 683 ? 11.595 32.027 14.583 1.00 92.56 683 ARG A CA 1
ATOM 5378 C C . ARG A 1 683 ? 10.672 30.831 14.392 1.00 92.56 683 ARG A C 1
ATOM 5380 O O . ARG A 1 683 ? 11.157 29.762 14.052 1.00 92.56 683 ARG A O 1
ATOM 5387 N N . LEU A 1 684 ? 9.360 31.014 14.528 1.00 92.38 684 LEU A N 1
ATOM 5388 C CA . LEU A 1 684 ? 8.380 29.941 14.341 1.00 92.38 684 LEU A CA 1
ATOM 5389 C C . LEU A 1 684 ? 8.232 29.535 12.866 1.00 92.38 684 LEU A C 1
ATOM 5391 O O . LEU A 1 684 ? 7.850 28.410 12.568 1.00 92.38 684 LEU A O 1
ATOM 5395 N N . ILE A 1 685 ? 8.605 30.408 11.921 1.00 92.56 685 ILE A N 1
ATOM 5396 C CA . ILE A 1 685 ? 8.526 30.140 10.471 1.00 92.56 685 ILE A CA 1
ATOM 5397 C C . ILE A 1 685 ? 9.335 28.895 10.066 1.00 92.56 685 ILE A C 1
ATOM 5399 O O . ILE A 1 685 ? 8.992 28.228 9.087 1.00 92.56 685 ILE A O 1
ATOM 5403 N N . SER A 1 686 ? 10.416 28.563 10.782 1.00 92.19 686 SER A N 1
ATOM 5404 C CA . SER A 1 686 ? 11.185 27.353 10.476 1.00 92.19 686 SER A CA 1
ATOM 5405 C C . SER A 1 686 ? 10.412 26.070 10.764 1.00 92.19 686 SER A C 1
ATOM 5407 O O . SER A 1 686 ? 10.641 25.103 10.047 1.00 92.19 686 SER A O 1
ATOM 5409 N N . LEU A 1 687 ? 9.483 26.079 11.730 1.00 92.81 687 LEU A N 1
ATOM 5410 C CA . LEU A 1 687 ? 8.642 24.921 12.060 1.00 92.81 687 LEU A CA 1
ATOM 5411 C C . LEU A 1 687 ? 7.720 24.540 10.898 1.00 92.81 687 LEU A C 1
ATOM 5413 O O . LEU A 1 687 ? 7.452 23.370 10.682 1.00 92.81 687 LEU A O 1
ATOM 5417 N N . GLN A 1 688 ? 7.331 25.508 10.063 1.00 93.31 688 GLN A N 1
ATOM 5418 C CA . GLN A 1 688 ? 6.494 25.301 8.869 1.00 93.31 688 GLN A CA 1
ATOM 5419 C C . GLN A 1 688 ? 7.188 24.508 7.745 1.00 93.31 688 GLN A C 1
ATOM 5421 O O . GLN A 1 688 ? 6.746 24.551 6.595 1.00 93.31 688 GLN A O 1
ATOM 5426 N N . LYS A 1 689 ? 8.372 23.943 7.992 1.00 89.25 689 LYS A N 1
ATOM 5427 C CA . LYS A 1 689 ? 8.992 22.968 7.089 1.00 89.25 689 LYS A CA 1
ATOM 5428 C C . LYS A 1 689 ? 8.392 21.584 7.308 1.00 89.25 689 LYS A C 1
ATOM 5430 O O . LYS A 1 689 ? 8.104 20.909 6.325 1.00 89.25 689 LYS A O 1
ATOM 5435 N N . ASP A 1 690 ? 8.167 21.250 8.574 1.00 90.25 690 ASP A N 1
ATOM 5436 C CA . ASP A 1 690 ? 7.815 19.908 9.023 1.00 90.25 690 ASP A CA 1
ATOM 5437 C C . ASP A 1 690 ? 6.378 19.869 9.577 1.00 90.25 690 ASP A C 1
ATOM 5439 O O . ASP A 1 690 ? 5.684 18.882 9.392 1.00 90.25 690 ASP A O 1
ATOM 5443 N N . ILE A 1 691 ? 5.890 20.984 10.139 1.00 94.81 691 ILE A N 1
ATOM 5444 C CA . ILE A 1 691 ? 4.539 21.126 10.702 1.00 94.81 691 ILE A CA 1
ATOM 5445 C C . ILE A 1 691 ? 3.587 21.801 9.707 1.00 94.81 691 ILE A C 1
ATOM 5447 O O . ILE A 1 691 ? 3.888 22.878 9.166 1.00 94.81 691 ILE A O 1
ATOM 5451 N N . ARG A 1 692 ? 2.397 21.222 9.515 1.00 94.44 692 ARG A N 1
ATOM 5452 C CA . ARG A 1 692 ? 1.309 21.805 8.712 1.00 94.44 692 ARG A CA 1
ATOM 5453 C C . ARG A 1 692 ? 0.168 22.356 9.553 1.00 94.44 692 ARG A C 1
ATOM 5455 O O . ARG A 1 692 ? -0.432 23.336 9.120 1.00 94.44 692 ARG A O 1
ATOM 5462 N N . THR A 1 693 ? -0.088 21.826 10.741 1.00 96.44 693 THR A N 1
ATOM 5463 C CA . THR A 1 693 ? -1.216 22.251 11.579 1.00 96.44 693 THR A CA 1
ATOM 5464 C C . THR A 1 693 ? -0.731 23.022 12.799 1.00 96.44 693 THR A C 1
ATOM 5466 O O . THR A 1 693 ? 0.073 22.534 13.585 1.00 96.44 693 THR A O 1
ATOM 5469 N N . PHE A 1 694 ? -1.235 24.238 12.991 1.00 97.31 694 PHE A N 1
ATOM 5470 C CA . PHE A 1 694 ? -0.903 25.066 14.146 1.00 97.31 694 PHE A CA 1
ATOM 5471 C C . PHE A 1 694 ? -2.156 25.418 14.935 1.00 97.31 694 PHE A C 1
ATOM 5473 O O . PHE A 1 694 ? -3.105 25.967 14.377 1.00 97.31 694 PHE A O 1
ATOM 5480 N N . PHE A 1 695 ? -2.117 25.181 16.242 1.00 97.44 695 PHE A N 1
ATOM 5481 C CA . PHE A 1 695 ? -3.103 25.702 17.183 1.00 97.44 695 PHE A CA 1
ATOM 5482 C C . PHE A 1 695 ? -2.547 26.963 17.835 1.00 97.44 695 PHE A C 1
ATOM 5484 O O . PHE A 1 695 ? -1.437 26.950 18.364 1.00 97.44 695 PHE A O 1
ATOM 5491 N N . LEU A 1 696 ? -3.285 28.068 17.773 1.00 96.69 696 LEU A N 1
ATOM 5492 C CA . LEU A 1 696 ? -2.883 29.351 18.343 1.00 96.69 696 LEU A CA 1
ATOM 5493 C C . LEU A 1 696 ? -3.840 29.728 19.473 1.00 96.69 696 LEU A C 1
ATOM 5495 O O . LEU A 1 696 ? -5.000 30.034 19.205 1.00 96.69 696 LEU A O 1
ATOM 5499 N N . GLU A 1 697 ? -3.348 29.778 20.711 1.00 95.88 697 GLU A N 1
ATOM 5500 C CA . GLU A 1 697 ? -4.131 30.350 21.810 1.00 95.88 697 GLU A CA 1
ATOM 5501 C C . GLU A 1 697 ? -3.965 31.870 21.809 1.00 95.88 697 GLU A C 1
ATOM 5503 O O . GLU A 1 697 ? -2.887 32.406 22.112 1.00 95.88 697 GLU A O 1
ATOM 5508 N N . LEU A 1 698 ? -5.029 32.577 21.452 1.00 94.44 698 LEU A N 1
ATOM 5509 C CA . LEU A 1 698 ? -5.078 34.032 21.329 1.00 94.44 698 LEU A CA 1
ATOM 5510 C C . LEU A 1 698 ? -5.641 34.678 22.601 1.00 94.44 698 LEU A C 1
ATOM 5512 O O . LEU A 1 698 ? -6.190 33.997 23.464 1.00 94.44 698 LEU A O 1
ATOM 5516 N N . TYR A 1 699 ? -5.512 35.999 22.722 1.00 91.12 699 TYR A N 1
ATOM 5517 C CA . TYR A 1 699 ? -6.125 36.727 23.836 1.00 91.12 699 TYR A CA 1
ATOM 5518 C C . TYR A 1 699 ? -7.597 37.034 23.573 1.00 91.12 699 TYR A C 1
ATOM 5520 O O . TYR A 1 699 ? -7.948 37.446 22.460 1.00 91.12 699 TYR A O 1
ATOM 5528 N N . GLU A 1 700 ? -8.402 36.949 24.631 1.00 86.25 700 GLU A N 1
ATOM 5529 C CA . GLU A 1 700 ? -9.831 37.271 24.668 1.00 86.25 700 GLU A CA 1
ATOM 5530 C C . GLU A 1 700 ? -10.547 36.627 23.473 1.00 86.25 700 GLU A C 1
ATOM 5532 O O . GLU A 1 700 ? -10.433 35.423 23.251 1.00 86.25 700 GLU A O 1
ATOM 5537 N N . ASN A 1 701 ? -11.209 37.422 22.641 1.00 83.06 701 ASN A N 1
ATOM 5538 C CA . ASN A 1 701 ? -11.957 36.962 21.476 1.00 83.06 701 ASN A CA 1
ATOM 5539 C C . ASN A 1 701 ? -11.128 36.881 20.174 1.00 83.06 701 ASN A C 1
ATOM 5541 O O . ASN A 1 701 ? -11.693 36.847 19.080 1.00 83.06 701 ASN A O 1
ATOM 5545 N N . GLY A 1 702 ? -9.792 36.840 20.263 1.00 85.25 702 GLY A N 1
ATOM 5546 C CA . GLY A 1 702 ? -8.916 36.561 19.117 1.00 85.25 702 GLY A CA 1
ATOM 5547 C C . GLY A 1 702 ? -7.910 37.651 18.771 1.00 85.25 702 GLY A C 1
ATOM 5548 O O . GLY A 1 702 ? -7.541 37.810 17.606 1.00 85.25 702 GLY A O 1
ATOM 5549 N N . THR A 1 703 ? -7.441 38.422 19.752 1.00 87.62 703 THR A N 1
ATOM 5550 C CA . THR A 1 703 ? -6.425 39.451 19.506 1.00 87.62 703 THR A CA 1
ATOM 5551 C C . THR A 1 703 ? -4.999 38.890 19.596 1.00 87.62 703 THR A C 1
ATOM 5553 O O . THR A 1 703 ? -4.692 38.021 20.409 1.00 87.62 703 THR A O 1
ATOM 5556 N N . ALA A 1 704 ? -4.101 39.395 18.738 1.00 90.31 704 ALA A N 1
ATOM 5557 C CA . ALA A 1 704 ? -2.669 39.078 18.750 1.00 90.31 704 ALA A CA 1
ATOM 5558 C C . ALA A 1 704 ? -1.822 40.179 18.081 1.00 90.31 704 ALA A C 1
ATOM 5560 O O . ALA A 1 704 ? -2.344 41.111 17.458 1.00 90.31 704 ALA A O 1
ATOM 5561 N N . ASN A 1 705 ? -0.490 40.077 18.183 1.00 90.75 705 ASN A N 1
ATOM 5562 C CA . ASN A 1 705 ? 0.425 41.043 17.571 1.00 90.75 705 ASN A CA 1
ATOM 5563 C C . ASN A 1 705 ? 0.511 40.878 16.041 1.00 90.75 705 ASN A C 1
ATOM 5565 O O . ASN A 1 705 ? 1.197 39.994 15.528 1.00 90.75 705 ASN A O 1
ATOM 5569 N N . MET A 1 706 ? -0.113 41.809 15.317 1.00 90.00 706 MET A N 1
ATOM 5570 C CA . MET A 1 706 ? -0.130 41.873 13.846 1.00 90.00 706 MET A CA 1
ATOM 5571 C C . MET A 1 706 ? 0.675 43.054 13.264 1.00 90.00 706 MET A C 1
ATOM 5573 O O . MET A 1 706 ? 0.533 43.372 12.084 1.00 90.00 706 MET A O 1
ATOM 5577 N N . LYS A 1 707 ? 1.509 43.727 14.076 1.00 88.44 707 LYS A N 1
ATOM 5578 C CA . LYS A 1 707 ? 2.352 44.858 13.634 1.00 88.44 707 LYS A CA 1
ATOM 5579 C C . LYS A 1 707 ? 3.540 44.368 12.817 1.00 88.44 707 LYS A C 1
ATOM 5581 O O . LYS A 1 707 ? 4.213 43.464 13.288 1.00 88.44 707 LYS A O 1
ATOM 5586 N N . ASP A 1 708 ? 3.884 45.014 11.703 1.00 86.81 708 ASP A N 1
ATOM 5587 C CA . ASP A 1 708 ? 5.042 44.640 10.872 1.00 86.81 708 ASP A CA 1
ATOM 5588 C C . ASP A 1 708 ? 6.366 44.698 11.670 1.00 86.81 708 ASP A C 1
ATOM 5590 O O . ASP A 1 708 ? 6.970 45.751 11.862 1.00 86.81 708 ASP A O 1
ATOM 5594 N N . SER A 1 709 ? 6.784 43.548 12.204 1.00 91.06 709 SER A N 1
ATOM 5595 C CA . SER A 1 709 ? 7.959 43.374 13.064 1.00 91.06 709 SER A CA 1
ATOM 5596 C C . SER A 1 709 ? 8.300 41.880 13.207 1.00 91.06 709 SER A C 1
ATOM 5598 O O . SER A 1 709 ? 7.430 41.040 12.963 1.00 91.06 709 SER A O 1
ATOM 5600 N N . PRO A 1 710 ? 9.508 41.511 13.678 1.00 91.31 710 PRO A N 1
ATOM 5601 C CA . PRO A 1 710 ? 9.872 40.108 13.935 1.00 91.31 710 PRO A CA 1
ATOM 5602 C C . PRO A 1 710 ? 8.988 39.388 14.972 1.00 91.31 710 PRO A C 1
ATOM 5604 O O . PRO A 1 710 ? 8.973 38.161 15.036 1.00 91.31 710 PRO A O 1
ATOM 5607 N N . TYR A 1 711 ? 8.242 40.142 15.782 1.00 92.00 711 TYR A N 1
ATOM 5608 C CA . TYR A 1 711 ? 7.333 39.622 16.806 1.00 92.00 711 TYR A CA 1
ATOM 5609 C C . TYR A 1 711 ? 5.922 39.344 16.265 1.00 92.00 711 TYR A C 1
ATOM 5611 O O . TYR A 1 711 ? 5.072 38.806 16.971 1.00 92.00 711 TYR A O 1
ATOM 5619 N N . SER A 1 712 ? 5.648 39.713 15.012 1.00 91.19 712 SER A N 1
ATOM 5620 C CA . SER A 1 712 ? 4.321 39.609 14.412 1.00 91.19 712 SER A CA 1
ATOM 5621 C C . SER A 1 712 ? 3.954 38.206 13.970 1.00 91.19 712 SER A C 1
ATOM 5623 O O . SER A 1 712 ? 4.716 37.581 13.232 1.00 91.19 712 SER A O 1
ATOM 5625 N N . LEU A 1 713 ? 2.729 37.772 14.266 1.00 92.44 713 LEU A N 1
ATOM 5626 C CA . LEU A 1 713 ? 2.172 36.560 13.659 1.00 92.44 713 LEU A CA 1
ATOM 5627 C C . LEU A 1 713 ? 1.856 36.736 12.168 1.00 92.44 713 LEU A C 1
ATOM 5629 O O . LEU A 1 713 ? 1.712 35.748 11.459 1.00 92.44 713 LEU A O 1
ATOM 5633 N N . LYS A 1 714 ? 1.796 37.971 11.656 1.00 91.62 714 LYS A N 1
ATOM 5634 C CA . LYS A 1 714 ? 1.403 38.260 10.270 1.00 91.62 714 LYS A CA 1
ATOM 5635 C C . LYS A 1 714 ? 2.272 37.542 9.235 1.00 91.62 714 LYS A C 1
ATOM 5637 O O . LYS A 1 714 ? 1.747 36.858 8.363 1.00 91.62 714 LYS A O 1
ATOM 5642 N N . GLU A 1 715 ? 3.598 37.659 9.331 1.00 90.25 715 GLU A N 1
ATOM 5643 C CA . GLU A 1 715 ? 4.503 37.001 8.373 1.00 90.25 715 GLU A CA 1
ATOM 5644 C C . GLU A 1 715 ? 4.538 35.479 8.575 1.00 90.25 715 GLU A C 1
ATOM 5646 O O . GLU A 1 715 ? 4.671 34.733 7.605 1.00 90.25 715 GLU A O 1
ATOM 5651 N N . PHE A 1 716 ? 4.365 35.017 9.818 1.00 93.50 716 PHE A N 1
ATOM 5652 C CA . PHE A 1 716 ? 4.225 33.600 10.138 1.00 93.50 716 PHE A CA 1
ATOM 5653 C C . PHE A 1 716 ? 2.999 33.003 9.428 1.00 93.50 716 PHE A C 1
ATOM 5655 O O . PHE A 1 716 ? 3.161 32.095 8.614 1.00 93.50 716 PHE A O 1
ATOM 5662 N N . LEU A 1 717 ? 1.809 33.578 9.604 1.00 93.69 717 LEU A N 1
ATOM 5663 C CA . LEU A 1 717 ? 0.579 33.135 8.935 1.00 93.69 717 LEU A CA 1
ATOM 5664 C C . LEU A 1 717 ? 0.691 33.209 7.411 1.00 93.69 717 LEU A C 1
ATOM 5666 O O . LEU A 1 717 ? 0.438 32.228 6.714 1.00 93.69 717 LEU A O 1
ATOM 5670 N N . LYS A 1 718 ? 1.165 34.341 6.883 1.00 92.44 718 LYS A N 1
ATOM 5671 C CA . LYS A 1 718 ? 1.295 34.563 5.438 1.00 92.44 718 LYS A CA 1
ATOM 5672 C C . LYS A 1 718 ? 2.215 33.542 4.764 1.00 92.44 718 LYS A C 1
ATOM 5674 O O . LYS A 1 718 ? 1.924 33.080 3.657 1.00 92.44 718 LYS A O 1
ATOM 5679 N N . ARG A 1 719 ? 3.342 33.189 5.395 1.00 92.31 719 ARG A N 1
ATOM 5680 C CA . ARG A 1 719 ? 4.246 32.147 4.876 1.00 92.31 719 ARG A CA 1
ATOM 5681 C C . ARG A 1 719 ? 3.672 30.752 5.043 1.00 92.31 719 ARG A C 1
ATOM 5683 O O . ARG A 1 719 ? 3.797 29.963 4.110 1.00 92.31 719 ARG A O 1
ATOM 5690 N N . GLY A 1 720 ? 3.009 30.486 6.164 1.00 93.12 720 GLY A N 1
ATOM 5691 C CA . GLY A 1 720 ? 2.332 29.217 6.396 1.00 93.12 720 GLY A CA 1
ATOM 5692 C C . GLY A 1 720 ? 1.256 28.963 5.351 1.00 93.12 720 GLY A C 1
ATOM 5693 O O . GLY A 1 720 ? 1.281 27.927 4.704 1.00 93.12 720 GLY A O 1
ATOM 5694 N N . LYS A 1 721 ? 0.409 29.954 5.054 1.00 90.06 721 LYS A N 1
ATOM 5695 C CA . LYS A 1 721 ? -0.612 29.868 4.000 1.00 90.06 721 LYS A CA 1
ATOM 5696 C C . LYS A 1 721 ? -0.020 29.520 2.632 1.00 90.06 721 LYS A C 1
ATOM 5698 O O . LYS A 1 721 ? -0.547 28.664 1.931 1.00 90.06 721 LYS A O 1
ATOM 5703 N N . LYS A 1 722 ? 1.120 30.119 2.258 1.00 91.12 722 LYS A N 1
ATOM 5704 C CA . LYS A 1 722 ? 1.843 29.758 1.018 1.00 91.12 722 LYS A CA 1
ATOM 5705 C C . LYS A 1 722 ? 2.382 28.327 1.023 1.00 91.12 722 LYS A C 1
ATOM 5707 O O . LYS A 1 722 ? 2.597 27.761 -0.042 1.00 91.12 722 LYS A O 1
ATOM 5712 N N . ARG A 1 723 ? 2.630 27.769 2.205 1.00 91.12 723 ARG A N 1
ATOM 5713 C CA . ARG A 1 723 ? 3.036 26.380 2.427 1.00 91.12 723 ARG A CA 1
ATOM 5714 C C . ARG A 1 723 ? 1.854 25.479 2.792 1.00 91.12 723 ARG A C 1
ATOM 5716 O O . ARG A 1 723 ? 2.090 24.374 3.254 1.00 91.12 723 ARG A O 1
ATOM 5723 N N . GLN A 1 724 ? 0.612 25.925 2.597 1.00 91.19 724 GLN A N 1
ATOM 5724 C CA . GLN A 1 724 ? -0.585 25.145 2.930 1.00 91.19 724 GLN A CA 1
ATOM 5725 C C . GLN A 1 724 ? -0.648 24.715 4.410 1.00 91.19 724 GLN A C 1
ATOM 5727 O O . GLN A 1 724 ? -1.189 23.665 4.727 1.00 91.19 724 GLN A O 1
ATOM 5732 N N . CYS A 1 725 ? -0.087 25.512 5.324 1.00 93.81 725 CYS A N 1
ATOM 5733 C CA . CYS A 1 725 ? -0.302 25.323 6.756 1.00 93.81 725 CYS A CA 1
ATOM 5734 C C . CYS A 1 725 ? -1.692 25.838 7.162 1.00 93.81 725 CYS A C 1
ATOM 5736 O O . CYS A 1 725 ? -2.162 26.849 6.626 1.00 93.81 725 CYS A O 1
ATOM 5738 N N . ARG A 1 726 ? -2.298 25.193 8.159 1.00 94.81 726 ARG A N 1
ATOM 5739 C CA . ARG A 1 726 ? -3.558 25.585 8.796 1.00 94.81 726 ARG A CA 1
ATOM 5740 C C . ARG A 1 726 ? -3.317 26.159 10.183 1.00 94.81 726 ARG A C 1
ATOM 5742 O O . ARG A 1 726 ? -2.395 25.747 10.883 1.00 94.81 726 ARG A O 1
ATOM 5749 N N . PHE A 1 727 ? -4.142 27.133 10.553 1.00 95.81 727 PHE A N 1
ATOM 5750 C CA . PHE A 1 727 ? -4.024 27.874 11.804 1.00 95.81 727 PHE A CA 1
ATOM 5751 C C . PHE A 1 727 ? -5.379 27.905 12.502 1.00 95.81 727 PHE A C 1
ATOM 5753 O O . PHE A 1 727 ? -6.209 28.752 12.183 1.00 95.81 727 PHE A O 1
ATOM 5760 N N . TYR A 1 728 ? -5.591 26.985 13.434 1.00 96.19 728 TYR A N 1
ATOM 5761 C CA . TYR A 1 728 ? -6.793 26.910 14.258 1.00 96.19 728 TYR A CA 1
ATOM 5762 C C . TYR A 1 728 ? -6.601 27.769 15.507 1.00 96.19 728 TYR A C 1
ATOM 5764 O O . TYR A 1 728 ? -5.566 27.689 16.167 1.00 96.19 728 TYR A O 1
ATOM 5772 N N . CYS A 1 729 ? -7.551 28.646 15.815 1.00 95.62 729 CYS A N 1
ATOM 5773 C CA . CYS A 1 729 ? -7.407 29.637 16.878 1.00 95.62 729 CYS A CA 1
ATOM 5774 C C . CYS A 1 729 ? -8.433 29.434 17.991 1.00 95.62 729 CYS A C 1
ATOM 5776 O O . CYS A 1 729 ? -9.635 29.450 17.732 1.00 95.62 729 CYS A O 1
ATOM 5778 N N . THR A 1 730 ? -7.941 29.316 19.222 1.00 95.12 730 THR A N 1
ATOM 5779 C CA . THR A 1 730 ? -8.723 29.195 20.463 1.00 95.12 730 THR A CA 1
ATOM 5780 C C . THR A 1 730 ? -8.391 30.345 21.414 1.00 95.12 730 THR A C 1
ATOM 5782 O O . THR A 1 730 ? -7.432 31.092 21.188 1.00 95.12 730 THR A O 1
ATOM 5785 N N . SER A 1 731 ? -9.199 30.533 22.460 1.00 92.69 731 SER A N 1
ATOM 5786 C CA . SER A 1 731 ? -8.970 31.573 23.470 1.00 92.69 731 SER A CA 1
ATOM 5787 C C . SER A 1 731 ? -8.151 31.055 24.649 1.00 92.69 731 SER A C 1
ATOM 5789 O O . SER A 1 731 ? -8.296 29.909 25.072 1.00 92.69 731 SER A O 1
ATOM 5791 N N . GLN A 1 732 ? -7.305 31.922 25.208 1.00 92.56 732 GLN A N 1
ATOM 5792 C CA . GLN A 1 732 ? -6.664 31.697 26.507 1.00 92.56 732 GLN A CA 1
ATOM 5793 C C . GLN A 1 732 ? -7.623 31.928 27.688 1.00 92.56 732 GLN A C 1
ATOM 5795 O O . GLN A 1 732 ? -7.279 31.582 28.820 1.00 92.56 732 GLN A O 1
ATOM 5800 N N . GLN A 1 733 ? -8.781 32.545 27.448 1.00 89.31 733 GLN A N 1
ATOM 5801 C CA . GLN A 1 733 ? -9.805 32.873 28.435 1.00 89.31 733 GLN A CA 1
ATOM 5802 C C . GLN A 1 733 ? -11.077 32.049 28.195 1.00 89.31 733 GLN A C 1
ATOM 5804 O O . GLN A 1 733 ? -11.243 31.413 27.154 1.00 89.31 733 GLN A O 1
ATOM 5809 N N . GLU A 1 734 ? -11.988 32.072 29.166 1.00 87.88 734 GLU A N 1
ATOM 5810 C CA . GLU A 1 734 ? -13.343 31.537 29.017 1.00 87.88 734 GLU A CA 1
ATOM 5811 C C . GLU A 1 734 ? -14.184 32.485 28.142 1.00 87.88 734 GLU A C 1
ATOM 5813 O O . GLU A 1 734 ? -15.088 33.172 28.614 1.00 87.88 734 GLU A O 1
ATOM 5818 N N . GLU A 1 735 ? -13.826 32.569 26.857 1.00 84.62 735 GLU A N 1
ATOM 5819 C CA . GLU A 1 735 ? -14.563 33.340 25.859 1.00 84.62 735 GLU A CA 1
ATOM 5820 C C . GLU A 1 735 ? -14.508 32.699 24.458 1.00 84.62 735 GLU A C 1
ATOM 5822 O O . GLU A 1 735 ? -13.634 31.875 24.172 1.00 84.62 735 GLU A O 1
ATOM 5827 N N . SER A 1 736 ? -15.441 33.081 23.577 1.00 84.50 736 SER A N 1
ATOM 5828 C CA . SER A 1 736 ? -15.456 32.663 22.166 1.00 84.50 736 SER A CA 1
ATOM 5829 C C . SER A 1 736 ? -14.432 33.437 21.350 1.00 84.50 736 SER A C 1
ATOM 5831 O O . SER A 1 736 ? -14.356 34.663 21.451 1.00 84.50 736 SER A O 1
ATOM 5833 N N . ILE A 1 737 ? -13.736 32.762 20.437 1.00 85.56 737 ILE A N 1
ATOM 5834 C CA . ILE A 1 737 ? -12.998 33.461 19.384 1.00 85.56 737 ILE A CA 1
ATOM 5835 C C . ILE A 1 737 ? -13.976 33.938 18.311 1.00 85.56 737 ILE A C 1
ATOM 5837 O O . ILE A 1 737 ? -14.649 33.133 17.671 1.00 85.56 737 ILE A O 1
ATOM 5841 N N . ASP A 1 738 ? -13.995 35.251 18.077 1.00 81.75 738 ASP A N 1
ATOM 5842 C CA . ASP A 1 738 ? -14.741 35.885 16.993 1.00 81.75 738 ASP A CA 1
ATOM 5843 C C . ASP A 1 738 ? -13.891 36.973 16.319 1.00 81.75 738 ASP A C 1
ATOM 5845 O O . ASP A 1 738 ? -13.644 38.064 16.848 1.00 81.75 738 ASP A O 1
ATOM 5849 N N . PHE A 1 739 ? -13.486 36.691 15.081 1.00 84.44 739 PHE A N 1
ATOM 5850 C CA . PHE A 1 739 ? -12.678 37.596 14.272 1.00 84.44 739 PHE A CA 1
ATOM 5851 C C . PHE A 1 739 ? -13.443 38.802 13.706 1.00 84.44 739 PHE A C 1
ATOM 5853 O O . PHE A 1 739 ? -12.829 39.660 13.065 1.00 84.44 739 PHE A O 1
ATOM 5860 N N . SER A 1 740 ? -14.750 38.925 13.950 1.00 77.44 740 SER A N 1
ATOM 5861 C CA . SER A 1 740 ? -15.576 40.038 13.478 1.00 77.44 740 SER A CA 1
ATOM 5862 C C . SER A 1 740 ? -15.323 41.348 14.237 1.00 77.44 740 SER A C 1
ATOM 5864 O O . SER A 1 740 ? -15.496 42.433 13.668 1.00 77.44 740 SER A O 1
ATOM 5866 N N . THR A 1 741 ? -14.858 41.278 15.485 1.0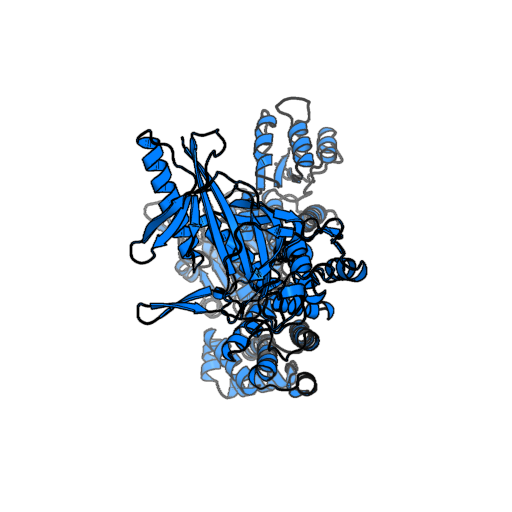0 72.12 741 THR A N 1
ATOM 5867 C CA . THR A 1 741 ? -14.892 42.396 16.441 1.00 72.12 741 THR A CA 1
ATOM 5868 C C . THR A 1 741 ? -13.680 43.333 16.335 1.00 72.12 741 THR A C 1
ATOM 5870 O O . THR A 1 741 ? -13.832 44.523 16.049 1.00 72.12 741 THR A O 1
ATOM 5873 N N . TYR A 1 742 ? -12.460 42.816 16.511 1.00 75.25 742 TYR A N 1
ATOM 5874 C CA . TYR A 1 742 ? -11.230 43.615 16.567 1.00 75.25 742 TYR A CA 1
ATOM 5875 C C . TYR A 1 742 ? -10.464 43.659 15.238 1.00 75.25 742 TYR A C 1
ATOM 5877 O O . TYR A 1 742 ? -10.399 42.693 14.479 1.00 75.25 742 TYR A O 1
ATOM 5885 N N . ALA A 1 743 ? -9.789 44.783 14.967 1.00 72.06 743 ALA A N 1
ATOM 5886 C CA . ALA A 1 743 ? -9.003 44.963 13.741 1.00 72.06 743 ALA A CA 1
ATOM 5887 C C . ALA A 1 743 ? -7.833 43.965 13.611 1.00 72.06 743 ALA A C 1
ATOM 5889 O O . ALA A 1 743 ? -7.530 43.513 12.507 1.00 72.06 743 ALA A O 1
ATOM 5890 N N . SER A 1 744 ? -7.179 43.606 14.722 1.00 71.69 744 SER A N 1
ATOM 5891 C CA . SER A 1 744 ? -6.128 42.577 14.750 1.00 71.69 744 SER A CA 1
ATOM 5892 C C . SER A 1 744 ? -6.685 41.189 14.424 1.00 71.69 744 SER A C 1
ATOM 5894 O O . SER A 1 744 ? -6.078 40.476 13.629 1.00 71.69 744 SER A O 1
ATOM 5896 N N . ALA A 1 745 ? -7.863 40.860 14.951 1.00 77.31 745 ALA A N 1
ATOM 5897 C CA . ALA A 1 745 ? -8.568 39.604 14.721 1.00 77.31 745 ALA A CA 1
ATOM 5898 C C . ALA A 1 745 ? -9.025 39.457 13.254 1.00 77.31 745 ALA A C 1
ATOM 5900 O O . ALA A 1 745 ? -8.723 38.465 12.592 1.00 77.31 745 ALA A O 1
ATOM 5901 N N . ARG A 1 746 ? -9.595 40.520 12.664 1.00 81.50 746 ARG A N 1
ATOM 5902 C CA . ARG A 1 746 ? -9.906 40.571 11.219 1.00 81.50 746 ARG A CA 1
ATOM 5903 C C . ARG A 1 746 ? -8.675 40.359 10.339 1.00 81.50 746 ARG A C 1
ATOM 5905 O O . ARG A 1 746 ? -8.779 39.800 9.248 1.00 81.50 746 ARG A O 1
ATOM 5912 N N . ASN A 1 747 ? -7.509 40.836 10.776 1.00 82.31 747 ASN A N 1
ATOM 5913 C CA . ASN A 1 747 ? -6.264 40.628 10.041 1.00 82.31 747 ASN A CA 1
ATOM 5914 C C . ASN A 1 747 ? -5.772 39.178 10.139 1.00 82.31 747 ASN A C 1
ATOM 5916 O O . ASN A 1 747 ? -5.259 38.678 9.146 1.00 82.31 747 ASN A O 1
ATOM 5920 N N . LEU A 1 748 ? -5.958 38.493 11.273 1.00 84.31 748 LEU A N 1
ATOM 5921 C CA . LEU A 1 748 ? -5.681 37.053 11.382 1.00 84.31 748 LEU A CA 1
ATOM 5922 C C . LEU A 1 748 ? -6.536 36.262 10.385 1.00 84.31 748 LEU A C 1
ATOM 5924 O O . LEU A 1 748 ? -6.004 35.457 9.621 1.00 84.31 748 LEU A O 1
ATOM 5928 N N . TRP A 1 749 ? -7.835 36.567 10.323 1.00 83.69 749 TRP A N 1
ATOM 5929 C CA . TRP A 1 749 ? -8.759 35.907 9.400 1.00 83.69 749 TRP A CA 1
ATOM 5930 C C . TRP A 1 749 ? -8.362 36.090 7.929 1.00 83.69 749 TRP A C 1
ATOM 5932 O O . TRP A 1 749 ? -8.295 35.127 7.167 1.00 83.69 749 TRP A O 1
ATOM 5942 N N . LYS A 1 750 ? -7.998 37.317 7.528 1.00 84.88 750 LYS A N 1
ATOM 5943 C CA . LYS A 1 750 ? -7.504 37.609 6.166 1.00 84.88 750 LYS A CA 1
ATOM 5944 C C . LYS A 1 750 ? -6.268 36.786 5.791 1.00 84.88 750 LYS A C 1
ATOM 5946 O O . LYS A 1 750 ? -6.125 36.375 4.635 1.00 84.88 750 LYS A O 1
ATOM 5951 N N . GLU A 1 751 ? -5.388 36.531 6.755 1.00 86.12 751 GLU A N 1
ATOM 5952 C CA . GLU A 1 751 ? -4.186 35.716 6.558 1.00 86.12 751 GLU A CA 1
ATOM 5953 C C . GLU A 1 751 ? -4.461 34.200 6.643 1.00 86.12 751 GLU A C 1
ATOM 5955 O O . GLU A 1 751 ? -3.541 33.409 6.450 1.00 86.12 751 GLU A O 1
ATOM 5960 N N . GLY A 1 752 ? -5.723 33.781 6.813 1.00 82.38 752 GLY A N 1
ATOM 5961 C CA . GLY A 1 752 ? -6.158 32.381 6.744 1.00 82.38 752 GLY A CA 1
ATOM 5962 C C . GLY A 1 752 ? -6.241 31.656 8.087 1.00 82.38 752 GLY A C 1
ATOM 5963 O O . GLY A 1 752 ? -6.267 30.428 8.089 1.00 82.38 752 GLY A O 1
ATOM 5964 N N . ALA A 1 753 ? -6.261 32.383 9.208 1.00 91.00 753 ALA A N 1
ATOM 5965 C CA . ALA A 1 753 ? -6.573 31.796 10.507 1.00 91.00 753 ALA A CA 1
ATOM 5966 C C . ALA A 1 753 ? -8.060 31.423 10.601 1.00 91.00 753 ALA A C 1
ATOM 5968 O O . ALA A 1 753 ? -8.919 32.164 10.116 1.00 91.00 753 ALA A O 1
ATOM 5969 N N . VAL A 1 754 ? -8.347 30.303 11.257 1.00 91.25 754 VAL A N 1
ATOM 5970 C CA . VAL A 1 754 ? -9.684 29.735 11.439 1.00 91.25 754 VAL A CA 1
ATOM 5971 C C . VAL A 1 754 ? -10.079 29.883 12.911 1.00 91.25 754 VAL A C 1
ATOM 5973 O O . VAL A 1 754 ? -9.383 29.344 13.775 1.00 91.25 754 VAL A O 1
ATOM 5976 N N . PRO A 1 755 ? -11.148 30.631 13.235 1.00 92.25 755 PRO A N 1
ATOM 5977 C CA . PRO A 1 755 ? -11.634 30.729 14.605 1.00 92.25 755 PRO A CA 1
ATOM 5978 C C . PRO A 1 755 ? -12.323 29.416 14.997 1.00 92.25 755 PRO A C 1
ATOM 5980 O O . PRO A 1 755 ? -13.212 28.965 14.286 1.00 92.25 755 PRO A O 1
ATOM 5983 N N . MET A 1 756 ? -11.955 28.819 16.133 1.00 92.94 756 MET A N 1
ATOM 5984 C CA . MET A 1 756 ? -12.598 27.597 16.649 1.00 92.94 756 MET A CA 1
ATOM 5985 C C . MET A 1 756 ? -13.813 27.896 17.545 1.00 92.94 756 MET A C 1
ATOM 5987 O O . MET A 1 756 ? -14.235 27.052 18.335 1.00 92.94 756 MET A O 1
ATOM 5991 N N . GLY A 1 757 ? -14.365 29.109 17.440 1.00 89.44 757 GLY A N 1
ATOM 5992 C CA . GLY A 1 757 ? -15.549 29.553 18.171 1.00 89.44 757 GLY A CA 1
ATOM 5993 C C . GLY A 1 757 ? -15.407 29.373 19.681 1.00 89.44 757 GLY A C 1
ATOM 5994 O O . GLY A 1 757 ? -14.475 29.893 20.298 1.00 89.44 757 GLY A O 1
ATOM 5995 N N . MET A 1 758 ? -16.340 28.611 20.254 1.00 88.75 758 MET A N 1
ATOM 5996 C CA . MET A 1 758 ? -16.433 28.333 21.690 1.00 88.75 758 MET A CA 1
ATOM 5997 C C . MET A 1 758 ? -15.521 27.197 22.162 1.00 88.75 758 MET A C 1
ATOM 5999 O O . MET A 1 758 ? -15.460 26.946 23.366 1.00 88.75 758 MET A O 1
ATOM 6003 N N . LEU A 1 759 ? -14.855 26.474 21.255 1.00 92.75 759 LEU A N 1
ATOM 6004 C CA . LEU A 1 759 ? -14.070 25.303 21.632 1.00 92.75 759 LEU A CA 1
ATOM 6005 C C . LEU A 1 759 ? -12.851 25.699 22.473 1.00 92.75 759 LEU A C 1
ATOM 6007 O O . LEU A 1 759 ? -12.088 26.598 22.108 1.00 92.75 759 LEU A O 1
ATOM 6011 N N . THR A 1 760 ? -12.630 24.989 23.582 1.00 93.75 760 THR A N 1
ATOM 6012 C CA . THR A 1 760 ? -11.348 25.075 24.298 1.00 93.75 760 THR A CA 1
ATOM 6013 C C . THR A 1 760 ? -10.221 24.505 23.437 1.00 93.75 760 THR A C 1
ATOM 6015 O O . THR A 1 760 ? -10.459 23.684 22.547 1.00 93.75 760 THR A O 1
ATOM 6018 N N . THR A 1 761 ? -8.977 24.897 23.723 1.00 95.38 761 THR A N 1
ATOM 6019 C CA . THR A 1 761 ? -7.783 24.347 23.058 1.00 95.38 761 THR A CA 1
ATOM 6020 C C . THR A 1 761 ? -7.769 22.823 23.082 1.00 95.38 761 THR A C 1
ATOM 6022 O O . THR A 1 761 ? -7.564 22.196 22.047 1.00 95.38 761 THR A O 1
ATOM 6025 N N . GLU A 1 762 ? -8.056 22.222 24.235 1.00 95.69 762 GLU A N 1
ATOM 6026 C CA . GLU A 1 762 ? -8.072 20.769 24.392 1.00 95.69 762 GLU A CA 1
ATOM 6027 C C . GLU A 1 762 ? -9.151 20.106 23.533 1.00 95.69 762 GLU A C 1
ATOM 6029 O O . GLU A 1 762 ? -8.892 19.099 22.876 1.00 95.69 762 GLU A O 1
ATOM 6034 N N . THR A 1 763 ? -10.333 20.721 23.453 1.00 95.88 763 THR A N 1
ATOM 6035 C CA . THR A 1 763 ? -11.448 20.221 22.640 1.00 95.88 763 THR A CA 1
ATOM 6036 C C . THR A 1 763 ? -11.159 20.320 21.144 1.00 95.88 763 THR A C 1
ATOM 6038 O O . THR A 1 763 ? -11.493 19.404 20.392 1.00 95.88 763 THR A O 1
ATOM 6041 N N . ALA A 1 764 ? -10.525 21.411 20.705 1.00 96.31 764 ALA A N 1
ATOM 6042 C CA . ALA A 1 764 ? -10.152 21.619 19.309 1.00 96.31 764 ALA A CA 1
ATOM 6043 C C . ALA A 1 764 ? -9.011 20.682 18.870 1.00 96.31 764 ALA A C 1
ATOM 6045 O O . ALA A 1 764 ? -9.041 20.154 17.761 1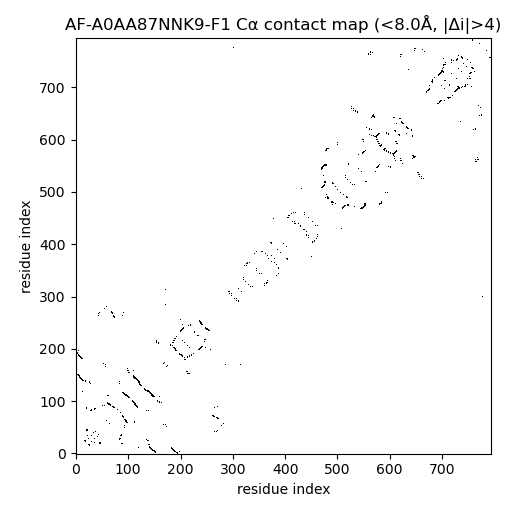.00 96.31 764 ALA A O 1
ATOM 6046 N N . ILE A 1 765 ? -8.032 20.428 19.745 1.00 97.19 765 ILE A N 1
ATOM 6047 C CA . ILE A 1 765 ? -6.971 19.441 19.496 1.00 97.19 765 ILE A CA 1
ATOM 6048 C C . ILE A 1 765 ? -7.558 18.028 19.432 1.00 97.19 765 ILE A C 1
ATOM 6050 O O . ILE A 1 765 ? -7.233 17.265 18.525 1.00 97.19 765 ILE A O 1
ATOM 6054 N N . ALA A 1 766 ? -8.454 17.683 20.357 1.00 97.50 766 ALA A N 1
ATOM 6055 C CA . ALA A 1 766 ? -9.127 16.391 20.353 1.00 97.50 766 ALA A CA 1
ATOM 6056 C C . ALA A 1 766 ? -9.964 16.170 19.084 1.00 97.50 766 ALA A C 1
ATOM 6058 O O . ALA A 1 766 ? -9.960 15.070 18.538 1.00 97.50 766 ALA A O 1
ATOM 6059 N N . LEU A 1 767 ? -10.629 17.215 18.579 1.00 96.81 767 LEU A N 1
ATOM 6060 C CA . LEU A 1 767 ? -11.328 17.161 17.295 1.00 96.81 767 LEU A CA 1
ATOM 6061 C C . LEU A 1 767 ? -10.370 16.877 16.139 1.00 96.81 767 LEU A C 1
ATOM 6063 O O . LEU A 1 767 ? -10.689 16.070 15.277 1.00 96.81 767 LEU A O 1
ATOM 6067 N N . TYR A 1 768 ? -9.203 17.522 16.116 1.00 97.50 768 TYR A N 1
ATOM 6068 C CA . TYR A 1 768 ? -8.210 17.295 15.068 1.00 97.50 768 TYR A CA 1
ATOM 6069 C C . TYR A 1 768 ? -7.713 15.849 15.053 1.00 97.50 768 TYR A C 1
ATOM 6071 O O . TYR A 1 768 ? -7.669 15.237 13.987 1.00 97.50 768 TYR A O 1
ATOM 6079 N N . TYR A 1 769 ? -7.430 15.277 16.227 1.00 97.50 769 TYR A N 1
ATOM 6080 C CA . TYR A 1 769 ? -7.112 13.854 16.338 1.00 97.50 769 TYR A CA 1
ATOM 6081 C C . TYR A 1 769 ? -8.274 12.969 15.873 1.00 97.50 769 TYR A C 1
ATOM 6083 O O . TYR A 1 769 ? -8.059 12.044 15.093 1.00 97.50 769 TYR A O 1
ATOM 6091 N N . ALA A 1 770 ? -9.510 13.273 16.273 1.00 96.19 770 ALA A N 1
ATOM 6092 C CA . ALA A 1 770 ? -10.677 12.509 15.842 1.00 96.19 770 ALA A CA 1
ATOM 6093 C C . ALA A 1 770 ? -10.881 12.571 14.316 1.00 96.19 770 ALA A C 1
ATOM 6095 O O . ALA A 1 770 ? -11.085 11.546 13.675 1.00 96.19 770 ALA A O 1
ATOM 6096 N N . ALA A 1 771 ? -10.750 13.757 13.720 1.00 94.19 771 ALA A N 1
ATOM 6097 C CA . ALA A 1 771 ? -10.860 13.967 12.281 1.00 94.19 771 ALA A CA 1
ATOM 6098 C C . ALA A 1 771 ? -9.735 13.256 11.508 1.00 94.19 771 ALA A C 1
ATOM 6100 O O . ALA A 1 771 ? -9.992 12.669 10.461 1.00 94.19 771 ALA A O 1
ATOM 6101 N N . SER A 1 772 ? -8.503 13.239 12.035 1.00 94.19 772 SER A N 1
ATOM 6102 C CA . SER A 1 772 ? -7.386 12.517 11.404 1.00 94.19 772 SER A CA 1
ATOM 6103 C C . SER A 1 772 ? -7.568 11.001 11.353 1.00 94.19 772 SER A C 1
ATOM 6105 O O . SER A 1 772 ? -6.924 10.346 10.541 1.00 94.19 772 SER A O 1
ATOM 6107 N N . LEU A 1 773 ? -8.444 10.439 12.192 1.00 91.50 773 LEU A N 1
ATOM 6108 C CA . LEU A 1 773 ? -8.747 9.009 12.171 1.00 91.50 773 LEU A CA 1
ATOM 6109 C C . LEU A 1 773 ? -9.712 8.618 11.048 1.00 91.50 773 LEU A C 1
ATOM 6111 O O . LEU A 1 773 ? -9.734 7.452 10.666 1.00 91.50 773 LEU A O 1
ATOM 6115 N N . VAL A 1 774 ? -10.521 9.561 10.555 1.00 86.00 774 VAL A N 1
ATOM 6116 C CA . VAL A 1 774 ? -11.656 9.263 9.663 1.00 86.00 774 VAL A CA 1
ATOM 6117 C C . VAL A 1 774 ? -11.543 9.902 8.281 1.00 86.00 774 VAL A C 1
ATOM 6119 O O . VAL A 1 774 ? -12.221 9.470 7.354 1.00 86.00 774 VAL A O 1
ATOM 6122 N N . CYS A 1 775 ? -10.703 10.926 8.122 1.00 82.50 775 CYS A N 1
ATOM 6123 C CA . CYS A 1 775 ? -10.528 11.618 6.849 1.00 82.50 775 CYS A CA 1
ATOM 6124 C C . CYS A 1 775 ? -9.434 10.975 5.994 1.00 82.50 775 CYS A C 1
ATOM 6126 O O . CYS A 1 775 ? -8.304 10.809 6.447 1.00 82.50 775 CYS A O 1
ATOM 6128 N N . ASP A 1 776 ? -9.733 10.740 4.715 1.00 76.56 776 ASP A N 1
ATOM 6129 C CA . ASP A 1 776 ? -8.746 10.287 3.725 1.00 76.56 776 ASP A CA 1
ATOM 6130 C C . ASP A 1 776 ? -7.979 11.484 3.107 1.00 76.56 776 ASP A C 1
ATOM 6132 O O . ASP A 1 776 ? -6.964 11.309 2.425 1.00 76.56 776 ASP A O 1
ATOM 6136 N N . SER A 1 777 ? -8.449 12.723 3.326 1.00 81.38 777 SER A N 1
ATOM 6137 C CA . SER A 1 777 ? -7.834 13.941 2.784 1.00 81.38 777 SER A CA 1
ATOM 6138 C C . SER A 1 777 ? -7.791 15.121 3.763 1.00 81.38 777 SER A C 1
ATOM 6140 O O . SER A 1 777 ? -8.662 15.308 4.614 1.00 81.38 777 SER A O 1
ATOM 6142 N N . GLN A 1 778 ? -6.801 16.002 3.577 1.00 82.75 778 GLN A N 1
ATOM 6143 C CA . GLN A 1 778 ? -6.682 17.245 4.348 1.00 82.75 778 GLN A CA 1
ATOM 6144 C C . GLN A 1 778 ? -7.897 18.169 4.160 1.00 82.75 778 GLN A C 1
ATOM 6146 O O . GLN A 1 778 ? -8.291 18.857 5.093 1.00 82.75 778 GLN A O 1
ATOM 6151 N N . GLU A 1 779 ? -8.509 18.187 2.970 1.00 84.69 779 GLU A N 1
ATOM 6152 C CA . GLU A 1 779 ? -9.690 19.018 2.697 1.00 84.69 779 GLU A CA 1
ATOM 6153 C C . GLU A 1 779 ? -10.917 18.561 3.495 1.00 84.69 779 GLU A C 1
ATOM 6155 O O . GLU A 1 779 ? -11.705 19.391 3.942 1.00 84.69 779 GLU A O 1
ATOM 6160 N N . GLU A 1 780 ? -11.091 17.253 3.694 1.00 84.81 780 GLU A N 1
ATOM 6161 C CA . GLU A 1 780 ? -12.141 16.709 4.561 1.00 84.81 780 GLU A CA 1
ATOM 6162 C C . GLU A 1 780 ? -11.890 17.051 6.023 1.00 84.81 780 GLU A C 1
ATOM 6164 O O . GLU A 1 780 ? -12.794 17.556 6.684 1.00 84.81 780 GLU A O 1
ATOM 6169 N N . LEU A 1 781 ? -10.655 16.864 6.497 1.00 90.69 781 LEU A N 1
ATOM 6170 C CA . LEU A 1 781 ? -10.261 17.238 7.853 1.00 90.69 781 LEU A CA 1
ATOM 6171 C C . LEU A 1 781 ? -10.528 18.725 8.109 1.00 90.69 781 LEU A C 1
ATOM 6173 O O . LEU A 1 781 ? -11.168 19.070 9.100 1.00 90.69 781 LEU A O 1
ATOM 6177 N N . ASP A 1 782 ? -10.111 19.599 7.192 1.00 87.69 782 ASP A N 1
ATOM 6178 C CA . ASP A 1 782 ? -10.334 21.040 7.307 1.00 87.69 782 ASP A CA 1
ATOM 6179 C C . ASP A 1 782 ? -11.836 21.373 7.348 1.00 87.69 782 ASP A C 1
ATOM 6181 O O . ASP A 1 782 ? -12.263 22.186 8.168 1.00 87.69 782 ASP A O 1
ATOM 6185 N N . ARG A 1 783 ? -12.661 20.706 6.526 1.00 88.06 783 ARG A N 1
ATOM 6186 C CA . ARG A 1 783 ? -14.125 20.874 6.552 1.00 88.06 783 ARG A CA 1
ATOM 6187 C C . ARG A 1 783 ? -14.736 20.451 7.884 1.00 88.06 783 ARG A C 1
ATOM 6189 O O . ARG A 1 783 ? -15.609 21.162 8.379 1.00 88.06 783 ARG A O 1
ATOM 6196 N N . ILE A 1 784 ? -14.298 19.337 8.471 1.00 89.81 784 ILE A N 1
ATOM 6197 C CA . ILE A 1 784 ? -14.775 18.887 9.788 1.00 89.81 784 ILE A CA 1
ATOM 6198 C C . ILE A 1 784 ? -14.388 19.904 10.864 1.00 89.81 784 ILE A C 1
ATOM 6200 O O . ILE A 1 784 ? -15.247 20.338 11.631 1.00 89.81 784 ILE A O 1
ATOM 6204 N N . MET A 1 785 ? -13.126 20.342 10.877 1.00 92.94 785 MET A N 1
ATOM 6205 C CA . MET A 1 785 ? -12.627 21.342 11.826 1.00 92.94 785 MET A CA 1
ATOM 6206 C C . MET A 1 785 ? -13.410 22.659 11.737 1.00 92.94 785 MET A C 1
ATOM 6208 O O . MET A 1 785 ? -13.847 23.193 12.756 1.00 92.94 785 MET A O 1
ATOM 6212 N N . GLU A 1 786 ? -13.628 23.168 10.522 1.00 87.50 786 GLU A N 1
ATOM 6213 C CA . GLU A 1 786 ? -14.387 24.400 10.276 1.00 87.50 786 GLU A CA 1
ATOM 6214 C C . GLU A 1 786 ? -15.875 24.244 10.626 1.00 87.50 786 GLU A C 1
ATOM 6216 O O . GLU A 1 786 ? -16.472 25.161 11.186 1.00 87.50 786 GLU A O 1
ATOM 6221 N N . THR A 1 787 ? -16.478 23.084 10.354 1.00 85.38 787 THR A N 1
ATOM 6222 C CA . THR A 1 787 ? -17.887 22.819 10.693 1.00 85.38 787 THR A CA 1
ATOM 6223 C C . THR A 1 787 ? -18.084 22.748 12.203 1.00 85.38 787 THR A C 1
ATOM 6225 O O . THR A 1 787 ? -19.046 23.306 12.728 1.00 85.38 787 THR A O 1
ATOM 6228 N N . ALA A 1 788 ? -17.151 22.124 12.923 1.00 82.56 788 ALA A N 1
ATOM 6229 C CA . ALA A 1 788 ? -17.238 22.008 14.370 1.00 82.56 788 ALA A CA 1
ATOM 6230 C C . ALA A 1 788 ? -17.120 23.351 15.096 1.00 82.56 788 ALA A C 1
ATOM 6232 O O . ALA A 1 788 ? -17.741 23.546 16.141 1.00 82.56 788 ALA A O 1
ATOM 6233 N N . ALA A 1 789 ? -16.383 24.305 14.520 1.00 72.62 789 ALA A N 1
ATOM 6234 C CA . ALA A 1 789 ? -16.325 25.671 15.032 1.00 72.62 789 ALA A CA 1
ATOM 6235 C C . ALA A 1 789 ? -17.705 26.364 15.046 1.00 72.62 789 ALA A C 1
ATOM 6237 O O . ALA A 1 789 ? -17.910 27.293 15.826 1.00 72.62 789 ALA A O 1
ATOM 6238 N N . LEU A 1 790 ? -18.654 25.895 14.226 1.00 68.44 790 LEU A N 1
ATOM 6239 C CA . LEU A 1 790 ? -20.008 26.443 14.095 1.00 68.44 790 LEU A CA 1
ATOM 6240 C C . LEU A 1 790 ? -21.049 25.744 14.990 1.00 68.44 790 LEU A C 1
ATOM 6242 O O . LEU A 1 790 ? -22.192 26.198 15.048 1.00 68.44 790 LEU A O 1
ATOM 6246 N N . ILE A 1 791 ? -20.688 24.656 15.689 1.00 60.59 791 ILE A N 1
ATOM 6247 C CA . ILE A 1 791 ? -21.634 23.762 16.393 1.00 60.59 791 ILE A CA 1
ATOM 6248 C C . ILE A 1 791 ? -22.428 24.451 17.522 1.00 60.59 791 ILE A C 1
ATOM 6250 O O . ILE A 1 791 ? -23.478 23.945 17.895 1.00 60.59 791 ILE A O 1
ATOM 6254 N N . ASN A 1 792 ? -22.010 25.625 18.010 1.00 51.31 792 ASN A N 1
ATOM 6255 C CA . ASN A 1 792 ? -22.686 26.336 19.109 1.00 51.31 792 ASN A CA 1
ATOM 6256 C C . ASN A 1 792 ? -23.271 27.717 18.733 1.00 51.31 792 ASN A C 1
ATOM 6258 O O . ASN A 1 792 ? -23.668 28.463 19.628 1.00 51.31 792 ASN A O 1
ATOM 6262 N N . GLU A 1 793 ? -23.332 28.088 17.445 1.00 44.78 793 GLU A N 1
ATOM 6263 C CA . GLU A 1 793 ? -24.080 29.288 17.004 1.00 44.78 793 GLU A CA 1
ATOM 6264 C C . GLU A 1 793 ? -25.584 29.020 16.775 1.00 44.78 793 GLU A C 1
ATOM 6266 O O . GLU A 1 793 ? -26.360 29.961 16.582 1.00 44.78 793 GLU A O 1
ATOM 6271 N N . LYS A 1 794 ? -26.010 27.752 16.804 1.00 33.66 794 LYS A N 1
ATOM 6272 C CA . LYS A 1 794 ? -27.409 27.301 16.734 1.00 33.66 794 LYS A CA 1
ATOM 6273 C C . LYS A 1 794 ? -27.798 26.591 18.019 1.00 33.66 794 LYS A C 1
ATOM 6275 O O . LYS A 1 794 ? -29.002 26.668 18.354 1.00 33.66 794 LYS A O 1
#

Mean predicted aligned error: 16.36 Å

Sequence (794 aa):
MYQSFVFLEIRILILSDEKAFCSCKAGSSAGNCPICTRTPGYPPLLKERIARDAYRLAQSLGCTLIQKAQYEYPSGMPALPPEYQLCGASVKIAEKGILDIEFHKHKKQIDILEIRIEEDAGRLMHADGKAFMDYSSAGMPSIRIRTGNNLELGEEAEMFLTELNNRLRYIGLLTDSDSSHKIRCNAYVASTEFPNPPQHYVKLRNLNSFNFVRKAVNEDLRRQEDMLKQGNEPISESRLWNARMERTEPYKSRDFIDYVKTKPVEEQTFYTAPDTLLQEVLQTAPENQQSRKLRYIQSFGLSIPIVRTLCAEARLADFFEAALQFGIEPKIAANGILEDILPLLKRAGKTIGSLVLQPEYFARILRLAQEGTINHPIARTLLQKIIIDGADPAALLAQDEWIKISDETTLRTLVQDMLSKHPKEAELLKTGSMKYLEILCGLVMKRTKGFADQQLVKQLIKEELNIRIIYVLSMGGAISATIQNGQVKAGSTKILSELLDTTIAKRHIRIEPTISDGLFSEELEPADWARLIHTICEKIASGTANGIVITHGTDTLVYTAPLIYWLFADTPVSIVLTASGTAPSESEEARRNFNAAIKLAWEKENGVYVSFSGKVLSPLNLKFVDSGDIGFVNWNMQTPLFRGEGLLSDYDESDSLVFESLLSEAADNMFLIKTYPGIRSDRLISLQKDIRTFFLELYENGTANMKDSPYSLKEFLKRGKKRQCRFYCTSQQEESIDFSTYASARNLWKEGAVPMGMLTTETAIALYYAASLVCDSQEELDRIMETAALINEK

Secondary structure (DSSP, 8-state):
-EEEEEEEEEEEEPP-SB-SSSSSBTTS--TT-TTTTT-TT------HHHHHHHHHHHHHTTPEE-SEEEEEEETTPPPPPGGG-----EEEEEEEEEEEEEETTEEEEEEEEEEEEEE---EEEEETTEEEEE-TTTT-EEEEEEE-SBB-SHHHHHHHHHHHHHHHHHTTS--SS--GGGEEEEEEEEEEETTPPPS--EEEEEE-SHHHHHHHHHHHHHHHHHHHHTTPPP--EEEEEETTTTEEEEEEE----SS--EEESSTT-EEE--HHHHHHHHHHPPPPHHHHHHHHHHHH---HHHHHHHTTSHHHHHHHHHHHTTT--HHHHHHIIIIIIHHHHHHTT--GGG--S-HHHHHHHHHHHHTTSS-HHHHHHHHHHHHTS---HHHHHT-GGGS-B--HHHHHHHHHHHHHH-HHHHHHHHTT-THHHHHHHHHHHHHTTT-B-HHHHHHHHHHHHT---EEEEE--SGGG-EEETTEEEPP-HHHHHHH--STTHHHHEEEEESS-TT--GGG--HHHHHHHHHHHHHHHHTT--SEEEEE--TTTHHHHHHHHHHHHTT-SSEEEEE--SS-TTT-SHHHHHHHHHHHHHHHSPSEEEEEETTEEE-STTEEE--SSSS-EEETT-SS-------S---STT--HHHHHHHHHHHHHTEEEEE--TT--HHHHTTGGGT--EEEEEEBTTTB---SSSTT-HHHHHHHHHHTT-EEEEEESSSS---TTS-HHHHHHHHTTEEE-TT--HHHHHHHHHHHHHH-SSHHHHHHHHHHHTTTT--

Radius of gyration: 36.59 Å; Cα contacts (8 Å, |Δi|>4): 1577; chains: 1; bounding box: 89×78×106 Å

Foldseek 3Di:
DKFKWKKKKKKFFFDDLAFQFDRHGALWFPPVPCLLVLPPPDDGHGDLVLLLLQLLLCVLQVWDFDQKWFKWQFPDDDDDDNRLGGSRIKTWGTAWGWDWFQDPNDIDIKTWGTKMKGFDCFDWDDDPNDIDTRRRRGRGIMIIIMIGRPDGALVVQLRRVVRSVLSCQQQPSDPDPPSLQRMAMWMWMAMDPPPDDGPETEIEDPQSGSVLSRLARHQVNVVQVVCVVVVHHDHHFYWYQDPVVSHTHGDGHDHGDPDGDIGGSDPPHMDGNDPVSSVCSVVVNQDRLVNLLVCCCVVQVDDSVLSCVCSSHNLSVVLLVQLVVLPARSVLSSCCCVPQVVVLCVVQVHDSVPQPDHSNLLNVLSVCCVVVQAPPVLSSVLSNCCRRVVDDSVVSVVDPLRGAPEDLVVLLVLLVVLCVVCVVLLVVVLLPPCVSLVVSLVVSCVVSVNRYDSLSNSVSSCVVSVAAAEEEEEPWAQLAWDDDPNDTWTGDLVSLLVLDPDDVLNSRYHYDYLDPGTDAQVNDDLLSLLSVLLVVLVCLVSVRHQFYEYEGHLPQLLQSLLLCQQADQPGQFAYEYEYALHHPVPDCQSSVQSNVRSVCRVPDGHFGWYGGLNDIAASFQWDADDNDSVGIDRFLDPDHRGHDDHLHDHSPPRDSVLSSVLLVLLVQQEDEDEADPPAQLLVCLVVLVRHQEYEYAAEAQAAHACPPDSSHCLVVLQSSVVSNHAYEYDYPDSAFHDLPPDPRSVSCVVSHYAGLTRGHPSSLSSLLSSLSSRDSDPVSSVVSSNVNSCVPVD